Protein AF-A0A0D9X3N7-F1 (afdb_monomer_lite)

pLDDT: mean 72.98, std 27.33, range [22.45, 98.69]

Radius of gyration: 40.6 Å; chains: 1; bounding box: 110×123×125 Å

Structure (mmCIF, N/CA/C/O backbone):
data_AF-A0A0D9X3N7-F1
#
_entry.id   AF-A0A0D9X3N7-F1
#
loop_
_atom_site.group_PDB
_atom_site.id
_atom_site.type_symbol
_atom_site.label_atom_id
_atom_site.label_alt_id
_atom_site.label_comp_id
_atom_site.label_asym_id
_atom_site.label_entity_id
_atom_site.label_seq_id
_atom_site.pdbx_PDB_ins_code
_atom_site.Cartn_x
_atom_site.Cartn_y
_atom_site.Cartn_z
_atom_site.occupancy
_atom_site.B_iso_or_equiv
_atom_site.auth_seq_id
_atom_site.auth_comp_id
_atom_site.auth_asym_id
_atom_site.auth_atom_id
_atom_site.pdbx_PDB_model_num
ATOM 1 N N . MET A 1 1 ? 13.891 -66.373 15.856 1.00 39.38 1 MET A N 1
ATOM 2 C CA . MET A 1 1 ? 13.601 -65.788 14.532 1.00 39.38 1 MET A CA 1
ATOM 3 C C . MET A 1 1 ? 12.123 -65.958 14.216 1.00 39.38 1 MET A C 1
ATOM 5 O O . MET A 1 1 ? 11.719 -66.863 13.498 1.00 39.38 1 MET A O 1
ATOM 9 N N . THR A 1 2 ? 11.315 -65.114 14.845 1.00 33.56 2 THR A N 1
ATOM 10 C CA . THR A 1 2 ? 9.900 -64.873 14.554 1.00 33.56 2 THR A CA 1
ATOM 11 C C . THR A 1 2 ? 9.780 -63.745 13.525 1.00 33.56 2 THR A C 1
ATOM 13 O O . THR A 1 2 ? 10.749 -63.025 13.292 1.00 33.56 2 THR A O 1
ATOM 16 N N . ALA A 1 3 ? 8.603 -63.548 12.922 1.00 32.53 3 ALA A N 1
ATOM 17 C CA . ALA A 1 3 ? 8.397 -62.474 11.940 1.00 32.53 3 ALA A CA 1
ATOM 18 C C . ALA A 1 3 ? 8.716 -61.067 12.498 1.00 32.53 3 ALA A C 1
ATOM 20 O O . ALA A 1 3 ? 9.269 -60.237 11.784 1.00 32.53 3 ALA A O 1
ATOM 21 N N . ALA A 1 4 ? 8.480 -60.839 13.796 1.00 36.66 4 ALA A N 1
ATOM 22 C CA . ALA A 1 4 ? 8.802 -59.582 14.478 1.00 36.66 4 ALA A CA 1
ATOM 23 C C . ALA A 1 4 ? 10.317 -59.302 14.610 1.00 36.66 4 ALA A C 1
ATOM 25 O O . ALA A 1 4 ? 10.711 -58.164 14.840 1.00 36.66 4 ALA A O 1
ATOM 26 N N . GLU A 1 5 ? 11.177 -60.316 14.455 1.00 34.03 5 GLU A N 1
ATOM 27 C CA . GLU A 1 5 ? 12.635 -60.129 14.384 1.00 34.03 5 GLU A CA 1
ATOM 28 C C . GLU A 1 5 ? 13.106 -59.806 12.951 1.00 34.03 5 GLU A C 1
ATOM 30 O O . GLU A 1 5 ? 14.235 -59.361 12.780 1.00 34.03 5 GLU A O 1
ATOM 35 N N . ALA A 1 6 ? 12.259 -60.001 11.930 1.00 35.16 6 ALA A N 1
ATOM 36 C CA . ALA A 1 6 ? 12.573 -59.700 10.529 1.00 35.16 6 ALA A CA 1
ATOM 37 C C . ALA A 1 6 ? 12.163 -58.274 10.114 1.00 35.16 6 ALA A C 1
ATOM 39 O O . ALA A 1 6 ? 12.874 -57.639 9.342 1.00 35.16 6 ALA A O 1
ATOM 40 N N . GLU A 1 7 ? 11.072 -57.730 10.669 1.00 36.69 7 GLU A N 1
ATOM 41 C CA . GLU A 1 7 ? 10.684 -56.318 10.463 1.00 36.69 7 GLU A CA 1
ATOM 42 C C . GLU A 1 7 ? 11.663 -55.319 11.119 1.00 36.69 7 GLU A C 1
ATOM 44 O O . GLU A 1 7 ? 11.643 -54.131 10.811 1.00 36.69 7 GLU A O 1
ATOM 49 N N . ALA A 1 8 ? 12.549 -55.788 12.006 1.00 40.97 8 ALA A N 1
ATOM 50 C CA . ALA A 1 8 ? 13.507 -54.962 12.749 1.00 40.97 8 ALA A CA 1
ATOM 51 C C . ALA A 1 8 ? 14.817 -54.630 11.995 1.00 40.97 8 ALA A C 1
ATOM 53 O O . ALA A 1 8 ? 15.684 -53.954 12.559 1.00 40.97 8 ALA A O 1
ATOM 54 N N . ASP A 1 9 ? 14.978 -55.112 10.756 1.00 45.62 9 ASP A N 1
ATOM 55 C CA . ASP A 1 9 ? 16.188 -54.926 9.935 1.00 45.62 9 ASP A CA 1
ATOM 56 C C . ASP A 1 9 ? 15.917 -54.268 8.562 1.00 45.62 9 ASP A C 1
ATOM 58 O O . ASP A 1 9 ? 16.820 -54.183 7.732 1.00 45.62 9 ASP A O 1
ATOM 62 N N . ASP A 1 10 ? 14.706 -53.740 8.326 1.00 46.59 10 ASP A N 1
ATOM 63 C CA . ASP A 1 10 ? 14.437 -52.828 7.203 1.00 46.59 10 ASP A CA 1
ATOM 64 C C . ASP A 1 10 ? 14.849 -51.386 7.583 1.00 46.59 10 ASP A C 1
ATOM 66 O O . ASP A 1 10 ? 14.193 -50.757 8.424 1.00 46.59 10 ASP A O 1
ATOM 70 N N . PRO A 1 11 ? 15.913 -50.813 6.982 1.00 53.47 11 PRO A N 1
ATOM 71 C CA . PRO A 1 11 ? 16.370 -49.463 7.311 1.00 53.47 11 PRO A CA 1
ATOM 72 C C . PRO A 1 11 ? 15.392 -48.365 6.867 1.00 53.47 11 PRO A C 1
ATOM 74 O O . PRO A 1 11 ? 15.487 -47.237 7.348 1.00 53.47 11 PRO A O 1
ATOM 77 N N . THR A 1 12 ? 14.447 -48.663 5.968 1.00 51.16 12 THR A N 1
ATOM 78 C CA . THR A 1 12 ? 13.528 -47.665 5.397 1.00 51.16 12 THR A CA 1
ATOM 79 C C . THR A 1 12 ? 12.357 -47.310 6.319 1.00 51.16 12 THR A C 1
ATOM 81 O O . THR A 1 12 ? 11.701 -46.287 6.115 1.00 51.16 12 THR A O 1
ATOM 84 N N . ALA A 1 13 ? 12.088 -48.121 7.348 1.00 46.53 13 ALA A N 1
ATOM 85 C CA . ALA A 1 13 ? 10.839 -48.054 8.104 1.00 46.53 13 ALA A CA 1
ATOM 86 C C . ALA A 1 13 ? 10.791 -46.979 9.213 1.00 46.53 13 ALA A C 1
ATOM 88 O O . ALA A 1 13 ? 9.690 -46.603 9.626 1.00 46.53 13 ALA A O 1
ATOM 89 N N . ALA A 1 14 ? 11.942 -46.502 9.714 1.00 51.06 14 ALA A N 1
ATOM 90 C CA . ALA A 1 14 ? 11.997 -45.710 10.956 1.00 51.06 14 ALA A CA 1
ATOM 91 C C . ALA A 1 14 ? 13.073 -44.601 11.047 1.00 51.06 14 ALA A C 1
ATOM 93 O O . ALA A 1 14 ? 12.933 -43.702 11.880 1.00 51.06 14 ALA A O 1
ATOM 94 N N . ASP A 1 15 ? 14.153 -44.646 10.258 1.00 60.53 15 ASP A N 1
ATOM 95 C CA . ASP A 1 15 ? 15.375 -43.885 10.569 1.00 60.53 15 ASP A CA 1
ATOM 96 C C . ASP A 1 15 ? 15.439 -42.513 9.857 1.00 60.53 15 ASP A C 1
ATOM 98 O O . ASP A 1 15 ? 15.613 -42.415 8.643 1.00 60.53 15 ASP A O 1
ATOM 102 N N . THR A 1 16 ? 15.337 -41.415 10.620 1.00 77.75 16 THR A N 1
ATOM 103 C CA . THR A 1 16 ? 15.510 -40.046 10.087 1.00 77.75 16 THR A CA 1
ATOM 104 C C . THR A 1 16 ? 16.985 -39.638 10.037 1.00 77.75 16 THR A C 1
ATOM 106 O O . THR A 1 16 ? 17.753 -39.867 10.978 1.00 77.75 16 THR A O 1
ATOM 109 N N . LEU A 1 17 ? 17.397 -38.992 8.940 1.00 87.94 17 LEU A N 1
ATOM 110 C CA . LEU A 1 17 ? 18.763 -38.494 8.763 1.00 87.94 17 LEU A CA 1
ATOM 111 C C . LEU A 1 17 ? 18.969 -37.201 9.570 1.00 87.94 17 LEU A C 1
ATOM 113 O O . LEU A 1 17 ? 18.448 -36.143 9.234 1.00 87.94 17 LEU A O 1
ATOM 117 N N . GLU A 1 18 ? 19.756 -37.279 10.645 1.00 89.06 18 GLU A N 1
ATOM 118 C CA . GLU A 1 18 ? 19.967 -36.158 11.574 1.00 89.06 18 GLU A CA 1
ATOM 119 C C . GLU A 1 18 ? 21.314 -35.440 11.377 1.00 89.06 18 GLU A C 1
ATOM 121 O O . GLU A 1 18 ? 21.494 -34.312 11.848 1.00 89.06 18 GLU A O 1
ATOM 126 N N . LYS A 1 19 ? 22.309 -36.108 10.780 1.00 92.44 19 LYS A N 1
ATOM 127 C CA . LYS A 1 19 ? 23.703 -35.632 10.696 1.00 92.44 19 LYS A CA 1
ATOM 128 C C . LYS A 1 19 ? 24.308 -36.001 9.351 1.00 92.44 19 LYS A C 1
ATOM 130 O O . LYS A 1 19 ? 24.246 -37.158 8.945 1.00 92.44 19 LYS A O 1
ATOM 135 N N . PHE A 1 20 ? 24.964 -35.040 8.714 1.00 95.19 20 PHE A N 1
ATOM 136 C CA . PHE A 1 20 ? 25.465 -35.147 7.350 1.00 95.19 20 PHE A CA 1
ATOM 137 C C . PHE A 1 20 ? 26.949 -34.751 7.270 1.00 95.19 20 PHE A C 1
ATOM 139 O O . PHE A 1 20 ? 27.434 -33.915 8.039 1.00 95.19 20 PHE A O 1
ATOM 146 N N . ARG A 1 21 ? 27.690 -35.338 6.326 1.00 96.19 21 ARG A N 1
ATOM 147 C CA . ARG A 1 21 ? 29.065 -34.934 5.979 1.00 96.19 21 ARG A CA 1
ATOM 148 C C . ARG A 1 21 ? 29.167 -34.683 4.484 1.00 96.19 21 ARG A C 1
ATOM 150 O O . ARG A 1 21 ? 28.874 -35.591 3.712 1.00 96.19 21 ARG A O 1
ATOM 157 N N . LEU A 1 22 ? 29.602 -33.489 4.094 1.00 97.44 22 LEU A N 1
ATOM 158 C CA . LEU A 1 22 ? 29.876 -33.153 2.702 1.00 97.44 22 LEU A CA 1
ATOM 159 C C . LEU A 1 22 ? 31.345 -33.442 2.378 1.00 97.44 22 LEU A C 1
ATOM 161 O O . LEU A 1 22 ? 32.248 -32.922 3.038 1.00 97.44 22 LEU A O 1
ATOM 165 N N . TYR A 1 23 ? 31.562 -34.237 1.338 1.00 96.88 23 TYR A N 1
ATOM 166 C CA . TYR A 1 23 ? 32.852 -34.458 0.693 1.00 96.88 23 TYR A CA 1
ATOM 167 C C . TYR A 1 23 ? 32.778 -33.991 -0.761 1.00 96.88 23 TYR A C 1
ATOM 169 O O . TYR A 1 23 ? 31.695 -33.976 -1.349 1.00 96.88 23 TYR A O 1
ATOM 177 N N . GLU A 1 24 ? 33.913 -33.649 -1.361 1.00 95.75 24 GLU A N 1
ATOM 178 C CA . GLU A 1 24 ? 33.983 -33.238 -2.762 1.00 95.75 24 GLU A CA 1
ATOM 179 C C . GLU A 1 24 ? 35.099 -33.941 -3.538 1.00 95.75 24 GLU A C 1
ATOM 181 O O . GLU A 1 24 ? 36.133 -34.337 -3.003 1.00 95.75 24 GLU A O 1
ATOM 186 N N . THR A 1 25 ? 34.869 -34.061 -4.839 1.00 94.81 25 THR A N 1
ATOM 187 C CA . THR A 1 25 ? 35.875 -34.302 -5.869 1.00 94.81 25 THR A CA 1
ATOM 188 C C . THR A 1 25 ? 35.721 -33.220 -6.940 1.00 94.81 25 THR A C 1
ATOM 190 O O . THR A 1 25 ? 34.742 -32.462 -6.939 1.00 94.81 25 THR A O 1
ATOM 193 N N . ARG A 1 26 ? 36.644 -33.162 -7.909 1.00 89.75 26 ARG A N 1
ATOM 194 C CA . ARG A 1 26 ? 36.548 -32.228 -9.046 1.00 89.75 26 ARG A CA 1
ATOM 195 C C . ARG A 1 26 ? 35.213 -32.325 -9.805 1.00 89.75 26 ARG A C 1
ATOM 197 O O . ARG A 1 26 ? 34.742 -31.318 -10.320 1.00 89.75 26 ARG A O 1
ATOM 204 N N . ALA A 1 27 ? 34.621 -33.520 -9.880 1.00 91.56 27 ALA A N 1
ATOM 205 C CA . ALA A 1 27 ? 33.407 -33.776 -10.656 1.00 91.56 27 ALA A CA 1
ATOM 206 C C . ALA A 1 27 ? 32.122 -33.852 -9.815 1.00 91.56 27 ALA A C 1
ATOM 208 O O . ALA A 1 27 ? 31.055 -33.592 -10.353 1.00 91.56 27 ALA A O 1
ATOM 209 N N . ARG A 1 28 ? 32.179 -34.231 -8.527 1.00 95.19 28 ARG A N 1
ATOM 210 C CA . ARG A 1 28 ? 30.972 -34.486 -7.714 1.00 95.19 28 ARG A CA 1
ATOM 211 C C . ARG A 1 28 ? 31.121 -34.080 -6.255 1.00 95.19 28 ARG A C 1
ATOM 213 O O . ARG A 1 28 ? 32.186 -34.235 -5.665 1.00 95.19 28 ARG A O 1
ATOM 220 N N . PHE A 1 29 ? 30.022 -33.642 -5.654 1.00 97.00 29 PHE A N 1
ATOM 221 C CA . PHE A 1 29 ? 29.844 -33.657 -4.205 1.00 97.00 29 PHE A CA 1
ATOM 222 C C . PHE A 1 29 ? 29.215 -34.987 -3.766 1.00 97.00 29 PHE A C 1
ATOM 224 O O . PHE A 1 29 ? 28.357 -35.544 -4.455 1.00 97.00 29 PHE A O 1
ATOM 231 N N . TYR A 1 30 ? 29.609 -35.458 -2.585 1.00 96.69 30 TYR A N 1
ATOM 232 C CA . TYR A 1 30 ? 29.047 -36.624 -1.907 1.00 96.69 30 TYR A CA 1
ATOM 233 C C . TYR A 1 30 ? 28.593 -36.201 -0.507 1.00 96.69 30 TYR A C 1
ATOM 235 O O . TYR A 1 30 ? 29.421 -35.906 0.358 1.00 96.69 30 TYR A O 1
ATOM 243 N N . LEU A 1 31 ? 27.281 -36.153 -0.282 1.00 96.62 31 LEU A N 1
ATOM 244 C CA . LEU A 1 31 ? 26.685 -35.835 1.013 1.00 96.62 31 LEU A CA 1
ATOM 245 C C . LEU A 1 31 ? 26.273 -37.144 1.698 1.00 96.62 31 LEU A C 1
ATOM 247 O O . LEU A 1 31 ? 25.356 -37.834 1.260 1.00 96.62 31 LEU A O 1
ATOM 251 N N . ILE A 1 32 ? 26.982 -37.497 2.768 1.00 95.75 32 ILE A N 1
ATOM 252 C CA . ILE A 1 32 ? 26.766 -38.730 3.530 1.00 95.75 32 ILE A CA 1
ATOM 253 C C . ILE A 1 32 ? 25.813 -38.430 4.684 1.00 95.75 32 ILE A C 1
ATOM 255 O O . ILE A 1 32 ? 26.231 -37.828 5.678 1.00 95.75 32 ILE A O 1
ATOM 259 N N . GLY A 1 33 ? 24.549 -38.825 4.543 1.00 93.50 33 GLY A N 1
ATOM 260 C CA . GLY A 1 33 ? 23.529 -38.740 5.586 1.00 93.50 33 GLY A CA 1
ATOM 261 C C . GLY A 1 33 ? 23.655 -39.890 6.582 1.00 93.50 33 GLY A C 1
ATOM 262 O O . GLY A 1 33 ? 24.044 -40.998 6.216 1.00 93.50 33 GLY A O 1
ATOM 263 N N . THR A 1 34 ? 23.368 -39.626 7.856 1.00 91.25 34 THR A N 1
ATOM 264 C CA . THR A 1 34 ? 23.480 -40.606 8.948 1.00 91.25 34 THR A CA 1
ATOM 265 C C . THR A 1 34 ? 22.325 -40.453 9.926 1.00 91.25 34 THR A C 1
ATOM 267 O O . THR A 1 34 ? 21.956 -39.324 10.280 1.00 91.25 34 THR A O 1
ATOM 270 N N . SER A 1 35 ? 21.767 -41.577 10.377 1.00 83.88 35 SER A N 1
ATOM 271 C CA . SER A 1 35 ? 20.694 -41.562 11.368 1.00 83.88 35 SER A CA 1
ATOM 272 C C . SER A 1 35 ? 21.183 -41.185 12.767 1.00 83.88 35 SER A C 1
ATOM 274 O O . SER A 1 35 ? 22.390 -41.130 13.040 1.00 83.88 35 SER A O 1
ATOM 276 N N . ARG A 1 36 ? 20.246 -40.894 13.678 1.00 79.62 36 ARG A N 1
ATOM 277 C CA . ARG A 1 36 ? 20.544 -40.440 15.049 1.00 79.62 36 ARG A CA 1
ATOM 278 C C . ARG A 1 36 ? 21.492 -41.386 15.792 1.00 79.62 36 ARG A C 1
ATOM 280 O O . ARG A 1 36 ? 22.428 -40.915 16.449 1.00 79.62 36 ARG A O 1
ATOM 287 N N . GLU A 1 37 ? 21.268 -42.692 15.650 1.00 79.00 37 GLU A N 1
ATOM 288 C CA . GLU A 1 37 ? 22.055 -43.765 16.274 1.00 79.00 37 GLU A CA 1
ATOM 289 C C . GLU A 1 37 ? 23.369 -44.061 15.534 1.00 79.00 37 GLU A C 1
ATOM 291 O O . GLU A 1 37 ? 24.293 -44.627 16.118 1.00 79.00 37 GLU A O 1
ATOM 296 N N . LYS A 1 38 ? 23.497 -43.606 14.277 1.00 79.31 38 LYS A N 1
ATOM 297 C CA . LYS A 1 38 ? 24.602 -43.913 13.348 1.00 79.31 38 LYS A CA 1
ATOM 298 C C . LYS A 1 38 ? 24.684 -45.401 12.962 1.00 79.31 38 LYS A C 1
ATOM 300 O O . LYS A 1 38 ? 25.773 -45.864 12.620 1.00 79.31 38 LYS A O 1
ATOM 305 N N . ARG A 1 39 ? 23.571 -46.145 13.020 1.00 80.56 39 ARG A N 1
ATOM 306 C CA . ARG A 1 39 ? 23.494 -47.536 12.535 1.00 80.56 39 ARG A CA 1
ATOM 307 C C . ARG A 1 39 ? 23.632 -47.571 11.011 1.00 80.56 39 ARG A C 1
ATOM 309 O O . ARG A 1 39 ? 24.493 -48.279 10.491 1.00 80.56 39 ARG A O 1
ATOM 316 N N . TRP A 1 40 ? 22.857 -46.726 10.330 1.00 85.19 40 TRP A N 1
ATOM 317 C CA . TRP A 1 40 ? 22.751 -46.683 8.874 1.00 85.19 40 TRP A CA 1
ATOM 318 C C . TRP A 1 40 ? 23.213 -45.345 8.275 1.00 85.19 40 TRP A C 1
ATOM 320 O O . TRP A 1 40 ? 23.137 -44.280 8.903 1.00 85.19 40 TRP A O 1
ATOM 330 N N . PHE A 1 41 ? 23.729 -45.422 7.046 1.00 90.69 41 PHE A N 1
ATOM 331 C CA . PHE A 1 41 ? 24.310 -44.318 6.284 1.00 90.69 41 PHE A CA 1
ATOM 332 C C . PHE A 1 41 ? 23.735 -44.325 4.863 1.00 90.69 41 PHE A C 1
ATOM 334 O O . PHE A 1 41 ? 23.764 -45.358 4.199 1.00 90.69 41 PHE A O 1
ATOM 341 N N . GLN A 1 42 ? 23.282 -43.173 4.373 1.00 92.44 42 GLN A N 1
ATOM 342 C CA . GLN A 1 42 ? 22.792 -42.995 3.000 1.00 92.44 42 GLN A CA 1
ATOM 343 C C . GLN A 1 42 ? 23.693 -42.001 2.249 1.00 92.44 42 GLN A C 1
ATOM 345 O O . GLN A 1 42 ? 24.390 -41.192 2.872 1.00 92.44 42 GLN A O 1
ATOM 350 N N . VAL A 1 43 ? 23.714 -42.052 0.914 1.00 94.75 43 VAL A N 1
ATOM 351 C CA . VAL A 1 43 ? 24.647 -41.262 0.090 1.00 94.75 43 VAL A CA 1
ATOM 352 C C . VAL A 1 43 ? 23.906 -40.501 -1.002 1.00 94.75 43 VAL A C 1
ATOM 354 O O . VAL A 1 43 ? 23.385 -41.105 -1.935 1.00 94.75 43 VAL A O 1
ATOM 357 N N . LEU A 1 44 ? 23.933 -39.170 -0.935 1.00 95.69 44 LEU A N 1
ATOM 358 C CA . LEU A 1 44 ? 23.476 -38.299 -2.015 1.00 95.69 44 LEU A CA 1
ATOM 359 C C . LEU A 1 44 ? 24.673 -37.842 -2.854 1.00 95.69 44 LEU A C 1
ATOM 361 O O . LEU A 1 44 ? 25.683 -37.378 -2.317 1.00 95.69 44 LEU A O 1
ATOM 365 N N . LYS A 1 45 ? 24.559 -37.963 -4.174 1.00 96.19 45 LYS A N 1
ATOM 366 C CA . LYS A 1 45 ? 25.578 -37.579 -5.157 1.00 96.19 45 LYS A CA 1
ATOM 367 C C . LYS A 1 45 ? 25.051 -36.382 -5.937 1.00 96.19 45 LYS A C 1
ATOM 369 O O . LYS A 1 45 ? 23.967 -36.458 -6.512 1.00 96.19 45 LYS A O 1
ATOM 374 N N . ILE A 1 46 ? 25.813 -35.295 -5.965 1.00 96.38 46 ILE A N 1
ATOM 375 C CA . ILE A 1 46 ? 25.459 -34.066 -6.685 1.00 96.38 46 ILE A CA 1
ATOM 376 C C . ILE A 1 46 ? 26.560 -33.799 -7.708 1.00 96.38 46 ILE A C 1
ATOM 378 O O . ILE A 1 46 ? 27.743 -33.823 -7.357 1.00 96.38 46 ILE A O 1
ATOM 382 N N . ASP A 1 47 ? 26.186 -33.583 -8.964 1.00 94.81 47 ASP A N 1
ATOM 383 C CA . ASP A 1 47 ? 27.148 -33.318 -10.030 1.00 94.81 47 ASP A CA 1
ATOM 384 C C . ASP A 1 47 ? 27.693 -31.878 -9.986 1.00 94.81 47 ASP A C 1
ATOM 386 O O . ASP A 1 47 ? 27.064 -30.973 -9.438 1.00 94.81 47 ASP A O 1
ATOM 390 N N . ARG A 1 48 ? 28.905 -31.688 -10.513 1.00 94.19 48 ARG A N 1
ATOM 391 C CA . ARG A 1 48 ? 29.641 -30.413 -10.553 1.00 94.19 48 ARG A CA 1
ATOM 392 C C . ARG A 1 48 ? 30.298 -30.143 -11.907 1.00 94.19 48 ARG A C 1
ATOM 394 O O . ARG A 1 48 ? 30.917 -29.086 -12.049 1.00 94.19 48 ARG A O 1
ATOM 401 N N . SER A 1 49 ? 30.234 -31.075 -12.868 1.00 90.12 49 SER A N 1
ATOM 402 C CA . SER A 1 49 ? 30.719 -30.811 -14.231 1.00 90.12 49 SER A CA 1
ATOM 403 C C . SER A 1 49 ? 29.725 -29.999 -15.058 1.00 90.12 49 SER A C 1
ATOM 405 O O . SER A 1 49 ? 30.150 -29.279 -15.958 1.00 90.12 49 SER A O 1
ATOM 407 N N . GLU A 1 50 ? 28.434 -30.067 -14.728 1.00 86.88 50 GLU A N 1
ATOM 408 C CA . GLU A 1 50 ? 27.419 -29.216 -15.349 1.00 86.88 50 GLU A CA 1
ATOM 409 C C . GLU A 1 50 ? 27.436 -27.788 -14.798 1.00 86.88 50 GLU A C 1
ATOM 411 O O . GLU A 1 50 ? 27.687 -27.552 -13.614 1.00 86.88 50 GLU A O 1
ATOM 416 N N . ARG A 1 51 ? 27.159 -26.824 -15.684 1.00 80.06 51 ARG A N 1
ATOM 417 C CA . ARG A 1 51 ? 27.146 -25.386 -15.365 1.00 80.06 51 ARG A CA 1
ATOM 418 C C . ARG A 1 51 ? 25.840 -24.939 -14.725 1.00 80.06 51 ARG A C 1
ATOM 420 O O . ARG A 1 51 ? 25.835 -24.261 -13.705 1.00 80.06 51 ARG A O 1
ATOM 427 N N . SER A 1 52 ? 24.741 -25.280 -15.390 1.00 81.00 52 SER A N 1
ATOM 428 C CA . SER A 1 52 ? 23.465 -24.567 -15.297 1.00 81.00 52 SER A CA 1
ATOM 429 C C . SER A 1 52 ? 22.275 -25.479 -14.989 1.00 81.00 52 SER A C 1
ATOM 431 O O . SER A 1 52 ? 21.158 -24.970 -14.839 1.00 81.00 52 SER A O 1
ATOM 433 N N . GLU A 1 53 ? 22.516 -26.787 -14.863 1.00 86.88 53 GLU A N 1
ATOM 434 C CA . GLU A 1 53 ? 21.553 -27.823 -14.487 1.00 86.88 53 GLU A CA 1
ATOM 435 C C . GLU A 1 53 ? 21.927 -28.463 -13.146 1.00 86.88 53 GLU A C 1
ATOM 437 O O . GLU A 1 53 ? 23.099 -28.679 -12.837 1.00 86.88 53 GLU A O 1
ATOM 442 N N . LEU A 1 54 ? 20.913 -28.798 -12.348 1.00 92.00 54 LEU A N 1
ATOM 443 C CA . LEU A 1 54 ? 21.084 -29.485 -11.073 1.00 92.00 54 LEU A CA 1
ATOM 444 C C . LEU A 1 54 ? 20.904 -30.991 -11.278 1.00 92.00 54 LEU A C 1
ATOM 446 O O . LEU A 1 54 ? 19.772 -31.463 -11.380 1.00 92.00 54 LEU A O 1
ATOM 450 N N . ASN A 1 55 ? 22.000 -31.745 -11.299 1.00 92.38 55 ASN A N 1
ATOM 451 C CA . ASN A 1 55 ? 21.967 -33.205 -11.385 1.00 92.38 55 ASN A CA 1
ATOM 452 C C . ASN A 1 55 ? 22.257 -33.828 -10.012 1.00 92.38 55 ASN A C 1
ATOM 454 O O . ASN A 1 55 ? 23.351 -33.694 -9.464 1.00 92.38 55 ASN A O 1
ATOM 458 N N . ILE A 1 56 ? 21.242 -34.486 -9.442 1.00 94.31 56 ILE A N 1
ATOM 459 C CA . ILE A 1 56 ? 21.269 -35.132 -8.122 1.00 94.31 56 ILE A CA 1
ATOM 460 C C . ILE A 1 56 ? 20.840 -36.589 -8.289 1.00 94.31 56 ILE A C 1
ATOM 462 O O . ILE A 1 56 ? 19.857 -36.866 -8.972 1.00 94.31 56 ILE A O 1
ATOM 466 N N . SER A 1 57 ? 21.547 -37.512 -7.637 1.00 92.44 57 SER A N 1
ATOM 467 C CA . SER A 1 57 ? 21.144 -38.917 -7.521 1.00 92.44 57 SER A CA 1
ATOM 468 C C . SER A 1 57 ? 21.373 -39.438 -6.104 1.00 92.44 57 SER A C 1
ATOM 470 O O . SER A 1 57 ? 22.435 -39.244 -5.513 1.00 92.44 57 SER A O 1
ATOM 472 N N . GLU A 1 58 ? 20.364 -40.102 -5.556 1.00 92.06 58 GLU A N 1
ATOM 473 C CA . GLU A 1 58 ? 20.455 -40.847 -4.302 1.00 92.06 58 GLU A CA 1
ATOM 474 C C . GLU A 1 58 ? 21.030 -42.244 -4.581 1.00 92.06 58 GLU A C 1
ATOM 476 O O . GLU A 1 58 ? 20.738 -42.854 -5.611 1.00 92.06 58 GLU A O 1
ATOM 481 N N . ASP A 1 59 ? 21.891 -42.751 -3.698 1.00 90.25 59 ASP A N 1
ATOM 482 C CA . ASP A 1 59 ? 22.287 -44.157 -3.715 1.00 90.25 59 ASP A CA 1
ATOM 483 C C . ASP A 1 59 ? 21.194 -44.994 -3.026 1.00 90.25 59 ASP A C 1
ATOM 485 O O . ASP A 1 59 ? 20.888 -44.720 -1.861 1.00 90.25 59 ASP A O 1
ATOM 489 N N . PRO A 1 60 ? 20.592 -45.993 -3.701 1.00 85.88 60 PRO A N 1
ATOM 490 C CA . PRO A 1 60 ? 19.536 -46.815 -3.111 1.00 85.88 60 PRO A CA 1
ATOM 491 C C . PRO A 1 60 ? 20.057 -47.774 -2.029 1.00 85.88 60 PRO A C 1
ATOM 493 O O . PRO A 1 60 ? 19.259 -48.407 -1.341 1.00 85.88 60 PRO A O 1
ATOM 496 N N . VAL A 1 61 ? 21.380 -47.918 -1.879 1.00 87.31 61 VAL A N 1
ATOM 497 C CA . VAL A 1 61 ? 21.986 -48.773 -0.857 1.00 87.31 61 VAL A CA 1
ATOM 498 C C . VAL A 1 61 ? 22.150 -48.004 0.454 1.00 87.31 61 VAL A C 1
ATOM 500 O O . VAL A 1 61 ? 22.852 -46.994 0.525 1.00 87.31 61 VAL A O 1
ATOM 503 N N . TRP A 1 62 ? 21.561 -48.541 1.523 1.00 87.94 62 TRP A N 1
ATOM 504 C CA . TRP A 1 62 ? 21.903 -48.167 2.893 1.00 87.94 62 TRP A CA 1
ATOM 505 C C . TRP A 1 62 ? 23.181 -48.894 3.317 1.00 87.94 62 TRP A C 1
ATOM 507 O O . TRP A 1 62 ? 23.276 -50.115 3.222 1.00 87.94 62 TRP A O 1
ATOM 517 N N . TYR A 1 63 ? 24.172 -48.140 3.787 1.00 89.69 63 TYR A N 1
ATOM 518 C CA . TYR A 1 63 ? 25.488 -48.652 4.166 1.00 89.69 63 TYR A CA 1
ATOM 519 C C . TYR A 1 63 ? 25.646 -48.731 5.687 1.00 89.69 63 TYR A C 1
ATOM 521 O O . TYR A 1 63 ? 25.206 -47.837 6.415 1.00 89.69 63 TYR A O 1
ATOM 529 N N . SER A 1 64 ? 26.378 -49.733 6.175 1.00 89.25 64 SER A N 1
ATOM 530 C CA . SER A 1 64 ? 26.923 -49.719 7.536 1.00 89.25 64 SER A CA 1
ATOM 531 C C . SER A 1 64 ? 28.103 -48.743 7.675 1.00 89.25 64 SER A C 1
ATOM 533 O O . SER A 1 64 ? 28.718 -48.300 6.695 1.00 89.25 64 SER A O 1
ATOM 535 N N . GLN A 1 65 ? 28.506 -48.464 8.921 1.00 88.38 65 GLN A N 1
ATOM 536 C CA . GLN A 1 65 ? 29.650 -47.593 9.215 1.00 88.38 65 GLN A CA 1
ATOM 537 C C . GLN A 1 65 ? 30.973 -48.073 8.584 1.00 88.38 65 GLN A C 1
ATOM 539 O O . GLN A 1 65 ? 31.865 -47.252 8.359 1.00 88.38 65 GLN A O 1
ATOM 544 N N . GLN A 1 66 ? 31.153 -49.371 8.311 1.00 89.62 66 GLN A N 1
ATOM 545 C CA . GLN A 1 66 ? 32.384 -49.856 7.679 1.00 89.62 66 GLN A CA 1
ATOM 546 C C . GLN A 1 66 ? 32.306 -49.812 6.150 1.00 89.62 66 GLN A C 1
ATOM 548 O O . GLN A 1 66 ? 33.277 -49.421 5.502 1.00 89.62 66 GLN A O 1
ATOM 553 N N . GLU A 1 67 ? 31.155 -50.128 5.563 1.00 91.94 67 GLU A N 1
ATOM 554 C CA . GLU A 1 67 ? 30.977 -50.089 4.109 1.00 91.94 67 GLU A CA 1
ATOM 555 C C . GLU A 1 67 ? 31.061 -48.664 3.566 1.00 91.94 67 GLU A C 1
ATOM 557 O O . GLU A 1 67 ? 31.715 -48.444 2.548 1.00 91.94 67 GLU A O 1
ATOM 562 N N . VAL A 1 68 ? 30.511 -47.675 4.282 1.00 91.44 68 VAL A N 1
ATOM 563 C CA . VAL A 1 68 ? 30.618 -46.266 3.876 1.00 91.44 68 VAL A CA 1
ATOM 564 C C . VAL A 1 68 ? 32.065 -45.751 3.939 1.00 91.44 68 VAL A C 1
ATOM 566 O O . VAL A 1 68 ? 32.479 -44.990 3.068 1.00 91.44 68 VAL A O 1
ATOM 569 N N . LYS A 1 69 ? 32.894 -46.215 4.892 1.00 91.81 69 LYS A N 1
ATOM 570 C CA . LYS A 1 69 ? 34.346 -45.923 4.890 1.00 91.81 69 LYS A CA 1
ATOM 571 C C . LYS A 1 69 ? 35.024 -46.548 3.671 1.00 91.81 69 LYS A C 1
ATOM 573 O O . LYS A 1 69 ? 35.795 -45.876 2.991 1.00 91.81 69 LYS A O 1
ATOM 578 N N . ASN A 1 70 ? 34.716 -47.813 3.378 1.00 93.56 70 ASN A N 1
ATOM 579 C CA . ASN A 1 70 ? 35.264 -48.534 2.228 1.00 93.56 70 ASN A CA 1
ATOM 580 C C . ASN A 1 70 ? 34.814 -47.896 0.894 1.00 93.56 70 ASN A C 1
ATOM 582 O O . ASN A 1 70 ? 35.559 -47.901 -0.085 1.00 93.56 70 ASN A O 1
ATOM 586 N N . LEU A 1 71 ? 33.609 -47.321 0.836 1.00 93.31 71 LEU A N 1
ATOM 587 C CA . LEU A 1 71 ? 33.112 -46.533 -0.293 1.00 93.31 71 LEU A CA 1
ATOM 588 C C . LEU A 1 71 ? 33.905 -45.229 -0.456 1.00 93.31 71 LEU A C 1
ATOM 590 O O . LEU A 1 71 ? 34.460 -44.998 -1.527 1.00 93.31 71 LEU A O 1
ATOM 594 N N . LEU A 1 72 ? 34.023 -44.420 0.603 1.00 93.50 72 LEU A N 1
ATOM 595 C CA . LEU A 1 72 ? 34.775 -43.157 0.581 1.00 93.50 72 LEU A CA 1
ATOM 596 C C . LEU A 1 72 ? 36.253 -43.379 0.202 1.00 93.50 72 LEU A C 1
ATOM 598 O O . LEU A 1 72 ? 36.793 -42.635 -0.614 1.00 93.50 72 LEU A O 1
ATOM 602 N N . HIS A 1 73 ? 36.887 -44.447 0.700 1.00 92.94 73 HIS A N 1
ATOM 603 C CA . HIS A 1 73 ? 38.250 -44.828 0.307 1.00 92.94 73 HIS A CA 1
ATOM 604 C C . HIS A 1 73 ? 38.352 -45.179 -1.188 1.00 92.94 73 HIS A C 1
ATOM 606 O O . HIS A 1 73 ? 39.276 -44.727 -1.865 1.00 92.94 73 HIS A O 1
ATOM 612 N N . ARG A 1 74 ? 37.411 -45.967 -1.731 1.00 93.62 74 ARG A N 1
ATOM 613 C CA . ARG A 1 74 ? 37.385 -46.302 -3.169 1.00 93.62 74 ARG A CA 1
ATOM 614 C C . ARG A 1 74 ? 37.164 -45.067 -4.044 1.00 93.62 74 ARG A C 1
ATOM 616 O O . ARG A 1 74 ? 37.812 -44.947 -5.079 1.00 93.62 74 ARG A O 1
ATOM 623 N N . ILE A 1 75 ? 36.309 -44.135 -3.618 1.00 93.81 75 ILE A N 1
ATOM 624 C CA . ILE A 1 75 ? 36.104 -42.852 -4.310 1.00 93.81 75 ILE A CA 1
ATOM 625 C C . ILE A 1 75 ? 37.392 -42.014 -4.275 1.00 93.81 75 ILE A C 1
ATOM 627 O O . ILE A 1 75 ? 37.767 -41.458 -5.306 1.00 93.81 75 ILE A O 1
ATOM 631 N N . SER A 1 76 ? 38.093 -41.961 -3.136 1.00 92.94 76 SER A N 1
ATOM 632 C CA . SER A 1 76 ? 39.353 -41.218 -2.998 1.00 92.94 76 SER A CA 1
ATOM 633 C C . SER A 1 76 ? 40.443 -41.734 -3.938 1.00 92.94 76 SER A C 1
ATOM 635 O O . SER A 1 76 ? 40.984 -40.955 -4.719 1.00 92.94 76 SER A O 1
ATOM 637 N N . GLU A 1 77 ? 40.725 -43.042 -3.932 1.00 92.00 77 GLU A N 1
ATOM 638 C CA . GLU A 1 77 ? 41.732 -43.620 -4.836 1.00 92.00 77 GLU A CA 1
ATOM 639 C C . GLU A 1 77 ? 41.319 -43.491 -6.311 1.00 92.00 77 GLU A C 1
ATOM 641 O O . GLU A 1 77 ? 42.141 -43.126 -7.150 1.00 92.00 77 GLU A O 1
ATOM 646 N N . GLY A 1 78 ? 40.033 -43.680 -6.630 1.00 90.69 78 GLY A N 1
ATOM 647 C CA . GLY A 1 78 ? 39.506 -43.496 -7.987 1.00 90.69 78 GLY A CA 1
ATOM 648 C C . GLY A 1 78 ? 39.586 -42.057 -8.521 1.00 90.69 78 GLY A C 1
ATOM 649 O O . GLY A 1 78 ? 39.556 -41.861 -9.732 1.00 90.69 78 GLY A O 1
ATOM 650 N N . ASN A 1 79 ? 39.722 -41.052 -7.646 1.00 91.75 79 ASN A N 1
ATOM 651 C CA . ASN A 1 79 ? 39.892 -39.638 -8.012 1.00 91.75 79 ASN A CA 1
ATOM 652 C C . ASN A 1 79 ? 41.314 -39.120 -7.721 1.00 91.75 79 ASN A C 1
ATOM 654 O O . ASN A 1 79 ? 41.568 -37.920 -7.800 1.00 91.75 79 ASN A O 1
ATOM 658 N N . ARG A 1 80 ? 42.275 -39.991 -7.387 1.00 90.06 80 ARG A N 1
ATOM 659 C CA . ARG A 1 80 ? 43.622 -39.596 -6.933 1.00 90.06 80 ARG A CA 1
ATOM 660 C C . ARG A 1 80 ? 44.403 -38.748 -7.947 1.00 90.06 80 ARG A C 1
ATOM 662 O O . ARG A 1 80 ? 45.199 -37.906 -7.547 1.00 90.06 80 ARG A O 1
ATOM 669 N N . SER A 1 81 ? 44.134 -38.909 -9.243 1.00 88.50 81 SER A N 1
ATOM 670 C CA . SER A 1 81 ? 44.689 -38.087 -10.332 1.00 88.50 81 SER A CA 1
ATOM 671 C C . SER A 1 81 ? 44.073 -36.683 -10.452 1.00 88.50 81 SER A C 1
ATOM 673 O O . SER A 1 81 ? 44.642 -35.827 -11.125 1.00 88.50 81 SER A O 1
ATOM 675 N N . THR A 1 82 ? 42.929 -36.425 -9.812 1.00 85.31 82 THR A N 1
ATOM 676 C CA . THR A 1 82 ? 42.184 -35.152 -9.855 1.00 85.31 82 THR A CA 1
ATOM 677 C C . THR A 1 82 ? 42.061 -34.473 -8.484 1.00 85.31 82 THR A C 1
ATOM 679 O O . THR A 1 82 ? 41.263 -33.549 -8.334 1.00 85.31 82 THR A O 1
ATOM 682 N N . GLY A 1 83 ? 42.868 -34.898 -7.502 1.00 84.19 83 GLY A N 1
ATOM 683 C CA . GLY A 1 83 ? 42.913 -34.347 -6.138 1.00 84.19 83 GLY A CA 1
ATOM 684 C C . GLY A 1 83 ? 42.376 -35.277 -5.042 1.00 84.19 83 GLY A C 1
ATOM 685 O O . GLY A 1 83 ? 42.476 -34.948 -3.864 1.00 84.19 83 GLY A O 1
ATOM 686 N N . GLY A 1 84 ? 41.848 -36.450 -5.402 1.00 91.00 84 GLY A N 1
ATOM 687 C CA . GLY A 1 84 ? 41.261 -37.411 -4.466 1.00 91.00 84 GLY A CA 1
ATOM 688 C C . GLY A 1 84 ? 39.848 -37.022 -4.024 1.00 91.00 84 GLY A C 1
ATOM 689 O O . GLY A 1 84 ? 39.080 -36.449 -4.798 1.00 91.00 84 GLY A O 1
ATOM 690 N N . LEU A 1 85 ? 39.505 -37.369 -2.782 1.00 94.38 85 LEU A N 1
ATOM 691 C CA . LEU A 1 85 ? 38.251 -37.002 -2.120 1.00 94.38 85 LEU A CA 1
ATOM 692 C C . LEU A 1 85 ? 38.561 -36.121 -0.903 1.00 94.38 85 LEU A C 1
ATOM 694 O O . LEU A 1 85 ? 39.099 -36.607 0.093 1.00 94.38 85 LEU A O 1
ATOM 698 N N . THR A 1 86 ? 38.208 -34.840 -0.961 1.00 94.75 86 THR A N 1
ATOM 699 C CA . THR A 1 86 ? 38.403 -33.896 0.149 1.00 94.75 86 THR A CA 1
ATOM 700 C C . THR A 1 86 ? 37.147 -33.797 1.016 1.00 94.75 86 THR A C 1
ATOM 702 O O . THR A 1 86 ? 36.023 -34.020 0.568 1.00 94.75 86 THR A O 1
ATOM 705 N N . PHE A 1 87 ? 37.329 -33.492 2.302 1.00 96.25 87 PHE A N 1
ATOM 706 C CA . PHE A 1 87 ? 36.229 -33.214 3.226 1.00 96.25 87 PHE A CA 1
ATOM 707 C C . PHE A 1 87 ? 35.943 -31.709 3.255 1.00 96.25 87 PHE A C 1
ATOM 709 O O . PHE A 1 87 ? 36.871 -30.923 3.421 1.00 96.25 87 PHE A O 1
ATOM 716 N N . VAL A 1 88 ? 34.669 -31.326 3.134 1.00 95.31 88 VAL A N 1
ATOM 717 C CA . VAL A 1 88 ? 34.247 -29.921 3.031 1.00 95.31 88 VAL A CA 1
ATOM 718 C C . VAL A 1 88 ? 33.663 -29.419 4.347 1.00 95.31 88 VAL A C 1
ATOM 720 O O . VAL A 1 88 ? 34.196 -28.491 4.948 1.00 95.31 88 VAL A O 1
ATOM 723 N N . THR A 1 89 ? 32.558 -30.011 4.814 1.00 96.81 89 THR A N 1
ATOM 724 C CA . THR A 1 89 ? 31.860 -29.529 6.017 1.00 96.81 89 THR A CA 1
ATOM 725 C C . THR A 1 89 ? 30.972 -30.593 6.671 1.00 96.81 89 THR A C 1
ATOM 727 O O . THR A 1 89 ? 30.640 -31.625 6.078 1.00 96.81 89 THR A O 1
ATOM 730 N N . LYS A 1 90 ? 30.588 -30.348 7.929 1.00 96.38 90 LYS A N 1
ATOM 731 C CA . LYS A 1 90 ? 29.543 -31.103 8.640 1.00 96.38 90 LYS A CA 1
ATOM 732 C C . LYS A 1 90 ? 28.245 -30.317 8.517 1.00 96.38 90 LYS A C 1
ATOM 734 O O . LYS A 1 90 ? 28.258 -29.104 8.688 1.00 96.38 90 LYS A O 1
ATOM 739 N N . ALA A 1 91 ? 27.138 -31.006 8.279 1.00 96.69 91 ALA A N 1
ATOM 740 C CA . ALA A 1 91 ? 25.827 -30.381 8.204 1.00 96.69 91 ALA A CA 1
ATOM 741 C C . ALA A 1 91 ? 24.779 -31.170 8.997 1.00 96.69 91 ALA A C 1
ATOM 743 O O . ALA A 1 91 ? 24.981 -32.325 9.373 1.00 96.69 91 ALA A O 1
ATOM 744 N N . TYR A 1 92 ? 23.648 -30.525 9.238 1.00 95.75 92 TYR A N 1
ATOM 745 C CA . TYR A 1 92 ? 22.476 -31.069 9.920 1.00 95.75 92 TYR A CA 1
ATOM 746 C C . TYR A 1 92 ? 21.246 -31.142 9.001 1.00 95.75 92 TYR A C 1
ATOM 748 O O . TYR A 1 92 ? 20.212 -31.651 9.402 1.00 95.75 92 TYR A O 1
ATOM 756 N N . GLY A 1 93 ? 21.375 -30.697 7.751 1.00 95.06 93 GLY A N 1
ATOM 757 C CA . GLY A 1 93 ? 20.383 -30.866 6.692 1.00 95.06 93 GLY A CA 1
ATOM 758 C C . GLY A 1 93 ? 20.519 -29.786 5.622 1.00 95.06 93 GLY A C 1
ATOM 759 O O . GLY A 1 93 ? 21.239 -28.797 5.811 1.00 95.06 93 GLY A O 1
ATOM 760 N N . ILE A 1 94 ? 19.838 -29.983 4.495 1.00 97.12 94 ILE A N 1
ATOM 761 C CA . ILE A 1 94 ? 19.746 -29.000 3.414 1.00 97.12 94 ILE A CA 1
ATOM 762 C C . ILE A 1 94 ? 18.620 -28.012 3.752 1.00 97.12 94 ILE A C 1
ATOM 764 O O . ILE A 1 94 ? 17.449 -28.384 3.814 1.00 97.12 94 ILE A O 1
ATOM 768 N N . ALA A 1 95 ? 18.973 -26.741 3.952 1.00 97.00 95 ALA A N 1
ATOM 769 C CA . ALA A 1 95 ? 18.009 -25.646 4.071 1.00 97.00 95 ALA A CA 1
ATOM 770 C C . ALA A 1 95 ? 17.482 -25.197 2.698 1.00 97.00 95 ALA A C 1
ATOM 772 O O . ALA A 1 95 ? 16.386 -24.647 2.612 1.00 97.00 95 ALA A O 1
ATOM 773 N N . GLY A 1 96 ? 18.230 -25.450 1.621 1.00 96.12 96 GLY A N 1
ATOM 774 C CA . GLY A 1 96 ? 17.763 -25.209 0.262 1.00 96.12 96 GLY A CA 1
ATOM 775 C C . GLY A 1 96 ? 18.816 -25.430 -0.821 1.00 96.12 96 GLY A C 1
ATOM 776 O O . GLY A 1 96 ? 19.997 -25.625 -0.538 1.00 96.12 96 GLY A O 1
ATOM 777 N N . CYS A 1 97 ? 18.382 -25.362 -2.071 1.00 96.19 97 CYS A N 1
ATOM 778 C CA . CYS A 1 97 ? 19.200 -25.240 -3.261 1.00 96.19 97 CYS A CA 1
ATOM 779 C C . CYS A 1 97 ? 18.516 -24.265 -4.229 1.00 96.19 97 CYS A C 1
ATOM 781 O O . CYS A 1 97 ? 17.326 -24.394 -4.499 1.00 96.19 97 CYS A O 1
ATOM 783 N N . ILE A 1 98 ? 19.252 -23.279 -4.737 1.00 95.44 98 ILE A N 1
ATOM 784 C CA . ILE A 1 98 ? 18.719 -22.207 -5.591 1.00 95.44 98 ILE A CA 1
ATOM 785 C C . ILE A 1 98 ? 19.689 -21.915 -6.732 1.00 95.44 98 ILE A C 1
ATOM 787 O O . ILE A 1 98 ? 20.899 -22.047 -6.559 1.00 95.44 98 ILE A O 1
ATOM 791 N N . LYS A 1 99 ? 19.161 -21.506 -7.885 1.00 93.81 99 LYS A N 1
ATOM 792 C CA . LYS A 1 99 ? 19.928 -20.934 -8.993 1.00 93.81 99 LYS A CA 1
ATOM 793 C C . LYS A 1 99 ? 19.609 -19.447 -9.109 1.00 93.81 99 LYS A C 1
ATOM 795 O O . LYS A 1 99 ? 18.459 -19.057 -8.914 1.00 93.81 99 LYS A O 1
ATOM 800 N N . PHE A 1 100 ? 20.621 -18.647 -9.424 1.00 92.56 100 PHE A N 1
ATOM 801 C CA . PHE A 1 100 ? 20.442 -17.255 -9.828 1.00 92.56 100 PHE A CA 1
ATOM 802 C C . PHE A 1 100 ? 20.503 -17.177 -11.362 1.00 92.56 100 PHE A C 1
ATOM 804 O O . PHE A 1 100 ? 19.552 -17.608 -12.006 1.00 92.56 100 PHE A O 1
ATOM 811 N N . LEU A 1 101 ? 21.593 -16.695 -11.963 1.00 91.00 101 LEU A N 1
ATOM 812 C CA . LEU A 1 101 ? 21.752 -16.616 -13.418 1.00 91.00 101 LEU A CA 1
ATOM 813 C C . LEU A 1 101 ? 22.378 -17.904 -13.978 1.00 91.00 101 LEU A C 1
ATOM 815 O O . LEU A 1 101 ? 21.732 -18.630 -14.738 1.00 91.00 101 LEU A O 1
ATOM 819 N N . GLU A 1 102 ? 23.607 -18.235 -13.567 1.00 88.25 102 GLU A N 1
ATOM 820 C CA . GLU A 1 102 ? 24.307 -19.446 -14.020 1.00 88.25 102 GLU A CA 1
ATOM 821 C C . GLU A 1 102 ? 24.293 -20.535 -12.948 1.00 88.25 102 GLU A C 1
ATOM 823 O O . GLU A 1 102 ? 23.802 -21.640 -13.194 1.00 88.25 102 GLU A O 1
ATOM 828 N N . SER A 1 103 ? 24.834 -20.235 -11.766 1.00 87.81 103 SER A N 1
ATOM 829 C CA . SER A 1 103 ? 25.214 -21.259 -10.794 1.00 87.81 103 SER A CA 1
ATOM 830 C C . SER A 1 103 ? 24.067 -21.679 -9.879 1.00 87.81 103 SER A C 1
ATOM 832 O O . SER A 1 103 ? 23.332 -20.849 -9.342 1.00 87.81 103 SER A O 1
ATOM 834 N N . TYR A 1 104 ? 23.983 -22.985 -9.612 1.00 93.88 104 TYR A N 1
ATOM 835 C CA . TYR A 1 104 ? 23.275 -23.494 -8.438 1.00 93.88 104 TYR A CA 1
ATOM 836 C C . TYR A 1 104 ? 24.131 -23.343 -7.173 1.00 93.88 104 TYR A C 1
ATOM 838 O O . TYR A 1 104 ? 25.334 -23.620 -7.170 1.00 93.88 104 TYR A O 1
ATOM 846 N N . TYR A 1 105 ? 23.481 -22.981 -6.071 1.00 95.12 105 TYR A N 1
ATOM 847 C CA . TYR A 1 105 ? 24.047 -22.873 -4.732 1.00 95.12 105 TYR A CA 1
ATOM 848 C C . TYR A 1 105 ? 23.295 -23.802 -3.775 1.00 95.12 105 TYR A C 1
ATOM 850 O O . TYR A 1 105 ? 22.066 -23.851 -3.787 1.00 95.12 105 TYR A O 1
ATOM 858 N N . LEU A 1 106 ? 24.029 -24.532 -2.936 1.00 96.31 106 LEU A N 1
ATOM 859 C CA . LEU A 1 106 ? 23.511 -25.409 -1.887 1.00 96.31 106 LEU A CA 1
ATOM 860 C C . LEU A 1 106 ? 23.610 -24.703 -0.530 1.00 96.31 106 LEU A C 1
ATOM 862 O O . LEU A 1 106 ? 24.686 -24.237 -0.158 1.00 96.31 106 LEU A O 1
ATOM 866 N N . ILE A 1 107 ? 22.509 -24.640 0.215 1.00 97.50 107 ILE A N 1
ATOM 867 C CA . ILE A 1 107 ? 22.418 -23.992 1.528 1.00 97.50 107 ILE A CA 1
ATOM 868 C C . ILE A 1 107 ? 22.313 -25.083 2.597 1.00 97.50 107 ILE A C 1
ATOM 870 O O . ILE A 1 107 ? 21.330 -25.826 2.653 1.00 97.50 107 ILE A O 1
ATOM 874 N N . LEU A 1 108 ? 23.334 -25.188 3.448 1.00 97.75 108 LEU A N 1
ATOM 875 C CA . LEU A 1 108 ? 23.455 -26.210 4.490 1.00 97.75 108 LEU A CA 1
ATOM 876 C C . LEU A 1 108 ? 23.401 -25.589 5.887 1.00 97.75 108 LEU A C 1
ATOM 878 O O . LEU A 1 108 ? 24.043 -24.574 6.139 1.00 97.75 108 LEU A O 1
ATOM 882 N N . VAL A 1 109 ? 22.706 -26.241 6.822 1.00 97.69 109 VAL A N 1
ATOM 883 C CA . VAL A 1 109 ? 22.791 -25.905 8.254 1.00 97.69 109 VAL A CA 1
ATOM 884 C C . VAL A 1 109 ? 24.037 -26.566 8.837 1.00 97.69 109 VAL A C 1
ATOM 886 O O . VAL A 1 109 ? 24.071 -27.789 8.965 1.00 97.69 109 VAL A O 1
ATOM 889 N N . THR A 1 110 ? 25.059 -25.789 9.193 1.00 96.94 110 THR A N 1
ATOM 890 C CA . THR A 1 110 ? 26.343 -26.296 9.717 1.00 96.94 110 THR A CA 1
ATOM 891 C C . THR A 1 110 ? 26.364 -26.395 11.242 1.00 96.94 110 THR A C 1
ATOM 893 O O . THR A 1 110 ? 27.049 -27.265 11.785 1.00 96.94 110 THR A O 1
ATOM 896 N N . LYS A 1 111 ? 25.557 -25.590 11.954 1.00 96.94 111 LYS A N 1
ATOM 897 C CA . LYS A 1 111 ? 25.321 -25.713 13.406 1.00 96.94 111 LYS A CA 1
ATOM 898 C C . LYS A 1 111 ? 23.836 -25.584 13.754 1.00 96.94 111 LYS A C 1
ATOM 900 O O . LYS A 1 111 ? 23.121 -24.760 13.189 1.00 96.94 111 LYS A O 1
ATOM 905 N N . ARG A 1 112 ? 23.389 -26.389 14.723 1.00 95.44 112 ARG A N 1
ATOM 906 C CA . ARG A 1 112 ? 22.052 -26.334 15.335 1.00 95.44 112 ARG A CA 1
ATOM 907 C C . ARG A 1 112 ? 22.145 -26.473 16.850 1.00 95.44 112 ARG A C 1
ATOM 909 O O . ARG A 1 112 ? 23.035 -27.167 17.345 1.00 95.44 112 ARG A O 1
ATOM 916 N N . ARG A 1 113 ? 21.150 -25.939 17.552 1.00 95.88 113 ARG A N 1
ATOM 917 C CA . ARG A 1 113 ? 20.980 -26.057 19.006 1.00 95.88 113 ARG A CA 1
ATOM 918 C C . ARG A 1 113 ? 19.535 -26.379 19.333 1.00 95.88 113 ARG A C 1
ATOM 920 O O . ARG A 1 113 ? 18.618 -25.909 18.665 1.00 95.88 113 ARG A O 1
ATOM 927 N N . GLN A 1 114 ? 19.332 -27.237 20.329 1.00 95.88 114 GLN A N 1
ATOM 928 C CA . GLN A 1 114 ? 17.989 -27.587 20.775 1.00 95.88 114 GLN A CA 1
ATOM 929 C C . GLN A 1 114 ? 17.432 -26.445 21.628 1.00 95.88 114 GLN A C 1
ATOM 931 O O . GLN A 1 114 ? 18.079 -26.020 22.583 1.00 95.88 114 GLN A O 1
ATOM 936 N N . ILE A 1 115 ? 16.246 -25.957 21.271 1.00 95.25 115 ILE A N 1
ATOM 937 C CA . ILE A 1 115 ? 15.554 -24.856 21.959 1.00 95.25 115 ILE A CA 1
ATOM 938 C C . ILE A 1 115 ? 14.351 -25.332 22.780 1.00 95.25 115 ILE A C 1
ATOM 940 O O . ILE A 1 115 ? 13.846 -24.584 23.612 1.00 95.25 115 ILE A O 1
ATOM 944 N N . GLY A 1 116 ? 13.907 -26.577 22.574 1.00 94.00 116 GLY A N 1
ATOM 945 C CA . GLY A 1 116 ? 12.812 -27.171 23.335 1.00 94.00 116 GLY A CA 1
ATOM 946 C C . GLY A 1 116 ? 12.476 -28.609 22.947 1.00 94.00 116 GLY A C 1
ATOM 947 O O . GLY A 1 116 ? 13.242 -29.298 22.263 1.00 94.00 116 GLY A O 1
ATOM 948 N N . CYS A 1 117 ? 11.316 -29.052 23.420 1.00 91.88 117 CYS A N 1
ATOM 949 C CA . CYS A 1 117 ? 10.736 -30.375 23.248 1.00 91.88 117 CYS A CA 1
ATOM 950 C C . CYS A 1 117 ? 9.200 -30.271 23.263 1.00 91.88 117 CYS A C 1
ATOM 952 O O . CYS A 1 117 ? 8.638 -29.676 24.184 1.00 91.88 117 CYS A O 1
ATOM 954 N N . ILE A 1 118 ? 8.522 -30.865 22.276 1.00 90.19 118 ILE A N 1
ATOM 955 C CA . ILE A 1 118 ? 7.058 -31.020 22.248 1.00 90.19 118 ILE A CA 1
ATOM 956 C C . ILE A 1 118 ? 6.756 -32.519 22.225 1.00 90.19 118 ILE A C 1
ATOM 958 O O . ILE A 1 118 ? 7.128 -33.195 21.272 1.00 90.19 118 ILE A O 1
ATOM 962 N N . CYS A 1 119 ? 6.085 -33.051 23.251 1.00 83.69 119 CYS A N 1
ATOM 963 C CA . CYS A 1 119 ? 5.698 -34.472 23.331 1.00 83.69 119 CYS A CA 1
ATOM 964 C C . CYS A 1 119 ? 6.865 -35.461 23.076 1.00 83.69 119 CYS A C 1
ATOM 966 O O . CYS A 1 119 ? 6.698 -36.464 22.390 1.00 83.69 119 CYS A O 1
ATOM 968 N N . GLY A 1 120 ? 8.067 -35.161 23.581 1.00 82.62 120 GLY A N 1
ATOM 969 C CA . GLY A 1 120 ? 9.287 -35.948 23.333 1.00 82.62 120 GLY A CA 1
ATOM 970 C C . GLY A 1 120 ? 10.051 -35.606 22.041 1.00 82.62 120 GLY A C 1
ATOM 971 O O . GLY A 1 120 ? 11.205 -36.014 21.891 1.00 82.62 120 GLY A O 1
ATOM 972 N N . HIS A 1 121 ? 9.467 -34.830 21.123 1.00 88.94 121 HIS A N 1
ATOM 973 C CA . HIS A 1 121 ? 10.116 -34.423 19.878 1.00 88.94 121 HIS A CA 1
ATOM 974 C C . HIS A 1 121 ? 10.987 -33.172 20.072 1.00 88.94 121 HIS A C 1
ATOM 976 O O . HIS A 1 121 ? 10.470 -32.122 20.466 1.00 88.94 121 HIS A O 1
ATOM 982 N N . PRO A 1 122 ? 12.296 -33.228 19.767 1.00 93.25 122 PRO A N 1
ATOM 983 C CA . PRO A 1 122 ? 13.195 -32.099 19.963 1.00 93.25 122 PRO A CA 1
ATOM 984 C C . PRO A 1 122 ? 13.012 -31.023 18.884 1.00 93.25 122 PRO A C 1
ATOM 986 O O . PRO A 1 122 ? 12.904 -31.328 17.692 1.00 93.25 122 PRO A O 1
ATOM 989 N N . ILE A 1 123 ? 13.021 -29.756 19.304 1.00 96.44 123 ILE A N 1
ATOM 990 C CA . ILE A 1 123 ? 12.909 -28.578 18.429 1.00 96.44 123 ILE A CA 1
ATOM 991 C C . ILE A 1 123 ? 14.262 -27.863 18.367 1.00 96.44 123 ILE A C 1
ATOM 993 O O . ILE A 1 123 ? 14.892 -27.647 19.406 1.00 96.44 123 ILE A O 1
ATOM 997 N N . TYR A 1 124 ? 14.706 -27.482 17.168 1.00 97.38 124 TYR A N 1
ATOM 998 C CA . TYR A 1 124 ? 16.027 -26.904 16.914 1.00 97.38 124 TYR A CA 1
ATOM 999 C C . TYR A 1 124 ? 15.951 -25.520 16.266 1.00 97.38 124 TYR A C 1
ATOM 1001 O O . TYR A 1 124 ? 15.153 -25.312 15.354 1.00 97.38 124 TYR A O 1
ATOM 1009 N N . CYS A 1 125 ? 16.837 -24.613 16.683 1.00 97.00 125 CYS A N 1
ATOM 1010 C CA . CYS A 1 125 ? 17.216 -23.433 15.904 1.00 97.00 125 CYS A CA 1
ATOM 1011 C C . CYS A 1 125 ? 18.481 -23.715 15.077 1.00 97.00 125 CYS A C 1
ATOM 1013 O O . CYS A 1 125 ? 19.223 -24.672 15.334 1.00 97.00 125 CYS A O 1
ATOM 1015 N N . ILE A 1 126 ? 18.734 -22.853 14.097 1.00 97.25 126 ILE A N 1
ATOM 1016 C CA . ILE A 1 126 ? 19.998 -22.779 13.361 1.00 97.25 126 ILE A CA 1
ATOM 1017 C C . ILE A 1 126 ? 20.935 -21.847 14.143 1.00 97.25 126 ILE A C 1
ATOM 1019 O O . ILE A 1 126 ? 20.533 -20.752 14.512 1.00 97.25 126 ILE A O 1
ATOM 1023 N N . ASP A 1 127 ? 22.176 -22.272 14.387 1.00 96.06 127 ASP A N 1
ATOM 1024 C CA . ASP A 1 127 ? 23.231 -21.407 14.952 1.00 96.06 127 ASP A CA 1
ATOM 1025 C C . ASP A 1 127 ? 24.252 -20.978 13.880 1.00 96.06 127 ASP A C 1
ATOM 1027 O O . ASP A 1 127 ? 24.992 -20.021 14.075 1.00 96.06 127 ASP A O 1
ATOM 1031 N N . GLU A 1 128 ? 24.334 -21.700 12.756 1.00 96.50 128 GLU A N 1
ATOM 1032 C CA . GLU A 1 128 ? 25.207 -21.373 11.624 1.00 96.50 128 GLU A CA 1
ATOM 1033 C C . GLU A 1 128 ? 24.694 -22.061 10.350 1.00 96.50 128 GLU A C 1
ATOM 1035 O O . GLU A 1 128 ? 24.216 -23.203 10.393 1.00 96.50 128 GLU A O 1
ATOM 1040 N N . SER A 1 129 ? 24.821 -21.380 9.211 1.00 96.19 129 SER A N 1
ATOM 1041 C CA . SER A 1 129 ? 24.531 -21.937 7.889 1.00 96.19 129 SER A CA 1
ATOM 1042 C C . SER A 1 129 ? 25.587 -21.513 6.865 1.00 96.19 129 SER A C 1
ATOM 1044 O O . SER A 1 129 ? 26.258 -20.496 7.039 1.00 96.19 129 SER A O 1
ATOM 1046 N N . GLN A 1 130 ? 25.749 -22.302 5.803 1.00 95.25 130 GLN A N 1
ATOM 1047 C CA . GLN A 1 130 ? 26.767 -22.102 4.773 1.00 95.25 130 GLN A CA 1
ATOM 1048 C C . GLN A 1 130 ? 26.161 -22.268 3.375 1.00 95.25 130 GLN A C 1
ATOM 1050 O O . GLN A 1 130 ? 25.465 -23.247 3.108 1.00 95.25 130 GLN A O 1
ATOM 1055 N N . MET A 1 131 ? 26.467 -21.332 2.471 1.00 95.69 131 MET A N 1
ATOM 1056 C CA . MET A 1 131 ? 26.077 -21.383 1.059 1.00 95.69 131 MET A CA 1
ATOM 1057 C C . MET A 1 131 ? 27.279 -21.776 0.187 1.00 95.69 131 MET A C 1
ATOM 1059 O O . MET A 1 131 ? 28.285 -21.066 0.149 1.00 95.69 131 MET A O 1
ATOM 1063 N N . ILE A 1 132 ? 27.171 -22.900 -0.523 1.00 94.75 132 ILE A N 1
ATOM 1064 C CA . ILE A 1 132 ? 28.250 -23.526 -1.302 1.00 94.75 132 ILE A CA 1
ATOM 1065 C C . ILE A 1 132 ? 27.859 -23.553 -2.785 1.00 94.75 132 ILE A C 1
ATOM 1067 O O . ILE A 1 132 ? 26.784 -24.033 -3.129 1.00 94.75 132 ILE A O 1
ATOM 1071 N N . THR A 1 133 ? 28.720 -23.052 -3.674 1.00 94.38 133 THR A N 1
ATOM 1072 C CA . THR A 1 133 ? 28.514 -23.130 -5.133 1.00 94.38 133 THR A CA 1
ATOM 1073 C C . THR A 1 133 ? 28.624 -24.583 -5.609 1.00 94.38 133 THR A C 1
ATOM 1075 O O . THR A 1 133 ? 29.583 -25.267 -5.245 1.00 94.38 133 THR A O 1
ATOM 1078 N N . ILE A 1 134 ? 27.672 -25.059 -6.419 1.00 94.81 134 ILE A N 1
ATOM 1079 C CA . ILE A 1 134 ? 27.648 -26.451 -6.890 1.00 94.81 134 ILE A CA 1
ATOM 1080 C C . ILE A 1 134 ? 28.648 -26.695 -8.043 1.00 94.81 134 ILE A C 1
ATOM 1082 O O . ILE A 1 134 ? 29.558 -27.512 -7.839 1.00 94.81 134 ILE A O 1
ATOM 1086 N N . PRO A 1 135 ? 28.568 -25.995 -9.199 1.00 92.88 135 PRO A N 1
ATOM 1087 C CA . PRO A 1 135 ? 29.498 -26.200 -10.314 1.00 92.88 135 PRO A CA 1
ATOM 1088 C C . PRO A 1 135 ? 30.960 -25.990 -9.913 1.00 92.88 135 PRO A C 1
ATOM 1090 O O . PRO A 1 135 ? 31.282 -25.071 -9.154 1.00 92.88 135 PRO A O 1
ATOM 1093 N N . HIS A 1 136 ? 31.869 -26.807 -10.444 1.00 91.56 136 HIS A N 1
ATOM 1094 C CA . HIS A 1 136 ? 33.302 -26.647 -10.199 1.00 91.56 136 HIS A CA 1
ATOM 1095 C C . HIS A 1 136 ? 33.832 -25.353 -10.849 1.00 91.56 136 HIS A C 1
ATOM 1097 O O . HIS A 1 136 ? 33.411 -24.974 -11.941 1.00 91.56 136 HIS A O 1
ATOM 1103 N N . SER A 1 137 ? 34.810 -24.686 -10.229 1.00 87.25 137 SER A N 1
ATOM 1104 C CA . SER A 1 137 ? 35.357 -23.410 -10.734 1.00 87.25 137 SER A CA 1
ATOM 1105 C C . SER A 1 137 ? 35.938 -23.501 -12.151 1.00 87.25 137 SER A C 1
ATOM 1107 O O . SER A 1 137 ? 35.967 -22.510 -12.867 1.00 87.25 137 SER A O 1
ATOM 1109 N N . SER A 1 138 ? 36.354 -24.695 -12.589 1.00 86.69 138 SER A N 1
ATOM 1110 C CA . SER A 1 138 ? 36.852 -24.932 -13.952 1.00 86.69 138 SER A CA 1
ATOM 1111 C C . SER A 1 138 ? 35.768 -25.112 -15.026 1.00 86.69 138 SER A C 1
ATOM 1113 O O . SER A 1 138 ? 36.129 -25.435 -16.155 1.00 86.69 138 SER A O 1
ATOM 1115 N N . VAL A 1 139 ? 34.474 -25.029 -14.690 1.00 87.88 139 VAL A N 1
ATOM 1116 C CA . VAL A 1 139 ? 33.376 -25.071 -15.680 1.00 87.88 139 VAL A CA 1
ATOM 1117 C C . VAL A 1 139 ? 32.531 -23.798 -15.704 1.00 87.88 139 VAL A C 1
ATOM 1119 O O . VAL A 1 139 ? 31.910 -23.538 -16.731 1.00 87.88 139 VAL A O 1
ATOM 1122 N N . GLN A 1 140 ? 32.545 -23.006 -14.628 1.00 87.12 140 GLN A N 1
ATOM 1123 C CA . GLN A 1 140 ? 31.873 -21.704 -14.522 1.00 87.12 140 GLN A CA 1
ATOM 1124 C C . GLN A 1 140 ? 32.332 -20.718 -15.614 1.00 87.12 140 GLN A C 1
ATOM 1126 O O . GLN A 1 140 ? 33.460 -20.807 -16.103 1.00 87.12 140 GLN A O 1
ATOM 1131 N N . THR A 1 141 ? 31.465 -19.774 -15.984 1.00 86.56 141 THR A N 1
ATOM 1132 C CA . THR A 1 141 ? 31.791 -18.661 -16.894 1.00 86.56 141 THR A CA 1
ATOM 1133 C C . THR A 1 141 ? 31.886 -17.325 -16.148 1.00 86.56 141 THR A C 1
ATOM 1135 O O . THR A 1 141 ? 31.634 -17.244 -14.943 1.00 86.56 141 THR A O 1
ATOM 1138 N N . ASP A 1 142 ? 32.201 -16.245 -16.869 1.00 83.75 142 ASP A N 1
ATOM 1139 C CA . ASP A 1 142 ? 32.202 -14.880 -16.329 1.00 83.75 142 ASP A CA 1
ATOM 1140 C C . ASP A 1 142 ? 30.848 -14.500 -15.686 1.00 83.75 142 ASP A C 1
ATOM 1142 O O . ASP A 1 142 ? 30.816 -13.707 -14.744 1.00 83.75 142 ASP A O 1
ATOM 1146 N N . VAL A 1 143 ? 29.732 -15.119 -16.107 1.00 82.75 143 VAL A N 1
ATOM 1147 C CA . VAL A 1 143 ? 28.397 -14.904 -15.515 1.00 82.75 143 VAL A CA 1
ATOM 1148 C C . VAL A 1 143 ? 28.374 -15.266 -14.025 1.00 82.75 143 VAL A C 1
ATOM 1150 O O . VAL A 1 143 ? 27.830 -14.500 -13.227 1.00 82.75 143 VAL A O 1
ATOM 1153 N N . ALA A 1 144 ? 29.040 -16.352 -13.617 1.00 81.69 144 ALA A N 1
ATOM 1154 C CA . ALA A 1 144 ? 29.126 -16.781 -12.216 1.00 81.69 144 ALA A CA 1
ATOM 1155 C C . ALA A 1 144 ? 29.958 -15.835 -11.321 1.00 81.69 144 ALA A C 1
ATOM 1157 O O . ALA A 1 144 ? 29.887 -15.915 -10.092 1.00 81.69 144 ALA A O 1
ATOM 1158 N N . THR A 1 145 ? 30.735 -14.925 -11.923 1.00 84.12 145 THR A N 1
ATOM 1159 C CA . THR A 1 145 ? 31.468 -13.851 -11.222 1.00 84.12 145 THR A CA 1
ATOM 1160 C C . THR A 1 145 ? 30.899 -12.455 -11.506 1.00 84.12 145 THR A C 1
ATOM 1162 O O . THR A 1 145 ? 31.439 -11.452 -11.035 1.00 84.12 145 THR A O 1
ATOM 1165 N N . SER A 1 146 ? 29.778 -12.373 -12.232 1.00 89.94 146 SER A N 1
ATOM 1166 C CA . SER A 1 146 ? 29.133 -11.111 -12.588 1.00 89.94 146 SER A CA 1
ATOM 1167 C C . SER A 1 146 ? 28.650 -10.333 -11.360 1.00 89.94 146 SER A C 1
ATOM 1169 O O . SER A 1 146 ? 28.286 -10.896 -10.323 1.00 89.94 146 SER A O 1
ATOM 1171 N N . LYS A 1 147 ? 28.579 -9.002 -11.496 1.00 90.38 147 LYS A N 1
ATOM 1172 C CA . LYS A 1 147 ? 28.058 -8.111 -10.444 1.00 90.38 147 LYS A CA 1
ATOM 1173 C C . LYS A 1 147 ? 26.644 -8.506 -9.999 1.00 90.38 147 LYS A C 1
ATOM 1175 O O . LYS A 1 147 ? 26.335 -8.387 -8.816 1.00 90.38 147 LYS A O 1
ATOM 1180 N N . ASN A 1 148 ? 25.818 -9.006 -10.920 1.00 90.56 148 ASN A N 1
ATOM 1181 C CA . ASN A 1 148 ? 24.432 -9.373 -10.644 1.00 90.56 148 ASN A CA 1
ATOM 1182 C C . ASN A 1 148 ? 24.347 -10.710 -9.890 1.00 90.56 148 ASN A C 1
ATOM 1184 O O . ASN A 1 148 ? 23.683 -10.758 -8.858 1.00 90.56 148 ASN A O 1
ATOM 1188 N N . GLU A 1 149 ? 25.080 -11.749 -10.313 1.00 92.00 149 GLU A N 1
ATOM 1189 C CA . GLU A 1 149 ? 25.172 -13.035 -9.589 1.00 92.00 149 GLU A CA 1
ATOM 1190 C C . GLU A 1 149 ? 25.663 -12.820 -8.145 1.00 92.00 149 GLU A C 1
ATOM 1192 O O . GLU A 1 149 ? 25.061 -13.296 -7.178 1.00 92.00 149 GLU A O 1
ATOM 1197 N N . LEU A 1 150 ? 26.720 -12.014 -7.978 1.00 92.06 150 LEU A N 1
ATOM 1198 C CA . LEU A 1 150 ? 27.275 -11.670 -6.668 1.00 92.06 150 LEU A CA 1
ATOM 1199 C C . LEU A 1 150 ? 26.310 -10.829 -5.816 1.00 92.06 150 LEU A C 1
ATOM 1201 O O . LEU A 1 150 ? 26.255 -11.026 -4.599 1.00 92.06 150 LEU A O 1
ATOM 1205 N N . ARG A 1 151 ? 25.518 -9.929 -6.420 1.00 93.88 151 ARG A N 1
ATOM 1206 C CA . ARG A 1 151 ? 24.501 -9.148 -5.698 1.00 93.88 151 ARG A CA 1
ATOM 1207 C C . ARG A 1 151 ? 23.322 -10.017 -5.263 1.00 93.88 151 ARG A C 1
ATOM 1209 O O . ARG A 1 151 ? 22.942 -9.914 -4.102 1.00 93.88 151 ARG A O 1
ATOM 1216 N N . TYR A 1 152 ? 22.816 -10.926 -6.102 1.00 95.06 152 TYR A N 1
ATOM 1217 C CA . TYR A 1 152 ? 21.802 -11.911 -5.689 1.00 95.06 152 TYR A CA 1
ATOM 1218 C C . TYR A 1 152 ? 22.312 -12.828 -4.572 1.00 95.06 152 TYR A C 1
ATOM 1220 O O . TYR A 1 152 ? 21.602 -13.064 -3.594 1.00 95.06 152 TYR A O 1
ATOM 1228 N N . LYS A 1 153 ? 23.576 -13.265 -4.648 1.00 93.44 153 LYS A N 1
ATOM 1229 C CA . LYS A 1 153 ? 24.219 -14.041 -3.581 1.00 93.44 153 LYS A CA 1
ATOM 1230 C C . LYS A 1 153 ? 24.311 -13.265 -2.262 1.00 93.44 153 LYS A C 1
ATOM 1232 O O . LYS A 1 153 ? 23.966 -13.820 -1.222 1.00 93.44 153 LYS A O 1
ATOM 1237 N N . LYS A 1 154 ? 24.733 -11.991 -2.290 1.00 93.25 154 LYS A N 1
ATOM 1238 C CA . LYS A 1 154 ? 24.754 -11.108 -1.104 1.00 93.25 154 LYS A CA 1
ATOM 1239 C C . LYS A 1 154 ? 23.342 -10.897 -0.543 1.00 93.25 154 LYS A C 1
ATOM 1241 O O . LYS A 1 154 ? 23.160 -10.943 0.668 1.00 93.25 154 LYS A O 1
ATOM 1246 N N . LEU A 1 155 ? 22.364 -10.684 -1.422 1.00 93.12 155 LEU A N 1
ATOM 1247 C CA . LEU A 1 155 ? 20.970 -10.416 -1.079 1.00 93.12 155 LEU A CA 1
ATOM 1248 C C . LEU A 1 155 ? 20.300 -11.621 -0.405 1.00 93.12 155 LEU A C 1
ATOM 1250 O O . LEU A 1 155 ? 19.684 -11.465 0.639 1.00 93.12 155 LEU A O 1
ATOM 1254 N N . LEU A 1 156 ? 20.467 -12.838 -0.931 1.00 93.69 156 LEU A N 1
ATOM 1255 C CA . LEU A 1 156 ? 19.945 -14.026 -0.249 1.00 93.69 156 LEU A CA 1
ATOM 1256 C C . LEU A 1 156 ? 20.685 -14.293 1.072 1.00 93.69 156 LEU A C 1
ATOM 1258 O O . LEU A 1 156 ? 20.071 -14.718 2.046 1.00 93.69 156 LEU A O 1
ATOM 1262 N N . ALA A 1 157 ? 21.990 -14.008 1.129 1.00 91.62 157 ALA A N 1
ATOM 1263 C CA . ALA A 1 157 ? 22.788 -14.142 2.347 1.00 91.62 157 ALA A CA 1
ATOM 1264 C C . ALA A 1 157 ? 22.464 -13.097 3.438 1.00 91.62 157 ALA A C 1
ATOM 1266 O O . ALA A 1 157 ? 22.912 -13.275 4.568 1.00 91.62 157 ALA A O 1
ATOM 1267 N N . SER A 1 158 ? 21.683 -12.044 3.150 1.00 89.81 158 SER A N 1
ATOM 1268 C CA . SER A 1 158 ? 21.161 -11.138 4.187 1.00 89.81 158 SER A CA 1
ATOM 1269 C C . SER A 1 158 ? 19.898 -11.675 4.880 1.00 89.81 158 SER A C 1
ATOM 1271 O O . SER A 1 158 ? 19.497 -11.136 5.915 1.00 89.81 158 SER A O 1
ATOM 1273 N N . VAL A 1 159 ? 19.308 -12.774 4.383 1.00 90.56 159 VAL A N 1
ATOM 1274 C CA . VAL A 1 159 ? 18.296 -13.546 5.121 1.00 90.56 159 VAL A CA 1
ATOM 1275 C C . VAL A 1 159 ? 19.000 -14.399 6.176 1.00 90.56 159 VAL A C 1
ATOM 1277 O O . VAL A 1 159 ? 19.384 -15.544 5.938 1.00 90.56 159 VAL A O 1
ATOM 1280 N N . ASP A 1 160 ? 19.191 -13.812 7.356 1.00 89.31 160 ASP A N 1
ATOM 1281 C CA . ASP A 1 160 ? 19.859 -14.444 8.493 1.00 89.31 160 ASP A CA 1
ATOM 1282 C C . ASP A 1 160 ? 19.053 -15.637 9.038 1.00 89.31 160 ASP A C 1
ATOM 1284 O O . ASP A 1 160 ? 18.180 -15.495 9.896 1.00 89.31 160 ASP A O 1
ATOM 1288 N N . LEU A 1 161 ? 19.382 -16.837 8.551 1.00 93.56 161 LEU A N 1
ATOM 1289 C CA . LEU A 1 161 ? 18.775 -18.097 8.985 1.00 93.56 161 LEU A CA 1
ATOM 1290 C C . LEU A 1 161 ? 18.992 -18.421 10.473 1.00 93.56 161 LEU A C 1
ATOM 1292 O O . LEU A 1 161 ? 18.342 -19.338 10.967 1.00 93.56 161 LEU A O 1
ATOM 1296 N N . THR A 1 162 ? 19.877 -17.723 11.196 1.00 92.31 162 THR A N 1
ATOM 1297 C CA . THR A 1 162 ? 20.063 -17.943 12.644 1.00 92.31 162 THR A CA 1
ATOM 1298 C C . THR A 1 162 ? 18.999 -17.238 13.490 1.00 92.31 162 THR A C 1
ATOM 1300 O O . THR A 1 162 ? 18.744 -17.635 14.629 1.00 92.31 162 THR A O 1
ATOM 1303 N N . LYS A 1 163 ? 18.336 -16.216 12.933 1.00 88.56 163 LYS A N 1
ATOM 1304 C CA . LYS A 1 163 ? 17.322 -15.416 13.625 1.00 88.56 163 LYS A CA 1
ATOM 1305 C C . LYS A 1 163 ? 15.928 -15.962 13.342 1.00 88.56 163 LYS A C 1
ATOM 1307 O O . LYS A 1 163 ? 15.498 -16.033 12.199 1.00 88.56 163 LYS A O 1
ATOM 1312 N N . ASP A 1 164 ? 15.220 -16.341 14.404 1.00 89.31 164 ASP A N 1
ATOM 1313 C CA . ASP A 1 164 ? 13.792 -16.697 14.404 1.00 89.31 164 ASP A CA 1
ATOM 1314 C C . ASP A 1 164 ? 13.335 -17.863 13.493 1.00 89.31 164 ASP A C 1
ATOM 1316 O O . ASP A 1 164 ? 12.134 -18.147 13.419 1.00 89.31 164 ASP A O 1
ATOM 1320 N N . PHE A 1 165 ? 14.264 -18.598 12.868 1.00 96.62 165 PHE A N 1
ATOM 1321 C CA . PHE A 1 165 ? 13.993 -19.854 12.161 1.00 96.62 165 PHE A CA 1
ATOM 1322 C C . PHE A 1 165 ? 14.211 -21.086 13.053 1.00 96.62 165 PHE A C 1
ATOM 1324 O O . PHE A 1 165 ? 15.245 -21.247 13.709 1.00 96.62 165 PHE A O 1
ATOM 1331 N N . PHE A 1 166 ? 13.248 -22.008 13.027 1.00 97.69 166 PHE A N 1
ATOM 1332 C CA . PHE A 1 166 ? 13.286 -23.261 13.781 1.00 97.69 166 PHE A CA 1
ATOM 1333 C C . PHE A 1 166 ? 12.618 -24.420 13.027 1.00 97.69 166 PHE A C 1
ATOM 1335 O O . PHE A 1 166 ? 11.840 -24.222 12.094 1.00 97.69 166 PHE A O 1
ATOM 1342 N N . TYR A 1 167 ? 12.949 -25.650 13.422 1.00 97.38 167 TYR A N 1
ATOM 1343 C CA . TYR A 1 167 ? 12.448 -26.881 12.803 1.00 97.38 167 TYR A CA 1
ATOM 1344 C C . TYR A 1 167 ? 12.517 -28.087 13.755 1.00 97.38 167 TYR A C 1
ATOM 1346 O O . TYR A 1 167 ? 13.103 -28.031 14.839 1.00 97.38 167 TYR A O 1
ATOM 1354 N N . SER A 1 168 ? 11.945 -29.210 13.323 1.00 94.75 168 SER A N 1
ATOM 1355 C CA . SER A 1 168 ? 12.184 -30.542 13.888 1.00 94.75 168 SER A CA 1
ATOM 1356 C C . SER A 1 168 ? 12.247 -31.571 12.756 1.00 94.75 168 SER A C 1
ATOM 1358 O O . SER A 1 168 ? 11.681 -31.344 11.690 1.00 94.75 168 SER A O 1
ATOM 1360 N N . TYR A 1 169 ? 12.934 -32.692 12.983 1.00 91.44 169 TYR A N 1
ATOM 1361 C CA . TYR A 1 169 ? 13.003 -33.810 12.029 1.00 91.44 169 TYR A CA 1
ATOM 1362 C C . TYR A 1 169 ? 11.774 -34.721 12.114 1.00 91.44 169 TYR A C 1
ATOM 1364 O O . TYR A 1 169 ? 11.439 -35.385 11.141 1.00 91.44 169 TYR A O 1
ATOM 1372 N N . THR A 1 170 ? 11.129 -34.783 13.285 1.00 88.25 170 THR A N 1
ATOM 1373 C CA . THR A 1 170 ? 10.123 -35.809 13.610 1.00 88.25 170 THR A CA 1
ATOM 1374 C C . THR A 1 170 ? 8.784 -35.245 14.083 1.00 88.25 170 THR A C 1
ATOM 1376 O O . THR A 1 170 ? 7.875 -36.022 14.351 1.00 88.25 170 THR A O 1
ATOM 1379 N N . TYR A 1 171 ? 8.645 -33.921 14.203 1.00 90.19 171 TYR A N 1
ATOM 1380 C CA . TYR A 1 171 ? 7.389 -33.255 14.562 1.00 90.19 171 TYR A CA 1
ATOM 1381 C C . TYR A 1 171 ? 7.036 -32.186 13.519 1.00 90.19 171 TYR A C 1
ATOM 1383 O O . TYR A 1 171 ? 7.854 -31.281 13.305 1.00 90.19 171 TYR A O 1
ATOM 1391 N N . PRO A 1 172 ? 5.840 -32.227 12.899 1.00 92.75 172 PRO A N 1
ATOM 1392 C CA . PRO A 1 172 ? 5.384 -31.196 11.971 1.00 92.75 172 PRO A CA 1
ATOM 1393 C C . PRO A 1 172 ? 5.065 -29.876 12.698 1.00 92.75 172 PRO A C 1
ATOM 1395 O O . PRO A 1 172 ? 3.913 -29.506 12.922 1.00 92.75 172 PRO A O 1
ATOM 1398 N N . ILE A 1 173 ? 6.105 -29.124 13.076 1.00 94.69 173 ILE A N 1
ATOM 1399 C CA . ILE A 1 173 ? 5.974 -27.876 13.849 1.00 94.69 173 ILE A CA 1
ATOM 1400 C C . ILE A 1 173 ? 5.284 -26.738 13.077 1.00 94.69 173 ILE A C 1
ATOM 1402 O O . ILE A 1 173 ? 4.852 -25.762 13.685 1.00 94.69 173 ILE A O 1
ATOM 1406 N N . MET A 1 174 ? 5.124 -26.877 11.757 1.00 95.19 174 MET A N 1
ATOM 1407 C CA . MET A 1 174 ? 4.288 -26.020 10.906 1.00 95.19 174 MET A CA 1
ATOM 1408 C C . MET A 1 174 ? 2.774 -26.262 11.077 1.00 95.19 174 MET A C 1
ATOM 1410 O O . MET A 1 174 ? 1.977 -25.504 10.533 1.00 95.19 174 MET A O 1
ATOM 1414 N N . GLN A 1 175 ? 2.360 -27.306 11.798 1.00 94.62 175 GLN A N 1
ATOM 1415 C CA . GLN A 1 175 ? 0.968 -27.552 12.184 1.00 94.62 175 GLN A CA 1
ATOM 1416 C C . GLN A 1 175 ? 0.752 -27.272 13.679 1.00 94.62 175 GLN A C 1
ATOM 1418 O O . GLN A 1 175 ? 1.686 -27.326 14.486 1.00 94.62 175 GLN A O 1
ATOM 1423 N N . SER A 1 176 ? -0.499 -26.997 14.052 1.00 95.00 176 SER A N 1
ATOM 1424 C CA . SER A 1 176 ? -0.918 -26.949 15.460 1.00 95.00 176 SER A CA 1
ATOM 1425 C C . SER A 1 176 ? -0.885 -28.339 16.107 1.00 95.00 176 SER A C 1
ATOM 1427 O O . SER A 1 176 ? -1.013 -29.358 15.423 1.00 95.00 176 SER A O 1
ATOM 1429 N N . LEU A 1 177 ? -0.768 -28.412 17.436 1.00 93.19 177 LEU A N 1
ATOM 1430 C CA . LEU A 1 177 ? -0.829 -29.680 18.171 1.00 93.19 177 LEU A CA 1
ATOM 1431 C C . LEU A 1 177 ? -2.156 -30.410 17.926 1.00 93.19 177 LEU A C 1
ATOM 1433 O O . LEU A 1 177 ? -2.157 -31.629 17.777 1.00 93.19 177 LEU A O 1
ATOM 1437 N N . GLN A 1 178 ? -3.272 -29.678 17.829 1.00 92.50 178 GLN A N 1
ATOM 1438 C CA . GLN A 1 178 ? -4.569 -30.275 17.502 1.00 92.50 178 GLN A CA 1
ATOM 1439 C C . GLN A 1 178 ? -4.519 -30.997 16.148 1.00 92.50 178 GLN A C 1
ATOM 1441 O O . GLN A 1 178 ? -4.897 -32.163 16.078 1.00 92.50 178 GLN A O 1
ATOM 1446 N N . GLN A 1 179 ? -4.010 -30.336 15.102 1.00 90.75 179 GLN A N 1
ATOM 1447 C CA . GLN A 1 179 ? -3.876 -30.925 13.764 1.00 90.75 179 GLN A CA 1
ATOM 1448 C C . GLN A 1 179 ? -2.909 -32.115 13.752 1.00 90.75 179 GLN A C 1
ATOM 1450 O O . GLN A 1 179 ? -3.237 -33.143 13.162 1.00 90.75 179 GLN A O 1
ATOM 1455 N N . ASN A 1 180 ? -1.770 -32.019 14.443 1.00 90.12 180 ASN A N 1
ATOM 1456 C CA . ASN A 1 180 ? -0.803 -33.114 14.548 1.00 90.12 180 ASN A CA 1
ATOM 1457 C C . ASN A 1 180 ? -1.398 -34.358 15.233 1.00 90.12 180 ASN A C 1
ATOM 1459 O O . ASN A 1 180 ? -1.161 -35.474 14.778 1.00 90.12 180 ASN A O 1
ATOM 1463 N N . VAL A 1 181 ? -2.215 -34.188 16.281 1.00 85.44 181 VAL A N 1
ATOM 1464 C CA . VAL A 1 181 ? -2.880 -35.320 16.952 1.00 85.44 181 VAL A CA 1
ATOM 1465 C C . VAL A 1 181 ? -4.035 -35.885 16.117 1.00 85.44 181 VAL A C 1
ATOM 1467 O O . VAL A 1 181 ? -4.183 -37.103 16.049 1.00 85.44 181 VAL A O 1
ATOM 1470 N N . THR A 1 182 ? -4.838 -35.055 15.439 1.00 83.50 182 THR A N 1
ATOM 1471 C CA . THR A 1 182 ? -5.925 -35.560 14.572 1.00 83.50 182 THR A CA 1
ATOM 1472 C C . THR A 1 182 ? -5.427 -36.195 13.273 1.00 83.50 182 THR A C 1
ATOM 1474 O O . THR A 1 182 ? -6.149 -36.994 12.686 1.00 83.50 182 THR A O 1
ATOM 1477 N N . SER A 1 183 ? -4.218 -35.851 12.820 1.00 75.75 183 SER A N 1
ATOM 1478 C CA . SER A 1 183 ? -3.626 -36.329 11.556 1.00 75.75 183 SER A CA 1
ATOM 1479 C C . SER A 1 183 ? -2.575 -37.430 11.757 1.00 75.75 183 SER A C 1
ATOM 1481 O O . SER A 1 183 ? -1.810 -37.725 10.835 1.00 75.75 183 SER A O 1
ATOM 1483 N N . ALA A 1 184 ? -2.522 -38.028 12.954 1.00 62.06 184 ALA A N 1
ATOM 1484 C CA . ALA A 1 184 ? -1.571 -39.066 13.345 1.00 62.06 184 ALA A CA 1
ATOM 1485 C C . ALA A 1 184 ? -1.743 -40.343 12.492 1.00 62.06 184 ALA A C 1
ATOM 1487 O O . ALA A 1 184 ? -2.506 -41.248 12.821 1.00 62.06 184 ALA A O 1
ATOM 1488 N N . GLY A 1 185 ? -1.037 -40.380 11.361 1.00 53.22 185 GLY A N 1
ATOM 1489 C CA . GLY A 1 185 ? -1.174 -41.387 10.307 1.00 53.22 185 GLY A CA 1
ATOM 1490 C C . GLY A 1 185 ? -0.547 -40.952 8.977 1.00 53.22 185 GLY A C 1
ATOM 1491 O O . GLY A 1 185 ? -0.088 -41.798 8.212 1.00 53.22 185 GLY A O 1
ATOM 1492 N N . LEU A 1 186 ? -0.437 -39.640 8.724 1.00 56.38 186 LEU A N 1
ATOM 1493 C CA . LEU A 1 186 ? 0.418 -39.111 7.657 1.00 56.38 186 LEU A CA 1
ATOM 1494 C C . LEU A 1 186 ? 1.896 -39.319 8.031 1.00 56.38 186 LEU A C 1
ATOM 1496 O O . LEU A 1 186 ? 2.358 -38.789 9.039 1.00 56.38 186 LEU A O 1
ATOM 1500 N N . LYS A 1 187 ? 2.638 -40.093 7.225 1.00 59.50 187 LYS A N 1
ATOM 1501 C CA . LYS A 1 187 ? 4.068 -40.384 7.458 1.00 59.50 187 LYS A CA 1
ATOM 1502 C C . LYS A 1 187 ? 5.024 -39.271 7.006 1.00 59.50 187 LYS A C 1
ATOM 1504 O O . LYS A 1 187 ? 6.175 -39.265 7.429 1.00 59.50 187 LYS A O 1
ATOM 1509 N N . GLU A 1 188 ? 4.581 -38.365 6.136 1.00 74.88 188 GLU A N 1
ATOM 1510 C CA . GLU A 1 188 ? 5.447 -37.379 5.476 1.00 74.88 188 GLU A CA 1
ATOM 1511 C C . GLU A 1 188 ? 5.279 -35.962 6.038 1.00 74.88 188 GLU A C 1
ATOM 1513 O O . GLU A 1 188 ? 4.191 -35.546 6.440 1.00 74.88 188 GLU A O 1
ATOM 1518 N N . MET A 1 189 ? 6.371 -35.193 6.035 1.00 86.31 189 MET A N 1
ATOM 1519 C CA . MET A 1 189 ? 6.369 -33.804 6.498 1.00 86.31 189 MET A CA 1
ATOM 1520 C C . MET A 1 189 ? 5.622 -32.898 5.496 1.00 86.31 189 MET A C 1
ATOM 1522 O O . MET A 1 189 ? 5.941 -32.913 4.306 1.00 86.31 189 MET A O 1
ATOM 1526 N N . PRO A 1 190 ? 4.662 -32.062 5.935 1.00 89.69 190 PRO A N 1
ATOM 1527 C CA . PRO A 1 190 ? 3.781 -31.305 5.043 1.00 89.69 190 PRO A CA 1
ATOM 1528 C C . PRO A 1 190 ? 4.450 -30.015 4.527 1.00 89.69 190 PRO A C 1
ATOM 1530 O O . PRO A 1 190 ? 4.098 -28.910 4.938 1.00 89.69 190 PRO A O 1
ATOM 1533 N N . TYR A 1 191 ? 5.417 -30.150 3.615 1.00 91.75 191 TYR A N 1
ATOM 1534 C CA . TYR A 1 191 ? 6.224 -29.042 3.068 1.00 91.75 191 TYR A CA 1
ATOM 1535 C C . TYR A 1 191 ? 5.429 -27.938 2.351 1.00 91.75 191 TYR A C 1
ATOM 1537 O O . TYR A 1 191 ? 5.900 -26.804 2.287 1.00 91.75 191 TYR A O 1
ATOM 1545 N N . GLU A 1 192 ? 4.231 -28.229 1.837 1.00 90.94 192 GLU A N 1
ATOM 1546 C CA . GLU A 1 192 ? 3.408 -27.227 1.139 1.00 90.94 192 GLU A CA 1
ATOM 1547 C C . GLU A 1 192 ? 2.634 -26.293 2.082 1.00 90.94 192 GLU A C 1
ATOM 1549 O O . GLU A 1 192 ? 2.102 -25.270 1.642 1.00 90.94 192 GLU A O 1
ATOM 1554 N N . ASN A 1 193 ? 2.612 -26.606 3.384 1.00 94.50 193 ASN A N 1
ATOM 1555 C CA . ASN A 1 193 ? 1.984 -25.799 4.428 1.00 94.50 193 ASN A CA 1
ATOM 1556 C C . ASN A 1 193 ? 2.483 -24.337 4.393 1.00 94.50 193 ASN A C 1
ATOM 1558 O O . ASN A 1 193 ? 3.672 -24.059 4.233 1.00 94.50 193 ASN A O 1
ATOM 1562 N N . LEU A 1 194 ? 1.560 -23.388 4.588 1.00 95.12 194 LEU A N 1
ATOM 1563 C CA . LEU A 1 194 ? 1.814 -21.945 4.533 1.00 95.12 194 LEU A CA 1
ATOM 1564 C C . LEU A 1 194 ? 2.906 -21.419 5.485 1.00 95.12 194 LEU A C 1
ATOM 1566 O O . LEU A 1 194 ? 3.356 -20.293 5.296 1.00 95.12 194 LEU A O 1
ATOM 1570 N N . PHE A 1 195 ? 3.310 -22.178 6.503 1.00 97.12 195 PHE A N 1
ATOM 1571 C CA . PHE A 1 195 ? 4.329 -21.793 7.482 1.00 97.12 195 PHE A CA 1
ATOM 1572 C C . PHE A 1 195 ? 5.722 -22.380 7.197 1.00 97.12 195 PHE A C 1
ATOM 1574 O O . PHE A 1 195 ? 6.672 -22.022 7.891 1.00 97.12 195 PHE A O 1
ATOM 1581 N N . VAL A 1 196 ? 5.873 -23.239 6.180 1.00 97.50 196 VAL A N 1
ATOM 1582 C CA . VAL A 1 196 ? 7.183 -23.744 5.731 1.00 97.50 196 VAL A CA 1
ATOM 1583 C C . VAL A 1 196 ? 7.807 -22.706 4.802 1.00 97.50 196 VAL A C 1
ATOM 1585 O O . VAL A 1 196 ? 7.408 -22.546 3.656 1.00 97.50 196 VAL A O 1
ATOM 1588 N N . TRP A 1 197 ? 8.762 -21.933 5.303 1.00 96.75 197 TRP A N 1
ATOM 1589 C CA . TRP A 1 197 ? 9.294 -20.779 4.573 1.00 96.75 197 TRP A CA 1
ATOM 1590 C C . TRP A 1 197 ? 10.150 -21.173 3.371 1.00 96.75 197 TRP A C 1
ATOM 1592 O O . TRP A 1 197 ? 10.090 -20.536 2.326 1.00 96.75 197 TRP A O 1
ATOM 1602 N N . ASN A 1 198 ? 10.930 -22.241 3.496 1.00 97.12 198 ASN A N 1
ATOM 1603 C CA . ASN A 1 198 ? 11.889 -22.674 2.486 1.00 97.12 198 ASN A CA 1
ATOM 1604 C C . ASN A 1 198 ? 11.331 -23.725 1.505 1.00 97.12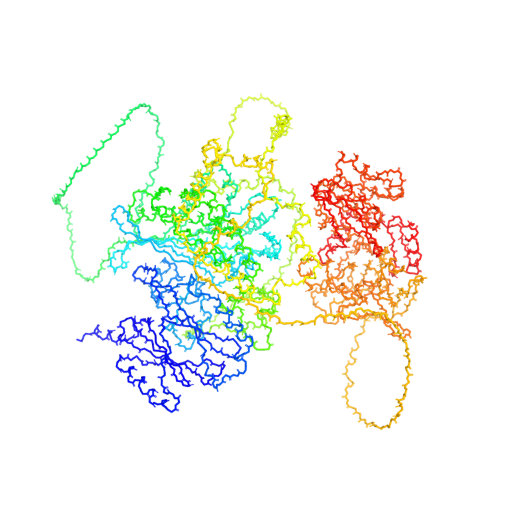 198 ASN A C 1
ATOM 1606 O O . ASN A 1 198 ? 12.116 -24.460 0.904 1.00 97.12 198 ASN A O 1
ATOM 1610 N N . THR A 1 199 ? 10.007 -23.810 1.305 1.00 96.50 199 THR A N 1
ATOM 1611 C CA . THR A 1 199 ? 9.395 -24.725 0.317 1.00 96.50 199 THR A CA 1
ATOM 1612 C C . THR A 1 199 ? 10.001 -24.527 -1.076 1.00 96.50 199 THR A C 1
ATOM 1614 O O . THR A 1 199 ? 10.471 -25.487 -1.676 1.00 96.50 199 THR A O 1
ATOM 1617 N N . PHE A 1 200 ? 10.097 -23.275 -1.550 1.00 96.62 200 PHE A N 1
ATOM 1618 C CA . PHE A 1 200 ? 10.715 -22.953 -2.844 1.00 96.62 200 PHE A CA 1
ATOM 1619 C C . PHE A 1 200 ? 12.176 -23.422 -2.921 1.00 96.62 200 PHE A C 1
ATOM 1621 O O . PHE A 1 200 ? 12.561 -24.101 -3.867 1.00 96.62 200 PHE A O 1
ATOM 1628 N N . LEU A 1 201 ? 12.977 -23.122 -1.894 1.00 96.81 201 LEU A N 1
ATOM 1629 C CA . LEU A 1 201 ? 14.397 -23.475 -1.873 1.00 96.81 201 LEU A CA 1
ATOM 1630 C C . LEU A 1 201 ? 14.632 -24.987 -1.731 1.00 96.81 201 LEU A C 1
ATOM 1632 O O . LEU A 1 201 ? 15.660 -25.489 -2.165 1.00 96.81 201 LEU A O 1
ATOM 1636 N N . THR A 1 202 ? 13.729 -25.741 -1.106 1.00 96.56 202 THR A N 1
ATOM 1637 C CA . THR A 1 202 ? 13.890 -27.199 -0.942 1.00 96.56 202 THR A CA 1
ATOM 1638 C C . THR A 1 202 ? 13.370 -27.996 -2.135 1.00 96.56 202 THR A C 1
ATOM 1640 O O . THR A 1 202 ? 13.822 -29.123 -2.354 1.00 96.56 202 THR A O 1
ATOM 1643 N N . GLU A 1 203 ? 12.493 -27.414 -2.954 1.00 95.31 203 GLU A N 1
ATOM 1644 C CA . GLU A 1 203 ? 11.846 -28.109 -4.066 1.00 95.31 203 GLU A CA 1
ATOM 1645 C C . GLU A 1 203 ? 12.800 -28.657 -5.146 1.00 95.31 203 GLU A C 1
ATOM 1647 O O . GLU A 1 203 ? 12.612 -29.807 -5.555 1.00 95.31 203 GLU A O 1
ATOM 1652 N N . PRO A 1 204 ? 13.881 -27.964 -5.567 1.00 94.56 204 PRO A N 1
ATOM 1653 C CA . PRO A 1 204 ? 14.836 -28.524 -6.526 1.00 94.56 204 PRO A CA 1
ATOM 1654 C C . PRO A 1 204 ? 15.506 -29.824 -6.061 1.00 94.56 204 PRO A C 1
ATOM 1656 O O . PRO A 1 204 ? 15.916 -30.617 -6.908 1.00 94.56 204 PRO A O 1
ATOM 1659 N N . VAL A 1 205 ? 15.591 -30.061 -4.745 1.00 94.56 205 VAL A N 1
ATOM 1660 C CA . VAL A 1 205 ? 16.102 -31.310 -4.154 1.00 94.56 205 VAL A CA 1
ATOM 1661 C C . VAL A 1 205 ? 14.973 -32.330 -3.976 1.00 94.56 205 VAL A C 1
ATOM 1663 O O . VAL A 1 205 ? 15.116 -33.466 -4.425 1.00 94.56 205 VAL A O 1
ATOM 1666 N N . ARG A 1 206 ? 13.835 -31.924 -3.389 1.00 93.25 206 ARG A N 1
ATOM 1667 C CA . ARG A 1 206 ? 12.664 -32.794 -3.149 1.00 93.25 206 ARG A CA 1
ATOM 1668 C C . ARG A 1 206 ? 12.163 -33.458 -4.432 1.00 93.25 206 ARG A C 1
ATOM 1670 O O . ARG A 1 206 ? 12.037 -34.678 -4.468 1.00 93.25 206 ARG A O 1
ATOM 1677 N N . SER A 1 207 ? 11.957 -32.681 -5.497 1.00 92.75 207 SER A N 1
ATOM 1678 C CA . SER A 1 207 ? 11.523 -33.171 -6.819 1.00 92.75 207 SER A CA 1
ATOM 1679 C C . SER A 1 207 ? 12.437 -34.253 -7.408 1.00 92.75 207 SER A C 1
ATOM 1681 O O . SER A 1 207 ? 11.959 -35.203 -8.031 1.00 92.75 207 SER A O 1
ATOM 1683 N N . ARG A 1 208 ? 13.756 -34.128 -7.202 1.00 92.38 208 ARG A N 1
ATOM 1684 C CA . ARG A 1 208 ? 14.775 -35.037 -7.755 1.00 92.38 208 ARG A CA 1
ATOM 1685 C C . ARG A 1 208 ? 14.945 -36.303 -6.924 1.00 92.38 208 ARG A C 1
ATOM 1687 O O . ARG A 1 208 ? 14.999 -37.388 -7.493 1.00 92.38 208 ARG A O 1
ATOM 1694 N N . CYS A 1 209 ? 14.986 -36.176 -5.599 1.00 89.62 209 CYS A N 1
ATOM 1695 C CA . CYS A 1 209 ? 15.095 -37.321 -4.690 1.00 89.62 209 CYS A CA 1
ATOM 1696 C C . CYS A 1 209 ? 13.759 -38.061 -4.500 1.00 89.62 209 CYS A C 1
ATOM 1698 O O . CYS A 1 209 ? 13.753 -39.204 -4.055 1.00 89.62 209 CYS A O 1
ATOM 1700 N N . ARG A 1 210 ? 12.627 -37.407 -4.808 1.00 89.00 210 ARG A N 1
ATOM 1701 C CA . ARG A 1 210 ? 11.253 -37.878 -4.541 1.00 89.00 210 ARG A CA 1
ATOM 1702 C C . ARG A 1 210 ? 11.010 -38.244 -3.069 1.00 89.00 210 ARG A C 1
ATOM 1704 O O . ARG A 1 210 ? 10.171 -39.081 -2.762 1.00 89.00 210 ARG A O 1
ATOM 1711 N N . ASN A 1 211 ? 11.754 -37.606 -2.167 1.00 87.81 211 ASN A N 1
ATOM 1712 C CA . ASN A 1 211 ? 11.671 -37.781 -0.722 1.00 87.81 211 ASN A CA 1
ATOM 1713 C C . ASN A 1 211 ? 12.049 -36.472 -0.002 1.00 87.81 211 ASN A C 1
ATOM 1715 O O . ASN A 1 211 ? 12.526 -35.519 -0.625 1.00 87.81 211 ASN A O 1
ATOM 1719 N N . THR A 1 212 ? 11.851 -36.429 1.318 1.00 88.50 212 THR A N 1
ATOM 1720 C CA . THR A 1 212 ? 12.190 -35.271 2.166 1.00 88.50 212 THR A CA 1
ATOM 1721 C C . THR A 1 212 ? 13.320 -35.547 3.167 1.00 88.50 212 THR A C 1
ATOM 1723 O O . THR A 1 212 ? 13.488 -34.775 4.108 1.00 88.50 212 THR A O 1
ATOM 1726 N N . LEU A 1 213 ? 14.076 -36.644 3.017 1.00 89.06 213 LEU A N 1
ATOM 1727 C CA . LEU A 1 213 ? 15.062 -37.115 4.009 1.00 89.06 213 LEU A CA 1
ATOM 1728 C C . LEU A 1 213 ? 16.276 -36.183 4.146 1.00 89.06 213 LEU A C 1
ATOM 1730 O O . LEU A 1 213 ? 16.904 -36.117 5.200 1.00 89.06 213 LEU A O 1
ATOM 1734 N N . TRP A 1 214 ? 16.609 -35.463 3.074 1.00 92.94 214 TRP A N 1
ATOM 1735 C CA . TRP A 1 214 ? 17.792 -34.600 2.989 1.00 92.94 214 TRP A CA 1
ATOM 1736 C C . TRP A 1 214 ? 17.526 -33.142 3.374 1.00 92.94 214 TRP A C 1
ATOM 1738 O O . TRP A 1 214 ? 18.466 -32.396 3.659 1.00 92.94 214 TRP A O 1
ATOM 1748 N N . THR A 1 215 ? 16.262 -32.719 3.349 1.00 95.06 215 THR A N 1
ATOM 1749 C CA . THR A 1 215 ? 15.846 -31.321 3.494 1.00 95.06 215 THR A CA 1
ATOM 1750 C C . THR A 1 215 ? 15.263 -31.037 4.875 1.00 95.06 215 THR A C 1
ATOM 1752 O O . THR A 1 215 ? 14.738 -31.922 5.547 1.00 95.06 215 THR A O 1
ATOM 1755 N N . LEU A 1 216 ? 15.327 -29.775 5.295 1.00 95.69 216 LEU A N 1
ATOM 1756 C CA . LEU A 1 216 ? 14.707 -29.288 6.527 1.00 95.69 216 LEU A CA 1
ATOM 1757 C C . LEU A 1 216 ? 13.475 -28.444 6.190 1.00 95.69 216 LEU A C 1
ATOM 1759 O O . LEU A 1 216 ? 13.565 -27.564 5.340 1.00 95.69 216 LEU A O 1
ATOM 1763 N N . ALA A 1 217 ? 12.354 -28.654 6.880 1.00 96.31 217 ALA A N 1
ATOM 1764 C CA . ALA A 1 217 ? 11.187 -27.776 6.782 1.00 96.31 217 ALA A CA 1
ATOM 1765 C C . ALA A 1 217 ? 11.322 -26.643 7.813 1.00 96.31 217 ALA A C 1
ATOM 1767 O O . ALA A 1 217 ? 11.080 -26.853 9.003 1.00 96.31 217 ALA A O 1
ATOM 1768 N N . LEU A 1 218 ? 11.758 -25.462 7.370 1.00 97.69 218 LEU A N 1
ATOM 1769 C CA . LEU A 1 218 ? 12.036 -24.322 8.245 1.00 97.69 218 LEU A CA 1
ATOM 1770 C C . LEU A 1 218 ? 10.779 -23.479 8.473 1.00 97.69 218 LEU A C 1
ATOM 1772 O O . LEU A 1 218 ? 10.124 -23.057 7.520 1.00 97.69 218 LEU A O 1
ATOM 1776 N N . VAL A 1 219 ? 10.483 -23.184 9.737 1.00 97.81 219 VAL A N 1
ATOM 1777 C CA . VAL A 1 219 ? 9.400 -22.289 10.156 1.00 97.81 219 VAL A CA 1
ATOM 1778 C C . VAL A 1 219 ? 10.005 -21.003 10.713 1.00 97.81 219 VAL A C 1
ATOM 1780 O O . VAL A 1 219 ? 10.930 -21.052 11.518 1.00 97.81 219 VAL A O 1
ATOM 1783 N N . HIS A 1 220 ? 9.482 -19.859 10.274 1.00 96.75 220 HIS A N 1
ATOM 1784 C CA . HIS A 1 220 ? 9.882 -18.517 10.708 1.00 96.75 220 HIS A CA 1
ATOM 1785 C C . HIS A 1 220 ? 8.849 -17.987 11.714 1.00 96.75 220 HIS A C 1
ATOM 1787 O O . HIS A 1 220 ? 7.643 -18.074 11.458 1.00 96.75 220 HIS A O 1
ATOM 1793 N N . GLY A 1 221 ? 9.282 -17.437 12.849 1.00 95.06 221 GLY A N 1
ATOM 1794 C CA . GLY A 1 221 ? 8.368 -16.840 13.826 1.00 95.06 221 GLY A CA 1
ATOM 1795 C C . GLY A 1 221 ? 9.000 -16.686 15.202 1.00 95.06 221 GLY A C 1
ATOM 1796 O O . GLY A 1 221 ? 9.867 -15.847 15.379 1.00 95.06 221 GLY A O 1
ATOM 1797 N N . HIS A 1 222 ? 8.562 -17.453 16.197 1.00 95.94 222 HIS A N 1
ATOM 1798 C CA . HIS A 1 222 ? 9.212 -17.492 17.515 1.00 95.94 222 HIS A CA 1
ATOM 1799 C C . HIS A 1 222 ? 8.853 -18.785 18.242 1.00 95.94 222 HIS A C 1
ATOM 1801 O O . HIS A 1 222 ? 7.728 -19.266 18.111 1.00 95.94 222 HIS A O 1
ATOM 1807 N N . PHE A 1 223 ? 9.782 -19.325 19.028 1.00 97.06 223 PHE A N 1
ATOM 1808 C CA . PHE A 1 223 ? 9.548 -20.482 19.889 1.00 97.06 223 PHE A CA 1
ATOM 1809 C C . PHE A 1 223 ? 10.119 -20.207 21.283 1.00 97.06 223 PHE A C 1
ATOM 1811 O O . PHE A 1 223 ? 11.302 -19.893 21.429 1.00 97.06 223 PHE A O 1
ATOM 1818 N N . LYS A 1 224 ? 9.301 -20.388 22.323 1.00 96.12 224 LYS A N 1
ATOM 1819 C CA . LYS A 1 224 ? 9.732 -20.315 23.723 1.00 96.12 224 LYS A CA 1
ATOM 1820 C C . LYS A 1 224 ? 9.062 -21.410 24.543 1.00 96.12 224 LYS A C 1
ATOM 1822 O O . LYS A 1 224 ? 7.844 -21.549 24.521 1.00 96.12 224 LYS A O 1
ATOM 1827 N N . GLN A 1 225 ? 9.856 -22.129 25.327 1.00 95.31 225 GLN A N 1
ATOM 1828 C CA . GLN A 1 225 ? 9.388 -23.101 26.313 1.00 95.31 225 GLN A CA 1
ATOM 1829 C C . GLN A 1 225 ? 9.820 -22.662 27.713 1.00 95.31 225 GLN A C 1
ATOM 1831 O O . GLN A 1 225 ? 10.938 -22.178 27.900 1.00 95.31 225 GLN A O 1
ATOM 1836 N N . VAL A 1 226 ? 8.922 -22.810 28.685 1.00 94.38 226 VAL A N 1
ATOM 1837 C CA . VAL A 1 226 ? 9.146 -22.510 30.103 1.00 94.38 226 VAL A CA 1
ATOM 1838 C C . VAL A 1 226 ? 8.549 -23.642 30.933 1.00 94.38 226 VAL A C 1
ATOM 1840 O O . VAL A 1 226 ? 7.411 -24.054 30.705 1.00 94.38 226 VAL A O 1
ATOM 1843 N N . LYS A 1 227 ? 9.306 -24.142 31.913 1.00 92.12 227 LYS A N 1
ATOM 1844 C CA . LYS A 1 227 ? 8.782 -25.052 32.935 1.00 92.12 227 LYS A CA 1
ATOM 1845 C C . LYS A 1 227 ? 8.180 -24.248 34.083 1.00 92.12 227 LYS A C 1
ATOM 1847 O O . LYS A 1 227 ? 8.844 -23.376 34.636 1.00 92.12 227 LYS A O 1
ATOM 1852 N N . LEU A 1 228 ? 6.944 -24.564 34.454 1.00 89.75 228 LEU A N 1
ATOM 1853 C CA . LEU A 1 228 ? 6.254 -24.004 35.613 1.00 89.75 228 LEU A CA 1
ATOM 1854 C C . LEU A 1 228 ? 5.985 -25.116 36.627 1.00 89.75 228 LEU A C 1
ATOM 1856 O O . LEU A 1 228 ? 5.442 -26.157 36.264 1.00 89.75 228 LEU A O 1
ATOM 1860 N N . SER A 1 229 ? 6.322 -24.884 37.896 1.00 86.62 229 SER A N 1
ATOM 1861 C CA . SER A 1 229 ? 5.892 -25.747 39.001 1.00 86.62 229 SER A CA 1
ATOM 1862 C C . SER A 1 229 ? 4.650 -25.144 39.653 1.00 86.62 229 SER A C 1
ATOM 1864 O O . SER A 1 229 ? 4.685 -24.009 40.132 1.00 86.62 229 SER A O 1
ATOM 1866 N N . ILE A 1 230 ? 3.535 -25.876 39.632 1.00 83.31 230 ILE A N 1
ATOM 1867 C CA . ILE A 1 230 ? 2.234 -25.421 40.138 1.00 83.31 230 ILE A CA 1
ATOM 1868 C C . ILE A 1 230 ? 1.684 -26.501 41.071 1.00 83.31 230 ILE A C 1
ATOM 1870 O O . ILE A 1 230 ? 1.436 -27.628 40.649 1.00 83.31 230 ILE A O 1
ATOM 1874 N N . PHE A 1 231 ? 1.543 -26.168 42.360 1.00 80.12 231 PHE A N 1
ATOM 1875 C CA . PHE A 1 231 ? 1.156 -27.105 43.429 1.00 80.12 231 PHE A CA 1
ATOM 1876 C C . PHE A 1 231 ? 1.952 -28.430 43.419 1.00 80.12 231 PHE A C 1
ATOM 1878 O O . PHE A 1 231 ? 1.405 -29.504 43.657 1.00 80.12 231 PHE A O 1
ATOM 1885 N N . GLY A 1 232 ? 3.255 -28.351 43.122 1.00 77.06 232 GLY A N 1
ATOM 1886 C CA . GLY A 1 232 ? 4.160 -29.504 43.087 1.00 77.06 232 GLY A CA 1
ATOM 1887 C C . GLY A 1 232 ? 4.127 -30.333 41.798 1.00 77.06 232 GLY A C 1
ATOM 1888 O O . GLY A 1 232 ? 4.866 -31.310 41.713 1.00 77.06 232 GLY A O 1
ATOM 1889 N N . ARG A 1 233 ? 3.326 -29.965 40.786 1.00 82.75 233 ARG A N 1
ATOM 1890 C CA . ARG A 1 233 ? 3.408 -30.564 39.442 1.00 82.75 233 ARG A CA 1
ATOM 1891 C C . ARG A 1 233 ? 4.235 -29.688 38.511 1.00 82.75 233 ARG A C 1
ATOM 1893 O O . ARG A 1 233 ? 3.976 -28.489 38.417 1.00 82.75 233 ARG A O 1
ATOM 1900 N N . GLU A 1 234 ? 5.181 -30.292 37.796 1.00 86.12 234 GLU A N 1
ATOM 1901 C CA . GLU A 1 234 ? 5.867 -29.633 36.682 1.00 86.12 234 GLU A CA 1
ATOM 1902 C C . GLU A 1 234 ? 5.010 -29.673 35.416 1.00 86.12 234 GLU A C 1
ATOM 1904 O O . GLU A 1 234 ? 4.490 -30.719 35.032 1.00 86.12 234 GLU A O 1
ATOM 1909 N N . LEU A 1 235 ? 4.904 -28.530 34.743 1.00 89.44 235 LEU A N 1
ATOM 1910 C CA . LEU A 1 235 ? 4.224 -28.377 33.464 1.00 89.44 235 LEU A CA 1
ATOM 1911 C C . LEU A 1 235 ? 5.130 -27.618 32.500 1.00 89.44 235 LEU A C 1
ATOM 1913 O O . LEU A 1 235 ? 5.687 -26.575 32.850 1.00 89.44 235 LEU A O 1
ATOM 1917 N N . ASN A 1 236 ? 5.241 -28.102 31.267 1.00 92.12 236 ASN A N 1
ATOM 1918 C CA . ASN A 1 236 ? 5.849 -27.335 30.189 1.00 92.12 236 ASN A CA 1
ATOM 1919 C C . ASN A 1 236 ? 4.779 -26.434 29.569 1.00 92.12 236 ASN A C 1
ATOM 1921 O O . ASN A 1 236 ? 3.792 -26.935 29.029 1.00 92.12 236 ASN A O 1
ATOM 1925 N N . VAL A 1 237 ? 4.993 -25.121 29.599 1.00 95.06 237 VAL A N 1
ATOM 1926 C CA . VAL A 1 237 ? 4.260 -24.173 28.756 1.00 95.06 237 VAL A CA 1
ATOM 1927 C C . VAL A 1 237 ? 5.132 -23.854 27.548 1.00 95.06 237 VAL A C 1
ATOM 1929 O O . VAL A 1 237 ? 6.298 -23.484 27.696 1.00 95.06 237 VAL A O 1
ATOM 1932 N N . VAL A 1 238 ? 4.573 -24.001 26.350 1.00 97.19 238 VAL A N 1
ATOM 1933 C CA . VAL A 1 238 ? 5.231 -23.666 25.084 1.00 97.19 238 VAL A CA 1
ATOM 1934 C C . VAL A 1 238 ? 4.411 -22.588 24.389 1.00 97.19 238 VAL A C 1
ATOM 1936 O O . VAL A 1 238 ? 3.204 -22.746 24.216 1.00 97.19 238 VAL A O 1
ATOM 1939 N N . LEU A 1 239 ? 5.061 -21.502 23.983 1.00 98.00 239 LEU A N 1
ATOM 1940 C CA . LEU A 1 239 ? 4.494 -20.483 23.109 1.00 98.00 239 LEU A CA 1
ATOM 1941 C C . LEU A 1 239 ? 5.222 -20.558 21.767 1.00 98.00 239 LEU A C 1
ATOM 1943 O O . LEU A 1 239 ? 6.448 -20.440 21.712 1.00 98.00 239 LEU A O 1
ATOM 1947 N N . ILE A 1 240 ? 4.461 -20.780 20.700 1.00 97.88 240 ILE A N 1
ATOM 1948 C CA . ILE A 1 240 ? 4.961 -20.856 19.328 1.00 97.88 240 ILE A CA 1
ATOM 1949 C C . ILE A 1 240 ? 4.229 -19.797 18.515 1.00 97.88 240 ILE A C 1
ATOM 1951 O O . ILE A 1 240 ? 3.007 -19.682 18.600 1.00 97.88 240 ILE A O 1
ATOM 1955 N N . SER A 1 241 ? 4.950 -19.050 17.688 1.00 97.25 241 SER A N 1
ATOM 1956 C CA . SER A 1 241 ? 4.348 -18.262 16.617 1.00 97.25 241 SER A CA 1
ATOM 1957 C C . SER A 1 241 ? 4.924 -18.666 15.268 1.00 97.25 241 SER A C 1
ATOM 1959 O O . SER A 1 241 ? 6.108 -18.988 15.162 1.00 97.25 241 SER A O 1
ATOM 1961 N N . ARG A 1 242 ? 4.067 -18.677 14.248 1.00 97.19 242 ARG A N 1
ATOM 1962 C CA . ARG A 1 242 ? 4.374 -19.117 12.887 1.00 97.19 242 ARG A CA 1
ATOM 1963 C C . ARG A 1 242 ? 3.934 -18.031 11.915 1.00 97.19 242 ARG A C 1
ATOM 1965 O O . ARG A 1 242 ? 2.747 -17.719 11.836 1.00 97.19 242 ARG A O 1
ATOM 1972 N N . ARG A 1 243 ? 4.881 -17.433 11.194 1.00 95.38 243 ARG A N 1
ATOM 1973 C CA . ARG A 1 243 ? 4.639 -16.404 10.174 1.00 95.38 243 ARG A CA 1
ATOM 1974 C C . ARG A 1 243 ? 4.351 -17.077 8.835 1.00 95.38 243 ARG A C 1
ATOM 1976 O O . ARG A 1 243 ? 5.122 -17.928 8.403 1.00 95.38 243 ARG A O 1
ATOM 1983 N N . SER A 1 244 ? 3.270 -16.698 8.158 1.00 95.25 244 SER A N 1
ATOM 1984 C CA . SER A 1 244 ? 2.972 -17.210 6.816 1.00 95.25 244 SER A CA 1
ATOM 1985 C C . SER A 1 244 ? 4.060 -16.818 5.811 1.00 95.25 244 SER A C 1
ATOM 1987 O O . SER A 1 244 ? 4.592 -15.709 5.875 1.00 95.25 244 SER A O 1
ATOM 1989 N N . ARG A 1 245 ? 4.353 -17.715 4.865 1.00 94.12 245 ARG A N 1
ATOM 1990 C CA . ARG A 1 245 ? 5.174 -17.459 3.674 1.00 94.12 245 ARG A CA 1
ATOM 1991 C C . ARG A 1 245 ? 4.430 -16.644 2.613 1.00 94.12 245 ARG A C 1
ATOM 1993 O O . ARG A 1 245 ? 5.057 -16.031 1.759 1.00 94.12 245 ARG A O 1
ATOM 2000 N N . HIS A 1 246 ? 3.097 -16.625 2.646 1.00 92.44 246 HIS A N 1
ATOM 2001 C CA . HIS A 1 246 ? 2.306 -15.938 1.630 1.00 92.44 246 HIS A CA 1
ATOM 2002 C C . HIS A 1 246 ? 2.148 -14.450 1.950 1.00 92.44 246 HIS A C 1
ATOM 2004 O O . HIS A 1 246 ? 1.707 -14.089 3.039 1.00 92.44 246 HIS A O 1
ATOM 2010 N N . PHE A 1 247 ? 2.490 -13.597 0.979 1.00 90.44 247 PHE A N 1
ATOM 2011 C CA . PHE A 1 247 ? 2.417 -12.131 1.083 1.00 90.44 247 PHE A CA 1
ATOM 2012 C C . PHE A 1 247 ? 3.182 -11.573 2.308 1.00 90.44 247 PHE A C 1
ATOM 2014 O O . PHE A 1 247 ? 2.792 -10.591 2.944 1.00 90.44 247 PHE A O 1
ATOM 2021 N N . ALA A 1 248 ? 4.291 -12.229 2.659 1.00 90.19 248 ALA A N 1
ATOM 2022 C CA . ALA A 1 248 ? 5.187 -11.808 3.726 1.00 90.19 248 ALA A CA 1
ATOM 2023 C C . ALA A 1 248 ? 6.052 -10.613 3.296 1.00 90.19 248 ALA A C 1
ATOM 2025 O O . ALA A 1 248 ? 6.514 -10.541 2.158 1.00 90.19 248 ALA A O 1
ATOM 2026 N N . GLY A 1 249 ? 6.322 -9.693 4.225 1.00 87.88 249 GLY A N 1
ATOM 2027 C CA . GLY A 1 249 ? 7.235 -8.591 3.937 1.00 87.88 249 GLY A CA 1
ATOM 2028 C C . GLY A 1 249 ? 7.404 -7.546 5.030 1.00 87.88 249 GLY A C 1
ATOM 2029 O O . GLY A 1 249 ? 6.948 -7.732 6.164 1.00 87.88 249 GLY A O 1
ATOM 2030 N N . THR A 1 250 ? 8.079 -6.452 4.686 1.00 86.56 250 THR A N 1
ATOM 2031 C CA . THR A 1 250 ? 8.393 -5.347 5.602 1.00 86.56 250 THR A CA 1
ATOM 2032 C C . THR A 1 250 ? 7.194 -4.425 5.850 1.00 86.56 250 THR A C 1
ATOM 2034 O O . THR A 1 250 ? 6.211 -4.413 5.103 1.00 86.56 250 THR A O 1
ATOM 2037 N N . ARG A 1 251 ? 7.247 -3.668 6.954 1.00 75.62 251 ARG A N 1
ATOM 2038 C CA . ARG A 1 251 ? 6.108 -2.974 7.583 1.00 75.62 251 ARG A CA 1
ATOM 2039 C C . ARG A 1 251 ? 5.339 -2.044 6.648 1.00 75.62 251 ARG A C 1
ATOM 2041 O O . ARG A 1 251 ? 4.128 -1.897 6.820 1.00 75.62 251 ARG A O 1
ATOM 2048 N N . PHE A 1 252 ? 6.026 -1.357 5.744 1.00 75.81 252 PHE A N 1
ATOM 2049 C CA . PHE A 1 252 ? 5.411 -0.347 4.880 1.00 75.81 252 PHE A CA 1
ATOM 2050 C C . PHE A 1 252 ? 5.292 -0.781 3.416 1.00 75.81 252 PHE A C 1
ATOM 2052 O O . PHE A 1 252 ? 4.428 -0.254 2.719 1.00 75.81 252 PHE A O 1
ATOM 2059 N N . LEU A 1 253 ? 6.070 -1.779 2.978 1.00 79.94 253 LEU A N 1
ATOM 2060 C CA . LEU A 1 253 ? 5.958 -2.343 1.630 1.00 79.94 253 LEU A CA 1
ATOM 2061 C C . LEU A 1 253 ? 4.816 -3.365 1.529 1.00 79.94 253 LEU A C 1
ATOM 2063 O O . LEU A 1 253 ? 4.061 -3.322 0.561 1.00 79.94 253 LEU A O 1
ATOM 2067 N N . LYS A 1 254 ? 4.609 -4.232 2.538 1.00 86.06 254 LYS A N 1
ATOM 2068 C CA . LYS A 1 254 ? 3.503 -5.213 2.542 1.00 86.06 254 LYS A CA 1
ATOM 2069 C C . LYS A 1 254 ? 2.434 -4.893 3.585 1.00 86.06 254 LYS A C 1
ATOM 2071 O O . LYS A 1 254 ? 2.633 -5.027 4.794 1.00 86.06 254 LYS A O 1
ATOM 2076 N N . ARG A 1 255 ? 1.256 -4.512 3.088 1.00 88.62 255 ARG A N 1
ATOM 2077 C CA . ARG A 1 255 ? 0.014 -4.256 3.833 1.00 88.62 255 ARG A CA 1
ATOM 2078 C C . ARG A 1 255 ? -1.177 -4.836 3.062 1.00 88.62 255 ARG A C 1
ATOM 2080 O O . ARG A 1 255 ? -1.029 -5.293 1.936 1.00 88.62 255 ARG A O 1
ATOM 2087 N N . GLY A 1 256 ? -2.347 -4.851 3.694 1.00 91.00 256 GLY A N 1
ATOM 2088 C CA . GLY A 1 256 ? -3.581 -5.328 3.074 1.00 91.00 256 GLY A CA 1
ATOM 2089 C C . GLY A 1 256 ? -3.695 -6.841 2.895 1.00 91.00 256 GLY A C 1
ATOM 2090 O O . GLY A 1 256 ? -3.217 -7.615 3.732 1.00 91.00 256 GLY A O 1
ATOM 2091 N N . VAL A 1 257 ? -4.380 -7.220 1.818 1.00 91.62 257 VAL A N 1
ATOM 2092 C CA . VAL A 1 257 ? -4.593 -8.572 1.284 1.00 91.62 257 VAL A CA 1
ATOM 2093 C C . VAL A 1 257 ? -4.261 -8.558 -0.209 1.00 91.62 257 VAL A C 1
ATOM 2095 O O . VAL A 1 257 ? -4.420 -7.515 -0.845 1.00 91.62 257 VAL A O 1
ATOM 2098 N N . ASN A 1 258 ? -3.816 -9.685 -0.762 1.00 90.81 258 ASN A N 1
ATOM 2099 C CA . ASN A 1 258 ? -3.731 -9.870 -2.211 1.00 90.81 258 ASN A CA 1
ATOM 2100 C C . ASN A 1 258 ? -4.964 -10.608 -2.765 1.00 90.81 258 ASN A C 1
ATOM 2102 O O . ASN A 1 258 ? -5.790 -11.116 -2.008 1.00 90.81 258 ASN A O 1
ATOM 2106 N N . ASP A 1 259 ? -5.077 -10.702 -4.089 1.00 88.56 259 ASP A N 1
ATOM 2107 C CA . ASP A 1 259 ? -6.217 -11.314 -4.793 1.00 88.56 259 ASP A CA 1
ATOM 2108 C C . ASP A 1 259 ? -6.498 -12.764 -4.362 1.00 88.56 259 ASP A C 1
ATOM 2110 O O . ASP A 1 259 ? -7.647 -13.185 -4.279 1.00 88.56 259 ASP A O 1
ATOM 2114 N N . HIS A 1 260 ? -5.454 -13.494 -3.965 1.00 90.12 260 HIS A N 1
ATOM 2115 C CA . HIS A 1 260 ? -5.516 -14.876 -3.479 1.00 90.12 260 HIS A CA 1
ATOM 2116 C C . HIS A 1 260 ? -6.007 -15.009 -2.019 1.00 90.12 260 HIS A C 1
ATOM 2118 O O . HIS A 1 260 ? -5.874 -16.074 -1.408 1.00 90.12 260 HIS A O 1
ATOM 2124 N N . GLY A 1 261 ? -6.509 -13.930 -1.407 1.00 92.25 261 GLY A N 1
ATOM 2125 C CA . GLY A 1 261 ? -6.977 -13.916 -0.018 1.00 92.25 261 GLY A CA 1
ATOM 2126 C C . GLY A 1 261 ? -5.868 -14.090 1.027 1.00 92.25 261 GLY A C 1
ATOM 2127 O O . GLY A 1 261 ? -6.139 -14.433 2.181 1.00 92.25 261 GLY A O 1
ATOM 2128 N N . LYS A 1 262 ? -4.597 -13.878 0.669 1.00 93.62 262 LYS A N 1
ATOM 2129 C CA . LYS A 1 262 ? -3.476 -13.981 1.613 1.00 93.62 262 LYS A CA 1
ATOM 2130 C C . LYS A 1 262 ? -3.172 -12.586 2.158 1.00 93.62 262 LYS A C 1
ATOM 2132 O O . LYS A 1 262 ? -2.919 -11.648 1.405 1.00 93.62 262 LYS A O 1
ATOM 2137 N N . VAL A 1 263 ? -3.281 -12.422 3.479 1.00 93.00 263 VAL A N 1
ATOM 2138 C CA . VAL A 1 263 ? -3.088 -11.124 4.150 1.00 93.00 263 VAL A CA 1
ATOM 2139 C C . VAL A 1 263 ? -1.631 -10.894 4.488 1.00 93.00 263 VAL A C 1
ATOM 2141 O O . VAL A 1 263 ? -0.921 -11.824 4.872 1.00 93.00 263 VAL A O 1
ATOM 2144 N N . ALA A 1 264 ? -1.201 -9.638 4.391 1.00 90.50 264 ALA A N 1
ATOM 2145 C CA . ALA A 1 264 ? 0.180 -9.288 4.662 1.00 90.50 264 ALA A CA 1
ATOM 2146 C C . ALA A 1 264 ? 0.548 -9.666 6.101 1.00 90.50 264 ALA A C 1
ATOM 2148 O O . ALA A 1 264 ? -0.114 -9.243 7.057 1.00 90.50 264 ALA A O 1
ATOM 2149 N N . ASN A 1 265 ? 1.620 -10.448 6.239 1.00 89.38 265 ASN A N 1
ATOM 2150 C CA . ASN A 1 265 ? 2.162 -10.879 7.525 1.00 89.38 265 ASN A CA 1
ATOM 2151 C C . ASN A 1 265 ? 1.131 -11.580 8.446 1.00 89.38 265 ASN A C 1
ATOM 2153 O O . ASN A 1 265 ? 1.030 -11.246 9.628 1.00 89.38 265 ASN A O 1
ATOM 2157 N N . ASP A 1 266 ? 0.376 -12.551 7.911 1.00 93.44 266 ASP A N 1
ATOM 2158 C CA . ASP A 1 266 ? -0.447 -13.471 8.718 1.00 93.44 266 ASP A CA 1
ATOM 2159 C C . ASP A 1 266 ? 0.426 -14.293 9.685 1.00 93.44 266 ASP A C 1
ATOM 2161 O O . ASP A 1 266 ? 1.486 -14.804 9.307 1.00 93.44 266 ASP A O 1
ATOM 2165 N N . VAL A 1 267 ? -0.017 -14.419 10.935 1.00 95.12 267 VAL A N 1
ATOM 2166 C CA . VAL A 1 267 ? 0.673 -15.134 12.014 1.00 95.12 267 VAL A CA 1
ATOM 2167 C C . VAL A 1 267 ? -0.313 -15.970 12.808 1.00 95.12 267 VAL A C 1
ATOM 2169 O O . VAL A 1 267 ? -1.273 -15.451 13.382 1.00 95.12 267 VAL A O 1
ATOM 2172 N N . GLU A 1 268 ? 0.000 -17.254 12.921 1.00 97.31 268 GLU A N 1
ATOM 2173 C CA . GLU A 1 268 ? -0.584 -18.133 13.926 1.00 97.31 268 GLU A CA 1
ATOM 2174 C C . GLU A 1 268 ? 0.229 -18.042 15.222 1.00 97.31 268 GLU A C 1
ATOM 2176 O O . GLU A 1 268 ? 1.457 -17.976 15.199 1.00 97.31 268 GLU A O 1
ATOM 2181 N N . THR A 1 269 ? -0.442 -18.014 16.369 1.00 97.88 269 THR A N 1
ATOM 2182 C CA . THR A 1 269 ? 0.174 -18.108 17.696 1.00 97.88 269 THR A CA 1
ATOM 2183 C C . THR A 1 269 ? -0.513 -19.220 18.476 1.00 97.88 269 THR A C 1
ATOM 2185 O O . THR A 1 269 ? -1.723 -19.165 18.699 1.00 97.88 269 THR A O 1
ATOM 2188 N N . GLU A 1 270 ? 0.256 -20.219 18.897 1.00 98.31 270 GLU A N 1
ATOM 2189 C CA . GLU A 1 270 ? -0.207 -21.376 19.657 1.00 98.31 270 GLU A CA 1
ATOM 2190 C C . GLU A 1 270 ? 0.424 -21.396 21.052 1.00 98.31 270 GLU A C 1
ATOM 2192 O O . GLU A 1 270 ? 1.637 -21.251 21.206 1.00 98.31 270 GLU A O 1
ATOM 2197 N N . GLN A 1 271 ? -0.411 -21.612 22.068 1.00 98.06 271 GLN A N 1
ATOM 2198 C CA . GLN A 1 271 ? -0.000 -21.797 23.456 1.00 98.06 271 GLN A CA 1
ATOM 2199 C C . GLN A 1 271 ? -0.348 -23.221 23.902 1.00 98.06 271 GLN A C 1
ATOM 2201 O O . GLN A 1 271 ? -1.521 -23.565 24.079 1.00 98.06 271 GLN A O 1
ATOM 2206 N N . ILE A 1 272 ? 0.685 -24.038 24.092 1.00 96.75 272 ILE A N 1
ATOM 2207 C CA . ILE A 1 272 ? 0.597 -25.442 24.495 1.00 96.75 272 ILE A CA 1
ATOM 2208 C C . ILE A 1 272 ? 0.925 -25.566 25.988 1.00 96.75 272 ILE A C 1
ATOM 2210 O O . ILE A 1 272 ? 1.853 -24.924 26.479 1.00 96.75 272 ILE A O 1
ATOM 2214 N N . VAL A 1 273 ? 0.198 -26.426 26.701 1.00 94.62 273 VAL A N 1
ATOM 2215 C CA . VAL A 1 273 ? 0.512 -26.863 28.068 1.00 94.62 273 VAL A CA 1
ATOM 2216 C C . VAL A 1 273 ? 0.622 -28.388 28.075 1.00 94.62 273 VAL A C 1
ATOM 2218 O O . VAL A 1 273 ? -0.322 -29.073 27.675 1.00 94.62 273 VAL A O 1
ATOM 2221 N N . LEU A 1 274 ? 1.767 -28.915 28.514 1.00 90.44 274 LEU A N 1
ATOM 2222 C CA . LEU A 1 274 ? 2.061 -30.351 28.580 1.00 90.44 274 LEU A CA 1
ATOM 2223 C C . LEU A 1 274 ? 2.436 -30.767 30.009 1.00 90.44 274 LEU A C 1
ATOM 2225 O O . LEU A 1 274 ? 3.366 -30.214 30.600 1.00 90.44 274 LEU A O 1
ATOM 2229 N N . GLU A 1 275 ? 1.762 -31.789 30.527 1.00 82.69 275 GLU A N 1
ATOM 2230 C CA . GLU A 1 275 ? 2.206 -32.569 31.686 1.00 82.69 275 GLU A CA 1
ATOM 2231 C C . GLU A 1 275 ? 3.026 -33.762 31.156 1.00 82.69 275 GLU A C 1
ATOM 2233 O O . GLU A 1 275 ? 2.465 -34.742 30.661 1.00 82.69 275 GLU A O 1
ATOM 2238 N N . GLU A 1 276 ? 4.361 -33.645 31.166 1.00 65.12 276 GLU A N 1
ATOM 2239 C CA . GLU A 1 276 ? 5.265 -34.696 30.670 1.00 65.12 276 GLU A CA 1
ATOM 2240 C C . GLU A 1 276 ? 5.464 -35.797 31.726 1.00 65.12 276 GLU A C 1
ATOM 2242 O O . GLU A 1 276 ? 6.341 -35.705 32.585 1.00 65.12 276 GLU A O 1
ATOM 2247 N N . GLU A 1 277 ? 4.708 -36.892 31.612 1.00 56.81 277 GLU A N 1
ATOM 2248 C CA . GLU A 1 277 ? 5.182 -38.189 32.106 1.00 56.81 277 GLU A CA 1
ATOM 2249 C C . GLU A 1 277 ? 6.302 -38.690 31.179 1.00 56.81 277 GLU A C 1
ATOM 2251 O O . GLU A 1 277 ? 6.151 -38.719 29.953 1.00 56.81 277 GLU A O 1
ATOM 2256 N N . ALA A 1 278 ? 7.450 -39.056 31.756 1.00 41.91 278 ALA A N 1
ATOM 2257 C CA . ALA A 1 278 ? 8.688 -39.271 31.009 1.00 41.91 278 ALA A CA 1
ATOM 2258 C C . ALA A 1 278 ? 8.550 -40.329 29.893 1.00 41.91 278 ALA A C 1
ATOM 2260 O O . ALA A 1 278 ? 8.388 -41.519 30.157 1.00 41.91 278 ALA A O 1
ATOM 2261 N N . GLY A 1 279 ? 8.668 -39.887 28.635 1.00 42.62 279 GLY A N 1
ATOM 2262 C CA . GLY A 1 279 ? 8.720 -40.758 27.455 1.00 42.62 279 GLY A CA 1
ATOM 2263 C C . GLY A 1 279 ? 7.372 -41.278 26.935 1.00 42.62 279 GLY A C 1
ATOM 2264 O O . GLY A 1 279 ? 7.371 -42.212 26.137 1.00 42.62 279 GLY A O 1
ATOM 2265 N N . SER A 1 280 ? 6.233 -40.710 27.353 1.00 44.34 280 SER A N 1
ATOM 2266 C CA . SER A 1 280 ? 4.900 -41.226 27.003 1.00 44.34 280 SER A CA 1
ATOM 2267 C C . SER A 1 280 ? 3.995 -40.195 26.318 1.00 44.34 280 SER A C 1
ATOM 2269 O O . SER A 1 280 ? 3.740 -39.116 26.846 1.00 44.34 280 SER A O 1
ATOM 2271 N N . TRP A 1 281 ? 3.386 -40.581 25.190 1.00 48.81 281 TRP A N 1
ATOM 2272 C CA . TRP A 1 281 ? 2.337 -39.805 24.502 1.00 48.81 281 TRP A CA 1
ATOM 2273 C C . TRP A 1 281 ? 1.020 -39.709 25.302 1.00 48.81 281 TRP A C 1
ATOM 2275 O O . TRP A 1 281 ? 0.097 -39.010 24.892 1.00 48.81 281 TRP A O 1
ATOM 2285 N N . LYS A 1 282 ? 0.905 -40.418 26.437 1.00 52.22 282 LYS A N 1
ATOM 2286 C CA . LYS A 1 282 ? -0.315 -40.488 27.264 1.00 52.22 282 LYS A CA 1
ATOM 2287 C C . LYS A 1 282 ? -0.480 -39.315 28.243 1.00 52.22 282 LYS A C 1
ATOM 2289 O O . LYS A 1 282 ? -1.486 -39.266 28.948 1.00 52.22 282 LYS A O 1
ATOM 2294 N N . GLY A 1 283 ? 0.481 -38.388 28.292 1.00 61.94 283 GLY A N 1
ATOM 2295 C CA . GLY A 1 283 ? 0.416 -37.199 29.144 1.00 61.94 283 GLY A CA 1
ATOM 2296 C C . GLY A 1 283 ? -0.787 -36.298 28.836 1.00 61.94 283 GLY A C 1
ATOM 2297 O O . GLY A 1 283 ? -1.294 -36.242 27.709 1.00 61.94 283 GLY A O 1
ATOM 2298 N N . ARG A 1 284 ? -1.256 -35.552 29.844 1.00 80.38 284 ARG A N 1
ATOM 2299 C CA . ARG A 1 284 ? -2.295 -34.533 29.638 1.00 80.38 284 ARG A CA 1
ATOM 2300 C C . ARG A 1 284 ? -1.700 -33.371 28.848 1.00 80.38 284 ARG A C 1
ATOM 2302 O O . ARG A 1 284 ? -0.780 -32.698 29.311 1.00 80.38 284 ARG A O 1
ATOM 2309 N N . MET A 1 285 ? -2.256 -33.130 27.665 1.00 89.06 285 MET A N 1
ATOM 2310 C CA . MET A 1 285 ? -1.827 -32.077 26.748 1.00 89.06 285 MET A CA 1
ATOM 2311 C C . MET A 1 285 ? -3.002 -31.169 26.398 1.00 89.06 285 MET A C 1
ATOM 2313 O O . MET A 1 285 ? -4.131 -31.631 26.222 1.00 89.06 285 MET A O 1
ATOM 2317 N N . SER A 1 286 ? -2.736 -29.873 26.284 1.00 93.81 286 SER A N 1
ATOM 2318 C CA . SER A 1 286 ? -3.714 -28.871 25.879 1.00 93.81 286 SER A CA 1
ATOM 2319 C C . SER A 1 286 ? -3.076 -27.833 24.965 1.00 93.81 286 SER A C 1
ATOM 2321 O O . SER A 1 286 ? -1.915 -27.488 25.155 1.00 93.81 286 SER A O 1
ATOM 2323 N N . ALA A 1 287 ? -3.836 -27.304 24.006 1.00 96.00 287 ALA A N 1
ATOM 2324 C CA . ALA A 1 287 ? -3.397 -26.214 23.139 1.00 96.00 287 ALA A CA 1
ATOM 2325 C C . ALA A 1 287 ? -4.526 -25.208 22.877 1.00 96.00 287 ALA A C 1
ATOM 2327 O O . ALA A 1 287 ? -5.707 -25.557 22.898 1.00 96.00 287 ALA A O 1
ATOM 2328 N N . ILE A 1 288 ? -4.153 -23.959 22.613 1.00 97.50 288 ILE A N 1
ATOM 2329 C CA . ILE A 1 288 ? -5.043 -22.918 22.096 1.00 97.50 288 ILE A CA 1
ATOM 2330 C C . ILE A 1 288 ? -4.326 -22.165 20.974 1.00 97.50 288 ILE A C 1
ATOM 2332 O O . ILE A 1 288 ? -3.172 -21.765 21.131 1.00 97.50 288 ILE A O 1
ATOM 2336 N N . VAL A 1 289 ? -5.021 -21.953 19.859 1.00 97.81 289 VAL A N 1
ATOM 2337 C CA . VAL A 1 289 ? -4.547 -21.198 18.695 1.00 97.81 289 VAL A CA 1
ATOM 2338 C C . VAL A 1 289 ? -5.277 -19.855 18.601 1.00 97.81 289 VAL A C 1
ATOM 2340 O O . VAL A 1 289 ? -6.491 -19.768 18.807 1.00 97.81 289 VAL A O 1
ATOM 2343 N N . GLN A 1 290 ? -4.539 -18.799 18.266 1.00 96.69 290 GLN A N 1
ATOM 2344 C CA . GLN A 1 290 ? -5.056 -17.465 17.959 1.00 96.69 290 GLN A CA 1
ATOM 2345 C C . GLN A 1 290 ? -4.289 -16.834 16.788 1.00 96.69 290 GLN A C 1
ATOM 2347 O O . GLN A 1 290 ? -3.099 -17.080 16.610 1.00 96.69 290 GLN A O 1
ATOM 2352 N N . MET A 1 291 ? -4.968 -15.998 16.005 1.00 95.75 291 MET A N 1
ATOM 2353 C CA . MET A 1 291 ? -4.446 -15.390 14.778 1.00 95.75 291 MET A CA 1
ATOM 2354 C C . MET A 1 291 ? -4.177 -13.891 14.931 1.00 95.75 291 MET A C 1
ATOM 2356 O O . MET A 1 291 ? -4.865 -13.170 15.666 1.00 95.75 291 MET A O 1
ATOM 2360 N N . ARG A 1 292 ? -3.214 -13.393 14.158 1.00 92.81 292 ARG A N 1
ATOM 2361 C CA . ARG A 1 292 ? -2.921 -11.966 13.994 1.00 92.81 292 ARG A CA 1
ATOM 2362 C C . ARG A 1 292 ? -2.393 -11.717 12.585 1.00 92.81 292 ARG A C 1
ATOM 2364 O O . ARG A 1 292 ? -1.481 -12.405 12.157 1.00 92.81 292 ARG A O 1
ATOM 2371 N N . GLY A 1 293 ? -2.883 -10.687 11.904 1.00 90.62 293 GLY A N 1
ATOM 2372 C CA . GLY A 1 293 ? -2.361 -10.304 10.590 1.00 90.62 293 GLY A CA 1
ATOM 2373 C C . GLY A 1 293 ? -2.755 -8.886 10.196 1.00 90.62 293 GLY A C 1
ATOM 2374 O O . GLY A 1 293 ? -3.370 -8.156 10.979 1.00 90.62 293 GLY A O 1
ATOM 2375 N N . SER A 1 294 ? -2.414 -8.495 8.968 1.00 91.50 294 SER A N 1
ATOM 2376 C CA . SER A 1 294 ? -2.946 -7.279 8.349 1.00 91.50 294 SER A CA 1
ATOM 2377 C C . SER A 1 294 ? -4.479 -7.317 8.240 1.00 91.50 294 SER A C 1
ATOM 2379 O O . SER A 1 294 ? -5.098 -8.383 8.204 1.00 91.50 294 SER A O 1
ATOM 2381 N N . ILE A 1 295 ? -5.100 -6.137 8.166 1.00 92.69 295 ILE A N 1
ATOM 2382 C CA . ILE A 1 295 ? -6.529 -5.979 7.865 1.00 92.69 295 ILE A CA 1
ATOM 2383 C C . ILE A 1 295 ? -6.781 -6.482 6.431 1.00 92.69 295 ILE A C 1
ATOM 2385 O O . ILE A 1 295 ? -6.056 -6.046 5.530 1.00 92.69 295 ILE A O 1
ATOM 2389 N N . PRO A 1 296 ? -7.784 -7.354 6.202 1.00 93.94 296 PRO A N 1
ATOM 2390 C CA . PRO A 1 296 ? -8.018 -8.019 4.923 1.00 93.94 296 PRO A CA 1
ATOM 2391 C C . PRO A 1 296 ? -8.754 -7.095 3.940 1.00 93.94 296 PRO A C 1
ATOM 2393 O O . PRO A 1 296 ? -9.931 -7.276 3.672 1.00 93.94 296 PRO A O 1
ATOM 2396 N N . LEU A 1 297 ? -8.071 -6.062 3.456 1.00 92.69 297 LEU A N 1
ATOM 2397 C CA . LEU A 1 297 ? -8.546 -5.116 2.440 1.00 92.69 297 LEU A CA 1
ATOM 2398 C C . LEU A 1 297 ? -7.372 -4.748 1.525 1.00 92.69 297 LEU A C 1
ATOM 2400 O O . LEU A 1 297 ? -6.221 -4.866 1.941 1.00 92.69 297 LEU A O 1
ATOM 2404 N N . PHE A 1 298 ? -7.623 -4.229 0.327 1.00 90.56 298 PHE A N 1
ATOM 2405 C CA . PHE A 1 298 ? -6.563 -3.685 -0.528 1.00 90.56 298 PHE A CA 1
ATOM 2406 C C . PHE A 1 298 ? -6.101 -2.307 -0.015 1.00 90.56 298 PHE A C 1
ATOM 2408 O O . PHE A 1 298 ? -6.703 -1.284 -0.346 1.00 90.56 298 PHE A O 1
ATOM 2415 N N . TRP A 1 299 ? -5.055 -2.258 0.820 1.00 89.69 299 TRP A N 1
ATOM 2416 C CA . TRP A 1 299 ? -4.507 -1.005 1.358 1.00 89.69 299 TRP A CA 1
ATOM 2417 C C . TRP A 1 299 ? -2.984 -1.005 1.510 1.00 89.69 299 TRP A C 1
ATOM 2419 O O . TRP A 1 299 ? -2.391 -2.015 1.885 1.00 89.69 299 TRP A O 1
ATOM 2429 N N . SER A 1 300 ? -2.376 0.167 1.301 1.00 84.94 300 SER A N 1
ATOM 2430 C CA . SER A 1 300 ? -0.940 0.430 1.453 1.00 84.94 300 SER A CA 1
ATOM 2431 C C . SER A 1 300 ? -0.654 1.580 2.426 1.00 84.94 300 SER A C 1
ATOM 2433 O O . SER A 1 300 ? -1.555 2.297 2.878 1.00 84.94 300 SER A O 1
ATOM 2435 N N . GLN A 1 301 ? 0.625 1.730 2.783 1.00 79.62 301 GLN A N 1
ATOM 2436 C CA . GLN A 1 301 ? 1.115 2.760 3.699 1.00 79.62 301 GLN A CA 1
ATOM 2437 C C . GLN A 1 301 ? 2.560 3.164 3.330 1.00 79.62 301 GLN A C 1
ATOM 2439 O O . GLN A 1 301 ? 3.491 2.938 4.100 1.00 79.62 301 GLN A O 1
ATOM 2444 N N . GLU A 1 302 ? 2.745 3.713 2.124 1.00 68.06 302 GLU A N 1
ATOM 2445 C CA . GLU A 1 302 ? 4.053 4.051 1.527 1.00 68.06 302 GLU A CA 1
ATOM 2446 C C . GLU A 1 302 ? 4.893 4.999 2.409 1.00 68.06 302 GLU A C 1
ATOM 2448 O O . GLU A 1 302 ? 4.494 6.133 2.685 1.00 68.06 302 GLU A O 1
ATOM 2453 N N . ALA A 1 303 ? 6.083 4.557 2.830 1.00 63.78 303 ALA A N 1
ATOM 2454 C CA . ALA A 1 303 ? 6.994 5.342 3.662 1.00 63.78 303 ALA A CA 1
ATOM 2455 C C . ALA A 1 303 ? 7.834 6.333 2.836 1.00 63.78 303 ALA A C 1
ATOM 2457 O O . ALA A 1 303 ? 8.819 5.964 2.206 1.00 63.78 303 ALA A O 1
ATOM 2458 N N . GLY A 1 304 ? 7.481 7.620 2.878 1.00 58.59 304 GLY A N 1
ATOM 2459 C CA . GLY A 1 304 ? 8.331 8.683 2.330 1.00 58.59 304 GLY A CA 1
ATOM 2460 C C . GLY A 1 304 ? 9.513 9.012 3.252 1.00 58.59 304 GLY A C 1
ATOM 2461 O O . GLY A 1 304 ? 9.313 9.162 4.458 1.00 58.59 304 GLY A O 1
ATOM 2462 N N . ARG A 1 305 ? 10.713 9.227 2.681 1.00 54.31 305 ARG A N 1
ATOM 2463 C CA . ARG A 1 305 ? 12.001 9.515 3.375 1.00 54.31 305 ARG A CA 1
ATOM 2464 C C . ARG A 1 305 ? 12.009 10.714 4.353 1.00 54.31 305 ARG A C 1
ATOM 2466 O O . ARG A 1 305 ? 13.011 10.940 5.022 1.00 54.31 305 ARG A O 1
ATOM 2473 N N . LEU A 1 306 ? 10.917 11.480 4.431 1.00 51.66 306 LEU A N 1
ATOM 2474 C CA . LEU A 1 306 ? 10.735 12.661 5.292 1.00 51.66 306 LEU A CA 1
ATOM 2475 C C . LEU A 1 306 ? 9.486 12.576 6.200 1.00 51.66 306 LEU A C 1
ATOM 2477 O O . LEU A 1 306 ? 9.173 13.529 6.910 1.00 51.66 306 LEU A O 1
ATOM 2481 N N . SER A 1 307 ? 8.733 11.467 6.174 1.00 52.75 307 SER A N 1
ATOM 2482 C CA . SER A 1 307 ? 7.458 11.331 6.895 1.00 52.75 307 SER A CA 1
ATOM 2483 C C . SER A 1 307 ? 7.537 10.247 7.978 1.00 52.75 307 SER A C 1
ATOM 2485 O O . SER A 1 307 ? 7.360 9.066 7.678 1.00 52.75 307 SER A O 1
ATOM 2487 N N . PRO A 1 308 ? 7.732 10.599 9.267 1.00 52.72 308 PRO A N 1
ATOM 2488 C CA . PRO A 1 308 ? 7.879 9.615 10.347 1.00 52.72 308 PRO A CA 1
ATOM 2489 C C . PRO A 1 308 ? 6.596 8.823 10.651 1.00 52.72 308 PRO A C 1
ATOM 2491 O O . PRO A 1 308 ? 6.628 7.869 11.428 1.00 52.72 308 PRO A O 1
ATOM 2494 N N . LYS A 1 309 ? 5.457 9.213 10.061 1.00 65.00 309 LYS A N 1
ATOM 2495 C CA . LYS A 1 309 ? 4.216 8.430 10.030 1.00 65.00 309 LYS A CA 1
ATOM 2496 C C . LYS A 1 309 ? 3.557 8.603 8.657 1.00 65.00 309 LYS A C 1
ATOM 2498 O O . LYS A 1 309 ? 2.830 9.592 8.495 1.00 65.00 309 LYS A O 1
ATOM 2503 N N . PRO A 1 310 ? 3.762 7.684 7.700 1.00 69.94 310 PRO A N 1
ATOM 2504 C CA . PRO A 1 310 ? 3.075 7.723 6.411 1.00 69.94 310 PRO A CA 1
ATOM 2505 C C . PRO A 1 310 ? 1.543 7.667 6.531 1.00 69.94 310 PRO A C 1
ATOM 2507 O O . PRO A 1 310 ? 0.988 7.173 7.522 1.00 69.94 310 PRO A O 1
ATOM 2510 N N . ASP A 1 311 ? 0.868 8.238 5.532 1.00 74.25 311 ASP A N 1
ATOM 2511 C CA . ASP A 1 311 ? -0.587 8.178 5.363 1.00 74.25 311 ASP A CA 1
ATOM 2512 C C . ASP A 1 311 ? -1.027 6.802 4.822 1.00 74.25 311 ASP A C 1
ATOM 2514 O O . ASP A 1 311 ? -0.204 5.994 4.395 1.00 74.25 311 ASP A O 1
ATOM 2518 N N . ILE A 1 312 ? -2.325 6.510 4.922 1.00 81.56 312 ILE A N 1
ATOM 2519 C CA . ILE A 1 312 ? -2.916 5.197 4.628 1.00 81.56 312 ILE A CA 1
ATOM 2520 C C . ILE A 1 312 ? -3.857 5.335 3.436 1.00 81.56 312 ILE A C 1
ATOM 2522 O O . ILE A 1 312 ? -4.737 6.197 3.447 1.00 81.56 312 ILE A O 1
ATOM 2526 N N . PHE A 1 313 ? -3.711 4.452 2.449 1.00 81.06 313 PHE A N 1
ATOM 2527 C CA . PHE A 1 313 ? -4.472 4.497 1.202 1.00 81.06 313 PHE A CA 1
ATOM 2528 C C . PHE A 1 313 ? -5.174 3.162 0.962 1.00 81.06 313 PHE A C 1
ATOM 2530 O O . PHE A 1 313 ? -4.537 2.113 1.003 1.00 81.06 313 PHE A O 1
ATOM 2537 N N . VAL A 1 314 ? -6.480 3.192 0.687 1.00 81.94 314 VAL A N 1
ATOM 2538 C CA . VAL A 1 314 ? -7.201 2.036 0.129 1.00 81.94 314 VAL A CA 1
ATOM 2539 C C . VAL A 1 314 ? -6.941 2.056 -1.375 1.00 81.94 314 VAL A C 1
ATOM 2541 O O . VAL A 1 314 ? -7.379 2.980 -2.054 1.00 81.94 314 VAL A O 1
ATOM 2544 N N . GLN A 1 315 ? -6.165 1.094 -1.876 1.00 72.88 315 GLN A N 1
ATOM 2545 C CA . GLN A 1 315 ? -5.615 1.122 -3.238 1.00 72.88 315 GLN A CA 1
ATOM 2546 C C . GLN A 1 315 ? -6.644 0.738 -4.306 1.00 72.88 315 GLN A C 1
ATOM 2548 O O . GLN A 1 315 ? -6.604 1.254 -5.418 1.00 72.88 315 GLN A O 1
ATOM 2553 N N . ARG A 1 316 ? -7.558 -0.178 -3.972 1.00 74.25 316 ARG A N 1
ATOM 2554 C CA . ARG A 1 316 ? -8.547 -0.749 -4.891 1.00 74.25 316 ARG A CA 1
ATOM 2555 C C . ARG A 1 316 ? -9.893 -0.852 -4.194 1.00 74.25 316 ARG A C 1
ATOM 2557 O O . ARG A 1 316 ? -9.968 -1.255 -3.034 1.00 74.25 316 ARG A O 1
ATOM 2564 N N . TYR A 1 317 ? -10.951 -0.500 -4.916 1.00 75.88 317 TYR A N 1
ATOM 2565 C CA . TYR A 1 317 ? -12.316 -0.773 -4.489 1.00 75.88 317 TYR A CA 1
ATOM 2566 C C . TYR A 1 317 ? -12.704 -2.189 -4.924 1.00 75.88 317 TYR A C 1
ATOM 2568 O O . TYR A 1 317 ? -12.631 -2.521 -6.106 1.00 75.88 317 TYR A O 1
ATOM 2576 N N . ASP A 1 318 ? -13.089 -3.011 -3.955 1.00 80.06 318 ASP A N 1
ATOM 2577 C CA . ASP A 1 318 ? -13.597 -4.368 -4.142 1.00 80.06 318 ASP A CA 1
ATOM 2578 C C . ASP A 1 318 ? -15.084 -4.355 -3.725 1.00 80.06 318 ASP A C 1
ATOM 2580 O O . ASP A 1 318 ? -15.367 -4.235 -2.531 1.00 80.06 318 ASP A O 1
ATOM 2584 N N . PRO A 1 319 ? -16.040 -4.374 -4.677 1.00 82.50 319 PRO A N 1
ATOM 2585 C CA . PRO A 1 319 ? -17.467 -4.225 -4.381 1.00 82.50 319 PRO A CA 1
ATOM 2586 C C . PRO A 1 319 ? -18.103 -5.490 -3.786 1.00 82.50 319 PRO A C 1
ATOM 2588 O O . PRO A 1 319 ? -19.168 -5.409 -3.175 1.00 82.50 319 PRO A O 1
ATOM 2591 N N . THR A 1 320 ? -17.477 -6.652 -3.983 1.00 87.00 320 THR A N 1
ATOM 2592 C CA . THR A 1 320 ? -17.929 -7.970 -3.506 1.00 87.00 320 THR A CA 1
ATOM 2593 C C . THR A 1 320 ? -17.125 -8.463 -2.303 1.00 87.00 320 THR A C 1
ATOM 2595 O O . THR A 1 320 ? -17.505 -9.452 -1.674 1.00 87.00 320 THR A O 1
ATOM 2598 N N . TYR A 1 321 ? -16.038 -7.767 -1.958 1.00 92.62 321 TYR A N 1
ATOM 2599 C CA . TYR A 1 321 ? -15.085 -8.135 -0.914 1.00 92.62 321 TYR A CA 1
ATOM 2600 C C . TYR A 1 321 ? -14.525 -9.554 -1.114 1.00 92.62 321 TYR A C 1
ATOM 2602 O O . TYR A 1 321 ? -14.348 -10.305 -0.155 1.00 92.62 321 TYR A O 1
ATOM 2610 N N . GLU A 1 322 ? -14.247 -9.941 -2.361 1.00 92.00 322 GLU A N 1
ATOM 2611 C CA . GLU A 1 322 ? -13.874 -11.309 -2.738 1.00 92.00 322 GLU A CA 1
ATOM 2612 C C . GLU A 1 322 ? -12.545 -11.756 -2.116 1.00 92.00 322 GLU A C 1
ATOM 2614 O O . GLU A 1 322 ? -12.493 -12.805 -1.472 1.00 92.00 322 GLU A O 1
ATOM 2619 N N . ALA A 1 323 ? -11.499 -10.925 -2.169 1.00 92.88 323 ALA A N 1
ATOM 2620 C CA . ALA A 1 323 ? -10.232 -11.235 -1.498 1.00 92.88 323 ALA A CA 1
ATOM 2621 C C . ALA A 1 323 ? -10.389 -11.276 0.037 1.00 92.88 323 ALA A C 1
ATOM 2623 O O . ALA A 1 323 ? -9.717 -12.043 0.731 1.00 92.88 323 ALA A O 1
ATOM 2624 N N . THR A 1 324 ? -11.336 -10.499 0.579 1.00 95.12 324 THR A N 1
ATOM 2625 C CA . THR A 1 324 ? -11.703 -10.555 2.006 1.00 95.12 324 THR A CA 1
ATOM 2626 C C . THR A 1 324 ? -12.397 -11.878 2.338 1.00 95.12 324 THR A C 1
ATOM 2628 O O . THR A 1 324 ? -12.119 -12.477 3.376 1.00 95.12 324 THR A O 1
ATOM 2631 N N . LYS A 1 325 ? -13.283 -12.350 1.451 1.00 95.12 325 LYS A N 1
ATOM 2632 C CA . LYS A 1 325 ? -14.014 -13.612 1.577 1.00 95.12 325 LYS A CA 1
ATOM 2633 C C . LYS A 1 325 ? -13.067 -14.805 1.528 1.00 95.12 325 LYS A C 1
ATOM 2635 O O . LYS A 1 325 ? -13.052 -15.574 2.481 1.00 95.12 325 LYS A O 1
ATOM 2640 N N . LEU A 1 326 ? -12.248 -14.916 0.478 1.00 95.88 326 LEU A N 1
ATOM 2641 C CA . LEU A 1 326 ? -11.263 -15.993 0.303 1.00 95.88 326 LEU A CA 1
ATOM 2642 C C . LEU A 1 326 ? -10.366 -16.140 1.536 1.00 95.88 326 LEU A C 1
ATOM 2644 O O . LEU A 1 326 ? -10.095 -17.246 1.995 1.00 95.88 326 LEU A O 1
ATOM 2648 N N . HIS A 1 327 ? -9.973 -15.012 2.127 1.00 96.25 327 HIS A N 1
ATOM 2649 C CA . HIS A 1 327 ? -9.197 -14.995 3.354 1.00 96.25 327 HIS A CA 1
ATOM 2650 C C . HIS A 1 327 ? -9.944 -15.559 4.584 1.00 96.25 327 HIS A C 1
ATOM 2652 O O . HIS A 1 327 ? -9.348 -16.242 5.418 1.00 96.25 327 HIS A O 1
ATOM 2658 N N . PHE A 1 328 ? -11.239 -15.273 4.739 1.00 96.31 328 PHE A N 1
ATOM 2659 C CA . PHE A 1 328 ? -12.034 -15.832 5.838 1.00 96.31 328 PHE A CA 1
ATOM 2660 C C . PHE A 1 328 ? -12.473 -17.279 5.588 1.00 96.31 328 PHE A C 1
ATOM 2662 O O . PHE A 1 328 ? -12.575 -18.035 6.552 1.00 96.31 328 PHE A O 1
ATOM 2669 N N . ASP A 1 329 ? -12.657 -17.682 4.330 1.00 95.50 329 ASP A N 1
ATOM 2670 C CA . ASP A 1 329 ? -12.873 -19.077 3.937 1.00 95.50 329 ASP A CA 1
ATOM 2671 C C . ASP A 1 329 ? -11.623 -19.931 4.264 1.00 95.50 329 ASP A C 1
ATOM 2673 O O . ASP A 1 329 ? -11.751 -21.005 4.849 1.00 95.50 329 ASP A O 1
ATOM 2677 N N . ASP A 1 330 ? -10.411 -19.414 4.011 1.00 95.50 330 ASP A N 1
ATOM 2678 C CA . ASP A 1 330 ? -9.121 -20.010 4.417 1.00 95.50 330 ASP A CA 1
ATOM 2679 C C . ASP A 1 330 ? -8.999 -20.167 5.949 1.00 95.50 330 ASP A C 1
ATOM 2681 O O . ASP A 1 330 ? -8.653 -21.242 6.446 1.00 95.50 330 ASP A O 1
ATOM 2685 N N . LEU A 1 331 ? -9.358 -19.134 6.724 1.00 95.50 331 LEU A N 1
ATOM 2686 C CA . LEU A 1 331 ? -9.385 -19.222 8.191 1.00 95.50 331 LEU A CA 1
ATOM 2687 C C . LEU A 1 331 ? -10.440 -20.219 8.704 1.00 95.50 331 LEU A C 1
ATOM 2689 O O . LEU A 1 331 ? -10.180 -20.926 9.680 1.00 95.50 331 LEU A O 1
ATOM 2693 N N . ALA A 1 332 ? -11.605 -20.302 8.056 1.00 95.31 332 ALA A N 1
ATOM 2694 C CA . ALA A 1 332 ? -12.652 -21.263 8.402 1.00 95.31 332 ALA A CA 1
ATOM 2695 C C . ALA A 1 332 ? -12.216 -22.703 8.094 1.00 95.31 332 ALA A C 1
ATOM 2697 O O . ALA A 1 332 ? -12.483 -23.606 8.885 1.00 95.31 332 ALA A O 1
ATOM 2698 N N . GLN A 1 333 ? -11.491 -22.917 6.992 1.00 94.38 333 GLN A N 1
ATOM 2699 C CA . GLN A 1 333 ? -10.898 -24.209 6.648 1.00 94.38 333 GLN A CA 1
ATOM 2700 C C . GLN A 1 333 ? -9.807 -24.627 7.647 1.00 94.38 333 GLN A C 1
ATOM 2702 O O . GLN A 1 333 ? -9.727 -25.802 8.002 1.00 94.38 333 GLN A O 1
ATOM 2707 N N . ARG A 1 334 ? -8.977 -23.685 8.122 1.00 92.56 334 ARG A N 1
ATOM 2708 C CA . ARG A 1 334 ? -7.893 -23.969 9.080 1.00 92.56 334 ARG A CA 1
ATOM 2709 C C . ARG A 1 334 ? -8.371 -24.214 10.517 1.00 92.56 334 ARG A C 1
ATOM 2711 O O . ARG A 1 334 ? -7.795 -25.074 11.185 1.00 92.56 334 ARG A O 1
ATOM 2718 N N . TYR A 1 335 ? -9.372 -23.466 10.998 1.00 95.19 335 TYR A N 1
ATOM 2719 C CA . TYR A 1 335 ? -9.727 -23.416 12.430 1.00 95.19 335 TYR A CA 1
ATOM 2720 C C . TYR A 1 335 ? -11.229 -23.511 12.755 1.00 95.19 335 TYR A C 1
ATOM 2722 O O . TYR A 1 335 ? -11.579 -23.519 13.933 1.00 95.19 335 TYR A O 1
ATOM 2730 N N . GLY A 1 336 ? -12.114 -23.573 11.755 1.00 94.25 336 GLY A N 1
ATOM 2731 C CA . GLY A 1 336 ? -13.564 -23.687 11.940 1.00 94.25 336 GLY A CA 1
ATOM 2732 C C . GLY A 1 336 ? -14.292 -22.382 12.306 1.00 94.25 336 GLY A C 1
ATOM 2733 O O . GLY A 1 336 ? -13.841 -21.274 12.009 1.00 94.25 336 GLY A O 1
ATOM 2734 N N . HIS A 1 337 ? -15.464 -22.522 12.934 1.00 93.44 337 HIS A N 1
ATOM 2735 C CA . HIS A 1 337 ? -16.355 -21.432 13.339 1.00 93.44 337 HIS A CA 1
ATOM 2736 C C . HIS A 1 337 ? -16.709 -21.514 14.845 1.00 93.44 337 HIS A C 1
ATOM 2738 O O . HIS A 1 337 ? -16.885 -22.609 15.380 1.00 93.44 337 HIS A O 1
ATOM 2744 N N . PRO A 1 338 ? -16.891 -20.372 15.538 1.00 95.00 338 PRO A N 1
ATOM 2745 C CA . PRO A 1 338 ? -16.927 -19.013 15.000 1.00 95.00 338 PRO A CA 1
ATOM 2746 C C . PRO A 1 338 ? -15.533 -18.415 14.769 1.00 95.00 338 PRO A C 1
ATOM 2748 O O . PRO A 1 338 ? -14.608 -18.626 15.552 1.00 95.00 338 PRO A O 1
ATOM 2751 N N . ILE A 1 339 ? -15.414 -17.584 13.731 1.00 96.19 339 ILE A N 1
ATOM 2752 C CA . ILE A 1 339 ? -14.284 -16.660 13.581 1.00 96.19 339 ILE A CA 1
ATOM 2753 C C . ILE A 1 339 ? -14.664 -15.358 14.286 1.00 96.19 339 ILE A C 1
ATOM 2755 O O . ILE A 1 339 ? -15.678 -14.731 13.957 1.00 96.19 339 ILE A O 1
ATOM 2759 N N . ILE A 1 340 ? -13.853 -14.951 15.261 1.00 96.00 340 ILE A N 1
ATOM 2760 C CA . ILE A 1 340 ? -14.093 -13.757 16.072 1.00 96.00 340 ILE A CA 1
ATOM 2761 C C . ILE A 1 340 ? -12.984 -12.740 15.803 1.00 96.00 340 ILE A C 1
ATOM 2763 O O . ILE A 1 340 ? -11.805 -12.997 16.029 1.00 96.00 340 ILE A O 1
ATOM 2767 N N . ILE A 1 341 ? -13.369 -11.574 15.295 1.00 95.44 341 ILE A N 1
ATOM 2768 C CA . ILE A 1 341 ? -12.480 -10.498 14.861 1.00 95.44 341 ILE A CA 1
ATOM 2769 C C . ILE A 1 341 ? -12.391 -9.464 15.985 1.00 95.44 341 ILE A C 1
ATOM 2771 O O . ILE A 1 341 ? -13.367 -8.764 16.242 1.00 95.44 341 ILE A O 1
ATOM 2775 N N . LEU A 1 342 ? -11.223 -9.320 16.617 1.00 93.62 342 LEU A N 1
ATOM 2776 C CA . LEU A 1 342 ? -10.936 -8.250 17.575 1.00 93.62 342 LEU A CA 1
ATOM 2777 C C . LEU A 1 342 ? -10.152 -7.122 16.889 1.00 93.62 342 LEU A C 1
ATOM 2779 O O . LEU A 1 342 ? -8.984 -7.274 16.524 1.00 93.62 342 LEU A O 1
ATOM 2783 N N . ASN A 1 343 ? -10.814 -5.984 16.696 1.00 90.56 343 ASN A N 1
ATOM 2784 C CA . ASN A 1 343 ? -10.347 -4.880 15.865 1.00 90.56 343 ASN A CA 1
ATOM 2785 C C . ASN A 1 343 ? -9.882 -3.677 16.711 1.00 90.56 343 ASN A C 1
ATOM 2787 O O . ASN A 1 343 ? -10.710 -2.879 17.161 1.00 90.56 343 ASN A O 1
ATOM 2791 N N . LEU A 1 344 ? -8.562 -3.534 16.897 1.00 87.81 344 LEU A N 1
ATOM 2792 C CA . LEU A 1 344 ? -7.895 -2.604 17.836 1.00 87.81 344 LEU A CA 1
ATOM 2793 C C . LEU A 1 344 ? -7.512 -1.242 17.214 1.00 87.81 344 LEU A C 1
ATOM 2795 O O . LEU A 1 344 ? -6.522 -0.597 17.590 1.00 87.81 344 LEU A O 1
ATOM 2799 N N . ILE A 1 345 ? -8.273 -0.847 16.197 1.00 83.44 345 ILE A N 1
ATOM 2800 C CA . ILE A 1 345 ? -8.107 0.380 15.414 1.00 83.44 345 ILE A CA 1
ATOM 2801 C C . ILE A 1 345 ? -8.626 1.588 16.220 1.00 83.44 345 ILE A C 1
ATOM 2803 O O . ILE A 1 345 ? -9.570 1.449 16.999 1.00 83.44 345 ILE A O 1
ATOM 2807 N N . LYS A 1 346 ? -8.045 2.783 16.050 1.00 80.38 346 LYS A N 1
ATOM 2808 C CA . LYS A 1 346 ? -8.568 4.002 16.702 1.00 80.38 346 LYS A CA 1
ATOM 2809 C C . LYS A 1 346 ? -9.958 4.401 16.179 1.00 80.38 346 LYS A C 1
ATOM 2811 O O . LYS A 1 346 ? -10.253 4.297 14.988 1.00 80.38 346 LYS A O 1
ATOM 2816 N N . THR A 1 347 ? -10.806 4.907 17.075 1.00 73.75 347 THR A N 1
ATOM 2817 C CA . THR A 1 347 ? -12.169 5.386 16.770 1.00 73.75 347 THR A CA 1
ATOM 2818 C C . THR A 1 347 ? -12.246 6.869 16.433 1.00 73.75 347 THR A C 1
ATOM 2820 O O . THR A 1 347 ? -13.167 7.252 15.715 1.00 73.75 347 THR A O 1
ATOM 2823 N N . VAL A 1 348 ? -11.315 7.679 16.955 1.00 67.88 348 VAL A N 1
ATOM 2824 C CA . VAL A 1 348 ? -11.244 9.141 16.793 1.00 67.88 348 VAL A CA 1
ATOM 2825 C C . VAL A 1 348 ? -9.781 9.557 16.626 1.00 67.88 348 VAL A C 1
ATOM 2827 O O . VAL A 1 348 ? -8.935 9.211 17.452 1.00 67.88 348 VAL A O 1
ATOM 2830 N N . GLU A 1 349 ? -9.472 10.323 15.578 1.00 69.69 349 GLU A N 1
ATOM 2831 C CA . GLU A 1 349 ? -8.121 10.818 15.282 1.00 69.69 349 GLU A CA 1
ATOM 2832 C C . GLU A 1 349 ? -8.128 12.267 14.782 1.00 69.69 349 GLU A C 1
ATOM 2834 O O . GLU A 1 349 ? -9.029 12.665 14.050 1.00 69.69 349 GLU A O 1
ATOM 2839 N N . LYS A 1 350 ? -7.070 13.037 15.093 1.00 67.00 350 LYS A N 1
ATOM 2840 C CA . LYS A 1 350 ? -6.876 14.406 14.563 1.00 67.00 350 LYS A CA 1
ATOM 2841 C C . LYS A 1 350 ? -6.674 14.454 13.038 1.00 67.00 350 LYS A C 1
ATOM 2843 O O . LYS A 1 350 ? -6.876 15.500 12.433 1.00 67.00 350 LYS A O 1
ATOM 2848 N N . ARG A 1 351 ? -6.248 13.344 12.427 1.00 66.25 351 ARG A N 1
ATOM 2849 C CA . ARG A 1 351 ? -6.099 13.152 10.976 1.00 66.25 351 ARG A CA 1
ATOM 2850 C C . ARG A 1 351 ? -6.611 11.737 10.663 1.00 66.25 351 ARG A C 1
ATOM 2852 O O . ARG A 1 351 ? -6.130 10.812 11.316 1.00 66.25 351 ARG A O 1
ATOM 2859 N N . PRO A 1 352 ? -7.600 11.550 9.772 1.00 65.38 352 PRO A N 1
ATOM 2860 C CA . PRO A 1 352 ? -8.351 10.297 9.663 1.00 65.38 352 PRO A CA 1
ATOM 2861 C C . PRO A 1 352 ? -7.567 9.218 8.904 1.00 65.38 352 PRO A C 1
ATOM 2863 O O . PRO A 1 352 ? -7.731 9.072 7.700 1.00 65.38 352 PRO A O 1
ATOM 2866 N N . ARG A 1 353 ? -6.717 8.453 9.601 1.00 73.44 353 ARG A N 1
ATOM 2867 C CA . ARG A 1 353 ? -5.870 7.412 8.988 1.00 73.44 353 ARG A CA 1
ATOM 2868 C C . ARG A 1 353 ? -6.372 6.017 9.331 1.00 73.44 353 ARG A C 1
ATOM 2870 O O . ARG A 1 353 ? -6.825 5.274 8.467 1.00 73.44 353 ARG A O 1
ATOM 2877 N N . GLU A 1 354 ? -6.373 5.688 10.619 1.00 79.50 354 GLU A N 1
ATOM 2878 C CA . GLU A 1 354 ? -6.882 4.418 11.134 1.00 79.50 354 GLU A CA 1
ATOM 2879 C C . GLU A 1 354 ? -8.405 4.296 10.915 1.00 79.50 354 GLU A C 1
ATOM 2881 O O . GLU A 1 354 ? -8.920 3.220 10.603 1.00 79.50 354 GLU A O 1
ATOM 2886 N N . MET A 1 355 ? -9.131 5.416 10.999 1.00 80.88 355 MET A N 1
ATOM 2887 C CA . MET A 1 355 ? -10.598 5.443 10.913 1.00 80.88 355 MET A CA 1
ATOM 2888 C C . MET A 1 355 ? -11.169 4.996 9.554 1.00 80.88 355 MET A C 1
ATOM 2890 O O . MET A 1 355 ? -12.281 4.469 9.522 1.00 80.88 355 MET A O 1
ATOM 2894 N N . MET A 1 356 ? -10.437 5.178 8.448 1.00 83.12 356 MET A N 1
ATOM 2895 C CA . MET A 1 356 ? -10.896 4.764 7.112 1.00 83.12 356 MET A CA 1
ATOM 2896 C C . MET A 1 356 ? -10.963 3.238 6.999 1.00 83.12 356 MET A C 1
ATOM 2898 O O . MET A 1 356 ? -12.020 2.689 6.691 1.00 83.12 356 MET A O 1
ATOM 2902 N N . LEU A 1 357 ? -9.875 2.543 7.349 1.00 87.12 357 LEU A N 1
ATOM 2903 C CA . LEU A 1 357 ? -9.820 1.077 7.314 1.00 87.12 357 LEU A CA 1
ATOM 2904 C C . LEU A 1 357 ? -10.819 0.434 8.282 1.00 87.12 357 LEU A C 1
ATOM 2906 O O . LEU A 1 357 ? -11.418 -0.584 7.948 1.00 87.12 357 LEU A O 1
ATOM 2910 N N . ARG A 1 358 ? -11.067 1.048 9.450 1.00 86.56 358 ARG A N 1
ATOM 2911 C CA . ARG A 1 358 ? -12.151 0.632 10.359 1.00 86.56 358 ARG A CA 1
ATOM 2912 C C . ARG A 1 358 ? -13.507 0.600 9.647 1.00 86.56 358 ARG A C 1
ATOM 2914 O O . ARG A 1 358 ? -14.249 -0.359 9.846 1.00 86.56 358 ARG A O 1
ATOM 2921 N N . ARG A 1 359 ? -13.849 1.647 8.884 1.00 84.56 359 ARG A N 1
ATOM 2922 C CA . ARG A 1 359 ? -15.150 1.755 8.208 1.00 84.56 359 ARG A CA 1
ATOM 2923 C C . ARG A 1 359 ? -15.275 0.708 7.107 1.00 84.56 359 ARG A C 1
ATOM 2925 O O . ARG A 1 359 ? -16.231 -0.057 7.128 1.00 84.56 359 ARG A O 1
ATOM 2932 N N . GLU A 1 360 ? -14.292 0.615 6.215 1.00 88.50 360 GLU A N 1
ATOM 2933 C CA . GLU A 1 360 ? -14.377 -0.329 5.093 1.00 88.50 360 GLU A CA 1
ATOM 2934 C C . GLU A 1 360 ? -14.285 -1.795 5.533 1.00 88.50 360 GLU A C 1
ATOM 2936 O O . GLU A 1 360 ? -14.949 -2.645 4.950 1.00 88.50 360 GLU A O 1
ATOM 2941 N N . TYR A 1 361 ? -13.556 -2.108 6.609 1.00 91.69 361 TYR A N 1
ATOM 2942 C CA . TYR A 1 361 ? -13.498 -3.473 7.144 1.00 91.69 361 TYR A CA 1
ATOM 2943 C C . TYR A 1 361 ? -14.819 -3.870 7.821 1.00 91.69 361 TYR A C 1
ATOM 2945 O O . TYR A 1 361 ? -15.270 -5.007 7.694 1.00 91.69 361 TYR A O 1
ATOM 2953 N N . PHE A 1 362 ? -15.481 -2.923 8.493 1.00 88.56 362 PHE A N 1
ATOM 2954 C CA . PHE A 1 362 ? -16.832 -3.126 9.013 1.00 88.56 362 PHE A CA 1
ATOM 2955 C C . PHE A 1 362 ? -17.856 -3.305 7.878 1.00 88.56 362 PHE A C 1
ATOM 2957 O O . PHE A 1 362 ? -18.693 -4.201 7.967 1.00 88.56 362 PHE A O 1
ATOM 2964 N N . ASN A 1 363 ? -17.754 -2.521 6.796 1.00 89.75 363 ASN A N 1
ATOM 2965 C CA . ASN A 1 363 ? -18.579 -2.684 5.594 1.00 89.75 363 ASN A CA 1
ATOM 2966 C C . ASN A 1 363 ? -18.386 -4.081 4.977 1.00 89.75 363 ASN A C 1
ATOM 2968 O O . ASN A 1 363 ? -19.371 -4.777 4.740 1.00 89.75 363 ASN A O 1
ATOM 2972 N N . ALA A 1 364 ? -17.135 -4.526 4.814 1.00 91.81 364 ALA A N 1
ATOM 2973 C CA . ALA A 1 364 ? -16.794 -5.845 4.283 1.00 91.81 364 ALA A CA 1
ATOM 2974 C C . ALA A 1 364 ? -17.396 -6.986 5.116 1.00 91.81 364 ALA A C 1
ATOM 2976 O O . ALA A 1 364 ? -18.103 -7.844 4.594 1.00 91.81 364 ALA A O 1
ATOM 2977 N N . VAL A 1 365 ? -17.186 -6.974 6.436 1.00 92.38 365 VAL A N 1
ATOM 2978 C CA . VAL A 1 365 ? -17.742 -8.000 7.333 1.00 92.38 365 VAL A CA 1
ATOM 2979 C C . VAL A 1 365 ? -19.276 -7.936 7.380 1.00 92.38 365 VAL A C 1
ATOM 2981 O O . VAL A 1 365 ? -19.934 -8.974 7.446 1.00 92.38 365 VAL A O 1
ATOM 2984 N N . GLY A 1 366 ? -19.860 -6.738 7.292 1.00 91.19 366 GLY A N 1
ATOM 2985 C CA . GLY A 1 366 ? -21.305 -6.542 7.177 1.00 91.19 366 GLY A CA 1
ATOM 2986 C C . GLY A 1 366 ? -21.894 -7.119 5.886 1.00 91.19 366 GLY A C 1
ATOM 2987 O O . GLY A 1 366 ? -22.962 -7.722 5.938 1.00 91.19 366 GLY A O 1
ATOM 2988 N N . TYR A 1 367 ? -21.189 -6.982 4.759 1.00 92.56 367 TYR A N 1
ATOM 2989 C CA . TYR A 1 367 ? -21.559 -7.543 3.457 1.00 92.56 367 TYR A CA 1
ATOM 2990 C C . TYR A 1 367 ? -21.465 -9.075 3.450 1.00 92.56 367 TYR A C 1
ATOM 2992 O O . TYR A 1 367 ? -22.448 -9.755 3.160 1.00 92.56 367 TYR A O 1
ATOM 3000 N N . LEU A 1 368 ? -20.321 -9.633 3.864 1.00 92.12 368 LEU A N 1
ATOM 3001 C CA . LEU A 1 368 ? -20.104 -11.085 3.890 1.00 92.12 368 LEU A CA 1
ATOM 3002 C C . LEU A 1 368 ? -21.105 -11.814 4.804 1.00 92.12 368 LEU A C 1
ATOM 3004 O O . LEU A 1 368 ? -21.548 -12.912 4.482 1.00 92.12 368 LEU A O 1
ATOM 3008 N N . ASN A 1 369 ? -21.532 -11.190 5.906 1.00 93.62 369 ASN A N 1
ATOM 3009 C CA . ASN A 1 369 ? -22.512 -11.767 6.831 1.00 93.62 369 ASN A CA 1
ATOM 3010 C C . ASN A 1 369 ? -23.974 -11.759 6.330 1.00 93.62 369 ASN A C 1
ATOM 3012 O O . ASN A 1 369 ? -24.833 -12.300 7.031 1.00 93.62 369 ASN A O 1
ATOM 3016 N N . GLN A 1 370 ? -24.295 -11.164 5.170 1.00 89.25 370 GLN A N 1
ATOM 3017 C CA . GLN A 1 370 ? -25.682 -11.082 4.676 1.00 89.25 370 GLN A CA 1
ATOM 3018 C C . GLN A 1 370 ? -26.266 -12.458 4.325 1.00 89.25 370 GLN A C 1
ATOM 3020 O O . GLN A 1 370 ? -27.382 -12.773 4.729 1.00 89.25 370 GLN A O 1
ATOM 3025 N N . ASN A 1 371 ? -25.491 -13.284 3.617 1.00 81.62 371 ASN A N 1
ATOM 3026 C CA . ASN A 1 371 ? -25.948 -14.542 3.009 1.00 81.62 371 ASN A CA 1
ATOM 3027 C C . ASN A 1 371 ? -25.344 -15.792 3.681 1.00 81.62 371 ASN A C 1
ATOM 3029 O O . ASN A 1 371 ? -25.231 -16.849 3.065 1.00 81.62 371 ASN A O 1
ATOM 3033 N N . VAL A 1 372 ? -24.922 -15.669 4.944 1.00 85.19 372 VAL A N 1
ATOM 3034 C CA . VAL A 1 372 ? -24.203 -16.710 5.698 1.00 85.19 372 VAL A CA 1
ATOM 3035 C C . VAL A 1 372 ? -25.040 -17.164 6.908 1.00 85.19 372 VAL A C 1
ATOM 3037 O O . VAL A 1 372 ? -25.566 -16.304 7.620 1.00 85.19 372 VAL A O 1
ATOM 3040 N N . PRO A 1 373 ? -25.176 -18.481 7.186 1.00 86.25 373 PRO A N 1
ATOM 3041 C CA . PRO A 1 373 ? -25.879 -18.985 8.372 1.00 86.25 373 PRO A CA 1
ATOM 3042 C C . PRO A 1 373 ? -25.298 -18.446 9.686 1.00 86.25 373 PRO A C 1
ATOM 3044 O O . PRO A 1 373 ? -24.089 -18.258 9.794 1.00 86.25 373 PRO A O 1
ATOM 3047 N N . GLU A 1 374 ? -26.138 -18.242 10.706 1.00 83.69 374 GLU A N 1
ATOM 3048 C CA . GLU A 1 374 ? -25.763 -17.576 11.972 1.00 83.69 374 GLU A CA 1
ATOM 3049 C C . GLU A 1 374 ? -24.549 -18.214 12.679 1.00 83.69 374 GLU A C 1
ATOM 3051 O O . GLU A 1 374 ? -23.721 -17.515 13.258 1.00 83.69 374 GLU A O 1
ATOM 3056 N N . GLU A 1 375 ? -24.403 -19.535 12.569 1.00 83.19 375 GLU A N 1
ATOM 3057 C CA . GLU A 1 375 ? -23.269 -20.318 13.084 1.00 83.19 375 GLU A CA 1
ATOM 3058 C C . GLU A 1 375 ? -21.931 -19.950 12.425 1.00 83.19 375 GLU A C 1
ATOM 3060 O O . GLU A 1 375 ? -20.887 -19.962 13.078 1.00 83.19 375 GLU A O 1
ATOM 3065 N N . LYS A 1 376 ? -21.965 -19.600 11.134 1.00 87.38 376 LYS A N 1
ATOM 3066 C CA . LYS A 1 376 ? -20.788 -19.303 10.307 1.00 87.38 376 LYS A CA 1
ATOM 3067 C C . LYS A 1 376 ? -20.444 -17.813 10.236 1.00 87.38 376 LYS A C 1
ATOM 3069 O O . LYS A 1 376 ? -19.365 -17.474 9.750 1.00 87.38 376 LYS A O 1
ATOM 3074 N N . LYS A 1 377 ? -21.325 -16.922 10.711 1.00 90.44 377 LYS A N 1
ATOM 3075 C CA . LYS A 1 377 ? -21.123 -15.465 10.644 1.00 90.44 377 LYS A CA 1
ATOM 3076 C C . LYS A 1 377 ? -19.868 -15.012 11.393 1.00 90.44 377 LYS A C 1
ATOM 3078 O O . LYS A 1 377 ? -19.597 -15.417 12.525 1.00 90.44 377 LYS A O 1
ATOM 3083 N N . LEU A 1 378 ? -19.142 -14.094 10.764 1.00 93.56 378 LEU A N 1
ATOM 3084 C CA . LEU A 1 378 ? -17.960 -13.436 11.307 1.00 93.56 378 LEU A CA 1
ATOM 3085 C C . LEU A 1 378 ? -18.376 -12.482 12.435 1.00 93.56 378 LEU A C 1
ATOM 3087 O O . LEU A 1 378 ? -19.127 -11.530 12.204 1.00 93.56 378 LEU A O 1
ATOM 3091 N N . ARG A 1 379 ? -17.883 -12.699 13.659 1.00 92.56 379 ARG A N 1
ATOM 3092 C CA . ARG A 1 379 ? -18.243 -11.864 14.819 1.00 92.56 379 ARG A CA 1
ATOM 3093 C C . ARG A 1 379 ? -17.260 -10.705 14.964 1.00 92.56 379 ARG A C 1
ATOM 3095 O O . ARG A 1 379 ? -16.102 -10.923 15.307 1.00 92.56 379 ARG A O 1
ATOM 3102 N N . PHE A 1 380 ? -17.711 -9.477 14.712 1.00 90.88 380 PHE A N 1
ATOM 3103 C CA . PHE A 1 380 ? -16.859 -8.282 14.726 1.00 90.88 380 PHE A CA 1
ATOM 3104 C C . PHE A 1 380 ? -16.933 -7.531 16.062 1.00 90.88 380 PHE A C 1
ATOM 3106 O O . PHE A 1 380 ? -17.934 -6.887 16.372 1.00 90.88 380 PHE A O 1
ATOM 3113 N N . ILE A 1 381 ? -15.851 -7.584 16.840 1.00 89.44 381 ILE A N 1
ATOM 3114 C CA . ILE A 1 381 ? -15.678 -6.865 18.107 1.00 89.44 381 ILE A CA 1
ATOM 3115 C C . ILE A 1 381 ? -14.675 -5.732 17.878 1.00 89.44 381 ILE A C 1
ATOM 3117 O O . ILE A 1 381 ? -13.513 -5.962 17.546 1.00 89.44 381 ILE A O 1
ATOM 3121 N N . HIS A 1 382 ? -15.104 -4.488 18.071 1.00 86.75 382 HIS A N 1
ATOM 3122 C CA . HIS A 1 382 ? -14.256 -3.312 17.885 1.00 86.75 382 HIS A CA 1
ATOM 3123 C C . HIS A 1 382 ? -13.975 -2.608 19.212 1.00 86.75 382 HIS A C 1
ATOM 3125 O O . HIS A 1 382 ? -14.899 -2.338 19.978 1.00 86.75 382 HIS A O 1
ATOM 3131 N N . TRP A 1 383 ? -12.703 -2.292 19.474 1.00 84.31 383 TRP A N 1
ATOM 3132 C CA . TRP A 1 383 ? -12.286 -1.676 20.731 1.00 84.31 383 TRP A CA 1
ATOM 3133 C C . TRP A 1 383 ? -11.116 -0.701 20.539 1.00 84.31 383 TRP A C 1
ATOM 3135 O O . TRP A 1 383 ? -10.047 -1.079 20.061 1.00 84.31 383 TRP A O 1
ATOM 3145 N N . ASP A 1 384 ? -11.308 0.563 20.929 1.00 79.56 384 ASP A N 1
ATOM 3146 C CA . ASP A 1 384 ? -10.276 1.602 20.818 1.00 79.56 384 ASP A CA 1
ATOM 3147 C C . ASP A 1 384 ? -9.271 1.516 21.972 1.00 79.56 384 ASP A C 1
ATOM 3149 O O . ASP A 1 384 ? -9.375 2.218 22.982 1.00 79.56 384 ASP A O 1
ATOM 3153 N N . PHE A 1 385 ? -8.267 0.662 21.792 1.00 77.38 385 PHE A N 1
ATOM 3154 C CA . PHE A 1 385 ? -7.163 0.491 22.736 1.00 77.38 385 PHE A CA 1
ATOM 3155 C C . PHE A 1 385 ? -6.537 1.833 23.161 1.00 77.38 385 PHE A C 1
ATOM 3157 O O . PHE A 1 385 ? -6.247 2.033 24.336 1.00 77.38 385 PHE A O 1
ATOM 3164 N N . HIS A 1 386 ? -6.341 2.780 22.233 1.00 70.88 386 HIS A N 1
ATOM 3165 C CA . HIS A 1 386 ? -5.662 4.050 22.519 1.00 70.88 386 HIS A CA 1
ATOM 3166 C C . HIS A 1 386 ? -6.534 5.015 23.338 1.00 70.88 386 HIS A C 1
ATOM 3168 O O . HIS A 1 386 ? -6.003 5.762 24.161 1.00 70.88 386 HIS A O 1
ATOM 3174 N N . LYS A 1 387 ? -7.861 4.996 23.150 1.00 71.31 387 LYS A N 1
ATOM 3175 C CA . LYS A 1 387 ? -8.802 5.746 23.999 1.00 71.31 387 LYS A CA 1
ATOM 3176 C C . LYS A 1 387 ? -8.799 5.215 25.435 1.00 71.31 387 LYS A C 1
ATOM 3178 O O . LYS A 1 387 ? -8.784 6.014 26.367 1.00 71.31 387 LYS A O 1
ATOM 3183 N N . PHE A 1 388 ? -8.786 3.893 25.620 1.00 67.31 388 PHE A N 1
ATOM 3184 C CA . PHE A 1 388 ? -8.813 3.285 26.956 1.00 67.31 388 PHE A CA 1
ATOM 3185 C C . PHE A 1 388 ? -7.464 3.354 27.683 1.00 67.31 388 PHE A C 1
ATOM 3187 O O . PHE A 1 388 ? -7.440 3.755 28.842 1.00 67.31 388 PHE A O 1
ATOM 3194 N N . ALA A 1 389 ? -6.343 3.073 27.009 1.00 64.56 389 ALA A N 1
ATOM 3195 C CA . ALA A 1 389 ? -5.002 3.087 27.611 1.00 64.56 389 ALA A CA 1
ATOM 3196 C C . ALA A 1 389 ? -4.543 4.470 28.124 1.00 64.56 389 ALA A C 1
ATOM 3198 O O . ALA A 1 389 ? -3.561 4.560 28.852 1.00 64.56 389 ALA A O 1
ATOM 3199 N N . LYS A 1 390 ? -5.243 5.555 27.763 1.00 63.06 390 LYS A N 1
ATOM 3200 C CA . LYS A 1 390 ? -4.989 6.915 28.274 1.00 63.06 390 LYS A CA 1
ATOM 3201 C C . LYS A 1 390 ? -5.869 7.327 29.457 1.00 63.06 390 LYS A C 1
ATOM 3203 O O . LYS A 1 390 ? -5.697 8.428 29.976 1.00 63.06 390 LYS A O 1
ATOM 3208 N N . SER A 1 391 ? -6.798 6.478 29.898 1.00 56.81 391 SER A N 1
ATOM 3209 C CA . SER A 1 391 ? -7.600 6.751 31.091 1.00 56.81 391 SER A CA 1
ATOM 3210 C C . SER A 1 391 ? -6.865 6.311 32.356 1.00 56.81 391 SER A C 1
ATOM 3212 O O . SER A 1 391 ? -6.535 5.136 32.501 1.00 56.81 391 SER A O 1
ATOM 3214 N N . LYS A 1 392 ? -6.699 7.230 33.319 1.00 44.16 392 LYS A N 1
ATOM 3215 C CA . LYS A 1 392 ? -6.074 6.963 34.632 1.00 44.16 392 LYS A CA 1
ATOM 3216 C C . LYS A 1 392 ? -6.792 5.886 35.472 1.00 44.16 392 LYS A C 1
ATOM 3218 O O . LYS A 1 392 ? -6.253 5.475 36.491 1.00 44.16 392 LYS A O 1
ATOM 3223 N N . SER A 1 393 ? -7.991 5.450 35.076 1.00 39.47 393 SER A N 1
ATOM 3224 C CA . SER A 1 393 ? -8.825 4.476 35.800 1.00 39.47 393 SER A CA 1
ATOM 3225 C C . SER A 1 393 ? -9.114 3.175 35.032 1.00 39.47 393 SER A C 1
ATOM 3227 O O . SER A 1 393 ? -9.835 2.317 35.541 1.00 39.47 393 SER A O 1
ATOM 3229 N N . ALA A 1 394 ? -8.600 2.998 33.808 1.00 51.75 394 ALA A N 1
ATOM 3230 C CA . ALA A 1 394 ? -8.969 1.860 32.962 1.00 51.75 394 ALA A CA 1
ATOM 3231 C C . ALA A 1 394 ? -8.007 0.668 33.100 1.00 51.75 394 ALA A C 1
ATOM 3233 O O . ALA A 1 394 ? -6.915 0.665 32.534 1.00 51.75 394 ALA A O 1
ATOM 3234 N N . ASN A 1 395 ? -8.456 -0.408 33.755 1.00 69.25 395 ASN A N 1
ATOM 3235 C CA . ASN A 1 395 ? -7.756 -1.694 33.710 1.00 69.25 395 ASN A CA 1
ATOM 3236 C C . ASN A 1 395 ? -7.938 -2.364 32.330 1.00 69.25 395 ASN A C 1
ATOM 3238 O O . ASN A 1 395 ? -8.854 -3.164 32.119 1.00 69.25 395 ASN A O 1
ATOM 3242 N N . VAL A 1 396 ? -7.048 -2.023 31.392 1.00 71.81 396 VAL A N 1
ATOM 3243 C CA . VAL A 1 396 ? -6.974 -2.565 30.021 1.00 71.81 396 VAL A CA 1
ATOM 3244 C C . VAL A 1 396 ? -6.981 -4.098 30.006 1.00 71.81 396 VAL A C 1
ATOM 3246 O O . VAL A 1 396 ? -7.754 -4.696 29.256 1.00 71.81 396 VAL A O 1
ATOM 3249 N N . LEU A 1 397 ? -6.180 -4.739 30.865 1.00 74.69 397 LEU A N 1
ATOM 3250 C CA . LEU A 1 397 ? -6.104 -6.202 30.961 1.00 74.69 397 LEU A CA 1
ATOM 3251 C C . LEU A 1 397 ? -7.380 -6.816 31.555 1.00 74.69 397 LEU A C 1
ATOM 3253 O O . LEU A 1 397 ? -7.767 -7.906 31.150 1.00 74.69 397 LEU A O 1
ATOM 3257 N N . GLY A 1 398 ? -8.070 -6.119 32.459 1.00 75.94 398 GLY A N 1
ATOM 3258 C CA . GLY A 1 398 ? -9.357 -6.551 33.009 1.00 75.94 398 GLY A CA 1
ATOM 3259 C C . GLY A 1 398 ? -10.472 -6.573 31.960 1.00 75.94 398 GLY A C 1
ATOM 3260 O O . GLY A 1 398 ? -11.207 -7.556 31.862 1.00 75.94 398 GLY A O 1
ATOM 3261 N N . VAL A 1 399 ? -10.564 -5.530 31.126 1.00 78.56 399 VAL A N 1
ATOM 3262 C CA . VAL A 1 399 ? -11.541 -5.468 30.020 1.00 78.56 399 VAL A CA 1
ATOM 3263 C C . VAL A 1 399 ? -11.219 -6.515 28.951 1.00 78.56 399 VAL A C 1
ATOM 3265 O O . VAL A 1 399 ? -12.098 -7.289 28.568 1.00 78.56 399 VAL A O 1
ATOM 3268 N N . LEU A 1 400 ? -9.956 -6.594 28.513 1.00 82.81 400 LEU A N 1
ATOM 3269 C CA . LEU A 1 400 ? -9.514 -7.594 27.537 1.00 82.81 400 LEU A CA 1
ATOM 3270 C C . LEU A 1 400 ? -9.667 -9.027 28.066 1.00 82.81 400 LEU A C 1
ATOM 3272 O O . LEU A 1 400 ? -10.092 -9.893 27.313 1.00 82.81 400 LEU A O 1
ATOM 3276 N N . GLY A 1 401 ? -9.391 -9.278 29.348 1.00 82.94 401 GLY A N 1
ATOM 3277 C CA . GLY A 1 401 ? -9.569 -10.583 29.991 1.00 82.94 401 GLY A CA 1
ATOM 3278 C C . GLY A 1 401 ? -11.036 -11.007 30.113 1.00 82.94 401 GLY A C 1
ATOM 3279 O O . GLY A 1 401 ? -11.343 -12.195 29.998 1.00 82.94 401 GLY A O 1
ATOM 3280 N N . GLY A 1 402 ? -11.958 -10.052 30.279 1.00 81.38 402 GLY A N 1
ATOM 3281 C CA . GLY A 1 402 ? -13.401 -10.295 30.188 1.00 81.38 402 GLY A CA 1
ATOM 3282 C C . GLY A 1 402 ? -13.814 -10.735 28.782 1.00 81.38 402 GLY A C 1
ATOM 3283 O O . GLY A 1 402 ? -14.368 -11.819 28.615 1.00 81.38 402 GLY A O 1
ATOM 3284 N N . VAL A 1 403 ? -13.452 -9.944 27.766 1.00 85.88 403 VAL A N 1
ATOM 3285 C CA . VAL A 1 403 ? -13.717 -10.254 26.348 1.00 85.88 403 VAL A CA 1
ATOM 3286 C C . VAL A 1 403 ? -13.082 -11.591 25.944 1.00 85.88 403 VAL A C 1
ATOM 3288 O O . VAL A 1 403 ? -13.753 -12.444 25.372 1.00 85.88 403 VAL A O 1
ATOM 3291 N N . ALA A 1 404 ? -11.820 -11.826 26.305 1.00 88.38 404 ALA A N 1
ATOM 3292 C CA . ALA A 1 404 ? -11.122 -13.085 26.066 1.00 88.38 404 ALA A CA 1
ATOM 3293 C C . ALA A 1 404 ? -11.818 -14.287 26.717 1.00 88.38 404 ALA A C 1
ATOM 3295 O O . ALA A 1 404 ? -11.918 -15.341 26.093 1.00 88.38 404 ALA A O 1
ATOM 3296 N N . SER A 1 405 ? -12.321 -14.130 27.948 1.00 87.44 405 SER A N 1
ATOM 3297 C CA . SER A 1 405 ? -13.034 -15.201 28.648 1.00 87.44 405 SER A CA 1
ATOM 3298 C C . SER A 1 405 ? -14.260 -15.660 27.865 1.00 87.44 405 SER A C 1
ATOM 3300 O O . SER A 1 405 ? -14.437 -16.864 27.718 1.00 87.44 405 SER A O 1
ATOM 3302 N N . GLU A 1 406 ? -15.066 -14.737 27.339 1.00 87.44 406 GLU A N 1
ATOM 3303 C CA . GLU A 1 406 ? -16.264 -15.086 26.566 1.00 87.44 406 GLU A CA 1
ATOM 3304 C C . GLU A 1 406 ? -15.931 -15.627 25.169 1.00 87.44 406 GLU A C 1
ATOM 3306 O O . GLU A 1 406 ? -16.595 -16.538 24.683 1.00 87.44 406 GLU A O 1
ATOM 3311 N N . ILE A 1 407 ? -14.863 -15.134 24.534 1.00 91.19 407 ILE A N 1
ATOM 3312 C CA . ILE A 1 407 ? -14.367 -15.690 23.266 1.00 91.19 407 ILE A CA 1
ATOM 3313 C C . ILE A 1 407 ? -13.950 -17.156 23.462 1.00 91.19 407 ILE A C 1
ATOM 3315 O O . ILE A 1 407 ? -14.351 -18.001 22.671 1.00 91.19 407 ILE A O 1
ATOM 3319 N N . LEU A 1 408 ? -13.255 -17.483 24.558 1.00 91.38 408 LEU A N 1
ATOM 3320 C CA . LEU A 1 408 ? -12.878 -18.859 24.924 1.00 91.38 408 LEU A CA 1
ATOM 3321 C C . LEU A 1 408 ? -14.068 -19.758 25.313 1.00 91.38 408 LEU A C 1
ATOM 3323 O O . LEU A 1 408 ? -13.923 -20.980 25.309 1.00 91.38 408 LEU A O 1
ATOM 3327 N N . ASP A 1 409 ? -15.230 -19.192 25.657 1.00 90.25 409 ASP A N 1
ATOM 3328 C CA . ASP A 1 409 ? -16.486 -19.949 25.811 1.00 90.25 409 ASP A CA 1
ATOM 3329 C C . ASP A 1 409 ? -17.154 -20.265 24.458 1.00 90.25 409 ASP A C 1
ATOM 3331 O O . ASP A 1 409 ? -18.027 -21.129 24.398 1.00 90.25 409 ASP A O 1
ATOM 3335 N N . LEU A 1 410 ? -16.748 -19.583 23.378 1.00 91.38 410 LEU A N 1
ATOM 3336 C CA . LEU A 1 410 ? -17.303 -19.721 22.027 1.00 91.38 410 LEU A CA 1
ATOM 3337 C C . LEU A 1 410 ? -16.397 -20.506 21.066 1.00 91.38 410 LEU A C 1
ATOM 3339 O O . LEU A 1 410 ? -16.910 -21.171 20.172 1.00 91.38 410 LEU A O 1
ATOM 3343 N N . THR A 1 411 ? -15.074 -20.407 21.214 1.00 93.50 411 THR A N 1
ATOM 3344 C CA . THR A 1 411 ? -14.080 -21.084 20.356 1.00 93.50 411 THR A CA 1
ATOM 3345 C C . THR A 1 411 ? -13.613 -22.430 20.907 1.00 93.50 411 THR A C 1
ATOM 3347 O O . THR A 1 411 ? -13.150 -23.278 20.142 1.00 93.50 411 THR A O 1
ATOM 3350 N N . GLY A 1 412 ? -13.720 -22.629 22.225 1.00 93.31 412 GLY A N 1
ATOM 3351 C CA . GLY A 1 412 ? -13.124 -23.766 22.920 1.00 93.31 412 GLY A CA 1
ATOM 3352 C C . GLY A 1 412 ? -11.590 -23.726 22.926 1.00 93.31 412 GLY A C 1
ATOM 3353 O O . GLY A 1 412 ? -10.962 -22.717 22.611 1.00 93.31 412 GLY A O 1
ATOM 3354 N N . PHE A 1 413 ? -10.985 -24.845 23.318 1.00 94.69 413 PHE A N 1
ATOM 3355 C CA . PHE A 1 413 ? -9.544 -25.092 23.249 1.00 94.69 413 PHE A CA 1
ATOM 3356 C C . PHE A 1 413 ? -9.294 -26.607 23.179 1.00 94.69 413 PHE A C 1
ATOM 3358 O O . PHE A 1 413 ? -10.145 -27.397 23.597 1.00 94.69 413 PHE A O 1
ATOM 3365 N N . TYR A 1 414 ? -8.139 -27.021 22.658 1.00 94.38 414 TYR A N 1
ATOM 3366 C CA . TYR A 1 414 ? -7.770 -28.433 22.574 1.00 94.38 414 TYR A CA 1
ATOM 3367 C C . TYR A 1 414 ? -7.366 -28.986 23.949 1.00 94.38 414 TYR A C 1
ATOM 3369 O O . TYR A 1 414 ? -6.591 -28.352 24.674 1.00 94.38 414 TYR A O 1
ATOM 3377 N N . TYR A 1 415 ? -7.842 -30.180 24.305 1.00 91.81 415 TYR A N 1
ATOM 3378 C CA . TYR A 1 415 ? -7.410 -30.916 25.498 1.00 91.81 415 TYR A CA 1
ATOM 3379 C C . TYR A 1 415 ? -7.595 -32.427 25.306 1.00 91.81 415 TYR A C 1
ATOM 3381 O O . TYR A 1 415 ? -8.692 -32.876 24.984 1.00 91.81 415 TYR A O 1
ATOM 3389 N N . SER A 1 416 ? -6.547 -33.223 25.549 1.00 86.25 416 SER A N 1
ATOM 3390 C CA . SER A 1 416 ? -6.579 -34.681 25.335 1.00 86.25 416 SER A CA 1
ATOM 3391 C C . SER A 1 416 ? -7.436 -35.464 26.342 1.00 86.25 416 SER A C 1
ATOM 3393 O O . SER A 1 416 ? -7.766 -36.623 26.097 1.00 86.25 416 SER A O 1
ATOM 3395 N N . GLY A 1 417 ? -7.789 -34.865 27.484 1.00 74.25 417 GLY A N 1
ATOM 3396 C CA . GLY A 1 417 ? -8.532 -35.525 28.559 1.00 74.25 417 GLY A CA 1
ATOM 3397 C C . GLY A 1 417 ? -10.027 -35.189 28.607 1.00 74.25 417 GLY A C 1
ATOM 3398 O O . GLY A 1 417 ? -10.501 -34.218 28.022 1.00 74.25 417 GLY A O 1
ATOM 3399 N N . LYS A 1 418 ? -10.776 -35.955 29.411 1.00 60.62 418 LYS A N 1
ATOM 3400 C CA . LYS A 1 418 ? -12.164 -35.624 29.776 1.00 60.62 418 LYS A CA 1
ATOM 3401 C C . LYS A 1 418 ? -12.201 -34.368 30.674 1.00 60.62 418 LYS A C 1
ATOM 3403 O O . LYS A 1 418 ? -11.569 -34.384 31.734 1.00 60.62 418 LYS A O 1
ATOM 3408 N N . PRO A 1 419 ? -12.966 -33.311 30.342 1.00 55.81 419 PRO A N 1
ATOM 3409 C CA . PRO A 1 419 ? -13.145 -32.156 31.221 1.00 55.81 419 PRO A CA 1
ATOM 3410 C C . PRO A 1 419 ? -14.090 -32.468 32.396 1.00 55.81 419 PRO A C 1
ATOM 3412 O O . PRO A 1 419 ? -15.108 -33.145 32.236 1.00 55.81 419 PRO A O 1
ATOM 3415 N N . LYS A 1 420 ? -13.820 -31.901 33.581 1.00 47.84 420 LYS A N 1
ATOM 3416 C CA . LYS A 1 420 ? -14.762 -31.911 34.718 1.00 47.84 420 LYS A CA 1
ATOM 3417 C C . LYS A 1 420 ? -15.921 -30.930 34.470 1.00 47.84 420 LYS A C 1
ATOM 3419 O O . LYS A 1 420 ? -15.892 -29.791 34.932 1.00 47.84 420 LYS A O 1
ATOM 3424 N N . VAL A 1 421 ? -16.952 -31.359 33.741 1.00 42.97 421 VAL A N 1
ATOM 3425 C CA . VAL A 1 421 ? -18.146 -30.535 33.478 1.00 42.97 421 VAL A CA 1
ATOM 3426 C C . VAL A 1 421 ? -19.008 -30.407 34.740 1.00 42.97 421 VAL A C 1
ATOM 3428 O O . VAL A 1 421 ? -19.801 -31.293 35.059 1.00 42.97 421 VAL A O 1
ATOM 3431 N N . GLN A 1 422 ? -18.913 -29.276 35.444 1.00 39.41 422 GLN A N 1
ATOM 3432 C CA . GLN A 1 422 ? -19.945 -28.902 36.414 1.00 39.41 422 GLN A CA 1
ATOM 3433 C C . GLN A 1 422 ? -21.219 -28.463 35.680 1.00 39.41 422 GLN A C 1
ATOM 3435 O O . GLN A 1 422 ? -21.209 -27.511 34.897 1.00 39.41 422 GLN A O 1
ATOM 3440 N N . LYS A 1 423 ? -22.354 -29.103 35.990 1.00 30.56 423 LYS A N 1
ATOM 3441 C CA . LYS A 1 423 ? -23.674 -28.561 35.641 1.00 30.56 423 LYS A CA 1
ATOM 3442 C C . LYS A 1 423 ? -23.843 -27.216 36.357 1.00 30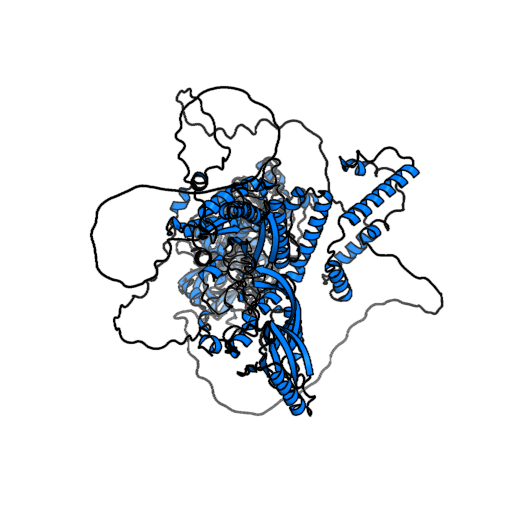.56 423 LYS A C 1
ATOM 3444 O O . LYS A 1 423 ? -23.877 -27.193 37.587 1.00 30.56 423 LYS A O 1
ATOM 3449 N N . LYS A 1 424 ? -24.008 -26.113 35.614 1.00 31.27 424 LYS A N 1
ATOM 3450 C CA . LYS A 1 424 ? -24.462 -24.833 36.187 1.00 31.27 424 LYS A CA 1
ATOM 3451 C C . LYS A 1 424 ? -25.812 -25.066 36.874 1.00 31.27 424 LYS A C 1
ATOM 3453 O O . LYS A 1 424 ? -26.830 -25.195 36.198 1.00 31.27 424 LYS A O 1
ATOM 3458 N N . ARG A 1 425 ? -25.826 -25.136 38.211 1.00 28.58 425 ARG A N 1
ATOM 3459 C CA . ARG A 1 425 ? -27.069 -25.125 38.995 1.00 28.58 425 ARG A CA 1
ATOM 3460 C C . ARG A 1 425 ? -27.799 -23.821 38.683 1.00 28.58 425 ARG A C 1
ATOM 3462 O O . ARG A 1 425 ? -27.252 -22.744 38.899 1.00 28.58 425 ARG A O 1
ATOM 3469 N N . SER A 1 426 ? -29.026 -23.923 38.185 1.00 27.02 426 SER A N 1
ATOM 3470 C CA . SER A 1 426 ? -29.920 -22.780 38.031 1.00 27.02 426 SER A CA 1
ATOM 3471 C C . SER A 1 426 ? -30.298 -22.256 39.415 1.00 27.02 426 SER A C 1
ATOM 3473 O O . SER A 1 426 ? -31.123 -22.859 40.104 1.00 27.02 426 SER A O 1
ATOM 3475 N N . THR A 1 427 ? -29.692 -21.149 39.837 1.00 28.52 427 THR A N 1
ATOM 3476 C CA . THR A 1 427 ? -30.081 -20.430 41.051 1.00 28.52 427 THR A CA 1
ATOM 3477 C C . THR A 1 427 ? -31.454 -19.790 40.854 1.00 28.52 427 THR A C 1
ATOM 3479 O O . THR A 1 427 ? -31.578 -18.676 40.349 1.00 28.52 427 THR A O 1
ATOM 3482 N N . GLN A 1 428 ? -32.505 -20.506 41.263 1.00 28.73 428 GLN A N 1
ATOM 3483 C CA . GLN A 1 428 ? -33.789 -19.876 41.562 1.00 28.73 428 GLN A CA 1
ATOM 3484 C C . GLN A 1 428 ? -33.582 -18.811 42.646 1.00 28.73 428 GLN A C 1
ATOM 3486 O O . GLN A 1 428 ? -32.839 -19.030 43.603 1.00 28.73 428 GLN A O 1
ATOM 3491 N N . LEU A 1 429 ? -34.256 -17.669 42.511 1.00 30.77 429 LEU A N 1
ATOM 3492 C CA . LEU A 1 429 ? -34.286 -16.664 43.567 1.00 30.77 429 LEU A CA 1
ATOM 3493 C C . LEU A 1 429 ? -35.237 -17.127 44.678 1.00 30.77 429 LEU A C 1
ATOM 3495 O O . LEU A 1 429 ? -36.453 -17.126 44.489 1.00 30.77 429 LEU A O 1
ATOM 3499 N N . SER A 1 430 ? -34.697 -17.445 45.854 1.00 26.97 430 SER A N 1
ATOM 3500 C CA . SER A 1 430 ? -35.440 -17.427 47.119 1.00 26.97 430 SER A CA 1
ATOM 3501 C C . SER A 1 430 ? -35.080 -16.169 47.917 1.00 26.97 430 SER A C 1
ATOM 3503 O O . SER A 1 430 ? -33.995 -15.608 47.770 1.00 26.97 430 SER A O 1
ATOM 3505 N N . ARG A 1 431 ? -36.022 -15.671 48.721 1.00 28.55 431 ARG A N 1
ATOM 3506 C CA . ARG A 1 431 ? -35.997 -14.305 49.268 1.00 28.55 431 ARG A CA 1
ATOM 3507 C C . ARG A 1 431 ? -35.398 -14.255 50.683 1.00 28.55 431 ARG A C 1
ATOM 3509 O O . ARG A 1 431 ? -35.719 -15.099 51.505 1.00 28.55 431 ARG A O 1
ATOM 3516 N N . THR A 1 432 ? -34.615 -13.204 50.944 1.00 28.08 432 THR A N 1
ATOM 3517 C CA . THR A 1 432 ? -34.504 -12.460 52.224 1.00 28.08 432 THR A CA 1
ATOM 3518 C C . THR A 1 432 ? -34.420 -13.217 53.565 1.00 28.08 432 THR A C 1
ATOM 3520 O O . THR A 1 432 ? -35.454 -13.615 54.096 1.00 28.08 432 THR A O 1
ATOM 3523 N N . SER A 1 433 ? -33.258 -13.153 54.235 1.00 27.86 433 SER A N 1
ATOM 3524 C CA . SER A 1 433 ? -33.186 -12.946 55.702 1.00 27.86 433 SER A CA 1
ATOM 3525 C C . SER A 1 433 ? -31.805 -12.450 56.185 1.00 27.86 433 SER A C 1
ATOM 3527 O O . SER A 1 433 ? -30.838 -13.200 56.218 1.00 27.86 433 SER A O 1
ATOM 3529 N N . THR A 1 434 ? -31.749 -11.166 56.546 1.00 27.16 434 THR A N 1
ATOM 3530 C CA . THR A 1 434 ? -31.008 -10.537 57.668 1.00 27.16 434 THR A CA 1
ATOM 3531 C C . THR A 1 434 ? -29.817 -11.227 58.382 1.00 27.16 434 THR A C 1
ATOM 3533 O O . THR A 1 434 ? -29.987 -12.283 58.981 1.00 27.16 434 THR A O 1
ATOM 3536 N N . ALA A 1 435 ? -28.759 -10.414 58.575 1.00 26.58 435 ALA A N 1
ATOM 3537 C CA . ALA A 1 435 ? -28.018 -10.152 59.836 1.00 26.58 435 ALA A CA 1
ATOM 3538 C C . ALA A 1 435 ? -26.617 -10.770 60.117 1.00 26.58 435 ALA A C 1
ATOM 3540 O O . ALA A 1 435 ? -26.473 -11.969 60.306 1.00 26.58 435 ALA A O 1
ATOM 3541 N N . ARG A 1 436 ? -25.679 -9.828 60.356 1.00 28.62 436 ARG A N 1
ATOM 3542 C CA . ARG A 1 436 ? -24.548 -9.786 61.321 1.00 28.62 436 ARG A CA 1
ATOM 3543 C C . ARG A 1 436 ? -23.272 -10.634 61.139 1.00 28.62 436 ARG A C 1
ATOM 3545 O O . ARG A 1 436 ? -23.304 -11.852 61.088 1.00 28.62 436 ARG A O 1
ATOM 3552 N N . ASP A 1 437 ? -22.163 -9.885 61.163 1.00 25.94 437 ASP A N 1
ATOM 3553 C CA . ASP A 1 437 ? -20.969 -9.989 62.025 1.00 25.94 437 ASP A CA 1
ATOM 3554 C C . ASP A 1 437 ? -20.259 -11.343 62.232 1.00 25.94 437 ASP A C 1
ATOM 3556 O O . ASP A 1 437 ? -20.830 -12.318 62.709 1.00 25.94 437 ASP A O 1
ATOM 3560 N N . GLY A 1 438 ? -18.940 -11.343 62.007 1.00 27.05 438 GLY A N 1
ATOM 3561 C CA . GLY A 1 438 ? -18.032 -12.438 62.365 1.00 27.05 438 GLY A CA 1
ATOM 3562 C C . GLY A 1 438 ? -16.639 -12.234 61.768 1.00 27.05 438 GLY A C 1
ATOM 3563 O O . GLY A 1 438 ? -16.460 -12.341 60.558 1.00 27.05 438 GLY A O 1
ATOM 3564 N N . SER A 1 439 ? -15.652 -11.903 62.600 1.00 25.88 439 SER A N 1
ATOM 356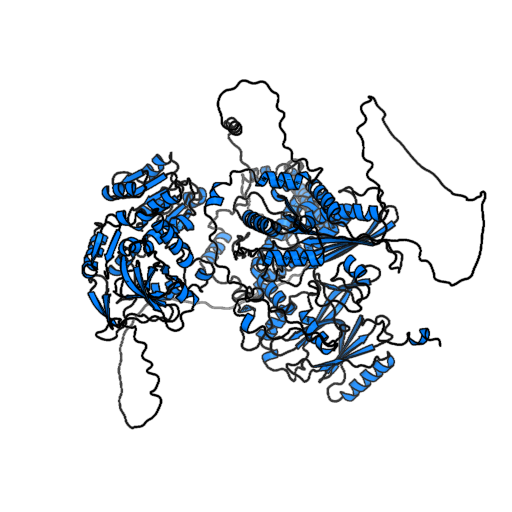5 C CA . SER A 1 439 ? -14.293 -11.531 62.179 1.00 25.88 439 SER A CA 1
ATOM 3566 C C . SER A 1 439 ? -13.234 -12.571 62.560 1.00 25.88 439 SER A C 1
ATOM 3568 O O . SER A 1 439 ? -13.355 -13.177 63.619 1.00 25.88 439 SER A O 1
ATOM 3570 N N . ILE A 1 440 ? -12.118 -12.574 61.817 1.00 25.52 440 ILE A N 1
ATOM 3571 C CA . ILE A 1 440 ? -10.755 -12.853 62.325 1.00 25.52 440 ILE A CA 1
ATOM 3572 C C . ILE A 1 440 ? -10.405 -14.339 62.634 1.00 25.52 440 ILE A C 1
ATOM 3574 O O . ILE A 1 440 ? -10.670 -14.877 63.699 1.00 25.52 440 ILE A O 1
ATOM 3578 N N . ASP A 1 441 ? -9.675 -14.919 61.666 1.00 23.67 441 ASP A N 1
ATOM 3579 C CA . ASP A 1 441 ? -8.322 -15.511 61.807 1.00 23.67 441 ASP A CA 1
ATOM 3580 C C . ASP A 1 441 ? -7.990 -16.984 62.171 1.00 23.67 441 ASP A C 1
ATOM 3582 O O . ASP A 1 441 ? -8.599 -17.650 62.998 1.00 23.67 441 ASP A O 1
ATOM 3586 N N . VAL A 1 442 ? -6.829 -17.371 61.600 1.00 25.06 442 VAL A N 1
ATOM 3587 C CA . VAL A 1 442 ? -5.714 -18.160 62.186 1.00 25.06 442 VAL A CA 1
ATOM 3588 C C . VAL A 1 442 ? -5.733 -19.715 62.222 1.00 25.06 442 VAL A C 1
ATOM 3590 O O . VAL A 1 442 ? -6.280 -20.367 63.099 1.00 25.06 442 VAL A O 1
ATOM 3593 N N . ARG A 1 443 ? -4.880 -20.259 61.328 1.00 23.58 443 ARG A N 1
ATOM 3594 C CA . ARG A 1 443 ? -3.886 -21.357 61.496 1.00 23.58 443 ARG A CA 1
ATOM 3595 C C . ARG A 1 443 ? -4.298 -22.840 61.699 1.00 23.58 443 ARG A C 1
ATOM 3597 O O . ARG A 1 443 ? -4.588 -23.285 62.796 1.00 23.58 443 ARG A O 1
ATOM 3604 N N . ALA A 1 444 ? -3.917 -23.611 60.670 1.00 25.30 444 ALA A N 1
ATOM 3605 C CA . ALA A 1 444 ? -2.804 -24.588 60.681 1.00 25.30 444 ALA A CA 1
ATOM 3606 C C . ALA A 1 444 ? -3.015 -26.096 60.979 1.00 25.30 444 ALA A C 1
ATOM 3608 O O . ALA A 1 444 ? -3.376 -26.505 62.071 1.00 25.30 444 ALA A O 1
ATOM 3609 N N . SER A 1 445 ? -2.459 -26.871 60.031 1.00 23.83 445 SER A N 1
ATOM 3610 C CA . SER A 1 445 ? -1.588 -28.051 60.215 1.00 23.83 445 SER A CA 1
ATOM 3611 C C . SER A 1 445 ? -2.180 -29.427 60.552 1.00 23.83 445 SER A C 1
ATOM 3613 O O . SER A 1 445 ? -2.855 -29.606 61.557 1.00 23.83 445 SER A O 1
ATOM 3615 N N . SER A 1 446 ? -1.679 -30.426 59.801 1.00 25.83 446 SER A N 1
ATOM 3616 C CA . SER A 1 446 ? -1.659 -31.882 60.073 1.00 25.83 446 SER A CA 1
ATOM 3617 C C . SER A 1 446 ? -3.014 -32.615 60.212 1.00 25.83 446 SER A C 1
ATOM 3619 O O . SER A 1 446 ? -3.993 -32.063 60.688 1.00 25.83 446 SER A O 1
ATOM 3621 N N . GLY A 1 447 ? -3.129 -33.886 59.811 1.00 25.41 447 GLY A N 1
ATOM 3622 C CA . GLY A 1 447 ? -2.152 -34.714 59.092 1.00 25.41 447 GLY A CA 1
ATOM 3623 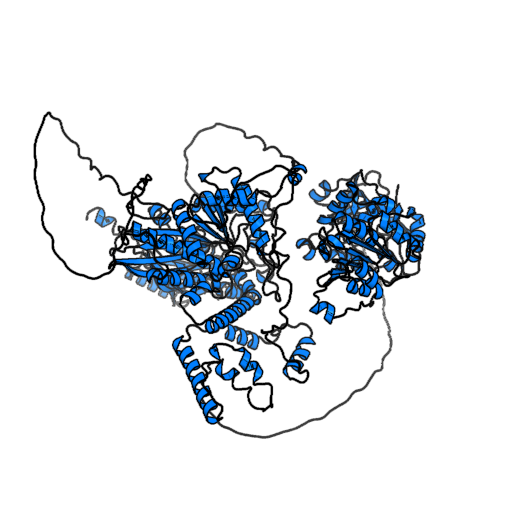C C . GLY A 1 447 ? -2.618 -36.163 58.874 1.00 25.41 447 GLY A C 1
ATOM 3624 O O . GLY A 1 447 ? -3.505 -36.637 59.570 1.00 25.41 447 GLY A O 1
ATOM 3625 N N . ASP A 1 448 ? -1.963 -36.823 57.916 1.00 25.47 448 ASP A N 1
ATOM 3626 C CA . ASP A 1 448 ? -1.735 -38.272 57.768 1.00 25.47 448 ASP A CA 1
ATOM 3627 C C . ASP A 1 448 ? -2.853 -39.345 57.634 1.00 25.47 448 ASP A C 1
ATOM 3629 O O . ASP A 1 448 ? -3.829 -39.434 58.368 1.00 25.47 448 ASP A O 1
ATOM 3633 N N . LEU A 1 449 ? -2.545 -40.271 56.709 1.00 26.02 449 LEU A N 1
ATOM 3634 C CA . LEU A 1 449 ? -2.725 -41.736 56.754 1.00 26.02 449 LEU A CA 1
ATOM 3635 C C . LEU A 1 449 ? -4.129 -42.384 56.863 1.00 26.02 449 LEU A C 1
ATOM 3637 O O . LEU A 1 449 ? -4.571 -42.843 57.908 1.00 26.02 449 LEU A O 1
ATOM 3641 N N . SER A 1 450 ? -4.699 -42.650 55.680 1.00 25.47 450 SER A N 1
ATOM 3642 C CA . SER A 1 450 ? -5.042 -43.997 55.151 1.00 25.47 450 SER A CA 1
ATOM 3643 C C . SER A 1 450 ? -5.549 -45.131 56.078 1.00 25.47 450 SER A C 1
ATOM 3645 O O . SER A 1 450 ? -4.805 -45.571 56.954 1.00 25.47 450 SER A O 1
ATOM 3647 N N . ARG A 1 451 ? -6.638 -45.822 55.667 1.00 28.12 451 ARG A N 1
ATOM 3648 C CA . ARG A 1 451 ? -6.647 -47.258 55.234 1.00 28.12 451 ARG A CA 1
ATOM 3649 C C . ARG A 1 451 ? -8.060 -47.857 55.049 1.00 28.12 451 ARG A C 1
ATOM 3651 O O . ARG A 1 451 ? -8.942 -47.520 55.817 1.00 28.12 451 ARG A O 1
ATOM 3658 N N . LEU A 1 452 ? -8.155 -48.834 54.124 1.00 25.22 452 LEU A N 1
ATOM 3659 C CA . LEU A 1 452 ? -9.140 -49.945 53.995 1.00 25.22 452 LEU A CA 1
ATOM 3660 C C . LEU A 1 452 ? -10.646 -49.561 53.857 1.00 25.22 452 LEU A C 1
ATOM 3662 O O . LEU A 1 452 ? -11.102 -48.637 54.506 1.00 25.22 452 LEU A O 1
ATOM 3666 N N . SER A 1 453 ? -11.536 -50.151 53.040 1.00 22.94 453 SER A N 1
ATOM 3667 C CA . SER A 1 453 ? -11.643 -51.367 52.190 1.00 22.94 453 SER A CA 1
ATOM 3668 C C . SER A 1 453 ? -12.718 -52.342 52.701 1.00 22.94 453 SER A C 1
ATOM 3670 O O . SER A 1 453 ? -12.618 -52.786 53.840 1.00 22.94 453 SER A O 1
ATOM 3672 N N . SER A 1 454 ? -13.592 -52.805 51.784 1.00 28.38 454 SER A N 1
ATOM 3673 C CA . SER A 1 454 ? -14.390 -54.065 51.815 1.00 28.38 454 SER A CA 1
ATOM 3674 C C . SER A 1 454 ? -15.465 -54.256 52.919 1.00 28.38 454 SER A C 1
ATOM 3676 O O . SER A 1 454 ? -15.291 -53.767 54.024 1.00 28.38 454 SER A O 1
ATOM 3678 N N . ASN A 1 455 ? -16.580 -54.995 52.736 1.00 28.80 455 ASN A N 1
ATOM 3679 C CA . ASN A 1 455 ? -17.237 -55.627 51.560 1.00 28.80 455 ASN A CA 1
ATOM 3680 C C . ASN A 1 455 ? -18.684 -56.094 51.921 1.00 28.80 455 ASN A C 1
ATOM 3682 O O . ASN A 1 455 ? -18.990 -56.169 53.106 1.00 28.80 455 ASN A O 1
ATOM 3686 N N . ALA A 1 456 ? -19.459 -56.533 50.906 1.00 30.05 456 ALA A N 1
ATOM 3687 C CA . ALA A 1 456 ? -20.582 -57.512 50.943 1.00 30.05 456 ALA A CA 1
ATOM 3688 C C . ALA A 1 456 ? -21.901 -57.157 51.687 1.00 30.05 456 ALA A C 1
ATOM 3690 O O . ALA A 1 456 ? -21.874 -56.496 52.718 1.00 30.05 456 ALA A O 1
ATOM 3691 N N . ASP A 1 457 ? -23.112 -57.601 51.290 1.00 29.80 457 ASP A N 1
ATOM 3692 C CA . ASP A 1 457 ? -23.682 -58.138 50.015 1.00 29.80 457 ASP A CA 1
ATOM 3693 C C . ASP A 1 457 ? -25.205 -57.758 50.002 1.00 29.80 457 ASP A C 1
ATOM 3695 O O . ASP A 1 457 ? -25.464 -56.604 50.328 1.00 29.80 457 ASP A O 1
ATOM 3699 N N . THR A 1 458 ? -26.313 -58.480 49.708 1.00 30.44 458 THR A N 1
ATOM 3700 C CA . THR A 1 458 ? -26.801 -59.828 49.256 1.00 30.44 458 THR A CA 1
ATOM 3701 C C . THR A 1 458 ? -28.270 -59.621 48.740 1.00 30.44 458 THR A C 1
ATOM 3703 O O . THR A 1 458 ? -28.844 -58.576 49.032 1.00 30.44 458 THR A O 1
ATOM 3706 N N . LEU A 1 459 ? -29.032 -60.498 48.048 1.00 28.95 459 LEU A N 1
ATOM 3707 C CA . LEU A 1 459 ? -28.812 -61.699 47.206 1.00 28.95 459 LEU A CA 1
ATOM 3708 C C . LEU A 1 459 ? -30.144 -62.107 46.489 1.00 28.95 459 LEU A C 1
ATOM 3710 O O . LEU A 1 459 ? -31.146 -62.318 47.163 1.00 28.95 459 LEU A O 1
ATOM 3714 N N . GLY A 1 460 ? -30.128 -62.360 45.167 1.00 26.30 460 GLY A N 1
ATOM 3715 C CA . GLY A 1 460 ? -31.138 -63.175 44.432 1.00 26.30 460 GLY A CA 1
ATOM 3716 C C . GLY A 1 460 ? -32.416 -62.468 43.923 1.00 26.30 460 GLY A C 1
ATOM 3717 O O . GLY A 1 460 ? -32.775 -61.405 44.412 1.00 26.30 460 GLY A O 1
ATOM 3718 N N . SER A 1 461 ? -33.175 -62.992 42.942 1.00 27.33 461 SER A N 1
ATOM 3719 C CA . SER A 1 461 ? -33.033 -64.169 42.034 1.00 27.33 461 SER A CA 1
ATOM 3720 C C . SER A 1 461 ? -33.905 -63.931 40.756 1.00 27.33 461 SER A C 1
ATOM 3722 O O . SER A 1 461 ? -34.706 -63.002 40.771 1.00 27.33 461 SER A O 1
ATOM 3724 N N . THR A 1 462 ? -33.796 -64.601 39.591 1.00 25.33 462 THR A N 1
ATOM 3725 C CA . THR A 1 462 ? -33.846 -66.055 39.266 1.00 25.33 462 THR A CA 1
ATOM 3726 C C . THR A 1 462 ? -33.214 -66.407 37.884 1.00 25.33 462 THR A C 1
ATOM 3728 O O . THR A 1 462 ? -32.852 -65.518 37.119 1.00 25.33 462 THR A O 1
ATOM 3731 N N . ALA A 1 463 ? -33.052 -67.713 37.593 1.00 28.33 463 ALA A N 1
ATOM 3732 C CA . ALA A 1 463 ? -32.427 -68.337 36.397 1.00 28.33 463 ALA A CA 1
ATOM 3733 C C . ALA A 1 463 ? -33.292 -68.257 35.097 1.00 28.33 463 ALA A C 1
ATOM 3735 O O . ALA A 1 463 ? -34.429 -67.807 35.168 1.00 28.33 463 ALA A O 1
ATOM 3736 N N . SER A 1 464 ? -32.890 -68.674 33.877 1.00 25.78 464 SER A N 1
ATOM 3737 C CA . SER A 1 464 ? -32.037 -69.806 33.404 1.00 25.78 464 SER A CA 1
ATOM 3738 C C . SER A 1 464 ? -31.522 -69.557 31.953 1.00 25.78 464 SER A C 1
ATOM 3740 O O . SER A 1 464 ? -32.215 -68.896 31.190 1.00 25.78 464 SER A O 1
ATOM 3742 N N . GLN A 1 465 ? -30.235 -69.790 31.619 1.00 31.11 465 GLN A N 1
ATOM 3743 C CA . GLN A 1 465 ? -29.594 -70.995 31.007 1.00 31.11 465 GLN A CA 1
ATOM 3744 C C . GLN A 1 465 ? -30.035 -71.375 29.567 1.00 31.11 465 GLN A C 1
ATOM 3746 O O . GLN A 1 465 ? -31.225 -71.377 29.287 1.00 31.11 465 GLN A O 1
ATOM 3751 N N . ASP A 1 466 ? -29.163 -71.785 28.622 1.00 28.67 466 ASP A N 1
ATOM 3752 C CA . ASP A 1 466 ? -27.676 -71.814 28.522 1.00 28.67 466 ASP A CA 1
ATOM 3753 C C . ASP A 1 466 ? -27.243 -72.032 27.036 1.00 28.67 466 ASP A C 1
ATOM 3755 O O . ASP A 1 466 ? -28.060 -72.536 26.264 1.00 28.67 466 ASP A O 1
ATOM 3759 N N . GLY A 1 467 ? -25.993 -71.742 26.611 1.00 26.03 467 GLY A N 1
ATOM 3760 C CA . GLY A 1 467 ? -25.537 -72.150 25.254 1.00 26.03 467 GLY A CA 1
ATOM 3761 C C . GLY A 1 467 ? -24.394 -71.419 24.504 1.00 26.03 467 GLY A C 1
ATOM 3762 O O . GLY A 1 467 ? -24.642 -70.869 23.441 1.00 26.03 467 GLY A O 1
ATOM 3763 N N . ARG A 1 468 ? -23.133 -71.560 24.955 1.00 25.91 468 ARG A N 1
ATOM 3764 C CA . ARG A 1 468 ? -21.857 -71.493 24.167 1.00 25.91 468 ARG A CA 1
ATOM 3765 C C . ARG A 1 468 ? -21.481 -70.244 23.311 1.00 25.91 468 ARG A C 1
ATOM 3767 O O . ARG A 1 468 ? -21.954 -70.076 22.198 1.00 25.91 468 ARG A O 1
ATOM 3774 N N . LYS A 1 469 ? -20.418 -69.558 23.776 1.00 29.08 469 LYS A N 1
ATOM 3775 C CA . LYS A 1 469 ? -19.200 -69.076 23.056 1.00 29.08 469 LYS A CA 1
ATOM 3776 C C . LYS A 1 469 ? -19.290 -68.489 21.626 1.00 29.08 469 LYS A C 1
ATOM 3778 O O . LYS A 1 469 ? -19.545 -69.229 20.686 1.00 29.08 469 LYS A O 1
ATOM 3783 N N . ASP A 1 470 ? -18.722 -67.287 21.448 1.00 25.00 470 ASP A N 1
ATOM 3784 C CA . ASP A 1 470 ? -17.278 -67.182 21.129 1.00 25.00 470 ASP A CA 1
ATOM 3785 C C . ASP A 1 470 ? -16.651 -65.853 21.618 1.00 25.00 470 ASP A C 1
ATOM 3787 O O . ASP A 1 470 ? -17.374 -64.934 22.004 1.00 25.00 470 ASP A O 1
ATOM 3791 N N . ASP A 1 471 ? -15.316 -65.768 21.680 1.00 31.52 471 ASP A N 1
ATOM 3792 C CA . ASP A 1 471 ? -14.586 -64.662 22.334 1.00 31.52 471 ASP A CA 1
ATOM 3793 C C . ASP A 1 471 ? -14.329 -63.438 21.422 1.00 31.52 471 ASP A C 1
ATOM 3795 O O . ASP A 1 471 ? -13.493 -63.473 20.518 1.00 31.52 471 ASP A O 1
ATOM 3799 N N . SER A 1 472 ? -14.943 -62.291 21.743 1.00 30.81 472 SER A N 1
ATOM 3800 C CA . SER A 1 472 ? -14.567 -60.972 21.200 1.00 30.81 472 SER A CA 1
ATOM 3801 C C . SER A 1 472 ? -14.395 -59.942 22.321 1.00 30.81 472 SER A C 1
ATOM 3803 O O . SER A 1 472 ? -15.324 -59.705 23.096 1.00 30.81 472 SER A O 1
ATOM 3805 N N . LYS A 1 473 ? -13.218 -59.308 22.409 1.00 30.47 473 LYS A N 1
ATOM 3806 C CA . LYS A 1 473 ? -12.874 -58.348 23.475 1.00 30.47 473 LYS A CA 1
ATOM 3807 C C . LYS A 1 473 ? -13.797 -57.123 23.448 1.00 30.47 473 LYS A C 1
ATOM 3809 O O . LYS A 1 473 ? -13.744 -56.342 22.504 1.00 30.47 473 LYS A O 1
ATOM 3814 N N . GLN A 1 474 ? -14.577 -56.912 24.509 1.00 27.81 474 GLN A N 1
ATOM 3815 C CA . GLN A 1 474 ? -15.274 -55.642 24.731 1.00 27.81 474 GLN A CA 1
ATOM 3816 C C . GLN A 1 474 ? -14.286 -54.564 25.195 1.00 27.81 474 GLN A C 1
ATOM 3818 O O . GLN A 1 474 ? -13.587 -54.738 26.195 1.00 27.81 474 GLN A O 1
ATOM 3823 N N . GLU A 1 475 ? -14.247 -53.437 24.488 1.00 28.89 475 GLU A N 1
ATOM 3824 C CA . GLU A 1 475 ? -13.511 -52.244 24.913 1.00 28.89 475 GLU A CA 1
ATOM 3825 C C . GLU A 1 475 ? -14.280 -51.477 26.004 1.00 28.89 475 GLU A C 1
ATOM 3827 O O . GLU A 1 475 ? -15.512 -51.439 26.013 1.00 28.89 475 GLU A O 1
ATOM 3832 N N . LEU A 1 476 ? -13.560 -50.842 26.938 1.00 27.80 476 LEU A N 1
ATOM 3833 C CA . LEU A 1 476 ? -14.188 -50.071 28.017 1.00 27.80 476 LEU A CA 1
ATOM 3834 C C . LEU A 1 476 ? -14.718 -48.714 27.503 1.00 27.80 476 LEU A C 1
ATOM 3836 O O . LEU A 1 476 ? -13.999 -47.998 26.802 1.00 27.80 476 LEU A O 1
ATOM 3840 N N . PRO A 1 477 ? -15.934 -48.288 27.900 1.00 33.81 477 PRO A N 1
ATOM 3841 C CA . PRO A 1 477 ? -16.571 -47.101 27.338 1.00 33.81 477 PRO A CA 1
ATOM 3842 C C . PRO A 1 477 ? -15.981 -45.766 27.837 1.00 33.81 477 PRO A C 1
ATOM 3844 O O . PRO A 1 477 ? -16.422 -45.172 28.823 1.00 33.81 477 PRO A O 1
ATOM 3847 N N . GLY A 1 478 ? -15.069 -45.217 27.033 1.00 37.31 478 GLY A N 1
ATOM 3848 C CA . GLY A 1 478 ? -15.039 -43.785 26.728 1.00 37.31 478 GLY A CA 1
ATOM 3849 C C . GLY A 1 478 ? -13.956 -42.940 27.404 1.00 37.31 478 GLY A C 1
ATOM 3850 O O . GLY A 1 478 ? -14.031 -42.619 28.590 1.00 37.31 478 GLY A O 1
ATOM 3851 N N . TYR A 1 479 ? -13.052 -42.410 26.582 1.00 48.00 479 TYR A N 1
ATOM 3852 C CA . TYR A 1 479 ? -12.237 -41.218 26.833 1.00 48.00 479 TYR A CA 1
ATOM 3853 C C . TYR A 1 479 ? -12.339 -40.338 25.581 1.00 48.00 479 TYR A C 1
ATOM 3855 O O . TYR A 1 479 ? -11.811 -40.705 24.539 1.00 48.00 479 TYR A O 1
ATOM 3863 N N . ALA A 1 480 ? -13.060 -39.217 25.661 1.00 64.69 480 ALA A N 1
ATOM 3864 C CA . ALA A 1 480 ? -13.248 -38.299 24.537 1.00 64.69 480 ALA A CA 1
ATOM 3865 C C . ALA A 1 480 ? -12.500 -36.980 24.815 1.00 64.69 480 ALA A C 1
ATOM 3867 O O . ALA A 1 480 ? -12.716 -36.414 25.895 1.00 64.69 480 ALA A O 1
ATOM 3868 N N . PRO A 1 481 ? -11.637 -36.507 23.896 1.00 80.31 481 PRO A N 1
ATOM 3869 C CA . PRO A 1 481 ? -10.936 -35.231 24.022 1.00 80.31 481 PRO A CA 1
ATOM 3870 C C . PRO A 1 481 ? -11.847 -34.038 23.690 1.00 80.31 481 PRO A C 1
ATOM 3872 O O . PRO A 1 481 ? -12.910 -34.186 23.084 1.00 80.31 481 PRO A O 1
ATOM 3875 N N . CYS A 1 482 ? -11.398 -32.839 24.056 1.00 87.38 482 CYS A N 1
ATOM 3876 C CA . CYS A 1 482 ? -11.975 -31.571 23.610 1.00 87.38 482 CYS A CA 1
ATOM 3877 C C . CYS A 1 482 ? -11.174 -30.989 22.445 1.00 87.38 482 CYS A C 1
ATOM 3879 O O . CYS A 1 482 ? -9.946 -31.077 22.428 1.00 87.38 482 CYS A O 1
ATOM 3881 N N . TYR A 1 483 ? -11.867 -30.305 21.536 1.00 91.94 483 TYR A N 1
ATOM 3882 C CA . TYR A 1 483 ? -11.275 -29.613 20.394 1.00 91.94 483 TYR A CA 1
ATOM 3883 C C . TYR A 1 483 ? -11.593 -28.116 20.431 1.00 91.94 483 TYR A C 1
ATOM 3885 O O . TYR A 1 483 ? -12.674 -27.705 20.856 1.00 91.94 483 TYR A O 1
ATOM 3893 N N . GLN A 1 484 ? -10.660 -27.305 19.939 1.00 94.94 484 GLN A N 1
ATOM 3894 C CA . GLN A 1 484 ? -10.930 -25.943 19.499 1.00 94.94 484 GLN A CA 1
ATOM 3895 C C . GLN A 1 484 ? -11.682 -26.002 18.162 1.00 94.94 484 GLN A C 1
ATOM 3897 O O . GLN A 1 484 ? -11.221 -26.669 17.234 1.00 94.94 484 GLN A O 1
ATOM 3902 N N . THR A 1 485 ? -12.819 -25.310 18.061 1.00 94.12 485 THR A N 1
ATOM 3903 C CA . THR A 1 485 ? -13.692 -25.339 16.871 1.00 94.12 485 THR A CA 1
ATOM 3904 C C . THR A 1 485 ? -13.793 -24.006 16.137 1.00 94.12 485 THR A C 1
ATOM 3906 O O . THR A 1 485 ? -14.395 -23.970 15.071 1.00 94.12 485 THR A O 1
ATOM 3909 N N . GLY A 1 486 ? -13.242 -22.924 16.697 1.00 95.00 486 GLY A N 1
ATOM 3910 C CA . GLY A 1 486 ? -13.199 -21.586 16.099 1.00 95.00 486 GLY A CA 1
ATOM 3911 C C . GLY A 1 486 ? -11.974 -20.795 16.566 1.00 95.00 486 GLY A C 1
ATOM 3912 O O . GLY A 1 486 ? -11.182 -21.286 17.373 1.00 95.00 486 GLY A O 1
ATOM 3913 N N . VAL A 1 487 ? -11.793 -19.556 16.099 1.00 96.81 487 VAL A N 1
ATOM 3914 C CA . VAL A 1 487 ? -10.546 -18.800 16.338 1.00 96.81 487 VAL A CA 1
ATOM 3915 C C . VAL A 1 487 ? -10.751 -17.304 16.585 1.00 96.81 487 VAL A C 1
ATOM 3917 O O . VAL A 1 487 ? -11.593 -16.649 15.966 1.00 96.81 487 VAL A O 1
ATOM 3920 N N . LEU A 1 488 ? -9.929 -16.749 17.481 1.00 97.19 488 LEU A N 1
ATOM 3921 C CA . LEU A 1 488 ? -9.759 -15.308 17.654 1.00 97.19 488 LEU A CA 1
ATOM 3922 C C . LEU A 1 488 ? -8.731 -14.779 16.654 1.00 97.19 488 LEU A C 1
ATOM 3924 O O . LEU A 1 488 ? -7.590 -15.233 16.651 1.00 97.19 488 LEU A O 1
ATOM 3928 N N . ARG A 1 489 ? -9.098 -13.759 15.878 1.00 95.88 489 ARG A N 1
ATOM 3929 C CA . ARG A 1 489 ? -8.179 -12.966 15.058 1.00 95.88 489 ARG A CA 1
ATOM 3930 C C . ARG A 1 489 ? -8.063 -11.543 15.594 1.00 95.88 489 ARG A C 1
ATOM 3932 O O . ARG A 1 489 ? -9.031 -10.782 15.562 1.00 95.88 489 ARG A O 1
ATOM 3939 N N . THR A 1 490 ? -6.862 -11.146 15.994 1.00 93.50 490 THR A N 1
ATOM 3940 C CA . THR A 1 490 ? -6.547 -9.764 16.389 1.00 93.50 490 THR A CA 1
ATOM 3941 C C . THR A 1 490 ? -6.047 -8.945 15.192 1.00 93.50 490 THR A C 1
ATOM 3943 O O . THR A 1 490 ? -5.267 -9.437 14.379 1.00 93.50 490 THR A O 1
ATOM 3946 N N . ASN A 1 491 ? -6.502 -7.694 15.054 1.00 86.06 491 ASN A N 1
ATOM 3947 C CA . ASN A 1 491 ? -6.082 -6.787 13.976 1.00 86.06 491 ASN A CA 1
ATOM 3948 C C . ASN A 1 491 ? -5.717 -5.398 14.525 1.00 86.06 491 ASN A C 1
ATOM 3950 O O . ASN A 1 491 ? -6.445 -4.828 15.343 1.00 86.06 491 ASN A O 1
ATOM 3954 N N . CYS A 1 492 ? -4.606 -4.835 14.046 1.00 75.75 492 CYS A N 1
ATOM 3955 C CA . CYS A 1 492 ? -4.148 -3.476 14.338 1.00 75.75 492 CYS A CA 1
ATOM 3956 C C . CYS A 1 492 ? -3.296 -2.947 13.172 1.00 75.75 492 CYS A C 1
ATOM 3958 O O . CYS A 1 492 ? -2.714 -3.724 12.422 1.00 75.75 492 CYS A O 1
ATOM 3960 N N . ILE A 1 493 ? -3.208 -1.624 13.032 1.00 71.00 493 ILE A N 1
ATOM 3961 C CA . ILE A 1 493 ? -2.466 -0.967 11.947 1.00 71.00 493 ILE A CA 1
ATOM 3962 C C . ILE A 1 493 ? -1.001 -0.736 12.332 1.00 71.00 493 ILE A C 1
ATOM 3964 O O . ILE A 1 493 ? -0.102 -1.180 11.623 1.00 71.00 493 ILE A O 1
ATOM 3968 N N . ASP A 1 494 ? -0.742 -0.051 13.449 1.00 56.56 494 ASP A N 1
ATOM 3969 C CA . ASP A 1 494 ? 0.570 0.574 13.697 1.00 56.56 494 ASP A CA 1
ATOM 3970 C C . ASP A 1 494 ? 1.343 0.047 14.919 1.00 56.56 494 ASP A C 1
ATOM 3972 O O . ASP A 1 494 ? 2.485 0.462 15.146 1.00 56.56 494 ASP A O 1
ATOM 3976 N N . CYS A 1 495 ? 0.757 -0.846 15.720 1.00 58.28 495 CYS A N 1
ATOM 3977 C CA . CYS A 1 495 ? 1.342 -1.276 16.992 1.00 58.28 495 CYS A CA 1
ATOM 3978 C C . CYS A 1 495 ? 1.239 -2.793 17.174 1.00 58.28 495 CYS A C 1
ATOM 3980 O O . CYS A 1 495 ? 0.165 -3.312 17.489 1.00 58.28 495 CYS A O 1
ATOM 3982 N N . LEU A 1 496 ? 2.375 -3.487 17.068 1.00 64.88 496 LEU A N 1
ATOM 3983 C CA . LEU A 1 496 ? 2.471 -4.881 17.501 1.00 64.88 496 LEU A CA 1
ATOM 3984 C C . LEU A 1 496 ? 2.186 -5.001 19.009 1.00 64.88 496 LEU A C 1
ATOM 3986 O O . LEU A 1 496 ? 1.454 -5.889 19.407 1.00 64.88 496 LEU A O 1
ATOM 3990 N N . ASP A 1 497 ? 2.624 -4.027 19.814 1.00 70.94 497 ASP A N 1
ATOM 3991 C CA . ASP A 1 497 ? 2.287 -3.865 21.242 1.00 70.94 497 ASP A CA 1
ATOM 3992 C C . ASP A 1 497 ? 0.771 -3.997 21.523 1.00 70.94 497 ASP A C 1
ATOM 3994 O O . ASP A 1 497 ? 0.359 -4.874 22.280 1.00 70.94 497 ASP A O 1
ATOM 3998 N N . ARG A 1 498 ? -0.089 -3.242 20.811 1.00 81.44 498 ARG A N 1
ATOM 3999 C CA . ARG A 1 498 ? -1.563 -3.329 20.952 1.00 81.44 498 ARG A CA 1
ATOM 4000 C C . ARG A 1 498 ? -2.093 -4.751 20.745 1.00 81.44 498 ARG A C 1
ATOM 4002 O O . ARG A 1 498 ? -2.968 -5.192 21.486 1.00 81.44 498 ARG A O 1
ATOM 4009 N N . THR A 1 499 ? -1.591 -5.454 19.727 1.00 86.25 499 THR A N 1
ATOM 4010 C CA . THR A 1 499 ? -2.007 -6.842 19.450 1.00 86.25 499 THR A CA 1
ATOM 4011 C C . THR A 1 499 ? -1.405 -7.820 20.446 1.00 86.25 499 THR A C 1
ATOM 4013 O O . THR A 1 499 ? -2.129 -8.680 20.928 1.00 86.25 499 THR A O 1
ATOM 4016 N N . ASN A 1 500 ? -0.144 -7.653 20.838 1.00 88.81 500 ASN A N 1
ATOM 4017 C CA . ASN A 1 500 ? 0.542 -8.539 21.770 1.00 88.81 500 ASN A CA 1
ATOM 4018 C C . ASN A 1 500 ? -0.078 -8.492 23.177 1.00 88.81 500 ASN A C 1
ATOM 4020 O O . ASN A 1 500 ? -0.298 -9.534 23.785 1.00 88.81 500 ASN A O 1
ATOM 4024 N N . VAL A 1 501 ? -0.473 -7.307 23.659 1.00 87.50 501 VAL A N 1
ATOM 4025 C CA . VAL A 1 501 ? -1.234 -7.143 24.913 1.00 87.50 501 VAL A CA 1
ATOM 4026 C C . VAL A 1 501 ? -2.596 -7.853 24.845 1.00 87.50 501 VAL A C 1
ATOM 4028 O O . VAL A 1 501 ? -3.008 -8.488 25.816 1.00 87.50 501 VAL A O 1
ATOM 4031 N N . ALA A 1 502 ? -3.286 -7.806 23.700 1.00 90.19 502 ALA A N 1
ATOM 4032 C CA . ALA A 1 502 ? -4.544 -8.533 23.505 1.00 90.19 502 ALA A CA 1
ATOM 4033 C C . ALA A 1 502 ? -4.342 -10.057 23.397 1.00 90.19 502 ALA A C 1
ATOM 4035 O O . ALA A 1 502 ? -5.108 -10.814 23.993 1.00 90.19 502 ALA A O 1
ATOM 4036 N N . GLN A 1 503 ? -3.295 -10.508 22.698 1.00 93.38 503 GLN A N 1
ATOM 4037 C CA . GLN A 1 503 ? -2.941 -11.925 22.586 1.00 93.38 503 GLN A CA 1
ATOM 4038 C C . GLN A 1 503 ? -2.496 -12.514 23.935 1.00 93.38 503 GLN A C 1
ATOM 4040 O O . GLN A 1 503 ? -2.880 -13.638 24.253 1.00 93.38 503 GLN A O 1
ATOM 4045 N N . TYR A 1 504 ? -1.770 -11.748 24.757 1.00 94.12 504 TYR A N 1
ATOM 4046 C CA . TYR A 1 504 ? -1.426 -12.108 26.137 1.00 94.12 504 TYR A CA 1
ATOM 4047 C C . TYR A 1 504 ? -2.669 -12.199 27.031 1.00 94.12 504 TYR A C 1
ATOM 4049 O O . TYR A 1 504 ? -2.826 -13.177 27.757 1.00 94.12 504 TYR A O 1
ATOM 4057 N N . ALA A 1 505 ? -3.592 -11.231 26.957 1.00 92.12 505 ALA A N 1
ATOM 4058 C CA . ALA A 1 505 ? -4.839 -11.284 27.724 1.00 92.12 505 ALA A CA 1
ATOM 4059 C C . ALA A 1 505 ? -5.695 -12.516 27.359 1.00 92.12 505 ALA A C 1
ATOM 4061 O O . ALA A 1 505 ? -6.300 -13.131 28.241 1.00 92.12 505 ALA A O 1
ATOM 4062 N N . TYR A 1 506 ? -5.693 -12.918 26.082 1.00 95.06 506 TYR A N 1
ATOM 4063 C CA . TYR A 1 506 ? -6.299 -14.171 25.625 1.00 95.06 506 TYR A CA 1
ATOM 4064 C C . TYR A 1 506 ? -5.547 -15.406 26.136 1.00 95.06 506 TYR A C 1
ATOM 4066 O O . TYR A 1 506 ? -6.165 -16.302 26.708 1.00 95.06 506 TYR A O 1
ATOM 4074 N N . GLY A 1 507 ? -4.217 -15.422 26.023 1.00 95.75 507 GLY A N 1
ATOM 4075 C CA . GLY A 1 507 ? -3.358 -16.499 26.518 1.00 95.75 507 GLY A CA 1
ATOM 4076 C C . GLY A 1 507 ? -3.479 -16.739 28.025 1.00 95.75 507 GLY A C 1
ATOM 4077 O O . GLY A 1 507 ? -3.570 -17.884 28.459 1.00 95.75 507 GLY A O 1
ATOM 4078 N N . LEU A 1 508 ? -3.567 -15.677 28.830 1.00 94.94 508 LEU A N 1
ATOM 4079 C CA . LEU A 1 508 ? -3.741 -15.755 30.283 1.00 94.94 508 LEU A CA 1
ATOM 4080 C C . LEU A 1 508 ? -5.123 -16.307 30.670 1.00 94.94 508 LEU A C 1
ATOM 4082 O O . LEU A 1 508 ? -5.227 -17.164 31.552 1.00 94.94 508 LEU A O 1
ATOM 4086 N N . ALA A 1 509 ? -6.182 -15.851 29.991 1.00 94.19 509 ALA A N 1
ATOM 4087 C CA . ALA A 1 509 ? -7.534 -16.378 30.175 1.00 94.19 509 ALA A CA 1
ATOM 4088 C C . ALA A 1 509 ? -7.643 -17.847 29.724 1.00 94.19 509 ALA A C 1
ATOM 4090 O O . ALA A 1 509 ? -8.361 -18.633 30.346 1.00 94.19 509 ALA A O 1
ATOM 4091 N N . ALA A 1 510 ? -6.900 -18.238 28.683 1.00 95.56 510 ALA A N 1
ATOM 4092 C CA . ALA A 1 510 ? -6.805 -19.622 28.243 1.00 95.56 510 ALA A CA 1
ATOM 4093 C C . ALA A 1 510 ? -6.028 -20.479 29.249 1.00 95.56 510 ALA A C 1
ATOM 4095 O O . ALA A 1 510 ? -6.545 -21.510 29.667 1.00 95.56 510 ALA A O 1
ATOM 4096 N N . LEU A 1 511 ? -4.857 -20.038 29.723 1.00 95.12 511 LEU A N 1
ATOM 4097 C CA . LEU A 1 511 ? -4.010 -20.807 30.643 1.00 95.12 511 LEU A CA 1
ATOM 4098 C C . LEU A 1 511 ? -4.771 -21.200 31.919 1.00 95.12 511 LEU A C 1
ATOM 4100 O O . LEU A 1 511 ? -4.687 -22.345 32.353 1.00 95.12 511 LEU A O 1
ATOM 4104 N N . GLY A 1 512 ? -5.598 -20.302 32.469 1.00 93.31 512 GLY A N 1
ATOM 4105 C CA . GLY A 1 512 ? -6.467 -20.625 33.608 1.00 93.31 512 GLY A CA 1
ATOM 4106 C C . GLY A 1 512 ? -7.474 -21.744 33.316 1.00 93.31 512 GLY A C 1
ATOM 4107 O O . GLY A 1 512 ? -7.694 -22.615 34.157 1.00 93.31 512 GLY A O 1
ATOM 4108 N N . ARG A 1 513 ? -8.043 -21.780 32.105 1.00 93.06 513 ARG A N 1
ATOM 4109 C CA . ARG A 1 513 ? -8.937 -22.858 31.647 1.00 93.06 513 ARG A CA 1
ATOM 4110 C C . ARG A 1 513 ? -8.179 -24.162 31.385 1.00 93.06 513 ARG A C 1
ATOM 4112 O O . ARG A 1 513 ? -8.689 -25.221 31.747 1.00 93.06 513 ARG A O 1
ATOM 4119 N N . GLN A 1 514 ? -6.977 -24.086 30.810 1.00 93.38 514 GLN A N 1
ATOM 4120 C CA . GLN A 1 514 ? -6.108 -25.235 30.531 1.00 93.38 514 GLN A CA 1
ATOM 4121 C C . GLN A 1 514 ? -5.697 -25.932 31.840 1.00 93.38 514 GLN A C 1
ATOM 4123 O O . GLN A 1 514 ? -5.970 -27.120 32.010 1.00 93.38 514 GLN A O 1
ATOM 4128 N N . LEU A 1 515 ? -5.163 -25.185 32.816 1.00 91.25 515 LEU A N 1
ATOM 4129 C CA . LEU A 1 515 ? -4.790 -25.708 34.140 1.00 91.25 515 LEU A CA 1
ATOM 4130 C C . LEU A 1 515 ? -5.984 -26.309 34.903 1.00 91.25 515 LEU A C 1
ATOM 4132 O O . LEU A 1 515 ? -5.854 -27.365 35.529 1.00 91.25 515 LEU A O 1
ATOM 4136 N N . HIS A 1 516 ? -7.162 -25.689 34.809 1.00 90.25 516 HIS A N 1
ATOM 4137 C CA . HIS A 1 516 ? -8.385 -26.214 35.417 1.00 90.25 516 HIS A CA 1
ATOM 4138 C C . HIS A 1 516 ? -8.866 -27.513 34.744 1.00 90.25 516 HIS A C 1
ATOM 4140 O O . HIS A 1 516 ? -9.206 -28.478 35.429 1.00 90.25 516 HIS A O 1
ATOM 4146 N N . ALA A 1 517 ? -8.847 -27.595 33.408 1.00 87.56 517 ALA A N 1
ATOM 4147 C CA . ALA A 1 517 ? -9.214 -28.814 32.679 1.00 87.56 517 ALA A CA 1
ATOM 4148 C C . ALA A 1 517 ? -8.241 -29.977 32.944 1.00 87.56 517 ALA A C 1
ATOM 4150 O O . ALA A 1 517 ? -8.679 -31.117 33.109 1.00 87.56 517 ALA A O 1
ATOM 4151 N N . MET A 1 518 ? -6.944 -29.677 33.078 1.00 86.81 518 MET A N 1
ATOM 4152 C CA . MET A 1 518 ? -5.905 -30.626 33.498 1.00 86.81 518 MET A CA 1
ATOM 4153 C C . MET A 1 518 ? -6.027 -31.042 34.978 1.00 86.81 518 MET A C 1
ATOM 4155 O O . MET A 1 518 ? -5.383 -32.000 35.406 1.00 86.81 518 MET A O 1
ATOM 4159 N N . GLY A 1 519 ? -6.871 -30.375 35.775 1.00 84.56 519 GLY A N 1
ATOM 4160 C CA . GLY A 1 519 ? -7.031 -30.659 37.202 1.00 84.56 519 GLY A CA 1
ATOM 4161 C C . GLY A 1 519 ? -5.784 -30.301 38.014 1.00 84.56 519 GLY A C 1
ATOM 4162 O O . GLY A 1 519 ? -5.360 -31.084 38.869 1.00 84.56 519 GLY A O 1
ATOM 4163 N N . VAL A 1 520 ? -5.172 -29.162 37.684 1.00 85.44 520 VAL A N 1
ATOM 4164 C CA . VAL A 1 520 ? -4.047 -28.533 38.399 1.00 85.44 520 VAL A CA 1
ATOM 4165 C C . VAL A 1 520 ? -4.555 -27.401 39.300 1.00 85.44 520 VAL A C 1
ATOM 4167 O O . VAL A 1 520 ? -4.013 -27.193 40.380 1.00 85.44 520 VAL A O 1
ATOM 4170 N N . THR A 1 521 ? -5.619 -26.701 38.891 1.00 85.06 521 THR A N 1
ATOM 4171 C CA . THR A 1 521 ? -6.277 -25.640 39.670 1.00 85.06 521 THR A CA 1
ATOM 4172 C C . THR A 1 521 ? -7.783 -25.895 39.789 1.00 85.06 521 THR A C 1
ATOM 4174 O O . THR A 1 521 ? -8.431 -26.259 38.812 1.00 85.06 521 THR A O 1
ATOM 4177 N N . ASP A 1 522 ? -8.376 -25.639 40.959 1.00 82.06 522 ASP A N 1
ATOM 4178 C CA . ASP A 1 522 ? -9.841 -25.706 41.145 1.00 82.06 522 ASP A CA 1
ATOM 4179 C C . ASP A 1 522 ? -10.579 -24.453 40.630 1.00 82.06 522 ASP A C 1
ATOM 4181 O O . ASP A 1 522 ? -11.807 -24.393 40.624 1.00 82.06 522 ASP A O 1
ATOM 4185 N N . VAL A 1 523 ? -9.835 -23.445 40.162 1.00 85.25 523 VAL A N 1
ATOM 4186 C CA . VAL A 1 523 ? -10.361 -22.194 39.601 1.00 85.25 523 VAL A CA 1
ATOM 4187 C C . VAL A 1 523 ? -9.824 -22.006 38.181 1.00 85.25 523 VAL A C 1
ATOM 4189 O O . VAL A 1 523 ? -8.631 -22.176 37.931 1.00 85.25 523 VAL A O 1
ATOM 4192 N N . SER A 1 524 ? -10.703 -21.619 37.252 1.00 84.50 524 SER A N 1
ATOM 4193 C CA . SER A 1 524 ? -10.393 -21.408 35.827 1.00 84.50 524 SER A CA 1
ATOM 4194 C C . SER A 1 524 ? -9.841 -20.016 35.482 1.00 84.50 524 SER A C 1
ATOM 4196 O O . SER A 1 524 ? -9.744 -19.655 34.310 1.00 84.50 524 SER A O 1
ATOM 4198 N N . LYS A 1 525 ? -9.492 -19.215 36.495 1.00 86.50 525 LYS A N 1
ATOM 4199 C CA . LYS A 1 525 ? -8.954 -17.855 36.368 1.00 86.50 525 LYS A CA 1
ATOM 4200 C C . LYS A 1 525 ? -7.639 -17.746 37.129 1.00 86.50 525 LYS A C 1
ATOM 4202 O O . LYS A 1 525 ? -7.570 -18.124 38.294 1.00 86.50 525 LYS A O 1
ATOM 4207 N N . ILE A 1 526 ? -6.629 -17.182 36.477 1.00 87.62 526 ILE A N 1
ATOM 4208 C CA . ILE A 1 526 ? -5.325 -16.875 37.072 1.00 87.62 526 ILE A CA 1
ATOM 4209 C C . ILE A 1 526 ? -5.346 -15.419 37.544 1.00 87.62 526 ILE A C 1
ATOM 4211 O O . ILE A 1 526 ? -5.855 -14.551 36.833 1.00 87.62 526 ILE A O 1
ATOM 4215 N N . HIS A 1 527 ? -4.803 -15.136 38.733 1.00 83.38 527 HIS A N 1
ATOM 4216 C CA . HIS A 1 527 ? -4.648 -13.750 39.176 1.00 83.38 527 HIS A CA 1
ATOM 4217 C C . HIS A 1 527 ? -3.593 -13.050 38.300 1.00 83.38 527 HIS A C 1
ATOM 4219 O O . HIS A 1 527 ? -2.497 -13.605 38.159 1.00 83.38 527 HIS A O 1
ATOM 4225 N N . PRO A 1 528 ? -3.869 -11.863 37.722 1.00 80.75 528 PRO A N 1
ATOM 4226 C CA . PRO A 1 528 ? -2.942 -11.215 36.797 1.00 80.75 528 PRO A CA 1
ATOM 4227 C C . PRO A 1 528 ? -1.537 -11.003 37.365 1.00 80.75 528 PRO A C 1
ATOM 4229 O O . PRO A 1 528 ? -0.576 -11.023 36.603 1.00 80.75 528 PRO A O 1
ATOM 4232 N N . ASP A 1 529 ? -1.407 -10.769 38.671 1.00 79.56 529 ASP A N 1
ATOM 4233 C CA . ASP A 1 529 ? -0.134 -10.481 39.360 1.00 79.56 529 ASP A CA 1
ATOM 4234 C C . ASP A 1 529 ? 0.536 -11.738 39.960 1.00 79.56 529 ASP A C 1
ATOM 4236 O O . ASP A 1 529 ? 1.379 -11.646 40.846 1.00 79.56 529 ASP A O 1
ATOM 4240 N N . SER A 1 530 ? 0.139 -12.936 39.516 1.00 87.38 530 SER A N 1
ATOM 4241 C CA . SER A 1 530 ? 0.790 -14.195 39.908 1.00 87.38 530 SER A CA 1
ATOM 4242 C C . SER A 1 530 ? 2.076 -14.456 39.113 1.00 87.38 530 SER A C 1
ATOM 4244 O O . SER A 1 530 ? 2.196 -14.054 37.957 1.00 87.38 530 SER A O 1
ATOM 4246 N N . SER A 1 531 ? 3.013 -15.216 39.687 1.00 87.81 531 SER A N 1
ATOM 4247 C CA . SER A 1 531 ? 4.265 -15.619 39.018 1.00 87.81 531 SER A CA 1
ATOM 4248 C C . SER A 1 531 ? 4.035 -16.343 37.684 1.00 87.81 531 SER A C 1
ATOM 4250 O O . SER A 1 531 ? 4.748 -16.094 36.716 1.00 87.81 531 SER A O 1
ATOM 4252 N N . ILE A 1 532 ? 2.993 -17.177 37.605 1.00 90.31 532 ILE A N 1
ATOM 4253 C CA . ILE A 1 532 ? 2.538 -17.851 36.377 1.00 90.31 532 ILE A CA 1
ATOM 4254 C C . ILE A 1 532 ? 2.145 -16.827 35.301 1.00 90.31 532 ILE A C 1
ATOM 4256 O O . ILE A 1 532 ? 2.501 -16.979 34.133 1.00 90.31 532 ILE A O 1
ATOM 4260 N N . ALA A 1 533 ? 1.425 -15.771 35.689 1.00 90.00 533 ALA A N 1
ATOM 4261 C CA . ALA A 1 533 ? 1.014 -14.714 34.775 1.00 90.00 533 ALA A CA 1
ATOM 4262 C C . ALA A 1 533 ? 2.202 -13.862 34.304 1.00 90.00 533 ALA A C 1
ATOM 4264 O O . ALA A 1 533 ? 2.219 -13.493 33.129 1.00 90.00 533 ALA A O 1
ATOM 4265 N N . SER A 1 534 ? 3.188 -13.591 35.169 1.00 87.94 534 SER A N 1
ATOM 4266 C CA . SER A 1 534 ? 4.435 -12.894 34.810 1.00 87.94 534 SER A CA 1
ATOM 4267 C C . SER A 1 534 ? 5.310 -13.716 33.861 1.00 87.94 534 SER A C 1
ATOM 4269 O O . SER A 1 534 ? 5.713 -13.203 32.822 1.00 87.94 534 SER A O 1
ATOM 4271 N N . ALA A 1 535 ? 5.513 -15.009 34.134 1.00 91.69 535 ALA A N 1
ATOM 4272 C CA . ALA A 1 535 ? 6.262 -15.897 33.243 1.00 91.69 535 ALA A CA 1
ATOM 4273 C C . ALA A 1 535 ? 5.609 -15.991 31.851 1.00 91.69 535 ALA A C 1
ATOM 4275 O O . ALA A 1 535 ? 6.290 -15.905 30.830 1.00 91.69 535 ALA A O 1
ATOM 4276 N N . LEU A 1 536 ? 4.274 -16.080 31.788 1.00 94.12 536 LEU A N 1
ATOM 4277 C CA . LEU A 1 536 ? 3.549 -16.018 30.517 1.00 94.12 536 LEU A CA 1
ATOM 4278 C C . LEU A 1 536 ? 3.714 -14.646 29.833 1.00 94.12 536 LEU A C 1
ATOM 4280 O O . LEU A 1 536 ? 3.877 -14.579 28.617 1.00 94.12 536 LEU A O 1
ATOM 4284 N N . MET A 1 537 ? 3.704 -13.552 30.600 1.00 90.44 537 MET A N 1
ATOM 4285 C CA . MET A 1 537 ? 3.882 -12.185 30.095 1.00 90.44 537 MET A CA 1
ATOM 4286 C C . MET A 1 537 ? 5.246 -12.011 29.415 1.00 90.44 537 MET A C 1
ATOM 4288 O O . MET A 1 537 ? 5.312 -11.446 28.327 1.00 90.44 537 MET A O 1
ATOM 4292 N N . GLU A 1 538 ? 6.309 -12.570 29.994 1.00 90.56 538 GLU A N 1
ATOM 4293 C CA . GLU A 1 538 ? 7.657 -12.593 29.411 1.00 90.56 538 GLU A CA 1
ATOM 4294 C C . GLU A 1 538 ? 7.728 -13.418 28.117 1.00 90.56 538 GLU A C 1
ATOM 4296 O O . GLU A 1 538 ? 8.368 -12.993 27.152 1.00 90.56 538 GLU A O 1
ATOM 4301 N N . MET A 1 539 ? 7.035 -14.565 28.047 1.00 94.69 539 MET A N 1
ATOM 4302 C CA . MET A 1 539 ? 6.948 -15.361 26.813 1.00 94.69 539 MET A CA 1
ATOM 4303 C C . MET A 1 539 ? 6.283 -14.564 25.681 1.00 94.69 539 MET A C 1
ATOM 4305 O O . MET A 1 539 ? 6.841 -14.484 24.585 1.00 94.69 539 MET A O 1
ATOM 4309 N N . TYR A 1 540 ? 5.135 -13.927 25.948 1.00 93.94 540 TYR A N 1
ATOM 4310 C CA . TYR A 1 540 ? 4.458 -13.075 24.964 1.00 93.94 540 TYR A CA 1
ATOM 4311 C C . TYR A 1 540 ? 5.278 -11.822 24.627 1.00 93.94 540 TYR A C 1
ATOM 4313 O O . TYR A 1 540 ? 5.314 -11.426 23.464 1.00 93.94 540 TYR A O 1
ATOM 4321 N N . GLN A 1 541 ? 5.984 -11.209 25.582 1.00 88.69 541 GLN A N 1
ATOM 4322 C CA . GLN A 1 541 ? 6.866 -10.072 25.299 1.00 88.69 541 GLN A CA 1
ATOM 4323 C C . GLN A 1 541 ? 8.005 -10.473 24.350 1.00 88.69 541 GLN A C 1
ATOM 4325 O O . GLN A 1 541 ? 8.181 -9.828 23.320 1.00 88.69 541 GLN A O 1
ATOM 4330 N N . SER A 1 542 ? 8.713 -11.572 24.638 1.00 91.38 542 SER A N 1
ATOM 4331 C CA . SER A 1 542 ? 9.794 -12.094 23.788 1.00 91.38 542 SER A CA 1
ATOM 4332 C C . SER A 1 542 ? 9.305 -12.426 22.372 1.00 91.38 542 SER A C 1
ATOM 4334 O O . SER A 1 542 ? 9.947 -12.043 21.395 1.00 91.38 542 SER A O 1
ATOM 4336 N N . MET A 1 543 ? 8.129 -13.053 22.257 1.00 93.06 543 MET A N 1
ATOM 4337 C CA . MET A 1 543 ? 7.455 -13.302 20.978 1.00 93.06 543 MET A CA 1
ATOM 4338 C C . MET A 1 543 ? 7.131 -11.993 20.237 1.00 93.06 543 MET A C 1
ATOM 4340 O O . MET A 1 543 ? 7.292 -11.902 19.021 1.00 93.06 543 MET A O 1
ATOM 4344 N N . GLY A 1 544 ? 6.676 -10.969 20.962 1.00 89.38 544 GLY A N 1
ATOM 4345 C CA . GLY A 1 544 ? 6.401 -9.643 20.416 1.00 89.38 544 GLY A CA 1
ATOM 4346 C C . GLY A 1 544 ? 7.653 -8.941 19.894 1.00 89.38 544 GLY A C 1
ATOM 4347 O O . GLY A 1 544 ? 7.613 -8.370 18.809 1.00 89.38 544 GLY A O 1
ATOM 4348 N N . ASP A 1 545 ? 8.766 -8.999 20.622 1.00 86.56 545 ASP A N 1
ATOM 4349 C CA . ASP A 1 545 ? 10.010 -8.347 20.209 1.00 86.56 545 ASP A CA 1
ATOM 4350 C C . ASP A 1 545 ? 10.625 -9.016 18.968 1.00 86.56 545 ASP A C 1
ATOM 4352 O O . ASP A 1 545 ? 10.914 -8.312 17.998 1.00 86.56 545 ASP A O 1
ATOM 4356 N N . ALA A 1 546 ? 10.702 -10.351 18.930 1.00 89.81 546 ALA A N 1
ATOM 4357 C CA . ALA A 1 546 ? 11.130 -11.120 17.754 1.00 89.81 546 ALA A CA 1
ATOM 4358 C C . ALA A 1 546 ? 10.308 -10.765 16.499 1.00 89.81 546 ALA A C 1
ATOM 4360 O O . ALA A 1 546 ? 10.830 -10.286 15.486 1.00 89.81 546 ALA A O 1
ATOM 4361 N N . LEU A 1 547 ? 8.978 -10.863 16.605 1.00 89.56 547 LEU A N 1
ATOM 4362 C CA . LEU A 1 547 ? 8.067 -10.524 15.511 1.00 89.56 547 LEU A CA 1
ATOM 4363 C C . LEU A 1 547 ? 8.159 -9.033 15.119 1.00 89.56 547 LEU A C 1
ATOM 4365 O O . LEU A 1 547 ? 7.933 -8.697 13.961 1.00 89.56 547 LEU A O 1
ATOM 4369 N N . ALA A 1 548 ? 8.532 -8.116 16.020 1.00 85.12 548 ALA A N 1
ATOM 4370 C CA . ALA A 1 548 ? 8.744 -6.708 15.668 1.00 85.12 548 ALA A CA 1
ATOM 4371 C C . ALA A 1 548 ? 9.993 -6.492 14.795 1.00 85.12 548 ALA A C 1
ATOM 4373 O O . ALA A 1 548 ? 9.927 -5.736 13.816 1.00 85.12 548 ALA A O 1
ATOM 4374 N N . HIS A 1 549 ? 11.099 -7.181 15.103 1.00 82.44 549 HIS A N 1
ATOM 4375 C CA . HIS A 1 549 ? 12.309 -7.166 14.276 1.00 82.44 549 HIS A CA 1
ATOM 4376 C C . HIS A 1 549 ? 12.026 -7.711 12.865 1.00 82.44 549 HIS A C 1
ATOM 4378 O O . HIS A 1 549 ? 12.410 -7.077 11.881 1.00 82.44 549 HIS A O 1
ATOM 4384 N N . GLN A 1 550 ? 11.254 -8.798 12.762 1.00 84.12 550 GLN A N 1
ATOM 4385 C CA . GLN A 1 550 ? 10.865 -9.454 11.503 1.00 84.12 550 GLN A CA 1
ATOM 4386 C C . GLN A 1 550 ? 10.027 -8.605 10.526 1.00 84.12 550 GLN A C 1
ATOM 4388 O O . GLN A 1 550 ? 9.951 -8.953 9.341 1.00 84.12 550 GLN A O 1
ATOM 4393 N N . TYR A 1 551 ? 9.380 -7.529 10.993 1.00 75.00 551 TYR A N 1
ATOM 4394 C CA . TYR A 1 551 ? 8.591 -6.622 10.142 1.00 75.00 551 TYR A CA 1
ATOM 4395 C C . TYR A 1 551 ? 9.206 -5.235 9.965 1.00 75.00 551 TYR A C 1
ATOM 4397 O O . TYR A 1 551 ? 8.960 -4.613 8.939 1.00 75.00 551 TYR A O 1
ATOM 4405 N N . GLY A 1 552 ? 9.925 -4.710 10.961 1.00 66.88 552 GLY A N 1
ATOM 4406 C CA . GLY A 1 552 ? 10.356 -3.306 10.968 1.00 66.88 552 GLY A CA 1
ATOM 4407 C C . GLY A 1 552 ? 11.650 -3.054 11.735 1.00 66.88 552 GLY A C 1
ATOM 4408 O O . GLY A 1 552 ? 11.772 -2.012 12.384 1.00 66.88 552 GLY A O 1
ATOM 4409 N N . GLY A 1 553 ? 12.560 -4.034 11.731 1.00 67.00 553 GLY A N 1
ATOM 4410 C CA . GLY A 1 553 ? 13.972 -3.895 12.106 1.00 67.00 553 GLY A CA 1
ATOM 4411 C C . GLY A 1 553 ? 14.292 -3.621 13.576 1.00 67.00 553 GLY A C 1
ATOM 4412 O O . GLY A 1 553 ? 15.467 -3.547 13.923 1.00 67.00 553 GLY A O 1
ATOM 4413 N N . SER A 1 554 ? 13.296 -3.471 14.450 1.00 66.12 554 SER A N 1
ATOM 4414 C CA . SER A 1 554 ? 13.510 -3.207 15.876 1.00 66.12 554 SER A CA 1
ATOM 4415 C C . SER A 1 554 ? 12.425 -3.815 16.761 1.00 66.12 554 SER A C 1
ATOM 4417 O O . SER A 1 554 ? 11.301 -4.035 16.307 1.00 66.12 554 SER A O 1
ATOM 4419 N N . ALA A 1 555 ? 12.761 -4.020 18.036 1.00 62.44 555 ALA A N 1
ATOM 4420 C CA . ALA A 1 555 ? 11.891 -4.507 19.102 1.00 62.44 555 ALA A CA 1
ATOM 4421 C C . ALA A 1 555 ? 10.574 -3.717 19.241 1.00 62.44 555 ALA A C 1
ATOM 4423 O O . ALA A 1 555 ? 10.436 -2.567 18.795 1.00 62.44 555 ALA A O 1
ATOM 4424 N N . ALA A 1 556 ? 9.571 -4.321 19.870 1.00 56.22 556 ALA A N 1
ATOM 4425 C CA . ALA A 1 556 ? 8.262 -3.712 20.031 1.00 56.22 556 ALA A CA 1
ATOM 4426 C C . ALA A 1 556 ? 8.318 -2.498 20.976 1.00 56.22 556 ALA A C 1
ATOM 4428 O O . ALA A 1 556 ? 9.159 -2.395 21.875 1.00 56.22 556 ALA A O 1
ATOM 4429 N N . HIS A 1 557 ? 7.393 -1.557 20.767 1.00 52.94 557 HIS A N 1
ATOM 4430 C CA . HIS A 1 557 ? 7.162 -0.440 21.687 1.00 52.94 557 HIS A CA 1
ATOM 4431 C C . HIS A 1 557 ? 6.371 -0.933 22.908 1.00 52.94 557 HIS A C 1
ATOM 4433 O O . HIS A 1 557 ? 5.205 -0.581 23.071 1.00 52.94 557 HIS A O 1
ATOM 4439 N N . ASN A 1 558 ? 6.975 -1.824 23.698 1.00 58.56 558 ASN A N 1
ATOM 4440 C CA . ASN A 1 558 ? 6.359 -2.469 24.857 1.00 58.56 558 ASN A CA 1
ATOM 4441 C C . ASN A 1 558 ? 6.138 -1.430 25.958 1.00 58.56 558 ASN A C 1
ATOM 4443 O O . ASN A 1 558 ? 7.008 -1.219 26.796 1.00 58.56 558 ASN A O 1
ATOM 4447 N N . THR A 1 559 ? 4.987 -0.762 25.946 1.00 55.66 559 THR A N 1
ATOM 4448 C CA . THR A 1 559 ? 4.671 0.283 26.934 1.00 55.66 559 THR A CA 1
ATOM 4449 C C . THR A 1 559 ? 3.973 -0.293 28.163 1.00 55.66 559 THR A C 1
ATOM 4451 O O . THR A 1 559 ? 4.302 0.067 29.289 1.00 55.66 559 THR A O 1
ATOM 4454 N N . VAL A 1 560 ? 3.064 -1.250 27.957 1.00 56.41 560 VAL A N 1
ATOM 4455 C CA . VAL A 1 560 ? 2.213 -1.816 29.019 1.00 56.41 560 VAL A CA 1
ATOM 4456 C C . VAL A 1 560 ? 2.964 -2.807 29.920 1.00 56.41 560 VAL A C 1
ATOM 4458 O O . VAL A 1 560 ? 2.659 -2.910 31.106 1.00 56.41 560 VAL A O 1
ATOM 4461 N N . PHE A 1 561 ? 3.949 -3.538 29.386 1.00 58.41 561 PHE A N 1
ATOM 4462 C CA . PHE A 1 561 ? 4.673 -4.561 30.151 1.00 58.41 561 PHE A CA 1
ATOM 4463 C C . PHE A 1 561 ? 5.689 -3.974 31.164 1.00 58.41 561 PHE A C 1
ATOM 4465 O O . PHE A 1 561 ? 5.630 -4.377 32.328 1.00 58.41 561 PHE A O 1
ATOM 4472 N N . PRO A 1 562 ? 6.550 -2.986 30.825 1.00 54.62 562 PRO A N 1
ATOM 4473 C CA . PRO A 1 562 ? 7.529 -2.435 31.772 1.00 54.62 562 PRO A CA 1
ATOM 4474 C C . PRO A 1 562 ? 6.912 -1.580 32.885 1.00 54.62 562 PRO A C 1
ATOM 4476 O O . PRO A 1 562 ? 7.359 -1.682 34.027 1.00 54.62 562 PRO A O 1
ATOM 4479 N N . GLU A 1 563 ? 5.851 -0.804 32.599 1.00 55.25 563 GLU A N 1
ATOM 4480 C CA . GLU A 1 563 ? 5.102 -0.082 33.648 1.00 55.25 563 GLU A CA 1
ATOM 4481 C C . GLU A 1 563 ? 4.546 -1.049 34.705 1.00 55.25 563 GLU A C 1
ATOM 4483 O O . GLU A 1 563 ? 4.457 -0.704 35.882 1.00 55.25 563 GLU A O 1
ATOM 4488 N N . ARG A 1 564 ? 4.215 -2.281 34.298 1.00 55.34 564 ARG A N 1
ATOM 4489 C CA . ARG A 1 564 ? 3.686 -3.333 35.169 1.00 55.34 564 ARG A CA 1
ATOM 4490 C C . ARG A 1 564 ? 4.765 -4.150 35.889 1.00 55.34 564 ARG A C 1
ATOM 4492 O O . ARG A 1 564 ? 4.487 -4.714 36.940 1.00 55.34 564 ARG A O 1
ATOM 4499 N N . GLN A 1 565 ? 5.988 -4.179 35.360 1.00 52.31 565 GLN A N 1
ATOM 4500 C CA . GLN A 1 565 ? 7.179 -4.696 36.049 1.00 52.31 565 GLN A CA 1
ATOM 4501 C C . GLN A 1 565 ? 7.797 -3.673 37.024 1.00 52.31 565 GLN A C 1
ATOM 4503 O O . GLN A 1 565 ? 8.796 -3.979 37.668 1.00 52.31 565 GLN A O 1
ATOM 4508 N N . GLY A 1 566 ? 7.238 -2.460 37.130 1.00 50.34 566 GLY A N 1
ATOM 4509 C CA . GLY A 1 566 ? 7.735 -1.411 38.025 1.00 50.34 566 GLY A CA 1
ATOM 4510 C C . GLY A 1 566 ? 9.016 -0.713 37.553 1.00 50.34 566 GLY A C 1
ATOM 4511 O O . GLY A 1 566 ? 9.626 0.010 38.337 1.00 50.34 566 GLY A O 1
ATOM 4512 N N . LYS A 1 567 ? 9.439 -0.897 36.292 1.00 52.41 567 LYS A N 1
ATOM 4513 C CA . LYS A 1 567 ? 10.667 -0.268 35.774 1.00 52.41 567 LYS A CA 1
ATOM 4514 C C . LYS A 1 567 ? 10.511 1.255 35.647 1.00 52.41 567 LYS A C 1
ATOM 4516 O O . LYS A 1 567 ? 9.445 1.762 35.293 1.00 52.41 567 LYS A O 1
ATOM 4521 N N . TRP A 1 568 ? 11.592 1.992 35.922 1.00 46.47 568 TRP A N 1
ATOM 4522 C CA . TRP A 1 568 ? 11.591 3.460 35.976 1.00 46.47 568 TRP A CA 1
ATOM 4523 C C . TRP A 1 568 ? 11.102 4.114 34.671 1.00 46.47 568 TRP A C 1
ATOM 4525 O O . TRP A 1 568 ? 11.506 3.758 33.557 1.00 46.47 568 TRP A O 1
ATOM 4535 N N . LYS A 1 569 ? 10.242 5.134 34.808 1.00 49.53 569 LYS A N 1
ATOM 4536 C CA . LYS A 1 569 ? 9.595 5.797 33.661 1.00 49.53 569 LYS A CA 1
ATOM 4537 C C . LYS A 1 569 ? 10.569 6.574 32.775 1.00 49.53 569 LYS A C 1
ATOM 4539 O O . LYS A 1 569 ? 10.407 6.544 31.557 1.00 49.53 569 LYS A O 1
ATOM 4544 N N . ALA A 1 570 ? 11.591 7.210 33.351 1.00 43.97 570 ALA A N 1
ATOM 4545 C CA . ALA A 1 570 ? 12.619 7.929 32.593 1.00 43.97 570 ALA A CA 1
ATOM 4546 C C . ALA A 1 570 ? 13.427 6.974 31.690 1.00 43.97 570 ALA A C 1
ATOM 4548 O O . ALA A 1 570 ? 13.467 7.153 30.473 1.00 43.97 570 ALA A O 1
ATOM 4549 N N . THR A 1 571 ? 13.960 5.894 32.271 1.00 53.78 571 THR A N 1
ATOM 4550 C CA . THR A 1 571 ? 14.699 4.821 31.580 1.00 53.78 571 THR A CA 1
ATOM 4551 C C . THR A 1 571 ? 13.861 4.129 30.501 1.00 53.78 571 THR A C 1
ATOM 4553 O O . THR A 1 571 ? 14.382 3.680 29.482 1.00 53.78 571 THR A O 1
ATOM 4556 N N . THR A 1 572 ? 12.541 4.064 30.692 1.00 58.12 572 THR A N 1
ATOM 4557 C CA . THR A 1 572 ? 11.614 3.545 29.678 1.00 58.12 572 THR A CA 1
ATOM 4558 C C . THR A 1 572 ? 11.471 4.520 28.501 1.00 58.12 572 THR A C 1
ATOM 4560 O O . THR A 1 572 ? 11.575 4.106 27.348 1.00 58.12 572 THR A O 1
ATOM 4563 N N . GLN A 1 573 ? 11.293 5.824 28.751 1.00 55.00 573 GLN A N 1
ATOM 4564 C CA . GLN A 1 573 ? 11.106 6.822 27.686 1.00 55.00 573 GLN A CA 1
ATOM 4565 C C . GLN A 1 573 ? 12.325 6.964 26.759 1.00 55.00 573 GLN A C 1
ATOM 4567 O O . GLN A 1 573 ? 12.149 7.061 25.542 1.00 55.00 573 GLN A O 1
ATOM 4572 N N . SER A 1 574 ? 13.551 6.923 27.291 1.00 57.06 574 SER A N 1
ATOM 4573 C CA . SER A 1 574 ? 14.776 6.999 26.476 1.00 57.06 574 SER A CA 1
ATOM 4574 C C . SER A 1 574 ? 14.944 5.779 25.557 1.00 57.06 574 SER A C 1
ATOM 4576 O O . SER A 1 574 ? 15.207 5.935 24.361 1.00 57.06 574 SER A O 1
ATOM 4578 N N . ARG A 1 575 ? 14.697 4.563 26.071 1.00 63.03 575 ARG A N 1
ATOM 4579 C CA . ARG A 1 575 ? 14.720 3.315 25.280 1.00 63.03 575 ARG A CA 1
ATOM 4580 C C . ARG A 1 575 ? 13.675 3.342 24.155 1.00 63.03 575 ARG A C 1
ATOM 4582 O O . ARG A 1 575 ? 13.972 2.936 23.032 1.00 63.03 575 ARG A O 1
ATOM 4589 N N . GLU A 1 576 ? 12.480 3.874 24.409 1.00 64.19 576 GLU A N 1
ATOM 4590 C CA . GLU A 1 576 ? 11.416 3.996 23.399 1.00 64.19 576 GLU A CA 1
ATOM 4591 C C . GLU A 1 576 ? 11.709 5.048 22.308 1.00 64.19 576 GLU A C 1
ATOM 4593 O O . GLU A 1 576 ? 11.353 4.850 21.138 1.00 64.19 576 GLU A O 1
ATOM 4598 N N . PHE A 1 577 ? 12.429 6.125 22.640 1.00 64.62 577 PHE A N 1
ATOM 4599 C CA . PHE A 1 577 ? 12.941 7.085 21.656 1.00 64.62 577 PHE A CA 1
ATOM 4600 C C . PHE A 1 577 ? 13.985 6.439 20.726 1.00 64.62 577 PHE A C 1
ATOM 4602 O O . PHE A 1 577 ? 13.835 6.491 19.503 1.00 64.62 577 PHE A O 1
ATOM 4609 N N . LEU A 1 578 ? 14.973 5.725 21.277 1.00 64.25 578 LEU A N 1
ATOM 4610 C CA . LEU A 1 578 ? 15.993 5.020 20.486 1.00 64.25 578 LEU A CA 1
ATOM 4611 C C . LEU A 1 578 ? 15.391 3.930 19.580 1.00 64.25 578 LEU A C 1
ATOM 4613 O O . LEU A 1 578 ? 15.744 3.846 18.400 1.00 64.25 578 LEU A O 1
ATOM 4617 N N . LYS A 1 579 ? 14.412 3.151 20.070 1.00 67.06 579 LYS A N 1
ATOM 4618 C CA . LYS A 1 579 ? 13.641 2.202 19.237 1.00 67.06 579 LYS A CA 1
ATOM 4619 C C . LYS A 1 579 ? 12.933 2.889 18.068 1.00 67.06 579 LYS A C 1
ATOM 4621 O O . LYS A 1 579 ? 12.845 2.303 16.987 1.00 67.06 579 LYS A O 1
ATOM 4626 N N . SER A 1 580 ? 12.424 4.106 18.278 1.00 68.12 580 SER A N 1
ATOM 4627 C CA . SER A 1 580 ? 11.760 4.901 17.237 1.00 68.12 580 SER A CA 1
ATOM 4628 C C . SER A 1 580 ? 12.743 5.325 16.140 1.00 68.12 580 SER A C 1
ATOM 4630 O O . SER A 1 580 ? 12.396 5.246 14.963 1.00 68.12 580 SER A O 1
ATOM 4632 N N . ILE A 1 581 ? 13.979 5.688 16.507 1.00 67.38 581 ILE A N 1
ATOM 4633 C CA . ILE A 1 581 ? 15.052 6.030 15.559 1.00 67.38 581 ILE A CA 1
ATOM 4634 C C . ILE A 1 581 ? 15.525 4.793 14.783 1.00 67.38 581 ILE A C 1
ATOM 4636 O O . ILE A 1 581 ? 15.475 4.819 13.553 1.00 67.38 581 ILE A O 1
ATOM 4640 N N . LYS A 1 582 ? 15.898 3.686 15.456 1.00 67.88 582 LYS A N 1
ATOM 4641 C CA . LYS A 1 582 ? 16.305 2.442 14.759 1.00 67.88 582 LYS A CA 1
ATOM 4642 C C . LYS A 1 582 ? 15.204 1.951 13.801 1.00 67.88 582 LYS A C 1
ATOM 4644 O O . LYS A 1 582 ? 15.498 1.530 12.685 1.00 67.88 582 LYS A O 1
ATOM 4649 N N . ARG A 1 583 ? 13.927 2.087 14.190 1.00 70.31 583 ARG A N 1
ATOM 4650 C CA . ARG A 1 583 ? 12.774 1.806 13.318 1.00 70.31 583 ARG A CA 1
ATOM 4651 C C . ARG A 1 583 ? 12.720 2.744 12.111 1.00 70.31 583 ARG A C 1
ATOM 4653 O O . ARG A 1 583 ? 12.606 2.255 10.994 1.00 70.31 583 ARG A O 1
ATOM 4660 N N . TYR A 1 584 ? 12.795 4.063 12.309 1.00 69.12 584 TYR A N 1
ATOM 4661 C CA . TYR A 1 584 ? 12.781 5.046 11.215 1.00 69.12 584 TYR A CA 1
ATOM 4662 C C . TYR A 1 584 ? 13.879 4.766 10.181 1.00 69.12 584 TYR A C 1
ATOM 4664 O O . TYR A 1 584 ? 13.580 4.685 8.993 1.00 69.12 584 TYR A O 1
ATOM 4672 N N . TYR A 1 585 ? 15.108 4.523 10.644 1.00 69.50 585 TYR A N 1
ATOM 4673 C CA . TYR A 1 585 ? 16.237 4.167 9.786 1.00 69.50 585 TYR A CA 1
ATOM 4674 C C . TYR A 1 585 ? 15.989 2.859 9.014 1.00 69.50 585 TYR A C 1
ATOM 4676 O O . TYR A 1 585 ? 16.156 2.840 7.795 1.00 69.50 585 TYR A O 1
ATOM 4684 N N . SER A 1 586 ? 15.493 1.801 9.681 1.00 71.69 586 SER A N 1
ATOM 4685 C CA . SER A 1 586 ? 15.147 0.538 9.007 1.00 71.69 586 SER A CA 1
ATOM 4686 C C . SER A 1 586 ? 14.183 0.775 7.843 1.00 71.69 586 SER A C 1
ATOM 4688 O O . SER A 1 586 ? 14.511 0.433 6.706 1.00 71.69 586 SER A O 1
ATOM 4690 N N . ASN A 1 587 ? 13.054 1.437 8.130 1.00 71.44 587 ASN A N 1
ATOM 4691 C CA . ASN A 1 587 ? 11.978 1.717 7.177 1.00 71.44 587 ASN A CA 1
ATOM 4692 C C . ASN A 1 587 ? 12.433 2.560 5.971 1.00 71.44 587 ASN A C 1
ATOM 4694 O O . ASN A 1 587 ? 11.860 2.427 4.895 1.00 71.44 587 ASN A O 1
ATOM 4698 N N . ALA A 1 588 ? 13.391 3.474 6.165 1.00 69.00 588 ALA A N 1
ATOM 4699 C CA . ALA A 1 588 ? 13.800 4.446 5.151 1.00 69.00 588 ALA A CA 1
ATOM 4700 C C . ALA A 1 588 ? 14.938 3.955 4.239 1.00 69.00 588 ALA A C 1
ATOM 4702 O O . ALA A 1 588 ? 14.994 4.377 3.085 1.00 69.00 588 ALA A O 1
ATOM 4703 N N . TYR A 1 589 ? 15.822 3.085 4.748 1.00 71.75 589 TYR A N 1
ATOM 4704 C CA . TYR A 1 589 ? 17.056 2.688 4.052 1.00 71.75 589 TYR A CA 1
ATOM 4705 C C . TYR A 1 589 ? 17.213 1.175 3.845 1.00 71.75 589 TYR A C 1
ATOM 4707 O O . TYR A 1 589 ? 17.768 0.761 2.836 1.00 71.75 589 TYR A O 1
ATOM 4715 N N . THR A 1 590 ? 16.711 0.331 4.756 1.00 77.31 590 THR A N 1
ATOM 4716 C CA . THR A 1 590 ? 16.992 -1.125 4.724 1.00 77.31 590 THR A CA 1
ATOM 4717 C C . THR A 1 590 ? 15.792 -1.995 4.348 1.00 77.31 590 THR A C 1
ATOM 4719 O O . THR A 1 590 ? 15.963 -3.134 3.922 1.00 77.31 590 THR A O 1
ATOM 4722 N N . ASP A 1 591 ? 14.567 -1.491 4.528 1.00 81.38 591 ASP A N 1
ATOM 4723 C CA . ASP A 1 591 ? 13.340 -2.276 4.350 1.00 81.38 591 ASP A CA 1
ATOM 4724 C C . ASP A 1 591 ? 13.067 -2.653 2.878 1.00 81.38 591 ASP A C 1
ATOM 4726 O O . ASP A 1 591 ? 12.315 -3.597 2.642 1.00 81.38 591 ASP A O 1
ATOM 4730 N N . GLY A 1 592 ? 13.711 -1.971 1.919 1.00 84.06 592 GLY A N 1
ATOM 4731 C CA . GLY A 1 592 ? 13.739 -2.336 0.496 1.00 84.06 592 GLY A CA 1
ATOM 4732 C C . GLY A 1 592 ? 14.575 -3.590 0.233 1.00 84.06 592 GLY A C 1
ATOM 4733 O O . GLY A 1 592 ? 14.015 -4.621 -0.124 1.00 84.06 592 GLY A O 1
ATOM 4734 N N . GLU A 1 593 ? 15.886 -3.562 0.517 1.00 86.31 593 GLU A N 1
ATOM 4735 C CA . GLU A 1 593 ? 16.753 -4.744 0.334 1.00 86.31 593 GLU A CA 1
ATOM 4736 C C . GLU A 1 593 ? 16.256 -5.961 1.142 1.00 86.31 593 GLU A C 1
ATOM 4738 O O . GLU A 1 593 ? 16.341 -7.096 0.680 1.00 86.31 593 GLU A O 1
ATOM 4743 N N . LYS A 1 594 ? 15.669 -5.742 2.329 1.00 88.50 594 LYS A N 1
ATOM 4744 C CA . LYS A 1 594 ? 15.006 -6.805 3.108 1.00 88.50 594 LYS A CA 1
ATOM 4745 C C . LYS A 1 594 ? 13.807 -7.417 2.380 1.00 88.50 594 LYS A C 1
ATOM 4747 O O . LYS A 1 594 ? 13.592 -8.622 2.491 1.00 88.50 594 LYS A O 1
ATOM 4752 N N . GLN A 1 595 ? 13.017 -6.618 1.665 1.00 91.44 595 GLN A N 1
ATOM 4753 C CA . GLN A 1 595 ? 11.886 -7.119 0.886 1.00 91.44 595 GLN A CA 1
ATOM 4754 C C . GLN A 1 595 ? 12.361 -7.890 -0.347 1.00 91.44 595 GLN A C 1
ATOM 4756 O O . GLN A 1 595 ? 11.862 -8.986 -0.592 1.00 91.44 595 GLN A O 1
ATOM 4761 N N . ASP A 1 596 ? 13.370 -7.387 -1.056 1.00 91.88 596 ASP A N 1
ATOM 4762 C CA . ASP A 1 596 ? 13.972 -8.076 -2.200 1.00 91.88 596 ASP A CA 1
ATOM 4763 C C . ASP A 1 596 ? 14.567 -9.434 -1.789 1.00 91.88 596 ASP A C 1
ATOM 4765 O O . ASP A 1 596 ? 14.352 -10.449 -2.455 1.00 91.88 596 ASP A O 1
ATOM 4769 N N . ALA A 1 597 ? 15.241 -9.488 -0.636 1.00 92.81 597 ALA A N 1
ATOM 4770 C CA . ALA A 1 597 ? 15.758 -10.723 -0.053 1.00 92.81 597 ALA A CA 1
ATOM 4771 C C . ALA A 1 597 ? 14.641 -11.729 0.289 1.00 92.81 597 ALA A C 1
ATOM 4773 O O . ALA A 1 597 ? 14.777 -12.920 0.004 1.00 92.81 597 ALA A O 1
ATOM 4774 N N . ILE A 1 598 ? 13.510 -11.261 0.833 1.00 93.31 598 ILE A N 1
ATOM 4775 C CA . ILE A 1 598 ? 12.312 -12.085 1.079 1.00 93.31 598 ILE A CA 1
ATOM 4776 C C . ILE A 1 598 ? 11.703 -12.585 -0.243 1.00 93.31 598 ILE A C 1
ATOM 4778 O O . ILE A 1 598 ? 11.366 -13.764 -0.352 1.00 93.31 598 ILE A O 1
ATOM 4782 N N . ASN A 1 599 ? 11.599 -11.727 -1.261 1.00 93.81 599 ASN A N 1
ATOM 4783 C CA . ASN A 1 599 ? 11.027 -12.066 -2.566 1.00 93.81 599 ASN A CA 1
ATOM 4784 C C . ASN A 1 599 ? 11.860 -13.134 -3.299 1.00 93.81 599 ASN A C 1
ATOM 4786 O O . ASN A 1 599 ? 11.292 -14.054 -3.891 1.00 93.81 599 ASN A O 1
ATOM 4790 N N . LEU A 1 600 ? 13.192 -13.052 -3.201 1.00 94.44 600 LEU A N 1
ATOM 4791 C CA . LEU A 1 600 ? 14.134 -14.042 -3.730 1.00 94.44 600 LEU A CA 1
ATOM 4792 C C . LEU A 1 600 ? 14.111 -15.361 -2.933 1.00 94.44 600 LEU A C 1
ATOM 4794 O O . LEU A 1 600 ? 14.082 -16.439 -3.523 1.00 94.44 600 LEU A O 1
ATOM 4798 N N . PHE A 1 601 ? 14.085 -15.293 -1.597 1.00 95.69 601 PHE A N 1
ATOM 4799 C CA . PHE A 1 601 ? 14.038 -16.473 -0.721 1.00 95.69 601 PHE A CA 1
ATOM 4800 C C . PHE A 1 601 ? 12.760 -17.301 -0.922 1.00 95.69 601 PHE A C 1
ATOM 4802 O O . PHE A 1 601 ? 12.794 -18.531 -0.886 1.00 95.69 601 PHE A O 1
ATOM 4809 N N . LEU A 1 602 ? 11.626 -16.628 -1.133 1.00 94.75 602 LEU A N 1
ATOM 4810 C CA . LEU A 1 602 ? 10.311 -17.253 -1.293 1.00 94.75 602 LEU A CA 1
ATOM 4811 C C . LEU A 1 602 ? 9.971 -17.622 -2.749 1.00 94.75 602 LEU A C 1
ATOM 4813 O O . LEU A 1 602 ? 8.952 -18.272 -2.977 1.00 94.75 602 LEU A O 1
ATOM 4817 N N . GLY A 1 603 ? 10.809 -17.237 -3.718 1.00 93.06 603 GLY A N 1
ATOM 4818 C CA . GLY A 1 603 ? 10.635 -17.561 -5.138 1.00 93.06 603 GLY A CA 1
ATOM 4819 C C . GLY A 1 603 ? 9.640 -16.683 -5.902 1.00 93.06 603 GLY A C 1
ATOM 4820 O O . GLY A 1 603 ? 9.308 -17.016 -7.039 1.00 93.06 603 GLY A O 1
ATOM 4821 N N . TYR A 1 604 ? 9.189 -15.568 -5.308 1.00 90.94 604 TYR A N 1
ATOM 4822 C CA . TYR A 1 604 ? 8.367 -14.548 -5.981 1.00 90.94 604 TYR A CA 1
ATOM 4823 C C . TYR A 1 604 ? 9.132 -13.846 -7.109 1.00 90.94 604 TYR A C 1
ATOM 4825 O O . TYR A 1 604 ? 8.539 -13.472 -8.115 1.00 90.94 604 TYR A O 1
ATOM 4833 N N . PHE A 1 605 ? 10.450 -13.697 -6.954 1.00 92.81 605 PHE A N 1
ATOM 4834 C CA . PHE A 1 605 ? 11.351 -13.316 -8.036 1.00 92.81 605 PHE A CA 1
ATOM 4835 C C . PHE A 1 605 ? 12.388 -14.417 -8.252 1.00 92.81 605 PHE A C 1
ATOM 4837 O O . PHE A 1 605 ? 13.028 -14.873 -7.304 1.00 92.81 605 PHE A O 1
ATOM 4844 N N . GLN A 1 606 ? 12.582 -14.812 -9.508 1.00 92.25 606 GLN A N 1
ATOM 4845 C CA . GLN A 1 606 ? 13.602 -15.773 -9.921 1.00 92.25 606 GLN A CA 1
ATOM 4846 C C . GLN A 1 606 ? 14.481 -15.097 -10.981 1.00 92.25 606 GLN A C 1
ATOM 4848 O O . GLN A 1 606 ? 13.948 -14.729 -12.032 1.00 92.25 606 GLN A O 1
ATOM 4853 N N . PRO A 1 607 ? 15.789 -14.890 -10.728 1.00 92.00 607 PRO A N 1
ATOM 4854 C CA . PRO A 1 607 ? 16.677 -14.250 -11.692 1.00 92.00 607 PRO A CA 1
ATOM 4855 C C . PRO A 1 607 ? 16.712 -15.000 -13.025 1.00 92.00 607 PRO A C 1
ATOM 4857 O O . PRO A 1 607 ? 16.729 -16.228 -13.064 1.00 92.00 607 PRO A O 1
ATOM 4860 N N . GLN A 1 608 ? 16.723 -14.251 -14.124 1.00 88.12 608 GLN A N 1
ATOM 4861 C CA . GLN A 1 608 ? 16.822 -14.777 -15.483 1.00 88.12 608 GLN A CA 1
ATOM 4862 C C . GLN A 1 608 ? 17.732 -13.850 -16.284 1.00 88.12 608 GLN A C 1
ATOM 4864 O O . GLN A 1 608 ? 17.619 -12.628 -16.172 1.00 88.12 608 GLN A O 1
ATOM 4869 N N . ASP A 1 609 ? 18.635 -14.424 -17.076 1.00 81.56 609 ASP A N 1
ATOM 4870 C CA . ASP A 1 609 ? 19.514 -13.635 -17.937 1.00 81.56 609 ASP A CA 1
ATOM 4871 C C . ASP A 1 609 ? 18.705 -12.892 -19.018 1.00 81.56 609 ASP A C 1
ATOM 4873 O O . ASP A 1 609 ? 17.646 -13.351 -19.455 1.00 81.56 609 ASP A O 1
ATOM 4877 N N . GLY A 1 610 ? 19.170 -11.705 -19.404 1.00 80.50 610 GLY A N 1
ATOM 4878 C CA . GLY A 1 610 ? 18.473 -10.812 -20.336 1.00 80.50 610 GLY A CA 1
ATOM 4879 C C . GLY A 1 610 ? 17.172 -10.166 -19.824 1.00 80.50 610 GLY A C 1
ATOM 4880 O O . GLY A 1 610 ? 16.530 -9.450 -20.593 1.00 80.50 610 GLY A O 1
ATOM 4881 N N . LYS A 1 611 ? 16.769 -10.371 -18.560 1.00 85.69 611 LYS A N 1
ATOM 4882 C CA . LYS A 1 611 ? 15.639 -9.663 -17.920 1.00 85.69 611 LYS A CA 1
ATOM 4883 C C . LYS A 1 611 ? 16.122 -8.627 -16.889 1.00 85.69 611 LYS A C 1
ATOM 4885 O O . LYS A 1 611 ? 17.221 -8.791 -16.359 1.00 85.69 611 LYS A O 1
ATOM 4890 N N . PRO A 1 612 ? 15.318 -7.584 -16.581 1.00 86.56 612 PRO A N 1
ATOM 4891 C CA . PRO A 1 612 ? 15.640 -6.619 -15.529 1.00 86.56 612 PRO A CA 1
ATOM 4892 C C . PRO A 1 612 ? 15.896 -7.307 -14.188 1.00 86.56 612 PRO A C 1
ATOM 4894 O O . PRO A 1 612 ? 15.212 -8.274 -13.836 1.00 86.56 612 PRO A O 1
ATOM 4897 N N . ALA A 1 613 ? 16.872 -6.810 -13.434 1.00 88.25 613 ALA A N 1
ATOM 4898 C CA . ALA A 1 613 ? 17.152 -7.331 -12.109 1.00 88.25 613 ALA A CA 1
ATOM 4899 C C . ALA A 1 613 ? 16.109 -6.875 -11.075 1.00 88.25 613 ALA A C 1
ATOM 4901 O O . ALA A 1 613 ? 15.388 -5.902 -11.274 1.00 88.25 613 ALA A O 1
ATOM 4902 N N . LEU A 1 614 ? 16.051 -7.557 -9.928 1.00 87.56 614 LEU A N 1
ATOM 4903 C CA . LEU A 1 614 ? 15.055 -7.274 -8.884 1.00 87.56 614 LEU A CA 1
ATOM 4904 C C . LEU A 1 614 ? 15.108 -5.816 -8.381 1.00 87.56 614 LEU A C 1
ATOM 4906 O O . LEU A 1 614 ? 14.077 -5.167 -8.250 1.00 87.56 614 LEU A O 1
ATOM 4910 N N . TRP A 1 615 ? 16.315 -5.274 -8.206 1.00 86.62 615 TRP A N 1
ATOM 4911 C CA . TRP A 1 615 ? 16.572 -3.880 -7.809 1.00 86.62 615 TRP A CA 1
ATOM 4912 C C . TRP A 1 615 ? 16.435 -2.855 -8.957 1.00 86.62 615 TRP A C 1
ATOM 4914 O O . TRP A 1 615 ? 16.740 -1.681 -8.761 1.00 86.62 615 TRP A O 1
ATOM 4924 N N . GLU A 1 616 ? 16.057 -3.291 -10.163 1.00 85.00 616 GLU A N 1
ATOM 4925 C CA . GLU A 1 616 ? 15.738 -2.439 -11.324 1.00 85.00 616 GLU A CA 1
ATOM 4926 C C . GLU A 1 616 ? 14.216 -2.315 -11.538 1.00 85.00 616 GLU A C 1
ATOM 4928 O O . GLU A 1 616 ? 13.779 -1.640 -12.468 1.00 85.00 616 GLU A O 1
ATOM 4933 N N . LEU A 1 617 ? 13.396 -2.946 -10.686 1.00 81.56 617 LEU A N 1
ATOM 4934 C CA . LEU A 1 617 ? 11.938 -2.827 -10.712 1.00 81.56 617 LEU A CA 1
ATOM 4935 C C . LEU A 1 617 ? 11.477 -1.611 -9.891 1.00 81.56 617 LEU A C 1
ATOM 4937 O O . LEU A 1 617 ? 11.781 -1.513 -8.704 1.00 81.56 617 LEU A O 1
ATOM 4941 N N . ASP A 1 618 ? 10.653 -0.736 -10.481 1.00 69.75 618 ASP A N 1
ATOM 4942 C CA . ASP A 1 618 ? 10.062 0.425 -9.782 1.00 69.75 618 ASP A CA 1
ATOM 4943 C C . ASP A 1 618 ? 9.215 0.032 -8.555 1.00 69.75 618 ASP A C 1
ATOM 4945 O O . ASP A 1 618 ? 9.016 0.820 -7.627 1.00 69.75 618 ASP A O 1
ATOM 4949 N N . THR A 1 619 ? 8.654 -1.181 -8.563 1.00 73.75 619 THR A N 1
ATOM 4950 C CA . THR A 1 619 ? 7.884 -1.744 -7.453 1.00 73.75 619 THR A CA 1
ATOM 4951 C C . THR A 1 619 ? 7.783 -3.265 -7.555 1.00 73.75 619 THR A C 1
ATOM 4953 O O . THR A 1 619 ? 7.612 -3.825 -8.638 1.00 73.75 619 THR A O 1
ATOM 4956 N N . ASP A 1 620 ? 7.800 -3.940 -6.405 1.00 75.62 620 ASP A N 1
ATOM 4957 C CA . ASP A 1 620 ? 7.566 -5.381 -6.296 1.00 75.62 620 ASP A CA 1
ATOM 4958 C C . ASP A 1 620 ? 6.067 -5.762 -6.269 1.00 75.62 620 ASP A C 1
ATOM 4960 O O . ASP A 1 620 ? 5.721 -6.931 -6.111 1.00 75.62 620 ASP A O 1
ATOM 4964 N N . TYR A 1 621 ? 5.158 -4.791 -6.442 1.00 76.00 621 TYR A N 1
ATOM 4965 C CA . TYR A 1 621 ? 3.700 -4.984 -6.464 1.00 76.00 621 TYR A CA 1
ATOM 4966 C C . TYR A 1 621 ? 3.259 -6.101 -7.425 1.00 76.00 621 TYR A C 1
ATOM 4968 O O . TYR A 1 621 ? 2.483 -6.982 -7.044 1.00 76.00 621 TYR A O 1
ATOM 4976 N N . TYR A 1 622 ? 3.820 -6.103 -8.638 1.00 76.38 622 TYR A N 1
ATOM 4977 C CA . TYR A 1 622 ? 3.517 -7.066 -9.701 1.00 76.38 622 TYR A CA 1
ATOM 4978 C C . TYR A 1 622 ? 3.889 -8.518 -9.350 1.00 76.38 622 TYR A C 1
ATOM 4980 O O . TYR A 1 622 ? 3.364 -9.442 -9.957 1.00 76.38 622 TYR A O 1
ATOM 4988 N N . LEU A 1 623 ? 4.746 -8.750 -8.345 1.00 78.75 623 LEU A N 1
ATOM 4989 C CA . LEU A 1 623 ? 5.132 -10.102 -7.914 1.00 78.75 623 LEU A CA 1
ATOM 4990 C C . LEU A 1 623 ? 4.076 -10.786 -7.020 1.00 78.75 623 LEU A C 1
ATOM 4992 O O . LEU A 1 623 ? 4.258 -11.937 -6.616 1.00 78.75 623 LEU A O 1
ATOM 4996 N N . HIS A 1 624 ? 2.995 -10.085 -6.649 1.00 75.44 624 HIS A N 1
ATOM 4997 C CA . HIS A 1 624 ? 1.986 -10.601 -5.708 1.00 75.44 624 HIS A CA 1
ATOM 4998 C C . HIS A 1 624 ? 0.527 -10.274 -6.066 1.00 75.44 624 HIS A C 1
ATOM 5000 O O . HIS A 1 624 ? -0.374 -10.737 -5.358 1.00 75.44 624 HIS A O 1
ATOM 5006 N N . VAL A 1 625 ? 0.305 -9.489 -7.125 1.00 66.56 625 VAL A N 1
ATOM 5007 C CA . VAL A 1 625 ? -1.004 -9.082 -7.657 1.00 66.56 625 VAL A CA 1
ATOM 5008 C C . VAL A 1 625 ? -1.065 -9.511 -9.118 1.00 66.56 625 VAL A C 1
ATOM 5010 O O . VAL A 1 625 ? -0.277 -9.036 -9.932 1.00 66.56 625 VAL A O 1
ATOM 5013 N N . THR A 1 626 ? -1.991 -10.410 -9.440 1.00 59.34 626 THR A N 1
ATOM 5014 C CA . THR A 1 626 ? -2.224 -10.894 -10.807 1.00 59.34 626 THR A CA 1
ATOM 5015 C C . THR A 1 626 ? -2.882 -9.820 -11.661 1.00 59.34 626 THR A C 1
ATOM 5017 O O . THR A 1 626 ? -3.821 -9.151 -11.222 1.00 59.34 626 THR A O 1
ATOM 5020 N N . THR A 1 627 ? -2.430 -9.690 -12.904 1.00 40.19 627 THR A N 1
ATOM 5021 C CA . THR A 1 627 ? -3.068 -8.846 -13.915 1.00 40.19 627 THR A CA 1
ATOM 5022 C C . THR A 1 627 ? -3.882 -9.715 -14.869 1.00 40.19 627 THR A C 1
ATOM 5024 O O . THR A 1 627 ? -3.546 -10.867 -15.122 1.00 40.19 627 THR A O 1
ATOM 5027 N N . SER A 1 628 ? -4.949 -9.177 -15.463 1.00 35.34 628 SER A N 1
ATOM 5028 C CA . SER A 1 628 ? -5.812 -9.937 -16.391 1.00 35.34 628 SER A CA 1
ATOM 5029 C C . SER A 1 628 ? -5.156 -10.284 -17.744 1.00 35.34 628 SER A C 1
ATOM 5031 O O . SER A 1 628 ? -5.853 -10.657 -18.683 1.00 35.34 628 SER A O 1
ATOM 5033 N N . ALA A 1 629 ? -3.832 -10.140 -17.862 1.00 29.97 629 ALA A N 1
ATOM 5034 C CA . ALA A 1 629 ? -3.026 -10.644 -18.972 1.00 29.97 629 ALA A CA 1
ATOM 5035 C C . ALA A 1 629 ? -2.402 -12.025 -18.672 1.00 29.97 629 ALA A C 1
ATOM 5037 O O . ALA A 1 629 ? -2.058 -12.754 -19.602 1.00 29.97 629 ALA A O 1
ATOM 5038 N N . ASP A 1 630 ? -2.272 -12.399 -17.393 1.00 35.47 630 ASP A N 1
ATOM 5039 C CA . ASP A 1 630 ? -1.534 -13.595 -16.964 1.00 35.47 630 ASP A CA 1
ATOM 5040 C C . ASP A 1 630 ? -2.287 -14.910 -17.287 1.00 35.47 630 ASP A C 1
ATOM 5042 O O . ASP A 1 630 ? -1.659 -15.936 -17.571 1.00 35.47 630 ASP A O 1
ATOM 5046 N N . ASP A 1 631 ? -3.623 -14.849 -17.394 1.00 31.78 631 ASP A N 1
ATOM 5047 C CA . ASP A 1 631 ? -4.517 -15.946 -17.824 1.00 31.78 631 ASP A CA 1
ATOM 5048 C C . ASP A 1 631 ? -4.215 -16.487 -19.241 1.00 31.78 631 ASP A C 1
ATOM 5050 O O . ASP A 1 631 ? -4.716 -17.544 -19.618 1.00 31.78 631 ASP A O 1
ATOM 5054 N N . LEU A 1 632 ? -3.385 -15.799 -20.038 1.00 32.47 632 LEU A N 1
ATOM 5055 C CA . LEU A 1 632 ? -2.937 -16.256 -21.363 1.00 32.47 632 LEU A CA 1
ATOM 5056 C C . LEU A 1 632 ? -1.552 -16.929 -21.359 1.00 32.47 632 LEU A C 1
ATOM 5058 O O . LEU A 1 632 ? -1.050 -17.292 -22.423 1.00 32.47 632 LEU A O 1
ATOM 5062 N N . THR A 1 633 ? -0.922 -17.107 -20.191 1.00 29.12 633 THR A N 1
ATOM 5063 C CA . THR A 1 633 ? 0.362 -17.832 -20.066 1.00 29.12 633 THR A CA 1
ATOM 5064 C C . THR A 1 633 ? 0.426 -18.846 -18.918 1.00 29.12 633 THR A C 1
ATOM 5066 O O . THR A 1 633 ? 1.320 -19.692 -18.912 1.00 29.12 633 THR A O 1
ATOM 5069 N N . SER A 1 634 ? -0.538 -18.839 -17.991 1.00 27.73 634 SER A N 1
ATOM 5070 C CA . SER A 1 634 ? -0.584 -19.740 -16.825 1.00 27.73 634 SER A CA 1
ATOM 5071 C C . SER A 1 634 ? -1.057 -21.182 -17.124 1.00 27.73 634 SER A C 1
ATOM 5073 O O . SER A 1 634 ? -1.605 -21.843 -16.243 1.00 27.73 634 SER A O 1
ATOM 5075 N N . ASP A 1 635 ? -0.827 -21.704 -18.333 1.00 25.84 635 ASP A N 1
ATOM 5076 C CA . ASP A 1 635 ? -1.289 -23.041 -18.764 1.00 25.84 635 ASP A CA 1
ATOM 5077 C C . ASP A 1 635 ? -0.170 -24.108 -18.710 1.00 25.84 635 ASP A C 1
ATOM 5079 O O . ASP A 1 635 ? -0.054 -25.019 -19.531 1.00 25.84 635 ASP A O 1
ATOM 5083 N N . SER A 1 636 ? 0.711 -23.975 -17.715 1.00 28.97 636 SER A N 1
ATOM 5084 C CA . SER A 1 636 ? 1.685 -24.997 -17.323 1.00 28.97 636 SER A CA 1
ATOM 5085 C C . SER A 1 636 ? 1.858 -25.016 -15.800 1.00 28.97 636 SER A C 1
ATOM 5087 O O . SER A 1 636 ? 1.655 -24.007 -15.132 1.00 28.97 636 SER A O 1
ATOM 5089 N N . TYR A 1 637 ? 2.246 -26.176 -15.255 1.00 28.81 637 TYR A N 1
ATOM 5090 C CA . TYR A 1 637 ? 2.483 -26.428 -13.821 1.00 28.81 637 TYR A CA 1
ATOM 5091 C C . TYR A 1 637 ? 1.250 -26.535 -12.905 1.00 28.81 637 TYR A C 1
ATOM 5093 O O . TYR A 1 637 ? 1.232 -25.974 -11.811 1.00 28.81 637 TYR A O 1
ATOM 5101 N N . HIS A 1 638 ? 0.302 -27.416 -13.249 1.00 27.30 638 HIS A N 1
ATOM 5102 C CA . HIS A 1 638 ? -0.474 -28.120 -12.220 1.00 27.30 638 HIS A CA 1
ATOM 5103 C C . HIS A 1 638 ? -0.231 -29.640 -12.235 1.00 27.30 638 HIS A C 1
ATOM 5105 O O . HIS A 1 638 ? -0.479 -30.330 -13.217 1.00 27.30 638 HIS A O 1
ATOM 5111 N N . MET A 1 639 ? 0.286 -30.118 -11.098 1.00 27.45 639 MET A N 1
ATOM 5112 C CA . MET A 1 639 ? 0.433 -31.502 -10.621 1.00 27.45 639 MET A CA 1
ATOM 5113 C C . MET A 1 639 ? -0.195 -32.632 -11.460 1.00 27.45 639 MET A C 1
ATOM 5115 O O . MET A 1 639 ? -1.400 -32.872 -11.400 1.00 27.45 639 MET A O 1
ATOM 5119 N N . THR A 1 640 ? 0.651 -33.459 -12.083 1.00 22.56 640 THR A N 1
ATOM 5120 C CA . THR A 1 640 ? 0.281 -34.824 -12.487 1.00 22.56 640 THR A CA 1
ATOM 5121 C C . THR A 1 640 ? 0.274 -35.752 -11.266 1.00 22.56 640 THR A C 1
ATOM 5123 O O . THR A 1 640 ? 1.326 -36.259 -10.870 1.00 22.56 640 THR A O 1
ATOM 5126 N N . SER A 1 641 ? -0.891 -36.004 -10.668 1.00 27.61 641 SER A N 1
ATOM 5127 C CA . SER A 1 641 ? -1.070 -37.073 -9.675 1.00 27.61 641 SER A CA 1
ATOM 5128 C C . SER A 1 641 ? -1.582 -38.351 -10.351 1.00 27.61 641 SER A C 1
ATOM 5130 O O . SER A 1 641 ? -2.510 -38.320 -11.155 1.00 27.61 641 SER A O 1
ATOM 5132 N N . SER A 1 642 ? -0.957 -39.494 -10.054 1.00 25.19 642 SER A N 1
ATOM 5133 C CA . SER A 1 642 ? -1.242 -40.767 -10.727 1.00 25.19 642 SER A CA 1
ATOM 5134 C C . SER A 1 642 ? -1.937 -41.776 -9.808 1.00 25.19 642 SER A C 1
ATOM 5136 O O . SER A 1 642 ? -1.285 -42.431 -8.994 1.00 25.19 642 SER A O 1
ATOM 5138 N N . THR A 1 643 ? -3.236 -41.979 -10.012 1.00 26.86 643 THR A N 1
ATOM 5139 C CA . THR A 1 643 ? -3.975 -43.186 -9.603 1.00 26.86 643 THR A CA 1
ATOM 5140 C C . THR A 1 643 ? -4.878 -43.636 -10.754 1.00 26.86 643 THR A C 1
ATOM 5142 O O . THR A 1 643 ? -5.387 -42.816 -11.513 1.00 26.86 643 THR A O 1
ATOM 5145 N N . GLY A 1 644 ? -4.999 -44.952 -10.956 1.00 24.56 644 GLY A N 1
ATOM 5146 C CA . GLY A 1 644 ? -5.530 -45.523 -12.198 1.00 24.56 644 GLY A CA 1
ATOM 5147 C C . GLY A 1 644 ? -6.953 -46.084 -12.118 1.00 24.56 644 GLY A C 1
ATOM 5148 O O . GLY A 1 644 ? -7.357 -46.631 -11.099 1.00 24.56 644 GLY A O 1
ATOM 5149 N N . ASN A 1 645 ? -7.647 -46.000 -13.256 1.00 26.25 645 ASN A N 1
ATOM 5150 C CA . ASN A 1 645 ? -8.732 -46.855 -13.756 1.00 26.25 645 ASN A CA 1
ATOM 5151 C C . ASN A 1 645 ? -9.737 -47.484 -12.766 1.00 26.25 645 ASN A C 1
ATOM 5153 O O . ASN A 1 645 ? -9.487 -48.515 -12.144 1.00 26.25 645 ASN A O 1
ATOM 5157 N N . SER A 1 646 ? -10.983 -47.017 -12.851 1.00 24.69 646 SER A N 1
ATOM 5158 C CA . SER A 1 646 ? -12.191 -47.860 -12.835 1.00 24.69 646 SER A CA 1
ATOM 5159 C C . SER A 1 646 ? -13.256 -47.202 -13.726 1.00 24.69 646 SER A C 1
ATOM 5161 O O . SER A 1 646 ? -13.184 -45.998 -13.962 1.00 24.69 646 SER A O 1
ATOM 5163 N N . ALA A 1 647 ? -14.159 -47.986 -14.324 1.00 23.75 647 ALA A N 1
ATOM 5164 C CA . ALA A 1 647 ? -14.815 -47.613 -15.585 1.00 23.75 647 ALA A CA 1
ATOM 5165 C C . ALA A 1 647 ? -16.349 -47.443 -15.526 1.00 23.75 647 ALA A C 1
ATOM 5167 O O . ALA A 1 647 ? -17.006 -47.962 -14.629 1.00 23.75 647 ALA A O 1
ATOM 5168 N N . ALA A 1 648 ? -16.869 -46.829 -16.601 1.00 24.27 648 ALA A N 1
ATOM 5169 C CA . ALA A 1 648 ? -18.268 -46.746 -17.053 1.00 24.27 648 ALA A CA 1
ATOM 5170 C C . ALA A 1 648 ? -19.239 -45.819 -16.284 1.00 24.27 648 ALA A C 1
ATOM 5172 O O . ALA A 1 648 ? -19.291 -45.806 -15.059 1.00 24.27 648 ALA A O 1
ATOM 5173 N N . GLY A 1 649 ? -20.061 -45.079 -17.047 1.00 23.31 649 GLY A N 1
ATOM 5174 C CA . GLY A 1 649 ? -21.141 -44.230 -16.522 1.00 23.31 649 GLY A CA 1
ATOM 5175 C C . GLY A 1 649 ? -21.454 -42.994 -17.376 1.00 23.31 649 GLY A C 1
ATOM 5176 O O . GLY A 1 649 ? -21.187 -41.876 -16.947 1.00 23.31 649 GLY A O 1
ATOM 5177 N N . GLU A 1 650 ? -22.021 -43.164 -18.576 1.00 26.33 650 GLU A N 1
ATOM 5178 C CA . GLU A 1 650 ? -22.540 -42.028 -19.357 1.00 26.33 650 GLU A CA 1
ATOM 5179 C C . GLU A 1 650 ? -23.858 -41.496 -18.767 1.00 26.33 650 GLU A C 1
ATOM 5181 O O . GLU A 1 650 ? -24.845 -42.226 -18.687 1.00 26.33 650 GLU A O 1
ATOM 5186 N N . ALA A 1 651 ? -23.904 -40.205 -18.422 1.00 24.36 651 ALA A N 1
ATOM 5187 C CA . ALA A 1 651 ? -25.145 -39.447 -18.239 1.00 24.36 651 ALA A CA 1
ATOM 5188 C C . ALA A 1 651 ? -24.869 -37.941 -18.398 1.00 24.36 651 ALA A C 1
ATOM 5190 O O . ALA A 1 651 ? -24.352 -37.288 -17.492 1.00 24.36 651 ALA A O 1
ATOM 5191 N N . GLY A 1 652 ? -25.189 -37.375 -19.564 1.00 24.47 652 GLY A N 1
ATOM 5192 C CA . GLY A 1 652 ? -24.975 -35.952 -19.831 1.00 24.47 652 GLY A CA 1
ATOM 5193 C C . GLY A 1 652 ? -26.041 -35.058 -19.191 1.00 24.47 652 GLY A C 1
ATOM 5194 O O . GLY A 1 652 ? -27.230 -35.241 -19.437 1.00 24.47 652 GLY A O 1
ATOM 5195 N N . VAL A 1 653 ? -25.615 -34.033 -18.447 1.00 23.39 653 VAL A N 1
ATOM 5196 C CA . VAL A 1 653 ? -26.459 -32.887 -18.066 1.00 23.39 653 VAL A CA 1
ATOM 5197 C C . VAL A 1 653 ? -25.771 -31.613 -18.544 1.00 23.39 653 VAL A C 1
ATOM 5199 O O . VAL A 1 653 ? -24.789 -31.163 -17.956 1.00 23.39 653 VAL A O 1
ATOM 5202 N N . ALA A 1 654 ? -26.271 -31.037 -19.636 1.00 23.95 654 ALA A N 1
ATOM 5203 C CA . ALA A 1 654 ? -25.742 -29.790 -20.175 1.00 23.95 654 ALA A CA 1
ATOM 5204 C C . ALA A 1 654 ? -26.146 -28.606 -19.281 1.00 23.95 654 ALA A C 1
ATOM 5206 O O . ALA A 1 654 ? -27.331 -28.301 -19.144 1.00 23.95 654 ALA A O 1
ATOM 5207 N N . LEU A 1 655 ? -25.162 -27.917 -18.700 1.00 24.47 655 LEU A N 1
ATOM 5208 C CA . LEU A 1 655 ? -25.376 -26.631 -18.039 1.00 24.47 655 LEU A CA 1
ATOM 5209 C C . LEU A 1 655 ? -25.256 -25.493 -19.059 1.00 24.47 655 LEU A C 1
ATOM 5211 O O . LEU A 1 655 ? -24.295 -25.407 -19.821 1.00 24.47 655 LEU A O 1
ATOM 5215 N N . SER A 1 656 ? -26.270 -24.631 -19.078 1.00 22.77 656 SER A N 1
ATOM 5216 C CA . SER A 1 656 ? -26.414 -23.514 -20.016 1.00 22.77 656 SER A CA 1
ATOM 5217 C C . SER A 1 656 ? -25.311 -22.454 -19.872 1.00 22.77 656 SER A C 1
ATOM 5219 O O . SER A 1 656 ? -24.845 -22.234 -18.748 1.00 22.77 656 SER A O 1
ATOM 5221 N N . PRO A 1 657 ? -24.990 -21.688 -20.938 1.00 25.86 657 PRO A N 1
ATOM 5222 C CA . PRO A 1 657 ? -24.192 -20.469 -20.822 1.00 25.86 657 PRO A CA 1
ATOM 5223 C C . PRO A 1 657 ? -24.753 -19.556 -19.725 1.00 25.86 657 PRO A C 1
ATOM 5225 O O . PRO A 1 657 ? -25.944 -19.236 -19.712 1.00 25.86 657 PRO A O 1
ATOM 5228 N N . ARG A 1 658 ? -23.905 -19.173 -18.766 1.00 24.66 658 ARG A N 1
ATOM 5229 C CA . ARG A 1 658 ? -24.322 -18.397 -17.593 1.00 24.66 658 ARG A CA 1
ATOM 5230 C C . ARG A 1 658 ? -24.694 -16.982 -18.042 1.00 24.66 658 ARG A C 1
ATOM 5232 O O . ARG A 1 658 ? -23.855 -16.280 -18.594 1.00 24.66 658 ARG A O 1
ATOM 5239 N N . ALA A 1 659 ? -25.953 -16.593 -17.840 1.00 24.19 659 ALA A N 1
ATOM 5240 C CA . ALA A 1 659 ? -26.510 -15.376 -18.426 1.00 24.19 659 ALA A CA 1
ATOM 5241 C C . ALA A 1 659 ? -25.727 -14.106 -18.044 1.00 24.19 659 ALA A C 1
ATOM 5243 O O . ALA A 1 659 ? -25.431 -13.874 -16.870 1.00 24.19 659 ALA A O 1
ATOM 5244 N N . THR A 1 660 ? -25.449 -13.265 -19.042 1.00 25.41 660 THR A N 1
ATOM 5245 C CA . THR A 1 660 ? -24.786 -11.967 -18.884 1.00 25.41 660 THR A CA 1
ATOM 5246 C C . THR A 1 660 ? -25.684 -11.010 -18.098 1.00 25.41 660 THR A C 1
ATOM 5248 O O . THR A 1 660 ? -26.596 -10.398 -18.654 1.00 25.41 660 THR A O 1
ATOM 5251 N N . LEU A 1 661 ? -25.451 -10.883 -16.791 1.00 25.22 661 LEU A N 1
ATOM 5252 C CA . LEU A 1 661 ? -26.222 -9.981 -15.936 1.00 25.22 661 LEU A CA 1
ATOM 5253 C C . LEU A 1 661 ? -25.807 -8.526 -16.178 1.00 25.22 661 LEU A C 1
ATOM 5255 O O . LEU A 1 661 ? -24.722 -8.097 -15.790 1.00 25.22 661 LEU A O 1
ATOM 5259 N N . SER A 1 662 ? -26.694 -7.764 -16.818 1.00 22.52 662 SER A N 1
ATOM 5260 C CA . SER A 1 662 ? -26.553 -6.316 -16.988 1.00 22.52 662 SER A CA 1
ATOM 5261 C C . SER A 1 662 ? -26.483 -5.599 -15.628 1.00 22.52 662 SER A C 1
ATOM 5263 O O . SER A 1 662 ? -27.148 -6.029 -14.681 1.00 22.52 662 SER A O 1
ATOM 5265 N N . PRO A 1 663 ? -25.737 -4.485 -15.509 1.00 24.42 663 PRO A N 1
ATOM 5266 C CA . PRO A 1 663 ? -25.652 -3.738 -14.259 1.00 24.42 663 PRO A CA 1
ATOM 5267 C C . PRO A 1 663 ? -27.008 -3.115 -13.901 1.00 24.42 663 PRO A C 1
ATOM 5269 O O . PRO A 1 663 ? -27.473 -2.185 -14.558 1.00 24.42 663 PRO A O 1
ATOM 5272 N N . VAL A 1 664 ? -27.627 -3.604 -12.824 1.00 24.81 664 VAL A N 1
ATOM 5273 C CA . VAL A 1 664 ? -28.795 -2.955 -12.213 1.00 24.81 664 VAL A CA 1
ATOM 5274 C C . VAL A 1 664 ? -28.326 -1.647 -11.558 1.00 24.81 664 VAL A C 1
ATOM 5276 O O . VAL A 1 664 ? -27.418 -1.694 -10.723 1.00 24.81 664 VAL A O 1
ATOM 5279 N N . PRO A 1 665 ? -28.903 -0.477 -11.894 1.00 27.12 665 PRO A N 1
ATOM 5280 C CA . PRO A 1 665 ? -28.518 0.778 -11.260 1.00 27.12 665 PRO A CA 1
ATOM 5281 C C . PRO A 1 665 ? -28.809 0.751 -9.756 1.00 27.12 665 PRO A C 1
ATOM 5283 O O . PRO A 1 665 ? -29.934 0.468 -9.344 1.00 27.12 665 PRO A O 1
ATOM 5286 N N . ALA A 1 666 ? -27.817 1.097 -8.931 1.00 25.25 666 ALA A N 1
ATOM 5287 C CA . ALA A 1 666 ? -28.036 1.308 -7.503 1.00 25.25 666 ALA A CA 1
ATOM 5288 C C . ALA A 1 666 ? -29.054 2.446 -7.307 1.00 25.25 666 ALA A C 1
ATOM 5290 O O . ALA A 1 666 ? -28.819 3.577 -7.746 1.00 25.25 666 ALA A O 1
ATOM 5291 N N . CYS A 1 667 ? -30.200 2.146 -6.689 1.00 26.16 667 CYS A N 1
ATOM 5292 C CA . CYS A 1 667 ? -31.287 3.110 -6.571 1.00 26.16 667 CYS A CA 1
ATOM 5293 C C . CYS A 1 667 ? -30.872 4.305 -5.697 1.00 26.16 667 CYS A C 1
ATOM 5295 O O . CYS A 1 667 ? -30.319 4.143 -4.609 1.00 26.16 667 CYS A O 1
ATOM 5297 N N . LYS A 1 668 ? -31.178 5.527 -6.150 1.00 30.11 668 LYS A N 1
ATOM 5298 C CA . LYS A 1 668 ? -30.867 6.768 -5.415 1.00 30.11 668 LYS A CA 1
ATOM 5299 C C . LYS A 1 668 ? -31.622 6.902 -4.083 1.00 30.11 668 LYS A C 1
ATOM 5301 O O . LYS A 1 668 ? -31.250 7.740 -3.265 1.00 30.11 668 LYS A O 1
ATOM 5306 N N . GLU A 1 669 ? -32.681 6.125 -3.870 1.00 26.66 669 GLU A N 1
ATOM 5307 C CA . GLU A 1 669 ? -33.642 6.345 -2.784 1.00 26.66 669 GLU A CA 1
ATOM 5308 C C . GLU A 1 669 ? -33.148 5.878 -1.402 1.00 26.66 669 GLU A C 1
ATOM 5310 O O . GLU A 1 669 ? -33.497 6.505 -0.396 1.00 26.66 669 GLU A O 1
ATOM 5315 N N . ASP A 1 670 ? -32.274 4.866 -1.331 1.00 29.05 670 ASP A N 1
ATOM 5316 C CA . ASP A 1 670 ? -31.755 4.323 -0.061 1.00 29.05 670 ASP A CA 1
ATOM 5317 C C . ASP A 1 670 ? -30.966 5.356 0.765 1.00 29.05 670 ASP A C 1
ATOM 5319 O O . ASP A 1 670 ? -31.023 5.367 1.999 1.00 29.05 670 ASP A O 1
ATOM 5323 N N . PHE A 1 671 ? -30.291 6.297 0.096 1.00 31.02 671 PHE A N 1
ATOM 5324 C CA . PHE A 1 671 ? -29.498 7.346 0.748 1.00 31.02 671 PHE A CA 1
ATOM 5325 C C . PHE A 1 671 ? -30.338 8.375 1.524 1.00 31.02 671 PHE A C 1
ATOM 5327 O O . PHE A 1 671 ? -29.792 9.114 2.341 1.00 31.02 671 PHE A O 1
ATOM 5334 N N . SER A 1 672 ? -31.659 8.414 1.323 1.00 25.97 672 SER A N 1
ATOM 5335 C CA . SER A 1 672 ? -32.554 9.384 1.976 1.00 25.97 672 SER A CA 1
ATOM 5336 C C . SER A 1 672 ? -33.077 8.952 3.356 1.00 25.97 672 SER A C 1
ATOM 5338 O O . SER A 1 672 ? -33.665 9.766 4.069 1.00 25.97 672 SER A O 1
ATOM 5340 N N . ARG A 1 673 ? -32.892 7.680 3.756 1.00 27.80 673 ARG A N 1
ATOM 5341 C CA . ARG A 1 673 ? -33.579 7.096 4.930 1.00 27.80 673 ARG A CA 1
ATOM 5342 C C . ARG A 1 673 ? -32.700 6.791 6.146 1.00 27.80 673 ARG A C 1
ATOM 5344 O O . ARG A 1 673 ? -33.245 6.495 7.211 1.00 27.80 673 ARG A O 1
ATOM 5351 N N . MET A 1 674 ? -31.373 6.914 6.056 1.00 28.02 674 MET A N 1
ATOM 5352 C CA . MET A 1 674 ? -30.485 6.716 7.213 1.00 28.02 674 MET A CA 1
ATOM 5353 C C . MET A 1 674 ? -30.445 7.932 8.153 1.00 28.02 674 MET A C 1
ATOM 5355 O O . MET A 1 674 ? -29.473 8.682 8.208 1.00 28.02 674 MET A O 1
ATOM 5359 N N . LYS A 1 675 ? -31.486 8.069 8.985 1.00 26.70 675 LYS A N 1
ATOM 5360 C CA . LYS A 1 675 ? -31.335 8.718 10.299 1.00 26.70 675 LYS A CA 1
ATOM 5361 C C . LYS A 1 675 ? -30.329 7.924 11.150 1.00 26.70 675 LYS A C 1
ATOM 5363 O O . LYS A 1 675 ? -30.148 6.722 10.944 1.00 26.70 675 LYS A O 1
ATOM 5368 N N . LEU A 1 676 ? -29.730 8.566 12.160 1.00 41.66 676 LEU A N 1
ATOM 5369 C CA . LEU A 1 676 ? -28.994 7.852 13.213 1.00 41.66 676 LEU A CA 1
ATOM 5370 C C . LEU A 1 676 ? -29.885 6.769 13.871 1.00 41.66 676 LEU A C 1
ATOM 5372 O O . LEU A 1 676 ? -31.113 6.828 13.783 1.00 41.66 676 LEU A O 1
ATOM 5376 N N . THR A 1 677 ? -29.260 5.826 14.593 1.00 41.91 677 THR A N 1
ATOM 5377 C CA . THR A 1 677 ? -29.843 4.658 15.309 1.00 41.91 677 THR A CA 1
ATOM 5378 C C . THR A 1 677 ? -29.844 3.284 14.602 1.00 41.91 677 THR A C 1
ATOM 5380 O O . THR A 1 677 ? -30.699 2.444 14.894 1.00 41.91 677 THR A O 1
ATOM 5383 N N . SER A 1 678 ? -28.858 2.982 13.751 1.00 36.66 678 SER A N 1
ATOM 5384 C CA . SER A 1 678 ? -28.505 1.590 13.378 1.00 36.66 678 SER A CA 1
ATOM 5385 C C . SER A 1 678 ? -27.239 1.091 14.093 1.00 36.66 678 SER A C 1
ATOM 5387 O O . SER A 1 678 ? -27.244 -0.002 14.659 1.00 36.66 678 SER A O 1
ATOM 5389 N N . PHE A 1 679 ? -26.190 1.919 14.129 1.00 33.56 679 PHE A N 1
ATOM 5390 C CA . PHE A 1 679 ? -24.879 1.631 14.725 1.00 33.56 679 PHE A CA 1
ATOM 5391 C C . PHE A 1 679 ? -24.977 1.169 16.187 1.00 33.56 679 PHE A C 1
ATOM 5393 O O . PHE A 1 679 ? -24.556 0.061 16.521 1.00 33.56 679 PHE A O 1
ATOM 5400 N N . ASP A 1 680 ? -25.623 1.966 17.038 1.00 35.75 680 ASP A N 1
ATOM 5401 C CA . ASP A 1 680 ? -25.750 1.680 18.470 1.00 35.75 680 ASP A CA 1
ATOM 5402 C C . ASP A 1 680 ? -26.631 0.457 18.726 1.00 35.75 680 ASP A C 1
ATOM 5404 O O . ASP A 1 680 ? -26.323 -0.342 19.602 1.00 35.75 680 ASP A O 1
ATOM 5408 N N . LYS A 1 681 ? -27.669 0.232 17.905 1.00 33.69 681 LYS A N 1
ATOM 5409 C CA . LYS A 1 681 ? -28.521 -0.967 17.994 1.00 33.69 681 LYS A CA 1
ATOM 5410 C C . LYS A 1 681 ? -27.777 -2.244 17.596 1.00 33.69 681 LYS A C 1
ATOM 5412 O O . LYS A 1 681 ? -28.085 -3.306 18.132 1.00 33.69 681 LYS A O 1
ATOM 5417 N N . LEU A 1 682 ? -26.797 -2.168 16.688 1.00 35.69 682 LEU A N 1
ATOM 5418 C CA . LEU A 1 682 ? -25.951 -3.315 16.348 1.00 35.69 682 LEU A CA 1
ATOM 5419 C C . LEU A 1 682 ? -24.888 -3.572 17.421 1.00 35.69 682 LEU A C 1
ATOM 5421 O O . LEU A 1 682 ? -24.682 -4.725 17.786 1.00 35.69 682 LEU A O 1
ATOM 5425 N N . ILE A 1 683 ? -24.267 -2.526 17.979 1.00 37.03 683 ILE A N 1
ATOM 5426 C CA . ILE A 1 683 ? -23.388 -2.666 19.151 1.00 37.03 683 ILE A CA 1
ATOM 5427 C C . ILE A 1 683 ? -24.180 -3.253 20.324 1.00 37.03 683 ILE A C 1
ATOM 5429 O O . ILE A 1 683 ? -23.737 -4.218 20.934 1.00 37.03 683 ILE A O 1
ATOM 5433 N N . GLN A 1 684 ? -25.385 -2.753 20.592 1.00 35.16 684 GLN A N 1
ATOM 5434 C CA . GLN A 1 684 ? -26.260 -3.256 21.646 1.00 35.16 684 GLN A CA 1
ATOM 5435 C C . GLN A 1 684 ? -26.718 -4.697 21.375 1.00 35.16 684 GLN A C 1
ATOM 5437 O O . GLN A 1 684 ? -26.703 -5.496 22.301 1.00 35.16 684 GLN A O 1
ATOM 5442 N N . ARG A 1 685 ? -27.028 -5.099 20.131 1.00 36.75 685 ARG A N 1
ATOM 5443 C CA . ARG A 1 685 ? -27.279 -6.517 19.796 1.00 36.75 685 ARG A CA 1
ATOM 5444 C C . ARG A 1 685 ? -26.054 -7.391 20.066 1.00 36.75 685 ARG A C 1
ATOM 5446 O O . ARG A 1 685 ? -26.161 -8.330 20.849 1.00 36.75 685 ARG A O 1
ATOM 5453 N N . THR A 1 686 ? -24.900 -7.057 19.491 1.00 36.16 686 THR A N 1
ATOM 5454 C CA . THR A 1 686 ? -23.665 -7.851 19.616 1.00 36.16 686 THR A CA 1
ATOM 5455 C C . THR A 1 686 ? -23.173 -7.923 21.067 1.00 36.16 686 THR A C 1
ATOM 5457 O O . THR A 1 686 ? -22.752 -8.985 21.513 1.00 36.16 686 THR A O 1
ATOM 5460 N N . CYS A 1 687 ? -23.292 -6.834 21.833 1.00 37.34 687 CYS A N 1
ATOM 5461 C CA . CYS A 1 687 ? -22.866 -6.762 23.233 1.00 37.34 687 CYS A CA 1
ATOM 5462 C C . CYS A 1 687 ? -23.947 -7.169 24.254 1.00 37.34 687 CYS A C 1
ATOM 5464 O O . CYS A 1 687 ? -23.605 -7.459 25.391 1.00 37.34 687 CYS A O 1
ATOM 5466 N N . SER A 1 688 ? -25.235 -7.263 23.900 1.00 34.69 688 SER A N 1
ATOM 5467 C CA . SER A 1 688 ? -26.267 -7.809 24.816 1.00 34.69 688 SER A CA 1
ATOM 5468 C C . SER A 1 688 ? -26.140 -9.321 25.031 1.00 34.69 688 SER A C 1
ATOM 5470 O O . SER A 1 688 ? -26.606 -9.853 26.041 1.00 34.69 688 SER A O 1
ATOM 5472 N N . LEU A 1 689 ? -25.458 -10.007 24.109 1.00 35.97 689 LEU A N 1
ATOM 5473 C CA . LEU A 1 689 ? -25.014 -11.390 24.273 1.00 35.97 689 LEU A CA 1
ATOM 5474 C C . LEU A 1 689 ? -23.816 -11.498 25.241 1.00 35.97 689 LEU A C 1
ATOM 5476 O O . LEU A 1 689 ? -23.622 -12.553 25.843 1.00 35.97 689 LEU A O 1
ATOM 5480 N N . ILE A 1 690 ? -23.064 -10.404 25.431 1.00 37.00 690 ILE A N 1
ATOM 5481 C CA . ILE A 1 690 ? -21.856 -10.310 26.265 1.00 37.00 690 ILE A CA 1
ATOM 5482 C C . ILE A 1 690 ? -22.262 -10.024 27.719 1.00 37.00 690 ILE A C 1
ATOM 5484 O O . ILE A 1 690 ? -22.236 -8.890 28.214 1.00 37.00 690 ILE A O 1
ATOM 5488 N N . ARG A 1 691 ? -22.726 -11.069 28.417 1.00 29.58 691 ARG A N 1
ATOM 5489 C CA . ARG A 1 691 ? -23.232 -10.988 29.800 1.00 29.58 691 ARG A CA 1
ATOM 5490 C C . ARG A 1 691 ? -22.109 -10.820 30.833 1.00 29.58 691 ARG A C 1
ATOM 5492 O O . ARG A 1 691 ? -21.900 -11.708 31.656 1.00 29.58 691 ARG A O 1
ATOM 5499 N N . ASN A 1 692 ? -21.479 -9.644 30.840 1.00 27.80 692 ASN A N 1
ATOM 5500 C CA . ASN A 1 692 ? -20.998 -8.924 32.037 1.00 27.80 692 ASN A CA 1
ATOM 5501 C C . ASN A 1 692 ? -20.393 -7.535 31.727 1.00 27.80 692 ASN A C 1
ATOM 5503 O O . ASN A 1 692 ? -20.055 -6.801 32.657 1.00 27.80 692 ASN A O 1
ATOM 5507 N N . VAL A 1 693 ? -20.272 -7.126 30.457 1.00 30.92 693 VAL A N 1
ATOM 5508 C CA . VAL A 1 693 ? -19.742 -5.796 30.103 1.00 30.92 693 VAL A CA 1
ATOM 5509 C C . VAL A 1 693 ? -20.817 -4.720 30.307 1.00 30.92 693 VAL A C 1
ATOM 5511 O O . VAL A 1 693 ? -21.541 -4.345 29.386 1.00 30.92 693 VAL A O 1
ATOM 5514 N N . ARG A 1 694 ? -20.904 -4.184 31.532 1.00 24.69 694 ARG A N 1
ATOM 5515 C CA . ARG A 1 694 ? -21.626 -2.933 31.814 1.00 24.69 694 ARG A CA 1
ATOM 5516 C C . ARG A 1 694 ? -20.927 -1.761 31.117 1.00 24.69 694 ARG A C 1
ATOM 5518 O O . ARG A 1 694 ? -19.996 -1.170 31.661 1.00 24.69 694 ARG A O 1
ATOM 5525 N N . LEU A 1 695 ? -21.409 -1.393 29.932 1.00 25.86 695 LEU A N 1
ATOM 5526 C CA . LEU A 1 695 ? -21.244 -0.030 29.426 1.00 25.86 695 LEU A CA 1
ATOM 5527 C C . LEU A 1 695 ? -22.087 0.897 30.314 1.00 25.86 695 LEU A C 1
ATOM 5529 O O . LEU A 1 695 ? -23.254 0.612 30.573 1.00 25.86 695 LEU A O 1
ATOM 5533 N N . HIS A 1 696 ? -21.479 1.958 30.844 1.00 23.52 696 HIS A N 1
ATOM 5534 C CA . HIS A 1 696 ? -22.060 2.742 31.937 1.00 23.52 696 HIS A CA 1
ATOM 5535 C C . HIS A 1 696 ? -23.051 3.808 31.435 1.00 23.52 696 HIS A C 1
ATOM 5537 O O . HIS A 1 696 ? -22.781 5.006 31.510 1.00 23.52 696 HIS A O 1
ATOM 5543 N N . CYS A 1 697 ? -24.205 3.367 30.935 1.00 33.34 697 CYS A N 1
ATOM 5544 C CA . CYS A 1 697 ? -25.307 4.233 30.520 1.00 33.34 697 CYS A CA 1
ATOM 5545 C C . CYS A 1 697 ? -26.641 3.674 31.029 1.00 33.34 697 CYS A C 1
ATOM 5547 O O . CYS A 1 697 ? -27.097 2.659 30.519 1.00 33.34 697 CYS A O 1
ATOM 5549 N N . ASP A 1 698 ? -27.253 4.357 31.994 1.00 25.92 698 ASP A N 1
ATOM 5550 C CA . ASP A 1 698 ? -28.696 4.334 32.264 1.00 25.92 698 ASP A CA 1
ATOM 5551 C C . ASP A 1 698 ? -29.056 5.590 33.075 1.00 25.92 698 ASP A C 1
ATOM 5553 O O . ASP A 1 698 ? -28.191 6.166 33.743 1.00 25.92 698 ASP A O 1
ATOM 5557 N N . ALA A 1 699 ? -30.310 6.037 32.984 1.00 31.31 699 ALA A N 1
ATOM 5558 C CA . ALA A 1 699 ? -30.805 7.246 33.643 1.00 31.31 699 ALA A CA 1
ATOM 5559 C C . ALA A 1 699 ? -32.134 6.968 34.361 1.00 31.31 699 ALA A C 1
ATOM 5561 O O . ALA A 1 699 ? -33.079 6.467 33.750 1.00 31.31 699 ALA A O 1
ATOM 5562 N N . ASP A 1 700 ? -32.219 7.324 35.644 1.00 26.48 700 ASP A N 1
ATOM 5563 C CA . ASP A 1 700 ? -33.437 7.144 36.438 1.00 26.48 700 ASP A CA 1
ATOM 5564 C C . ASP A 1 700 ? -34.480 8.229 36.129 1.00 26.48 700 ASP A C 1
ATOM 5566 O O . ASP A 1 700 ? -34.301 9.412 36.424 1.00 26.48 700 ASP A O 1
ATOM 5570 N N . LEU A 1 701 ? -35.617 7.803 35.577 1.00 29.84 701 LEU A N 1
ATOM 5571 C CA . LEU A 1 701 ? -36.811 8.629 35.407 1.00 29.84 701 LEU A CA 1
ATOM 5572 C C . LEU A 1 701 ? -37.696 8.580 36.660 1.00 29.84 701 LEU A C 1
ATOM 5574 O O . LEU A 1 701 ? -38.032 7.506 37.160 1.00 29.84 701 LEU A O 1
ATOM 5578 N N . LYS A 1 702 ? -38.205 9.742 37.085 1.00 25.97 702 LYS A N 1
ATOM 5579 C CA . LYS A 1 702 ? -39.429 9.833 37.898 1.00 25.97 702 LYS A CA 1
ATOM 5580 C C . LYS A 1 702 ? -40.453 10.743 37.233 1.00 25.97 702 LYS A C 1
ATOM 5582 O O . LYS A 1 702 ? -40.111 11.731 36.594 1.00 25.97 702 LYS A O 1
ATOM 5587 N N . GLN A 1 703 ? -41.716 10.353 37.365 1.00 26.64 703 GLN A N 1
ATOM 5588 C CA . GLN A 1 703 ? -42.838 10.922 36.629 1.00 26.64 703 GLN A CA 1
ATOM 5589 C C . GLN A 1 703 ? -43.545 12.023 37.425 1.00 26.64 703 GLN A C 1
ATOM 5591 O O . GLN A 1 703 ? -43.923 11.822 38.576 1.00 26.64 703 GLN A O 1
ATOM 5596 N N . SER A 1 704 ? -43.827 13.135 36.756 1.00 25.64 704 SER A N 1
ATOM 5597 C CA . SER A 1 704 ? -45.073 13.896 36.888 1.00 25.64 704 SER A CA 1
ATOM 5598 C C . SER A 1 704 ? -45.291 14.625 35.560 1.00 25.64 704 SER A C 1
ATOM 5600 O O . SER A 1 704 ? -44.315 14.938 34.879 1.00 25.64 704 SER A O 1
ATOM 5602 N N . GLY A 1 705 ? -46.536 14.816 35.126 1.00 25.14 705 GLY A N 1
ATOM 5603 C CA . GLY A 1 705 ? -46.831 15.234 33.750 1.00 25.14 705 GLY A CA 1
ATOM 5604 C C . GLY A 1 705 ? -47.663 16.505 33.643 1.00 25.14 705 GLY A C 1
ATOM 5605 O O . GLY A 1 705 ? -48.329 16.898 34.594 1.00 25.14 705 GLY A O 1
ATOM 5606 N N . THR A 1 706 ? -47.669 17.095 32.446 1.00 23.55 706 THR A N 1
ATOM 5607 C CA . THR A 1 706 ? -48.843 17.642 31.729 1.00 23.55 706 THR A CA 1
ATOM 5608 C C . THR A 1 706 ? -48.442 17.822 30.248 1.00 23.55 706 THR A C 1
ATOM 5610 O O . THR A 1 706 ? -47.256 17.835 29.924 1.00 23.55 706 THR A O 1
ATOM 5613 N N . VAL A 1 707 ? -49.408 17.854 29.326 1.00 29.52 707 VAL A N 1
ATOM 5614 C CA . VAL A 1 707 ? -49.186 17.815 27.865 1.00 29.52 707 VAL A CA 1
ATOM 5615 C C . VAL A 1 707 ? -48.963 19.215 27.275 1.00 29.52 707 VAL A C 1
ATOM 5617 O O . VAL A 1 707 ? -49.751 20.114 27.553 1.00 29.52 707 VAL A O 1
ATOM 5620 N N . GLY A 1 708 ? -47.971 19.387 26.385 1.00 25.92 708 GLY A N 1
ATOM 5621 C CA . GLY A 1 708 ? -47.851 20.611 25.576 1.00 25.92 708 GLY A CA 1
ATOM 5622 C C . GLY A 1 708 ? -46.602 20.736 24.686 1.00 25.92 708 GLY A C 1
ATOM 5623 O O . GLY A 1 708 ? -45.588 21.256 25.131 1.00 25.92 708 GLY A O 1
ATOM 5624 N N . THR A 1 709 ? -46.729 20.395 23.395 1.00 25.98 709 THR A N 1
ATOM 5625 C CA . THR A 1 709 ? -45.787 20.698 22.278 1.00 25.98 709 THR A CA 1
ATOM 5626 C C . THR A 1 709 ? -44.353 20.125 22.340 1.00 25.98 709 THR A C 1
ATOM 5628 O O . THR A 1 709 ? -43.829 19.767 23.388 1.00 25.98 709 THR A O 1
ATOM 5631 N N . SER A 1 710 ? -43.722 19.959 21.170 1.00 28.75 710 SER A N 1
ATOM 5632 C CA . SER A 1 710 ? -42.472 19.199 20.990 1.00 28.75 710 SER A CA 1
ATOM 5633 C C . SER A 1 710 ? -41.211 20.075 20.987 1.00 28.75 710 SER A C 1
ATOM 5635 O O . SER A 1 710 ? -40.962 20.789 20.014 1.00 28.75 710 SER A O 1
ATOM 5637 N N . GLY A 1 711 ? -40.392 19.971 22.037 1.00 27.09 711 GLY A N 1
ATOM 5638 C CA . GLY A 1 711 ? -39.061 20.590 22.128 1.00 27.09 711 GLY A CA 1
ATOM 5639 C C . GLY A 1 711 ? -37.906 19.680 21.677 1.00 27.09 711 GLY A C 1
ATOM 5640 O O . GLY A 1 711 ? -38.069 18.469 21.531 1.00 27.09 711 GLY A O 1
ATOM 5641 N N . MET A 1 712 ? -36.727 20.280 21.468 1.00 29.91 712 MET A N 1
ATOM 5642 C CA . MET A 1 712 ? -35.464 19.577 21.178 1.00 29.91 712 MET A CA 1
ATOM 5643 C C . MET A 1 712 ? -34.892 18.855 22.414 1.00 29.91 712 MET A C 1
ATOM 5645 O O . MET A 1 712 ? -35.285 19.129 23.547 1.00 29.91 712 MET A O 1
ATOM 5649 N N . ALA A 1 713 ? -33.957 17.925 22.190 1.00 25.42 713 ALA A N 1
ATOM 5650 C CA . ALA A 1 713 ? -33.353 17.104 23.245 1.00 25.42 713 ALA A CA 1
ATOM 5651 C C . ALA A 1 713 ? -32.396 17.897 24.178 1.00 25.42 713 ALA A C 1
ATOM 5653 O O . ALA A 1 713 ? -31.829 18.903 23.746 1.00 25.42 713 ALA A O 1
ATOM 5654 N N . PRO A 1 714 ? -32.179 17.459 25.441 1.00 28.41 714 PRO A N 1
ATOM 5655 C CA . PRO A 1 714 ? -31.611 18.315 26.497 1.00 28.41 714 PRO A CA 1
ATOM 5656 C C . PRO A 1 714 ? -30.087 18.541 26.461 1.00 28.41 714 PRO A C 1
ATOM 5658 O O . PRO A 1 714 ? -29.560 19.290 27.284 1.00 28.41 714 PRO A O 1
ATOM 5661 N N . ASP A 1 715 ? -29.367 17.918 25.528 1.00 28.12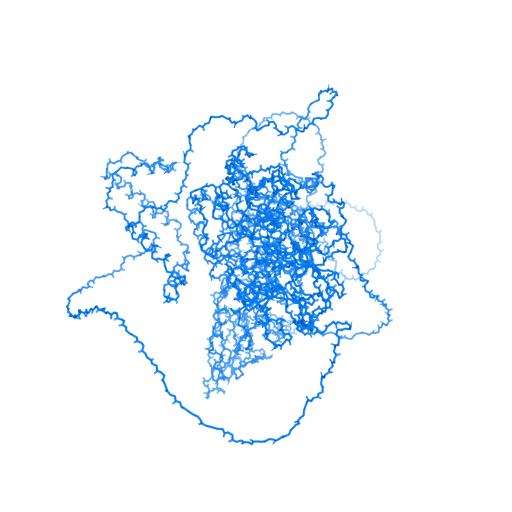 715 ASP A N 1
ATOM 5662 C CA . ASP A 1 715 ? -27.899 17.793 25.566 1.00 28.12 715 ASP A CA 1
ATOM 5663 C C . ASP A 1 715 ? -27.137 19.108 25.273 1.00 28.12 715 ASP A C 1
ATOM 5665 O O . ASP A 1 715 ? -25.911 19.161 25.365 1.00 28.12 715 ASP A O 1
ATOM 5669 N N . ALA A 1 716 ? -27.849 20.188 24.935 1.00 30.59 716 ALA A N 1
ATOM 5670 C CA . ALA A 1 716 ? -27.276 21.480 24.547 1.00 30.59 716 ALA A CA 1
ATOM 5671 C C . ALA A 1 716 ? -26.940 22.428 25.722 1.00 30.59 716 ALA A C 1
ATOM 5673 O O . ALA A 1 716 ? -26.305 23.458 25.507 1.00 30.59 716 ALA A O 1
ATOM 5674 N N . ALA A 1 717 ? -27.359 22.121 26.957 1.00 28.03 717 ALA A N 1
ATOM 5675 C CA . ALA A 1 717 ? -27.285 23.070 28.078 1.00 28.03 717 ALA A CA 1
ATOM 5676 C C . ALA A 1 717 ? -25.968 23.043 28.888 1.00 28.03 717 ALA A C 1
ATOM 5678 O O . ALA A 1 717 ? -25.648 24.016 29.569 1.00 28.03 717 ALA A O 1
ATOM 5679 N N . TYR A 1 718 ? -25.184 21.957 28.835 1.00 26.08 718 TYR A N 1
ATOM 5680 C CA . TYR A 1 718 ? -24.069 21.728 29.778 1.00 26.08 718 TYR A CA 1
ATOM 5681 C C . TYR A 1 718 ? -22.697 22.284 29.331 1.00 26.08 718 TYR A C 1
ATOM 5683 O O . TYR A 1 718 ? -21.668 21.941 29.905 1.00 26.08 718 TYR A O 1
ATOM 5691 N N . LEU A 1 719 ? -22.654 23.149 28.310 1.00 27.36 719 LEU A N 1
ATOM 5692 C CA . LEU A 1 719 ? -21.423 23.813 27.839 1.00 27.36 719 LEU A CA 1
ATOM 5693 C C . LEU A 1 719 ? -21.461 25.349 27.955 1.00 27.36 719 LEU A C 1
ATOM 5695 O O . LEU A 1 719 ? -20.577 26.025 27.440 1.00 27.36 719 LEU A O 1
ATOM 5699 N N . ALA A 1 720 ? -22.454 25.903 28.660 1.00 28.52 720 ALA A N 1
ATOM 5700 C CA . ALA A 1 720 ? -22.650 27.350 28.808 1.00 28.52 720 ALA A CA 1
ATOM 5701 C C . ALA A 1 720 ? -22.094 27.960 30.118 1.00 28.52 720 ALA A C 1
ATOM 5703 O O . ALA A 1 720 ? -22.224 29.163 30.316 1.00 28.52 720 ALA A O 1
ATOM 5704 N N . PHE A 1 721 ? -21.503 27.162 31.023 1.00 25.56 721 PHE A N 1
ATOM 5705 C CA . PHE A 1 721 ? -21.172 27.602 32.394 1.00 25.56 721 PHE A CA 1
ATOM 5706 C C . PHE A 1 721 ? -19.767 27.219 32.913 1.00 25.56 721 PHE A C 1
ATOM 5708 O O . PHE A 1 721 ? -19.579 27.016 34.108 1.00 25.56 721 PHE A O 1
ATOM 5715 N N . THR A 1 722 ? -18.750 27.193 32.043 1.00 25.50 722 THR A N 1
ATOM 5716 C CA . THR A 1 722 ? -17.327 27.238 32.466 1.00 25.50 722 THR A CA 1
ATOM 5717 C C . THR A 1 722 ? -16.468 28.073 31.506 1.00 25.50 722 THR A C 1
ATOM 5719 O O . THR A 1 722 ? -15.532 27.561 30.892 1.00 25.50 722 THR A O 1
ATOM 5722 N N . THR A 1 723 ? -16.787 29.362 31.356 1.00 29.44 723 THR A N 1
ATOM 5723 C CA . THR A 1 723 ? -15.966 30.335 30.604 1.00 29.44 723 THR A CA 1
ATOM 5724 C C . THR A 1 723 ? -15.876 31.679 31.333 1.00 29.44 723 THR A C 1
ATOM 5726 O O . THR A 1 723 ? -16.480 32.663 30.911 1.00 29.44 723 THR A O 1
ATOM 5729 N N . ALA A 1 724 ? -15.116 31.704 32.428 1.00 28.56 724 ALA A N 1
ATOM 5730 C CA . ALA A 1 724 ? -14.530 32.906 33.022 1.00 28.56 724 ALA A CA 1
ATOM 5731 C C . ALA A 1 724 ? -13.282 32.509 33.839 1.00 28.56 724 ALA A C 1
ATOM 5733 O O . ALA A 1 724 ? -13.256 31.435 34.436 1.00 28.56 724 ALA A O 1
ATOM 5734 N N . ASP A 1 725 ? -12.273 33.376 33.819 1.00 25.75 725 ASP A N 1
ATOM 5735 C CA . ASP A 1 725 ? -11.193 33.549 34.800 1.00 25.75 725 ASP A CA 1
ATOM 5736 C C . ASP A 1 725 ? -10.450 32.310 35.346 1.00 25.75 725 ASP A C 1
ATOM 5738 O O . ASP A 1 725 ? -10.657 31.887 36.481 1.00 25.75 725 ASP A O 1
ATOM 5742 N N . VAL A 1 726 ? -9.428 31.863 34.600 1.00 27.05 726 VAL A N 1
ATOM 5743 C CA . VAL A 1 726 ? -8.058 31.766 35.154 1.00 27.05 726 VAL A CA 1
ATOM 5744 C C . VAL A 1 726 ? -7.060 32.228 34.085 1.00 27.05 726 VAL A C 1
ATOM 5746 O O . VAL A 1 726 ? -6.815 31.525 33.105 1.00 27.05 726 VAL A O 1
ATOM 5749 N N . GLU A 1 727 ? -6.460 33.403 34.274 1.00 28.00 727 GLU A N 1
ATOM 5750 C CA . GLU A 1 727 ? -5.273 33.819 33.517 1.00 28.00 727 GLU A CA 1
ATOM 5751 C C . GLU A 1 727 ? -3.989 33.185 34.089 1.00 28.00 727 GLU A C 1
ATOM 5753 O O . GLU A 1 727 ? -3.916 32.881 35.277 1.00 28.00 727 GLU A O 1
ATOM 5758 N N . ASN A 1 728 ? -2.938 33.113 33.259 1.00 28.05 728 ASN A N 1
ATOM 5759 C CA . ASN A 1 728 ? -1.558 32.703 33.585 1.00 28.05 728 ASN A CA 1
ATOM 5760 C C . ASN A 1 728 ? -1.331 31.200 33.882 1.00 28.05 728 ASN A C 1
ATOM 5762 O O . ASN A 1 728 ? -1.721 30.679 34.920 1.00 28.05 728 ASN A O 1
ATOM 5766 N N . GLY A 1 729 ? -0.598 30.506 32.991 1.00 23.80 729 GLY A N 1
ATOM 5767 C CA . GLY A 1 729 ? -0.304 29.072 33.161 1.00 23.80 729 GLY A CA 1
ATOM 5768 C C . GLY A 1 729 ? 0.551 28.380 32.081 1.00 23.80 729 GLY A C 1
ATOM 5769 O O . GLY A 1 729 ? 0.139 27.357 31.542 1.00 23.80 729 GLY A O 1
ATOM 5770 N N . TRP A 1 730 ? 1.757 28.881 31.773 1.00 22.77 730 TRP A N 1
ATOM 5771 C CA . TRP A 1 730 ? 2.867 27.975 31.380 1.00 22.77 730 TRP A CA 1
ATOM 5772 C C . TRP A 1 730 ? 3.280 27.163 32.628 1.00 22.77 730 TRP A C 1
ATOM 5774 O O . TRP A 1 730 ? 3.082 27.640 33.741 1.00 22.77 730 TRP A O 1
ATOM 5784 N N . TYR A 1 731 ? 3.840 25.952 32.577 1.00 26.44 731 TYR A N 1
ATOM 5785 C CA . TYR A 1 731 ? 4.786 25.304 31.644 1.00 26.44 731 TYR A CA 1
ATOM 5786 C C . TYR A 1 731 ? 4.261 23.903 31.223 1.00 26.44 731 TYR A C 1
ATOM 5788 O O . TYR A 1 731 ? 3.206 23.488 31.687 1.00 26.44 731 TYR A O 1
ATOM 5796 N N . GLY A 1 732 ? 4.888 23.078 30.374 1.00 29.23 732 GLY A N 1
ATOM 5797 C CA . GLY A 1 732 ? 6.160 23.111 29.632 1.00 29.23 732 GLY A CA 1
ATOM 5798 C C . GLY A 1 732 ? 6.672 21.661 29.449 1.00 29.23 732 GLY A C 1
ATOM 5799 O O . GLY A 1 732 ? 6.167 20.750 30.093 1.00 29.23 732 GLY A O 1
ATOM 5800 N N . GLY A 1 733 ? 7.627 21.355 28.570 1.00 27.22 733 GLY A N 1
ATOM 5801 C CA . GLY A 1 733 ? 8.403 22.249 27.711 1.00 27.22 733 GLY A CA 1
ATOM 5802 C C . GLY A 1 733 ? 8.903 21.571 26.428 1.00 27.22 733 GLY A C 1
ATOM 5803 O O . GLY A 1 733 ? 8.389 20.536 26.003 1.00 27.22 733 GLY A O 1
ATOM 5804 N N . THR A 1 734 ? 9.895 22.198 25.801 1.00 27.55 734 THR A N 1
ATOM 5805 C CA . THR A 1 734 ? 10.278 21.998 24.394 1.00 27.55 734 THR A CA 1
ATOM 5806 C C . THR A 1 734 ? 11.775 21.709 24.290 1.00 27.55 734 THR A C 1
ATOM 5808 O O . THR A 1 734 ? 12.550 22.285 25.050 1.00 27.55 734 THR A O 1
ATOM 5811 N N . LEU A 1 735 ? 12.207 20.912 23.307 1.00 24.86 735 LEU A N 1
ATOM 5812 C CA . LEU A 1 735 ? 13.596 20.967 22.837 1.00 24.86 735 LEU A CA 1
ATOM 5813 C C . LEU A 1 735 ? 13.745 22.161 21.886 1.00 24.86 735 LEU A C 1
ATOM 5815 O O . LEU A 1 735 ? 13.093 22.213 20.843 1.00 24.86 735 LEU A O 1
ATOM 5819 N N . ILE A 1 736 ? 14.562 23.134 22.283 1.00 31.55 736 ILE A N 1
ATOM 5820 C CA . ILE A 1 736 ? 14.842 24.363 21.533 1.00 31.55 736 ILE A CA 1
ATOM 5821 C C . ILE A 1 736 ? 16.219 24.221 20.878 1.00 31.55 736 ILE A C 1
ATOM 5823 O O . ILE A 1 736 ? 17.178 23.847 21.550 1.00 31.55 736 ILE A O 1
ATOM 5827 N N . TYR A 1 737 ? 16.315 24.545 19.588 1.00 29.42 737 TYR A N 1
ATOM 5828 C CA . TYR A 1 737 ? 17.592 24.869 18.949 1.00 29.42 737 TYR A CA 1
ATOM 5829 C C . TYR A 1 737 ? 17.888 26.357 19.168 1.00 29.42 737 TYR A C 1
ATOM 5831 O O . TYR A 1 737 ? 16.993 27.189 19.013 1.00 29.42 737 TYR A O 1
ATOM 5839 N N . ASP A 1 738 ? 19.122 26.669 19.556 1.00 28.41 738 ASP A N 1
ATOM 5840 C CA . ASP A 1 738 ? 19.556 28.029 19.889 1.00 28.41 738 ASP A CA 1
ATOM 5841 C C . ASP A 1 738 ? 19.783 28.896 18.632 1.00 28.41 738 ASP A C 1
ATOM 5843 O O . ASP A 1 738 ? 19.999 28.374 17.536 1.00 28.41 738 ASP A O 1
ATOM 5847 N N . GLN A 1 739 ? 19.731 30.222 18.783 1.00 38.16 739 GLN A N 1
ATOM 5848 C CA . GLN A 1 739 ? 19.765 31.199 17.684 1.00 38.16 739 GLN A CA 1
ATOM 5849 C C . GLN A 1 739 ? 21.066 32.025 17.664 1.00 38.16 739 GLN A C 1
ATOM 5851 O O . GLN A 1 739 ? 21.032 33.252 17.752 1.00 38.16 739 GLN A O 1
ATOM 5856 N N . ASP A 1 740 ? 22.218 31.361 17.513 1.00 41.16 740 ASP A N 1
ATOM 5857 C CA . ASP A 1 740 ? 23.508 32.024 17.245 1.00 41.16 740 ASP A CA 1
ATOM 5858 C C . ASP A 1 740 ? 24.027 31.712 15.831 1.00 41.16 740 ASP A C 1
ATOM 5860 O O . ASP A 1 740 ? 24.599 30.647 15.566 1.00 41.16 740 ASP A O 1
ATOM 5864 N N . GLU A 1 741 ? 23.877 32.687 14.930 1.00 42.38 741 GLU A N 1
ATOM 5865 C CA . GLU A 1 741 ? 24.340 32.608 13.540 1.00 42.38 741 GLU A CA 1
ATOM 5866 C C . GLU A 1 741 ? 25.874 32.592 13.394 1.00 42.38 741 GLU A C 1
ATOM 5868 O O . GLU A 1 741 ? 26.404 32.228 12.340 1.00 42.38 741 GLU A O 1
ATOM 5873 N N . ASN A 1 742 ? 26.620 32.965 14.441 1.00 38.50 742 ASN A N 1
ATOM 5874 C CA . ASN A 1 742 ? 28.078 32.877 14.444 1.00 38.50 742 ASN A CA 1
ATOM 5875 C C . ASN A 1 742 ? 28.617 31.523 14.912 1.00 38.50 742 ASN A C 1
ATOM 5877 O O . ASN A 1 742 ? 29.816 31.274 14.732 1.00 38.50 742 ASN A O 1
ATOM 5881 N N . SER A 1 743 ? 27.762 30.646 15.444 1.00 49.34 743 SER A N 1
ATOM 5882 C CA . SER A 1 743 ? 28.153 29.303 15.866 1.00 49.34 743 SER A CA 1
ATOM 5883 C C . SER A 1 743 ? 28.676 28.461 14.691 1.00 49.34 743 SER A C 1
ATOM 5885 O O . SER A 1 743 ? 28.170 28.517 13.567 1.00 49.34 743 SER A O 1
ATOM 5887 N N . GLY A 1 744 ? 29.695 27.632 14.948 1.00 36.22 744 GLY A N 1
ATOM 5888 C CA . GLY A 1 744 ? 30.244 26.721 13.932 1.00 36.22 744 GLY A CA 1
ATOM 5889 C C . GLY A 1 744 ? 29.210 25.712 13.417 1.00 36.22 744 GLY A C 1
ATOM 5890 O O . GLY A 1 744 ? 29.227 25.355 12.243 1.00 36.22 744 GLY A O 1
ATOM 5891 N N . ALA A 1 745 ? 28.254 25.328 14.270 1.00 36.47 745 ALA A N 1
ATOM 5892 C CA . ALA A 1 745 ? 27.131 24.474 13.894 1.00 36.47 745 ALA A CA 1
ATOM 5893 C C . ALA A 1 745 ? 26.210 25.145 12.859 1.00 36.47 745 ALA A C 1
ATOM 5895 O O . ALA A 1 745 ? 25.853 24.506 11.874 1.00 36.47 745 ALA A O 1
ATOM 5896 N N . TYR A 1 746 ? 25.868 26.430 13.028 1.00 41.41 746 TYR A N 1
ATOM 5897 C CA . TYR A 1 746 ? 25.037 27.152 12.055 1.00 41.41 746 TYR A CA 1
ATOM 5898 C C . TYR A 1 746 ? 25.765 27.393 10.726 1.00 41.41 746 TYR A C 1
ATOM 5900 O O . TYR A 1 746 ? 25.145 27.345 9.664 1.00 41.41 746 TYR A O 1
ATOM 5908 N N . LYS A 1 747 ? 27.090 27.590 10.753 1.00 39.16 747 LYS A N 1
ATOM 5909 C CA . LYS A 1 747 ? 27.899 27.718 9.529 1.00 39.16 747 LYS A CA 1
ATOM 5910 C C . LYS A 1 747 ? 27.959 26.410 8.742 1.00 39.16 747 LYS A C 1
ATOM 5912 O O . LYS A 1 747 ? 27.570 26.418 7.582 1.00 39.16 747 LYS A O 1
ATOM 5917 N N . HIS A 1 748 ? 28.275 25.281 9.375 1.00 41.03 748 HIS A N 1
ATOM 5918 C CA . HIS A 1 748 ? 28.221 23.986 8.685 1.00 41.03 748 HIS A CA 1
ATOM 5919 C C . HIS A 1 748 ? 26.802 23.599 8.239 1.00 41.03 748 HIS A C 1
ATOM 5921 O O . HIS A 1 748 ? 26.634 23.008 7.176 1.00 41.03 748 HIS A O 1
ATOM 5927 N N . TYR A 1 749 ? 25.765 23.977 8.993 1.00 41.03 749 TYR A N 1
ATOM 5928 C CA . TYR A 1 749 ? 24.375 23.784 8.571 1.00 41.03 749 TYR A CA 1
ATOM 5929 C C . TYR A 1 749 ? 24.002 24.646 7.351 1.00 41.03 749 TYR A C 1
ATOM 5931 O O . TYR A 1 749 ? 23.297 24.168 6.462 1.00 41.03 749 TYR A O 1
ATOM 5939 N N . SER A 1 750 ? 24.489 25.891 7.263 1.00 36.47 750 SER A N 1
ATOM 5940 C CA . SER A 1 750 ? 24.232 26.758 6.104 1.00 36.47 750 SER A CA 1
ATOM 5941 C C . SER A 1 750 ? 25.045 26.360 4.868 1.00 36.47 750 SER A C 1
ATOM 5943 O O . SER A 1 750 ? 24.505 26.417 3.767 1.00 36.47 750 SER A O 1
ATOM 5945 N N . GLU A 1 751 ? 26.272 25.858 5.040 1.00 41.22 751 GLU A N 1
ATOM 5946 C CA . GLU A 1 751 ? 27.066 25.221 3.978 1.00 41.22 751 GLU A CA 1
ATOM 5947 C C . GLU A 1 751 ? 26.356 23.965 3.439 1.00 41.22 751 GLU A C 1
ATOM 5949 O O . GLU A 1 751 ? 26.149 23.842 2.231 1.00 41.22 751 GLU A O 1
ATOM 5954 N N . PHE A 1 752 ? 25.884 23.081 4.327 1.00 37.19 752 PHE A N 1
ATOM 5955 C CA . PHE A 1 752 ? 25.115 21.882 3.966 1.00 37.19 752 PHE A CA 1
ATOM 5956 C C . PHE A 1 752 ? 23.814 22.215 3.212 1.00 37.19 752 PHE A C 1
ATOM 5958 O O . PHE A 1 752 ? 23.448 21.518 2.270 1.00 37.19 752 PHE A O 1
ATOM 5965 N N . CYS A 1 753 ? 23.136 23.311 3.573 1.00 34.97 753 CYS A N 1
ATOM 5966 C CA . CYS A 1 753 ? 21.903 23.755 2.911 1.00 34.97 753 CYS A CA 1
ATOM 5967 C C . CYS A 1 753 ? 22.118 24.555 1.608 1.00 34.97 753 CYS A C 1
ATOM 5969 O O . CYS A 1 753 ? 21.129 24.913 0.967 1.00 34.97 753 CYS A O 1
ATOM 5971 N N . GLN A 1 754 ? 23.360 24.865 1.216 1.00 35.53 754 GLN A N 1
ATOM 5972 C CA . GLN A 1 754 ? 23.678 25.587 -0.030 1.00 35.53 754 GLN A CA 1
ATOM 5973 C C . GLN A 1 754 ? 24.301 24.697 -1.119 1.00 35.53 754 GLN A C 1
ATOM 5975 O O . GLN A 1 754 ? 24.434 25.135 -2.263 1.00 35.53 754 GLN A O 1
ATOM 5980 N N . GLY A 1 755 ? 24.645 23.447 -0.798 1.00 29.80 755 GLY A N 1
ATOM 5981 C CA . GLY A 1 755 ? 25.028 22.443 -1.789 1.00 29.80 755 GLY A CA 1
ATOM 5982 C C . GLY A 1 755 ? 23.846 21.975 -2.647 1.00 29.80 755 GLY A C 1
ATOM 5983 O O . GLY A 1 755 ? 22.697 21.949 -2.206 1.00 29.80 755 GLY A O 1
ATOM 5984 N N . SER A 1 756 ? 24.129 21.553 -3.881 1.00 28.89 756 SER A N 1
ATOM 5985 C CA . SER A 1 756 ? 23.201 20.715 -4.647 1.00 28.89 756 SER A CA 1
ATOM 5986 C C . SER A 1 756 ? 22.949 19.398 -3.910 1.00 28.89 756 SER A C 1
ATOM 5988 O O . SER A 1 756 ? 23.855 18.888 -3.256 1.00 28.89 756 SER A O 1
ATOM 5990 N N . VAL A 1 757 ? 21.745 18.831 -4.045 1.00 38.53 757 VAL A N 1
ATOM 5991 C CA . VAL A 1 757 ? 21.364 17.567 -3.391 1.00 38.53 757 VAL A CA 1
ATOM 5992 C C . VAL A 1 757 ? 22.247 16.415 -3.889 1.00 38.53 757 VAL A C 1
ATOM 5994 O O . VAL A 1 757 ? 21.980 15.839 -4.940 1.00 38.53 757 VAL A O 1
ATOM 5997 N N . MET A 1 758 ? 23.284 16.112 -3.112 1.00 29.62 758 MET A N 1
ATOM 5998 C CA . MET A 1 758 ? 24.112 14.906 -3.175 1.00 29.62 758 MET A CA 1
ATOM 5999 C C . MET A 1 758 ? 23.646 13.932 -2.087 1.00 29.62 758 MET A C 1
ATOM 6001 O O . MET A 1 758 ? 23.092 14.359 -1.066 1.00 29.62 758 MET A O 1
ATOM 6005 N N . ASP A 1 759 ? 23.905 12.639 -2.256 1.00 34.44 759 ASP A N 1
ATOM 6006 C CA . ASP A 1 759 ? 23.814 11.696 -1.141 1.00 34.44 759 ASP A CA 1
ATOM 6007 C C . ASP A 1 759 ? 24.934 12.013 -0.118 1.00 34.44 759 ASP A C 1
ATOM 6009 O O . ASP A 1 759 ? 26.090 12.190 -0.516 1.00 34.44 759 ASP A O 1
ATOM 6013 N N . PRO A 1 760 ? 24.653 12.121 1.198 1.00 36.06 760 PRO A N 1
ATOM 6014 C CA . PRO A 1 760 ? 25.675 12.446 2.198 1.00 36.06 760 PRO A CA 1
ATOM 6015 C C . PRO A 1 760 ? 26.836 11.439 2.270 1.00 36.06 760 PRO A C 1
ATOM 6017 O O . PRO A 1 760 ? 27.860 11.769 2.866 1.00 36.06 760 PRO A O 1
ATOM 6020 N N . PHE A 1 761 ? 26.708 10.254 1.659 1.00 40.44 761 PHE A N 1
ATOM 6021 C CA . PHE A 1 761 ? 27.784 9.266 1.544 1.00 40.44 761 PHE A CA 1
ATOM 6022 C C . PHE A 1 761 ? 28.148 8.910 0.091 1.00 40.44 761 PHE A C 1
ATOM 6024 O O . PHE A 1 761 ? 28.868 7.938 -0.129 1.00 40.44 761 PHE A O 1
ATOM 6031 N N . GLU A 1 762 ? 27.724 9.698 -0.910 1.00 40.53 762 GLU A N 1
ATOM 6032 C CA . GLU A 1 762 ? 27.860 9.360 -2.345 1.00 40.53 762 GLU A CA 1
ATOM 6033 C C . GLU A 1 762 ? 29.299 9.040 -2.787 1.00 40.53 762 GLU A C 1
ATOM 6035 O O . GLU A 1 762 ? 29.513 8.372 -3.801 1.00 40.53 762 GLU A O 1
ATOM 6040 N N . HIS A 1 763 ? 30.297 9.551 -2.060 1.00 37.94 763 HIS A N 1
ATOM 6041 C CA . HIS A 1 763 ? 31.726 9.333 -2.302 1.00 37.94 763 HIS A CA 1
ATOM 6042 C C . HIS A 1 763 ? 32.476 8.815 -1.049 1.00 37.94 763 HIS A C 1
ATOM 6044 O O . HIS A 1 763 ? 33.705 8.792 -1.053 1.00 37.94 763 HIS A O 1
ATOM 6050 N N . ASP A 1 764 ? 31.772 8.397 0.015 1.00 42.75 764 ASP A N 1
ATOM 6051 C CA . ASP A 1 764 ? 32.372 7.964 1.290 1.00 42.75 764 ASP A CA 1
ATOM 6052 C C . ASP A 1 764 ? 31.690 6.713 1.880 1.00 42.75 764 ASP A C 1
ATOM 6054 O O . ASP A 1 764 ? 30.927 6.746 2.851 1.00 42.75 764 ASP A O 1
ATOM 6058 N N . SER A 1 765 ? 32.031 5.566 1.291 1.00 40.94 765 SER A N 1
ATOM 6059 C CA . SER A 1 765 ? 31.595 4.247 1.759 1.00 40.94 765 SER A CA 1
ATOM 6060 C C . SER A 1 765 ? 32.239 3.793 3.080 1.00 40.94 765 SER A C 1
ATOM 6062 O O . SER A 1 765 ? 31.861 2.741 3.597 1.00 40.94 765 SER A O 1
ATOM 6064 N N . GLU A 1 766 ? 33.230 4.517 3.620 1.00 42.12 766 GLU A N 1
ATOM 6065 C CA . GLU A 1 766 ? 33.802 4.198 4.936 1.00 42.12 766 GLU A CA 1
ATOM 6066 C C . GLU A 1 766 ? 32.993 4.853 6.056 1.00 42.12 766 GLU A C 1
ATOM 6068 O O . GLU A 1 766 ? 32.663 4.166 7.020 1.00 42.12 766 GLU A O 1
ATOM 6073 N N . ASN A 1 767 ? 32.560 6.111 5.907 1.00 42.78 767 ASN A N 1
ATOM 6074 C CA . ASN A 1 767 ? 31.607 6.709 6.846 1.00 42.78 767 ASN A CA 1
ATOM 6075 C C . ASN A 1 767 ? 30.220 6.052 6.773 1.00 42.78 767 ASN A C 1
ATOM 6077 O O . ASN A 1 767 ? 29.612 5.837 7.823 1.00 42.78 767 ASN A O 1
ATOM 6081 N N . GLU A 1 768 ? 29.737 5.656 5.587 1.00 40.66 768 GLU A N 1
ATOM 6082 C CA . GLU A 1 768 ? 28.490 4.877 5.477 1.00 40.66 768 GLU A CA 1
ATOM 6083 C C . GLU A 1 768 ? 28.577 3.589 6.317 1.00 40.66 768 GLU A C 1
ATOM 6085 O O . GLU A 1 768 ? 27.701 3.314 7.141 1.00 40.66 768 GLU A O 1
ATOM 6090 N N . ARG A 1 769 ? 29.681 2.837 6.177 1.00 42.69 769 ARG A N 1
ATOM 6091 C CA . ARG A 1 769 ? 29.957 1.652 7.002 1.00 42.69 769 ARG A CA 1
ATOM 6092 C C . ARG A 1 769 ? 30.110 1.991 8.474 1.00 42.69 769 ARG A C 1
ATOM 6094 O O . ARG A 1 769 ? 29.534 1.285 9.287 1.00 42.69 769 ARG A O 1
ATOM 6101 N N . HIS A 1 770 ? 30.825 3.054 8.829 1.00 38.88 770 HIS A N 1
ATOM 6102 C CA . HIS A 1 770 ? 31.047 3.434 10.222 1.00 38.88 770 HIS A CA 1
ATOM 6103 C C . HIS A 1 770 ? 29.730 3.742 10.948 1.00 38.88 770 HIS A C 1
ATOM 6105 O O . HIS A 1 770 ? 29.492 3.232 12.044 1.00 38.88 770 HIS A O 1
ATOM 6111 N N . TYR A 1 771 ? 28.829 4.508 10.324 1.00 40.66 771 TYR A N 1
ATOM 6112 C CA . TYR A 1 771 ? 27.509 4.781 10.893 1.00 40.66 771 TYR A CA 1
ATOM 6113 C C . TYR A 1 771 ? 26.579 3.561 10.841 1.00 40.66 771 TYR A C 1
ATOM 6115 O O . TYR A 1 771 ? 25.810 3.351 11.783 1.00 40.66 771 TYR A O 1
ATOM 6123 N N . ALA A 1 772 ? 26.671 2.717 9.808 1.00 40.06 772 ALA A N 1
ATOM 6124 C CA . ALA A 1 772 ? 25.949 1.448 9.765 1.00 40.06 772 ALA A CA 1
ATOM 6125 C C . ALA A 1 772 ? 26.406 0.489 10.878 1.00 40.06 772 ALA A C 1
ATOM 6127 O O . ALA A 1 772 ? 25.559 -0.082 11.560 1.00 40.06 772 ALA A O 1
ATOM 6128 N N . GLU A 1 773 ? 27.711 0.348 11.119 1.00 41.19 773 GLU A N 1
ATOM 6129 C CA . GLU A 1 773 ? 28.302 -0.457 12.194 1.00 41.19 773 GLU A CA 1
ATOM 6130 C C . GLU A 1 773 ? 27.943 0.111 13.571 1.00 41.19 773 GLU A C 1
ATOM 6132 O O . GLU A 1 773 ? 27.456 -0.632 14.419 1.00 41.19 773 GLU A O 1
ATOM 6137 N N . ALA A 1 774 ? 28.043 1.428 13.779 1.00 36.50 774 ALA A N 1
ATOM 6138 C CA . ALA A 1 774 ? 27.634 2.078 15.027 1.00 36.50 774 ALA A CA 1
ATOM 6139 C C . ALA A 1 774 ? 26.135 1.888 15.351 1.00 36.50 774 ALA A C 1
ATOM 6141 O O . ALA A 1 774 ? 25.755 1.796 16.520 1.00 36.50 774 ALA A O 1
ATOM 6142 N N . LEU A 1 775 ? 25.270 1.787 14.333 1.00 36.03 775 LEU A N 1
ATOM 6143 C CA . LEU A 1 775 ? 23.844 1.469 14.492 1.00 36.03 775 LEU A CA 1
ATOM 6144 C C . LEU A 1 775 ? 23.558 -0.043 14.556 1.00 36.03 775 LEU A C 1
ATOM 6146 O O . LEU A 1 775 ? 22.543 -0.438 15.143 1.00 36.03 775 LEU A O 1
ATOM 6150 N N . SER A 1 776 ? 24.438 -0.871 13.988 1.00 36.16 776 SER A N 1
ATOM 6151 C CA . SER A 1 776 ? 24.389 -2.344 13.996 1.00 36.16 776 SER A CA 1
ATOM 6152 C C . SER A 1 776 ? 25.095 -2.972 15.196 1.00 36.16 776 SER A C 1
ATOM 6154 O O . SER A 1 776 ? 25.019 -4.184 15.365 1.00 36.16 776 SER A O 1
ATOM 6156 N N . LEU A 1 777 ? 25.725 -2.170 16.061 1.00 30.34 777 LEU A N 1
ATOM 6157 C CA . LEU A 1 777 ? 26.080 -2.592 17.408 1.00 30.34 777 LEU A CA 1
ATOM 6158 C C . LEU A 1 777 ? 24.806 -3.053 18.129 1.00 30.34 777 LEU A C 1
ATOM 6160 O O . LEU A 1 777 ? 23.924 -2.255 18.489 1.00 30.34 777 LEU A O 1
ATOM 6164 N N . ASP A 1 778 ? 24.733 -4.363 18.338 1.00 33.09 778 ASP A N 1
ATOM 6165 C CA . ASP A 1 778 ? 23.853 -4.980 19.313 1.00 33.09 778 ASP A CA 1
ATOM 6166 C C . ASP A 1 778 ? 24.365 -4.579 20.702 1.00 33.09 778 ASP A C 1
ATOM 6168 O O . ASP A 1 778 ? 25.244 -5.211 21.287 1.00 33.09 778 ASP A O 1
ATOM 6172 N N . ILE A 1 779 ? 23.810 -3.478 21.223 1.00 31.39 779 ILE A N 1
ATOM 6173 C CA . ILE A 1 779 ? 23.891 -3.094 22.640 1.00 31.39 779 ILE A CA 1
ATOM 6174 C C . ILE A 1 779 ? 22.982 -4.055 23.419 1.00 31.39 779 ILE A C 1
ATOM 6176 O O . ILE A 1 779 ? 21.930 -3.679 23.944 1.00 31.39 779 ILE A O 1
ATOM 6180 N N . ASP A 1 780 ? 23.357 -5.329 23.391 1.00 30.23 780 ASP A N 1
ATOM 6181 C CA . ASP A 1 780 ? 22.629 -6.412 24.021 1.00 30.23 780 ASP A CA 1
ATOM 6182 C C . ASP A 1 780 ? 23.149 -6.573 25.449 1.00 30.23 780 ASP A C 1
ATOM 6184 O O . ASP A 1 780 ? 24.343 -6.751 25.683 1.00 30.23 780 ASP A O 1
ATOM 6188 N N . ILE A 1 781 ? 22.232 -6.473 26.410 1.00 36.09 781 ILE A N 1
ATOM 6189 C CA . ILE A 1 781 ? 22.477 -6.727 27.834 1.00 36.09 781 ILE A CA 1
ATOM 6190 C C . ILE A 1 781 ? 23.690 -5.959 28.410 1.00 36.09 781 ILE A C 1
ATOM 6192 O O . ILE A 1 781 ? 24.609 -6.535 28.996 1.00 36.09 781 ILE A O 1
ATOM 6196 N N . THR A 1 782 ? 23.641 -4.622 28.372 1.00 33.22 782 THR A N 1
ATOM 6197 C CA . THR A 1 782 ? 24.201 -3.871 29.507 1.00 33.22 782 THR A CA 1
ATOM 6198 C C . THR A 1 782 ? 23.464 -4.332 30.760 1.00 33.22 782 THR A C 1
ATOM 6200 O O . THR A 1 782 ? 22.239 -4.214 30.815 1.00 33.22 782 THR A O 1
ATOM 6203 N N . ASP A 1 783 ? 24.193 -4.876 31.731 1.00 38.78 783 ASP A N 1
ATOM 6204 C CA . ASP A 1 783 ? 23.654 -5.272 33.031 1.00 38.78 783 ASP A CA 1
ATOM 6205 C C . ASP A 1 783 ? 22.878 -4.092 33.644 1.00 38.78 783 ASP A C 1
ATOM 6207 O O . ASP A 1 783 ? 23.472 -3.042 33.909 1.00 38.78 783 ASP A O 1
ATOM 6211 N N . ASP A 1 784 ? 21.555 -4.245 33.822 1.00 37.88 784 ASP A N 1
ATOM 6212 C CA . ASP A 1 784 ? 20.681 -3.182 34.349 1.00 37.88 784 ASP A CA 1
ATOM 6213 C C . ASP A 1 784 ? 21.244 -2.671 35.703 1.00 37.88 784 ASP A C 1
ATOM 6215 O O . ASP A 1 784 ? 21.208 -1.468 35.956 1.00 37.88 784 ASP A O 1
ATOM 6219 N N . SER A 1 785 ? 21.872 -3.538 36.517 1.00 42.09 785 SER A N 1
ATOM 6220 C CA . SER A 1 785 ? 22.480 -3.153 37.803 1.00 42.09 785 SER A CA 1
ATOM 6221 C C . SER A 1 785 ? 23.759 -2.322 37.664 1.00 42.09 785 SER A C 1
ATOM 6223 O O . SER A 1 785 ? 24.033 -1.472 38.510 1.00 42.09 785 SER A O 1
ATOM 6225 N N . ARG A 1 786 ? 24.534 -2.510 36.585 1.00 39.78 786 ARG A N 1
ATOM 6226 C CA . ARG A 1 786 ? 25.758 -1.730 36.345 1.00 39.78 786 ARG A CA 1
ATOM 6227 C C . ARG A 1 786 ? 25.446 -0.344 35.792 1.00 39.78 786 ARG A C 1
ATOM 6229 O O . ARG A 1 786 ? 26.147 0.600 36.125 1.00 39.78 786 ARG A O 1
ATOM 6236 N N . VAL A 1 787 ? 24.372 -0.208 35.010 1.00 41.34 787 VAL A N 1
ATOM 6237 C CA . VAL A 1 787 ? 23.864 1.105 34.573 1.00 41.34 787 VAL A CA 1
ATOM 6238 C C . VAL A 1 787 ? 23.249 1.869 35.750 1.00 41.34 787 VAL A C 1
ATOM 6240 O O . VAL A 1 787 ? 23.446 3.077 35.859 1.00 41.34 787 VAL A O 1
ATOM 6243 N N . GLU A 1 788 ? 22.550 1.184 36.661 1.00 43.19 788 GLU A N 1
ATOM 6244 C CA . GLU A 1 788 ? 22.071 1.795 37.909 1.00 43.19 788 GLU A CA 1
ATOM 6245 C C . GLU A 1 788 ? 23.237 2.213 38.827 1.00 43.19 788 GLU A C 1
ATOM 6247 O O . GLU A 1 788 ? 23.199 3.316 39.366 1.00 43.19 788 GLU A O 1
ATOM 6252 N N . ALA A 1 789 ? 24.308 1.414 38.932 1.00 45.75 789 ALA A N 1
ATOM 6253 C CA . ALA A 1 789 ? 25.518 1.776 39.678 1.00 45.75 789 ALA A CA 1
ATOM 6254 C C . ALA A 1 789 ? 26.282 2.963 39.055 1.00 45.75 789 ALA A C 1
ATOM 6256 O O . ALA A 1 789 ? 26.532 3.945 39.744 1.00 45.75 789 ALA A O 1
ATOM 6257 N N . GLU A 1 790 ? 26.579 2.930 37.748 1.00 43.75 790 GLU A N 1
ATOM 6258 C CA . GLU A 1 790 ? 27.255 4.031 37.034 1.00 43.75 790 GLU A CA 1
ATOM 6259 C C . GLU A 1 790 ? 26.462 5.354 37.127 1.00 43.75 790 GLU A C 1
ATOM 6261 O O . GLU A 1 790 ? 27.050 6.436 37.153 1.00 43.75 790 GLU A O 1
ATOM 6266 N N . MET A 1 791 ? 25.127 5.287 37.216 1.00 39.44 791 MET A N 1
ATOM 6267 C CA . MET A 1 791 ? 24.268 6.463 37.396 1.00 39.44 791 MET A CA 1
ATOM 6268 C C . MET A 1 791 ? 24.141 6.912 38.865 1.00 39.44 791 MET A C 1
ATOM 6270 O O . MET A 1 791 ? 23.896 8.093 39.103 1.00 39.44 791 MET A O 1
ATOM 6274 N N . GLN A 1 792 ? 24.330 6.014 39.838 1.00 46.50 792 GLN A N 1
ATOM 6275 C CA . GLN A 1 792 ? 24.401 6.350 41.265 1.00 46.50 792 GLN A CA 1
ATOM 6276 C C . GLN A 1 792 ? 25.747 7.005 41.614 1.00 46.50 792 GLN A C 1
ATOM 6278 O O . GLN A 1 792 ? 25.748 8.083 42.203 1.00 46.50 792 GLN A O 1
ATOM 6283 N N . ASP A 1 793 ? 26.869 6.437 41.159 1.00 48.09 793 ASP A N 1
ATOM 6284 C CA . ASP A 1 793 ? 28.207 7.029 41.317 1.00 48.09 793 ASP A CA 1
ATOM 6285 C C . ASP A 1 793 ? 28.239 8.462 40.749 1.00 48.09 793 ASP A C 1
ATOM 6287 O O . ASP A 1 793 ? 28.709 9.392 41.401 1.00 48.09 793 ASP A O 1
ATOM 6291 N N . ALA A 1 794 ? 27.643 8.677 39.568 1.00 43.16 794 ALA A N 1
ATOM 6292 C CA . ALA A 1 794 ? 27.543 9.997 38.942 1.00 43.16 794 ALA A CA 1
ATOM 6293 C C . ALA A 1 794 ? 26.652 11.002 39.706 1.00 43.16 794 ALA A C 1
ATOM 6295 O O . ALA A 1 794 ? 26.812 12.213 39.531 1.00 43.16 794 ALA A O 1
ATOM 6296 N N . LEU A 1 795 ? 25.711 10.532 40.535 1.00 43.72 795 LEU A N 1
ATOM 6297 C CA . LEU A 1 795 ? 24.916 11.381 41.431 1.00 43.72 795 LEU A CA 1
ATOM 6298 C C . LEU A 1 795 ? 25.686 11.716 42.713 1.00 43.72 795 LEU A C 1
ATOM 6300 O O . LEU A 1 795 ? 25.584 12.844 43.196 1.00 43.72 795 LEU A O 1
ATOM 6304 N N . ASP A 1 796 ? 26.479 10.782 43.232 1.00 51.66 796 ASP A N 1
ATOM 6305 C CA . ASP A 1 796 ? 27.264 10.976 44.451 1.00 51.66 796 ASP A CA 1
ATOM 6306 C C . ASP A 1 796 ? 28.514 11.843 44.206 1.00 51.66 796 ASP A C 1
ATOM 6308 O O . ASP A 1 796 ? 28.781 12.747 45.000 1.00 51.66 796 ASP A O 1
ATOM 6312 N N . ASP A 1 797 ? 29.170 11.725 43.044 1.00 47.56 797 ASP A N 1
ATOM 6313 C CA . ASP A 1 797 ? 30.143 12.718 42.548 1.00 47.56 797 ASP A CA 1
ATOM 6314 C C . ASP A 1 797 ? 29.519 14.128 42.479 1.00 47.56 797 ASP A C 1
ATOM 6316 O O . ASP A 1 797 ? 30.135 15.125 42.869 1.00 47.56 797 ASP A O 1
ATOM 6320 N N . TYR A 1 798 ? 28.258 14.231 42.038 1.00 41.72 798 TYR A N 1
ATOM 6321 C CA . TYR A 1 798 ? 27.526 15.501 42.004 1.00 41.72 798 TYR A CA 1
ATOM 6322 C C . TYR A 1 798 ? 27.215 16.051 43.406 1.00 41.72 798 TYR A C 1
ATOM 6324 O O . TYR A 1 798 ? 27.185 17.273 43.583 1.00 41.72 798 TYR A O 1
ATOM 6332 N N . GLN A 1 799 ? 27.019 15.186 44.410 1.00 44.69 799 GLN A N 1
ATOM 6333 C CA . GLN A 1 799 ? 26.903 15.608 45.810 1.00 44.69 799 GLN A CA 1
ATOM 6334 C C . GLN A 1 799 ? 28.238 16.140 46.345 1.00 44.69 799 GLN A C 1
ATOM 6336 O O . GLN A 1 799 ? 28.245 17.204 46.964 1.00 44.69 799 GLN A O 1
ATOM 6341 N N . ILE A 1 800 ? 29.357 15.464 46.052 1.00 52.81 800 ILE A N 1
ATOM 6342 C CA . ILE A 1 800 ? 30.709 15.884 46.463 1.00 52.81 800 ILE A CA 1
ATOM 6343 C C . ILE A 1 800 ? 31.039 17.269 45.885 1.00 52.81 800 ILE A C 1
ATOM 6345 O O . ILE A 1 800 ? 31.368 18.194 46.635 1.00 52.81 800 ILE A O 1
ATOM 6349 N N . ILE A 1 801 ? 30.836 17.456 44.576 1.00 47.41 801 ILE A N 1
ATOM 6350 C CA . ILE A 1 801 ? 31.011 18.749 43.890 1.00 47.41 801 ILE A CA 1
ATOM 6351 C C . ILE A 1 801 ? 30.077 19.824 44.481 1.00 47.41 801 ILE A C 1
ATOM 6353 O O . ILE A 1 801 ? 30.472 20.982 44.624 1.00 47.41 801 ILE A O 1
ATOM 6357 N N . GLY A 1 802 ? 28.849 19.457 44.863 1.00 42.16 802 GLY A N 1
ATOM 6358 C CA . GLY A 1 802 ? 27.913 20.352 45.549 1.00 42.16 802 GLY A CA 1
ATOM 6359 C C . GLY A 1 802 ? 28.407 20.814 46.926 1.00 42.16 802 GLY A C 1
ATOM 6360 O O . GLY A 1 802 ? 28.308 22.003 47.243 1.00 42.16 802 GLY A O 1
ATOM 6361 N N . SER A 1 803 ? 28.983 19.905 47.723 1.00 46.12 803 SER A N 1
ATOM 6362 C CA . SER A 1 803 ? 29.554 20.235 49.034 1.00 46.12 803 SER A CA 1
ATOM 6363 C C . SER A 1 803 ? 30.811 21.102 48.942 1.00 46.12 803 SER A C 1
ATOM 6365 O O . SER A 1 803 ? 30.895 22.101 49.658 1.00 46.12 803 SER A O 1
ATOM 6367 N N . ASP A 1 804 ? 31.734 20.804 48.021 1.00 40.84 804 ASP A N 1
ATOM 6368 C CA . ASP A 1 804 ? 32.962 21.594 47.826 1.00 40.84 804 ASP A CA 1
ATOM 6369 C C . ASP A 1 804 ? 32.660 23.042 47.401 1.00 40.84 804 ASP A C 1
ATOM 6371 O O . ASP A 1 804 ? 33.372 23.977 47.773 1.00 40.84 804 ASP A O 1
ATOM 6375 N N . LEU A 1 805 ? 31.562 23.256 46.667 1.00 42.59 805 LEU A N 1
ATOM 6376 C CA . LEU A 1 805 ? 31.105 24.581 46.239 1.00 42.59 805 LEU A CA 1
ATOM 6377 C C . LEU A 1 805 ? 30.263 25.329 47.292 1.00 42.59 805 LEU A C 1
ATOM 6379 O O . LEU A 1 805 ? 29.910 26.487 47.065 1.00 42.59 805 LEU A O 1
ATOM 6383 N N . SER A 1 806 ? 29.975 24.718 48.449 1.00 35.44 806 SER A N 1
ATOM 6384 C CA . SER A 1 806 ? 29.254 25.334 49.579 1.00 35.44 806 SER A CA 1
ATOM 6385 C C . SER A 1 806 ? 27.859 25.897 49.233 1.00 35.44 806 SER A C 1
ATOM 6387 O O . SER A 1 806 ? 27.463 26.956 49.726 1.00 35.44 806 SER A O 1
ATOM 6389 N N . ILE A 1 807 ? 27.086 25.178 48.407 1.00 36.44 807 ILE A N 1
ATOM 6390 C CA . ILE A 1 807 ? 25.683 25.504 48.078 1.00 36.44 807 ILE A CA 1
ATOM 6391 C C . ILE A 1 807 ? 24.765 24.404 48.646 1.00 36.44 807 ILE A C 1
ATOM 6393 O O . ILE A 1 807 ? 25.014 23.218 48.464 1.00 36.44 807 ILE A O 1
ATOM 6397 N N . ILE A 1 808 ? 23.719 24.798 49.380 1.00 36.84 808 ILE A N 1
ATOM 6398 C CA . ILE A 1 808 ? 22.968 23.958 50.341 1.00 36.84 808 ILE A CA 1
ATOM 6399 C C . ILE A 1 808 ? 21.445 24.113 50.086 1.00 36.84 808 ILE A C 1
ATOM 6401 O O . ILE A 1 808 ? 21.057 25.238 49.755 1.00 36.84 808 ILE A O 1
ATOM 6405 N N . PRO A 1 809 ? 20.550 23.106 50.296 1.00 41.41 809 PRO A N 1
ATOM 6406 C CA . PRO A 1 809 ? 20.743 21.704 50.723 1.00 41.41 809 PRO A CA 1
ATOM 6407 C C . PRO A 1 809 ? 20.170 20.615 49.765 1.00 41.41 809 PRO A C 1
ATOM 6409 O O . PRO A 1 809 ? 19.455 20.907 48.813 1.00 41.41 809 PRO A O 1
ATOM 6412 N N . SER A 1 810 ? 20.474 19.349 50.097 1.00 37.94 810 SER A N 1
ATOM 6413 C CA . SER A 1 810 ? 19.802 18.064 49.765 1.00 37.94 810 SER A CA 1
ATOM 6414 C C . SER A 1 810 ? 18.880 17.939 48.527 1.00 37.94 810 SER A C 1
ATOM 6416 O O . SER A 1 810 ? 17.785 18.490 48.442 1.00 37.94 810 SER A O 1
ATOM 6418 N N . CYS A 1 811 ? 19.244 17.009 47.633 1.00 37.31 811 CYS A N 1
ATOM 6419 C CA . CYS A 1 811 ? 18.628 16.785 46.314 1.00 37.31 811 CYS A CA 1
ATOM 6420 C C . CYS A 1 811 ? 17.173 16.239 46.299 1.00 37.31 811 CYS A C 1
ATOM 6422 O O . CYS A 1 811 ? 16.585 16.081 45.231 1.00 37.31 811 CYS A O 1
ATOM 6424 N N . GLY A 1 812 ? 16.554 15.967 47.455 1.00 34.53 812 GLY A N 1
ATOM 6425 C CA . GLY A 1 812 ? 15.237 15.307 47.534 1.00 34.53 812 GLY A CA 1
ATOM 6426 C C . GLY A 1 812 ? 14.087 16.055 46.840 1.00 34.53 812 GLY A C 1
ATOM 6427 O O . GLY A 1 812 ? 13.158 15.423 46.352 1.00 34.53 812 GLY A O 1
ATOM 6428 N N . LEU A 1 813 ? 14.167 17.387 46.742 1.00 34.44 813 LEU A N 1
ATOM 6429 C CA . LEU A 1 813 ? 13.132 18.231 46.123 1.00 34.44 813 LEU A CA 1
ATOM 6430 C C . LEU A 1 813 ? 13.247 18.353 44.592 1.00 34.44 813 LEU A C 1
ATOM 6432 O O . LEU A 1 813 ? 12.280 18.738 43.938 1.00 34.44 813 LEU A O 1
ATOM 6436 N N . LEU A 1 814 ? 14.397 18.019 43.994 1.00 36.09 814 LEU A N 1
ATOM 6437 C CA . LEU A 1 814 ? 14.596 18.118 42.537 1.00 36.09 814 LEU A CA 1
ATOM 6438 C C . LEU A 1 814 ? 13.994 16.936 41.760 1.00 36.09 814 LEU A C 1
ATOM 6440 O O . LEU A 1 814 ? 13.816 17.031 40.547 1.00 36.09 814 LEU A O 1
ATOM 6444 N N . ALA A 1 815 ? 13.642 15.847 42.450 1.00 34.84 815 ALA A N 1
ATOM 6445 C CA . ALA A 1 815 ? 12.984 14.686 41.853 1.00 34.84 815 ALA A CA 1
ATOM 6446 C C . ALA A 1 815 ? 11.488 14.914 41.540 1.00 34.84 815 ALA A C 1
ATOM 6448 O O . ALA A 1 815 ? 10.929 14.191 40.715 1.00 34.84 815 ALA A O 1
ATOM 6449 N N . GLU A 1 816 ? 10.838 15.900 42.174 1.00 32.91 816 GLU A N 1
ATOM 6450 C CA . GLU A 1 816 ? 9.389 16.135 42.039 1.00 32.91 816 GLU A CA 1
ATOM 6451 C C . GLU A 1 816 ? 9.020 17.201 40.985 1.00 32.91 816 GLU A C 1
ATOM 6453 O O . GLU A 1 816 ? 7.971 17.084 40.350 1.00 32.91 816 GLU A O 1
ATOM 6458 N N . ASP A 1 817 ? 9.876 18.205 40.741 1.00 36.56 817 ASP A N 1
ATOM 6459 C CA . ASP A 1 817 ? 9.650 19.263 39.736 1.00 36.56 817 ASP A CA 1
ATOM 6460 C C . ASP A 1 817 ? 10.938 19.643 38.964 1.00 36.56 817 ASP A C 1
ATOM 6462 O O . ASP A 1 817 ? 11.724 20.485 39.416 1.00 36.56 817 ASP A O 1
ATOM 6466 N N . PRO A 1 818 ? 11.137 19.104 37.743 1.00 32.91 818 PRO A N 1
ATOM 6467 C CA . PRO A 1 818 ? 12.275 19.451 36.889 1.00 32.91 818 PRO A CA 1
ATOM 6468 C C . PRO A 1 818 ? 12.329 20.917 36.416 1.00 32.91 818 PRO A C 1
ATOM 6470 O O . PRO A 1 818 ? 13.349 21.336 35.866 1.00 32.91 818 PRO A O 1
ATOM 6473 N N . SER A 1 819 ? 11.267 21.719 36.584 1.00 37.91 819 SER A N 1
ATOM 6474 C CA . SER A 1 819 ? 11.213 23.092 36.050 1.00 37.91 819 SER A CA 1
ATOM 6475 C C . SER A 1 819 ? 12.113 24.090 36.795 1.00 37.91 819 SER A C 1
ATOM 6477 O O . SER A 1 819 ? 12.466 25.142 36.250 1.00 37.91 819 SER A O 1
ATOM 6479 N N . GLN A 1 820 ? 12.547 23.761 38.017 1.00 36.91 820 GLN A N 1
ATOM 6480 C CA . GLN A 1 820 ? 13.418 24.628 38.821 1.00 36.91 820 GLN A CA 1
ATOM 6481 C C . GLN A 1 820 ? 14.834 24.749 38.233 1.00 36.91 820 GLN A C 1
ATOM 6483 O O . GLN A 1 820 ? 15.430 25.829 38.274 1.00 36.91 820 GLN A O 1
ATOM 6488 N N . LEU A 1 821 ? 15.348 23.684 37.602 1.00 35.09 821 LEU A N 1
ATOM 6489 C CA . LEU A 1 821 ? 16.661 23.668 36.936 1.00 35.09 821 LEU A CA 1
ATOM 6490 C C . LEU A 1 821 ? 16.784 24.768 35.867 1.00 35.09 821 LEU A C 1
ATOM 6492 O O . LEU A 1 821 ? 17.837 25.386 35.716 1.00 35.09 821 LEU A O 1
ATOM 6496 N N . THR A 1 822 ? 15.687 25.088 35.172 1.00 34.31 822 THR A N 1
ATOM 6497 C CA . THR A 1 822 ? 15.661 26.125 34.127 1.00 34.31 822 THR A CA 1
ATOM 6498 C C . THR A 1 822 ? 15.751 27.555 34.680 1.00 34.31 822 THR A C 1
ATOM 6500 O O . THR A 1 822 ? 15.985 28.493 33.916 1.00 34.31 822 THR A O 1
ATOM 6503 N N . ARG A 1 823 ? 15.569 27.760 35.995 1.00 32.31 823 ARG A N 1
ATOM 6504 C CA . ARG A 1 823 ? 15.616 29.090 36.630 1.00 32.31 823 ARG A CA 1
ATOM 6505 C C . ARG A 1 823 ? 17.019 29.488 37.088 1.00 32.31 823 ARG A C 1
ATOM 6507 O O . ARG A 1 823 ? 17.364 30.663 36.971 1.00 32.31 823 ARG A O 1
ATOM 6514 N N . LEU A 1 824 ? 17.837 28.538 37.551 1.00 30.25 824 LEU A N 1
ATOM 6515 C CA . LEU A 1 824 ? 19.175 28.830 38.087 1.00 30.25 824 LEU A CA 1
ATOM 6516 C C . LEU A 1 824 ? 20.151 29.369 37.024 1.00 30.25 824 LEU A C 1
ATOM 6518 O O . LEU A 1 824 ? 20.974 30.231 37.321 1.00 30.25 824 LEU A O 1
ATOM 6522 N N . HIS A 1 825 ? 20.025 28.929 35.768 1.00 32.34 825 HIS A N 1
ATOM 6523 C CA . HIS A 1 825 ? 20.952 29.295 34.687 1.00 32.34 825 HIS A CA 1
ATOM 6524 C C . HIS A 1 825 ? 20.875 30.758 34.198 1.00 32.34 825 HIS A C 1
ATOM 6526 O O . HIS A 1 825 ? 21.652 31.145 33.327 1.00 32.34 825 HIS A O 1
ATOM 6532 N N . ARG A 1 826 ? 19.973 31.601 34.725 1.00 30.20 826 ARG A N 1
ATOM 6533 C CA . ARG A 1 826 ? 19.770 32.972 34.212 1.00 30.20 826 ARG A CA 1
ATOM 6534 C C . ARG A 1 826 ? 20.798 34.024 34.652 1.00 30.20 826 ARG A C 1
ATOM 6536 O O . ARG A 1 826 ? 20.731 35.142 34.145 1.00 30.20 826 ARG A O 1
ATOM 6543 N N . HIS A 1 827 ? 21.757 33.710 35.530 1.00 30.20 827 HIS A N 1
ATOM 6544 C CA . HIS A 1 827 ? 22.763 34.687 35.969 1.00 30.20 827 HIS A CA 1
ATOM 6545 C C . HIS A 1 827 ? 24.213 34.173 35.936 1.00 30.20 827 HIS A C 1
ATOM 6547 O O . HIS A 1 827 ? 24.567 33.229 36.631 1.00 30.20 827 HIS A O 1
ATOM 6553 N N . LYS A 1 828 ? 25.050 34.940 35.213 1.00 26.14 828 LYS A N 1
ATOM 6554 C CA . LYS A 1 828 ? 26.506 34.813 34.976 1.00 26.14 828 LYS A CA 1
ATOM 6555 C C . LYS A 1 828 ? 26.941 33.673 34.026 1.00 26.14 828 LYS A C 1
ATOM 6557 O O . LYS A 1 828 ? 26.742 32.505 34.342 1.00 26.14 828 LYS A O 1
ATOM 6562 N N . PRO A 1 829 ? 27.620 33.988 32.903 1.00 28.83 829 PRO A N 1
ATOM 6563 C CA . PRO A 1 829 ? 28.285 32.988 32.074 1.00 28.83 829 PRO A CA 1
ATOM 6564 C C . PRO A 1 829 ? 29.680 32.653 32.624 1.00 28.83 829 PRO A C 1
ATOM 6566 O O . PRO A 1 829 ? 30.445 33.552 32.975 1.00 28.83 829 PRO A O 1
ATOM 6569 N N . CYS A 1 830 ? 30.054 31.373 32.614 1.00 25.84 830 CYS A N 1
ATOM 6570 C CA . CYS A 1 830 ? 31.439 30.937 32.791 1.00 25.84 830 CYS A CA 1
ATOM 6571 C C . CYS A 1 830 ? 31.795 29.919 31.699 1.00 25.84 830 CYS A C 1
ATOM 6573 O O . CYS A 1 830 ? 31.038 28.984 31.447 1.00 25.84 830 CYS A O 1
ATOM 6575 N N . LYS A 1 831 ? 32.926 30.112 31.012 1.00 30.55 831 LYS A N 1
ATOM 6576 C CA . LYS A 1 831 ? 33.357 29.245 29.906 1.00 30.55 831 LYS A CA 1
ATOM 6577 C C . LYS A 1 831 ? 34.211 28.085 30.425 1.00 30.55 831 LYS A C 1
ATOM 6579 O O . LYS A 1 831 ? 35.419 28.249 30.491 1.00 30.55 831 LYS A O 1
ATOM 6584 N N . ILE A 1 832 ? 33.588 26.943 30.731 1.00 31.23 832 ILE A N 1
ATOM 6585 C CA . ILE A 1 832 ? 34.128 25.562 30.678 1.00 31.23 832 ILE A CA 1
ATOM 6586 C C . ILE A 1 832 ? 32.948 24.617 30.964 1.00 31.23 832 ILE A C 1
ATOM 6588 O O . ILE A 1 832 ? 32.459 24.603 32.086 1.00 31.23 832 ILE A O 1
ATOM 6592 N N . THR A 1 833 ? 32.471 23.870 29.956 1.00 31.62 833 THR A N 1
ATOM 6593 C CA . THR A 1 833 ? 31.767 22.560 30.047 1.00 31.62 833 THR A CA 1
ATOM 6594 C C . THR A 1 833 ? 31.148 22.205 28.689 1.00 31.62 833 THR A C 1
ATOM 6596 O O . THR A 1 833 ? 30.053 22.635 28.353 1.00 31.62 833 THR A O 1
ATOM 6599 N N . GLN A 1 834 ? 31.855 21.411 27.881 1.00 27.48 834 GLN A N 1
ATOM 6600 C CA . GLN A 1 834 ? 31.297 20.824 26.648 1.00 27.48 834 GLN A CA 1
ATOM 6601 C C . GLN A 1 834 ? 31.909 19.459 26.247 1.00 27.48 834 GLN A C 1
ATOM 6603 O O . GLN A 1 834 ? 31.168 18.644 25.709 1.00 27.48 834 GLN A O 1
ATOM 6608 N N . PRO A 1 835 ? 33.182 19.118 26.566 1.00 26.73 835 PRO A N 1
ATOM 6609 C CA . PRO A 1 835 ? 33.734 17.791 26.236 1.00 26.73 835 PRO A CA 1
ATOM 6610 C C . PRO A 1 835 ? 33.228 16.621 27.104 1.00 26.73 835 PRO A C 1
ATOM 6612 O O . PRO A 1 835 ? 33.325 15.462 26.704 1.00 26.73 835 PRO A O 1
ATOM 6615 N N . VAL A 1 836 ? 32.733 16.900 28.316 1.00 30.72 836 VAL A N 1
ATOM 6616 C CA . VAL A 1 836 ? 32.469 15.860 29.332 1.00 30.72 836 VAL A CA 1
ATOM 6617 C C . VAL A 1 836 ? 31.222 15.035 28.998 1.00 30.72 836 VAL A C 1
ATOM 6619 O O . VAL A 1 836 ? 31.267 13.808 29.031 1.00 30.72 836 VAL A O 1
ATOM 6622 N N . PHE A 1 837 ? 30.127 15.693 28.606 1.00 28.98 837 PHE A N 1
ATOM 6623 C CA . PHE A 1 837 ? 28.808 15.061 28.469 1.00 28.98 837 PHE A CA 1
ATOM 6624 C C . PHE A 1 837 ? 28.755 13.970 27.382 1.00 28.98 837 PHE A C 1
ATOM 6626 O O . PHE A 1 837 ? 28.055 12.973 27.532 1.00 28.98 837 PHE A O 1
ATOM 6633 N N . LEU A 1 838 ? 29.541 14.122 26.309 1.00 29.91 838 LEU A N 1
ATOM 6634 C CA . LEU A 1 838 ? 29.625 13.133 25.227 1.00 29.91 838 LEU A CA 1
ATOM 6635 C C . LEU A 1 838 ? 30.531 11.937 25.579 1.00 29.91 838 LEU A C 1
ATOM 6637 O O . LEU A 1 838 ? 30.383 10.867 24.998 1.00 29.91 838 LEU A O 1
ATOM 6641 N N . SER A 1 839 ? 31.445 12.098 26.543 1.00 29.67 839 SER A N 1
ATOM 6642 C CA . SER A 1 839 ? 32.361 11.029 26.971 1.00 29.67 839 SER A CA 1
ATOM 6643 C C . SER A 1 839 ? 31.656 9.964 27.819 1.00 29.67 839 SER A C 1
ATOM 6645 O O . SER A 1 839 ? 31.998 8.789 27.734 1.00 29.67 839 SER A O 1
ATOM 6647 N N . ILE A 1 840 ? 30.657 10.370 28.610 1.00 34.09 840 ILE A N 1
ATOM 6648 C CA . ILE A 1 840 ? 29.886 9.487 29.504 1.00 34.09 840 ILE A CA 1
ATOM 6649 C C . ILE A 1 840 ? 28.926 8.592 28.699 1.00 34.09 840 ILE A C 1
ATOM 6651 O O . ILE A 1 840 ? 28.773 7.414 28.998 1.00 34.09 840 ILE A O 1
ATOM 6655 N N . LEU A 1 841 ? 28.334 9.116 27.620 1.00 30.95 841 LEU A N 1
ATOM 6656 C CA . LEU A 1 841 ? 27.335 8.412 26.801 1.00 30.95 841 LEU A CA 1
ATOM 6657 C C . LEU A 1 841 ? 27.884 7.288 25.898 1.00 30.95 841 LEU A C 1
ATOM 6659 O O . LEU A 1 841 ? 27.085 6.601 25.263 1.00 30.95 841 LEU A O 1
ATOM 6663 N N . LEU A 1 842 ? 29.209 7.112 25.793 1.00 31.38 842 LEU A N 1
ATOM 6664 C CA . LEU A 1 842 ? 29.835 6.230 24.791 1.00 31.38 842 LEU A CA 1
ATOM 6665 C C . LEU A 1 842 ? 30.752 5.126 25.354 1.00 31.38 842 LEU A C 1
ATOM 6667 O O . LEU A 1 842 ? 31.322 4.373 24.570 1.00 31.38 842 LEU A O 1
ATOM 6671 N N . GLY A 1 843 ? 30.881 4.987 26.680 1.00 30.66 843 GLY A N 1
ATOM 6672 C CA . GLY A 1 843 ? 31.385 3.758 27.327 1.00 30.66 843 GLY A CA 1
ATOM 6673 C C . GLY A 1 843 ? 32.771 3.240 26.896 1.00 30.66 843 GLY A C 1
ATOM 6674 O O . GLY A 1 843 ? 33.033 2.041 26.994 1.00 30.66 843 GLY A O 1
ATOM 6675 N N . ALA A 1 844 ? 33.659 4.102 26.391 1.00 31.28 844 ALA A N 1
ATOM 6676 C CA . ALA A 1 844 ? 34.929 3.691 25.790 1.00 31.28 844 ALA A CA 1
ATOM 6677 C C . ALA A 1 844 ? 36.078 3.581 26.816 1.00 31.28 844 ALA A C 1
ATOM 6679 O O . ALA A 1 844 ? 36.523 4.577 27.392 1.00 31.28 844 ALA A O 1
ATOM 6680 N N . ASN A 1 845 ? 36.603 2.364 27.001 1.00 27.22 845 ASN A N 1
ATOM 6681 C CA . ASN A 1 845 ? 37.740 2.073 27.885 1.00 27.22 845 ASN A CA 1
ATOM 6682 C C . ASN A 1 845 ? 39.014 2.858 27.505 1.00 27.22 845 ASN A C 1
ATOM 6684 O O . ASN A 1 845 ? 39.410 2.893 26.340 1.00 27.22 845 ASN A O 1
ATOM 6688 N N . ARG A 1 846 ? 39.711 3.430 28.499 1.00 28.98 846 ARG A N 1
ATOM 6689 C CA . ARG A 1 846 ? 40.957 4.200 28.308 1.00 28.98 846 ARG A CA 1
ATOM 6690 C C . ARG A 1 846 ? 42.213 3.448 28.759 1.00 28.98 846 ARG A C 1
ATOM 6692 O O . ARG A 1 846 ? 42.606 3.568 29.911 1.00 28.98 846 ARG A O 1
ATOM 6699 N N . HIS A 1 847 ? 42.916 2.815 27.822 1.00 27.02 847 HIS A N 1
ATOM 6700 C CA . HIS A 1 847 ? 44.352 2.489 27.894 1.00 27.02 847 HIS A CA 1
ATOM 6701 C C . HIS A 1 847 ? 44.858 2.177 26.468 1.00 27.02 847 HIS A C 1
ATOM 6703 O O . HIS A 1 847 ? 44.104 1.622 25.682 1.00 27.02 847 HIS A O 1
ATOM 6709 N N . CYS A 1 848 ? 46.102 2.446 26.059 1.00 24.80 848 CYS A N 1
ATOM 6710 C CA . CYS A 1 848 ? 47.162 3.319 26.587 1.00 24.80 848 CYS A CA 1
ATOM 6711 C C . CYS A 1 848 ? 48.257 3.458 25.497 1.00 24.80 848 CYS A C 1
ATOM 6713 O O . CYS A 1 848 ? 48.439 2.506 24.745 1.00 24.80 848 CYS A O 1
ATOM 6715 N N . TRP A 1 849 ? 48.977 4.590 25.444 1.00 24.00 849 TRP A N 1
ATOM 6716 C CA . TRP A 1 849 ? 50.445 4.759 25.265 1.00 24.00 849 TRP A CA 1
ATOM 6717 C C . TRP A 1 849 ? 50.800 6.136 24.665 1.00 24.00 849 TRP A C 1
ATOM 6719 O O . TRP A 1 849 ? 49.926 6.898 24.257 1.00 24.00 849 TRP A O 1
ATOM 6729 N N . SER A 1 850 ? 52.083 6.504 24.729 1.00 25.03 850 SER A N 1
ATOM 6730 C CA . SER A 1 850 ? 52.602 7.861 24.499 1.00 25.03 850 SER A CA 1
ATOM 6731 C C . SER A 1 850 ? 53.883 7.866 23.642 1.00 25.03 850 SER A C 1
ATOM 6733 O O . SER A 1 850 ? 54.325 6.809 23.198 1.00 25.03 850 SER A O 1
ATOM 6735 N N . LEU A 1 851 ? 54.496 9.054 23.477 1.00 27.53 851 LEU A N 1
ATOM 6736 C CA . LEU A 1 851 ? 55.695 9.363 22.664 1.00 27.53 851 LEU A CA 1
ATOM 6737 C C . LEU A 1 851 ? 55.418 9.425 21.139 1.00 27.53 851 LEU A C 1
ATOM 6739 O O . LEU A 1 851 ? 54.617 8.666 20.616 1.00 27.53 851 LEU A O 1
ATOM 6743 N N . GLY A 1 852 ? 56.042 10.309 20.350 1.00 23.75 852 GLY A N 1
ATOM 6744 C CA . GLY A 1 852 ? 56.890 11.459 20.698 1.00 23.75 852 GLY A CA 1
ATOM 6745 C C . GLY A 1 852 ? 57.825 11.864 19.543 1.00 23.75 852 GLY A C 1
ATOM 6746 O O . GLY A 1 852 ? 58.555 11.020 19.041 1.00 23.75 852 GLY A O 1
ATOM 6747 N N . GLY A 1 853 ? 57.845 13.143 19.137 1.00 23.66 853 GLY A N 1
ATOM 6748 C CA . GLY A 1 853 ? 58.820 13.654 18.154 1.00 23.66 853 GLY A CA 1
ATOM 6749 C C . GLY A 1 853 ? 58.335 14.789 17.236 1.00 23.66 853 GLY A C 1
ATOM 6750 O O . GLY A 1 853 ? 57.174 14.857 16.850 1.00 23.66 853 GLY A O 1
ATOM 6751 N N . LYS A 1 854 ? 59.265 15.681 16.880 1.00 22.45 854 LYS A N 1
ATOM 6752 C CA . LYS A 1 854 ? 59.225 16.760 15.864 1.00 22.45 854 LYS A CA 1
ATOM 6753 C C . LYS A 1 854 ? 60.653 16.839 15.259 1.00 22.45 854 LYS A C 1
ATOM 6755 O O . LYS A 1 854 ? 61.553 16.270 15.876 1.00 22.45 854 LYS A O 1
ATOM 6760 N N . PRO A 1 855 ? 60.969 17.746 14.311 1.00 46.09 855 PRO A N 1
ATOM 6761 C CA . PRO A 1 855 ? 60.423 18.060 12.974 1.00 46.09 855 PRO A CA 1
ATOM 6762 C C . PRO A 1 855 ? 61.583 17.799 11.941 1.00 46.09 855 PRO A C 1
ATOM 6764 O O . PRO A 1 855 ? 62.273 16.808 12.177 1.00 46.09 855 PRO A O 1
ATOM 6767 N N . PRO A 1 856 ? 61.945 18.599 10.893 1.00 45.75 856 PRO A N 1
ATOM 6768 C CA . PRO A 1 856 ? 61.277 19.701 10.160 1.00 45.75 856 PRO A CA 1
ATOM 6769 C C . PRO A 1 856 ? 61.432 19.743 8.604 1.00 45.75 856 PRO A C 1
ATOM 6771 O O . PRO A 1 856 ? 62.250 19.046 8.019 1.00 45.75 856 PRO A O 1
ATOM 6774 N N . PHE A 1 857 ? 60.748 20.734 7.993 1.00 25.50 857 PHE A N 1
ATOM 6775 C CA . PHE A 1 857 ? 61.005 21.362 6.670 1.00 25.50 857 PHE A CA 1
ATOM 6776 C C . PHE A 1 857 ? 60.719 20.523 5.391 1.00 25.50 857 PHE A C 1
ATOM 6778 O O . PHE A 1 857 ? 60.630 19.307 5.457 1.00 25.50 857 PHE A O 1
ATOM 6785 N N . HIS A 1 858 ? 60.468 21.113 4.202 1.00 25.80 858 HIS A N 1
ATOM 6786 C CA . HIS A 1 858 ? 60.690 22.500 3.727 1.00 25.80 858 HIS A CA 1
ATOM 6787 C C . HIS A 1 858 ? 59.712 22.935 2.592 1.00 25.80 858 HIS A C 1
ATOM 6789 O O . HIS A 1 858 ? 59.304 22.071 1.830 1.00 25.80 858 HIS A O 1
ATOM 6795 N N . SER A 1 859 ? 59.454 24.259 2.446 1.00 23.84 859 SER A N 1
ATOM 6796 C CA . SER A 1 859 ? 59.174 25.062 1.200 1.00 23.84 859 SER A CA 1
ATOM 6797 C C . SER A 1 859 ? 58.114 24.618 0.146 1.00 23.84 859 SER A C 1
ATOM 6799 O O . SER A 1 859 ? 57.835 23.442 0.008 1.00 23.84 859 SER A O 1
ATOM 6801 N N . MET A 1 860 ? 57.521 25.445 -0.739 1.00 24.20 860 MET A N 1
ATOM 6802 C CA . MET A 1 860 ? 57.314 26.906 -0.957 1.00 24.20 860 MET A CA 1
ATOM 6803 C C . MET A 1 860 ? 56.175 27.002 -2.020 1.00 24.20 860 MET A C 1
ATOM 6805 O O . MET A 1 860 ? 56.239 26.285 -3.008 1.00 24.20 860 MET A O 1
ATOM 6809 N N . SER A 1 861 ? 55.015 27.643 -1.808 1.00 22.94 861 SER A N 1
ATOM 6810 C CA . SER A 1 861 ? 54.681 29.090 -1.871 1.00 22.94 861 SER A CA 1
ATOM 6811 C C . SER A 1 861 ? 54.660 29.747 -3.273 1.00 22.94 861 SER A C 1
ATOM 6813 O O . SER A 1 861 ? 55.580 29.514 -4.043 1.00 22.94 861 SER A O 1
ATOM 6815 N N . ILE A 1 862 ? 53.728 30.709 -3.471 1.00 24.84 862 ILE A N 1
ATOM 6816 C CA . ILE A 1 862 ? 53.544 31.679 -4.599 1.00 24.84 862 ILE A CA 1
ATOM 6817 C C . ILE A 1 862 ? 52.599 31.160 -5.725 1.00 24.84 862 ILE A C 1
ATOM 6819 O O . ILE A 1 862 ? 52.859 30.103 -6.278 1.00 24.84 862 ILE A O 1
ATOM 6823 N N . SER A 1 863 ? 51.380 31.697 -5.965 1.00 23.66 863 SER A N 1
ATOM 6824 C CA . SER A 1 863 ? 50.912 33.021 -6.501 1.00 23.66 863 SER A CA 1
ATOM 6825 C C . SER A 1 863 ? 50.992 33.146 -8.050 1.00 23.66 863 SER A C 1
ATOM 6827 O O . SER A 1 863 ? 51.885 32.557 -8.639 1.00 23.66 863 SER A O 1
ATOM 6829 N N . SER A 1 864 ? 50.139 33.888 -8.791 1.00 25.28 864 SER A N 1
ATOM 6830 C CA . SER A 1 864 ? 48.840 34.555 -8.510 1.00 25.28 864 SER A CA 1
ATOM 6831 C C . SER A 1 864 ? 48.155 35.094 -9.804 1.00 25.28 864 SER A C 1
ATOM 6833 O O . SER A 1 864 ? 48.787 35.206 -10.845 1.00 25.28 864 SER A O 1
ATOM 6835 N N . ALA A 1 865 ? 46.875 35.491 -9.694 1.00 25.45 865 ALA A N 1
ATOM 6836 C CA . ALA A 1 865 ? 46.172 36.544 -10.467 1.00 25.45 865 ALA A CA 1
ATOM 6837 C C . ALA A 1 865 ? 45.976 36.472 -12.018 1.00 25.45 865 ALA A C 1
ATOM 6839 O O . ALA A 1 865 ? 46.801 36.919 -12.801 1.00 25.45 865 ALA A O 1
ATOM 6840 N N . SER A 1 866 ? 44.738 36.135 -12.423 1.00 24.70 866 SER A N 1
ATOM 6841 C CA . SER A 1 866 ? 43.806 36.951 -13.253 1.00 24.70 866 SER A CA 1
ATOM 6842 C C . SER A 1 866 ? 44.301 37.785 -14.465 1.00 24.70 866 SER A C 1
ATOM 6844 O O . SER A 1 866 ? 44.986 38.789 -14.270 1.00 24.70 866 SER A O 1
ATOM 6846 N N . ARG A 1 867 ? 43.711 37.557 -15.667 1.00 27.66 867 ARG A N 1
ATOM 6847 C CA . ARG A 1 867 ? 42.816 38.541 -16.357 1.00 27.66 867 ARG A CA 1
ATOM 6848 C C . ARG A 1 867 ? 42.171 38.089 -17.696 1.00 27.66 867 ARG A C 1
ATOM 6850 O O . ARG A 1 867 ? 42.805 37.506 -18.559 1.00 27.66 867 ARG A O 1
ATOM 6857 N N . ARG A 1 868 ? 40.896 38.487 -17.838 1.00 26.03 868 ARG A N 1
ATOM 6858 C CA . ARG A 1 868 ? 40.051 38.818 -19.022 1.00 26.03 868 ARG A CA 1
ATOM 6859 C C . ARG A 1 868 ? 40.536 38.597 -20.484 1.00 26.03 868 ARG A C 1
ATOM 6861 O O . ARG A 1 868 ? 41.428 39.294 -20.940 1.00 26.03 868 ARG A O 1
ATOM 6868 N N . ALA A 1 869 ? 39.672 37.889 -21.231 1.00 24.83 869 ALA A N 1
ATOM 6869 C CA . ALA A 1 869 ? 38.955 38.295 -22.468 1.00 24.83 869 ALA A CA 1
ATOM 6870 C C . ALA A 1 869 ? 39.682 38.633 -23.801 1.00 24.83 869 ALA A C 1
ATOM 6872 O O . ALA A 1 869 ? 40.658 39.368 -23.852 1.00 24.83 869 ALA A O 1
ATOM 6873 N N . GLY A 1 870 ? 39.054 38.207 -24.908 1.00 22.73 870 GLY A N 1
ATOM 6874 C CA . GLY A 1 870 ? 39.361 38.563 -26.306 1.00 22.73 870 GLY A CA 1
ATOM 6875 C C . GLY A 1 870 ? 38.838 37.474 -27.258 1.00 22.73 870 GLY A C 1
ATOM 6876 O O . GLY A 1 870 ? 38.973 36.300 -26.935 1.00 22.73 870 GLY A O 1
ATOM 6877 N N . GLY A 1 871 ? 38.191 37.811 -28.381 1.00 23.09 871 GLY A N 1
ATOM 6878 C CA . GLY A 1 871 ? 37.523 36.810 -29.237 1.00 23.09 871 GLY A CA 1
ATOM 6879 C C . GLY A 1 871 ? 37.705 37.009 -30.746 1.00 23.09 871 GLY A C 1
ATOM 6880 O O . GLY A 1 871 ? 38.467 37.872 -31.164 1.00 23.09 871 GLY A O 1
ATOM 6881 N N . LEU A 1 872 ? 36.902 36.258 -31.521 1.00 24.38 872 LEU A N 1
ATOM 6882 C CA . LEU A 1 872 ? 36.601 36.427 -32.959 1.00 24.38 872 LEU A CA 1
ATOM 6883 C C . LEU A 1 872 ? 37.670 35.984 -33.994 1.00 24.38 872 LEU A C 1
ATOM 6885 O O . LEU A 1 872 ? 38.694 36.640 -34.125 1.00 24.38 872 LEU A O 1
ATOM 6889 N N . LEU A 1 873 ? 37.351 34.984 -34.848 1.00 23.97 873 LEU A N 1
ATOM 6890 C CA . LEU A 1 873 ? 37.270 35.125 -36.330 1.00 23.97 873 LEU A CA 1
ATOM 6891 C C . LEU A 1 873 ? 36.802 33.841 -37.074 1.00 23.97 873 LEU A C 1
ATOM 6893 O O . LEU A 1 873 ? 36.232 32.944 -36.461 1.00 23.97 873 LEU A O 1
ATOM 6897 N N . ARG A 1 874 ? 36.879 33.828 -38.420 1.00 24.70 874 ARG A N 1
ATOM 6898 C CA . ARG A 1 874 ? 36.022 33.061 -39.357 1.00 24.70 874 ARG A CA 1
ATOM 6899 C C . ARG A 1 874 ? 36.773 32.123 -40.339 1.00 24.70 874 ARG A C 1
ATOM 6901 O O . ARG A 1 874 ? 37.692 32.574 -41.003 1.00 24.70 874 ARG A O 1
ATOM 6908 N N . ARG A 1 875 ? 36.209 30.916 -40.550 1.00 25.06 875 ARG A N 1
ATOM 6909 C CA . ARG A 1 875 ? 35.747 30.294 -41.836 1.00 25.06 875 ARG A CA 1
ATOM 6910 C C . ARG A 1 875 ? 36.625 30.348 -43.115 1.00 25.06 875 ARG A C 1
ATOM 6912 O O . ARG A 1 875 ? 36.829 31.440 -43.626 1.00 25.06 875 ARG A O 1
ATOM 6919 N N . ILE A 1 876 ? 36.872 29.180 -43.747 1.00 25.91 876 ILE A N 1
ATOM 6920 C CA . ILE A 1 876 ? 37.000 28.874 -45.215 1.00 25.91 876 ILE A CA 1
ATOM 6921 C C . ILE A 1 876 ? 37.445 27.387 -45.367 1.00 25.91 876 ILE A C 1
ATOM 6923 O O . ILE A 1 876 ? 38.143 26.927 -44.475 1.00 25.91 876 ILE A O 1
ATOM 6927 N N . VAL A 1 877 ? 37.212 26.556 -46.403 1.00 26.45 877 VAL A N 1
ATOM 6928 C CA . VAL A 1 877 ? 36.191 26.289 -47.459 1.00 26.45 877 VAL A CA 1
ATOM 6929 C C . VAL A 1 877 ? 36.792 25.195 -48.394 1.00 26.45 877 VAL A C 1
ATOM 6931 O O . VAL A 1 877 ? 37.988 25.244 -48.659 1.00 26.45 877 VAL A O 1
ATOM 6934 N N . GLY A 1 878 ? 35.981 24.272 -48.947 1.00 23.42 878 GLY A N 1
ATOM 6935 C CA . GLY A 1 878 ? 36.341 23.361 -50.068 1.00 23.42 878 GLY A CA 1
ATOM 6936 C C . GLY A 1 878 ? 36.221 21.850 -49.759 1.00 23.42 878 GLY A C 1
ATOM 6937 O O . GLY A 1 878 ? 36.592 21.438 -48.669 1.00 23.42 878 GLY A O 1
ATOM 6938 N N . GLY A 1 879 ? 35.705 20.974 -50.641 1.00 23.23 879 GLY A N 1
ATOM 6939 C CA . GLY A 1 879 ? 35.043 21.185 -51.945 1.00 23.23 879 GLY A CA 1
ATOM 6940 C C . GLY A 1 879 ? 34.526 19.876 -52.607 1.00 23.23 879 GLY A C 1
ATOM 6941 O O . GLY A 1 879 ? 34.848 18.800 -52.131 1.00 23.23 879 GLY A O 1
ATOM 6942 N N . ALA A 1 880 ? 33.696 20.020 -53.661 1.00 24.98 880 ALA A N 1
ATOM 6943 C CA . ALA A 1 880 ? 33.500 19.204 -54.899 1.00 24.98 880 ALA A CA 1
ATOM 6944 C C . ALA A 1 880 ? 33.967 17.708 -54.997 1.00 24.98 880 ALA A C 1
ATOM 6946 O O . ALA A 1 880 ? 35.019 17.366 -54.487 1.00 24.98 880 ALA A O 1
ATOM 6947 N N . LEU A 1 881 ? 33.349 16.775 -55.764 1.00 24.92 881 LEU A N 1
ATOM 6948 C CA . LEU A 1 881 ? 32.305 16.829 -56.825 1.00 24.92 881 LEU A CA 1
ATOM 6949 C C . LEU A 1 881 ? 31.605 15.441 -57.078 1.00 24.92 881 LEU A C 1
ATOM 6951 O O . LEU A 1 881 ? 31.878 14.460 -56.403 1.00 24.92 881 LEU A O 1
ATOM 6955 N N . ARG A 1 882 ? 30.663 15.388 -58.041 1.00 24.95 882 ARG A N 1
ATOM 6956 C CA . ARG A 1 882 ? 29.566 14.403 -58.299 1.00 24.95 882 ARG A CA 1
ATOM 6957 C C . ARG A 1 882 ? 29.881 13.063 -59.052 1.00 24.95 882 ARG A C 1
ATOM 6959 O O . ARG A 1 882 ? 30.562 13.134 -60.065 1.00 24.95 882 ARG A O 1
ATOM 6966 N N . ARG A 1 883 ? 29.048 12.016 -58.781 1.00 23.25 883 ARG A N 1
ATOM 6967 C CA . ARG A 1 883 ? 28.351 11.053 -59.730 1.00 23.25 883 ARG A CA 1
ATOM 6968 C C . ARG A 1 883 ? 29.169 9.986 -60.526 1.00 23.25 883 ARG A C 1
ATOM 6970 O O . ARG A 1 883 ? 30.382 10.142 -60.566 1.00 23.25 883 ARG A O 1
ATOM 6977 N N . PRO A 1 884 ? 28.551 9.004 -61.268 1.00 44.28 884 PRO A N 1
ATOM 6978 C CA . PRO A 1 884 ? 27.151 8.462 -61.336 1.00 44.28 884 PRO A CA 1
ATOM 6979 C C . PRO A 1 884 ? 27.027 6.885 -61.377 1.00 44.28 884 PRO A C 1
ATOM 6981 O O . PRO A 1 884 ? 28.002 6.202 -61.099 1.00 44.28 884 PRO A O 1
ATOM 6984 N N . PHE A 1 885 ? 25.853 6.360 -61.822 1.00 24.50 885 PHE A N 1
ATOM 6985 C CA . PHE A 1 885 ? 25.435 4.963 -62.182 1.00 24.50 885 PHE A CA 1
ATOM 6986 C C . PHE A 1 885 ? 24.970 4.016 -61.039 1.00 24.50 885 PHE A C 1
ATOM 6988 O O . PHE A 1 885 ? 25.549 4.064 -59.962 1.00 24.50 885 PHE A O 1
ATOM 6995 N N . SER A 1 886 ? 23.977 3.108 -61.192 1.00 25.08 886 SER A N 1
ATOM 6996 C CA . SER A 1 886 ? 22.753 3.024 -62.054 1.00 25.08 886 SER A CA 1
ATOM 6997 C C . SER A 1 886 ? 21.885 1.779 -61.703 1.00 25.08 886 SER A C 1
ATOM 6999 O O . SER A 1 886 ? 22.486 0.772 -61.361 1.00 25.08 886 SER A O 1
ATOM 7001 N N . SER A 1 887 ? 20.541 1.857 -61.852 1.00 25.20 887 SER A N 1
ATOM 7002 C CA . SER A 1 887 ? 19.523 0.809 -62.227 1.00 25.20 887 SER A CA 1
ATOM 7003 C C . SER A 1 887 ? 19.709 -0.689 -61.864 1.00 25.20 887 SER A C 1
ATOM 7005 O O . SER A 1 887 ? 20.790 -1.219 -62.078 1.00 25.20 887 SER A O 1
ATOM 7007 N N . GLU A 1 888 ? 18.714 -1.527 -61.521 1.00 28.59 888 GLU A N 1
ATOM 7008 C CA . GLU A 1 888 ? 17.230 -1.515 -61.331 1.00 28.59 888 GLU A CA 1
ATOM 7009 C C . GLU A 1 888 ? 16.838 -2.950 -60.804 1.00 28.59 888 GLU A C 1
ATOM 7011 O O . GLU A 1 888 ? 17.759 -3.727 -60.543 1.00 28.59 888 GLU A O 1
ATOM 7016 N N . PRO A 1 889 ? 15.565 -3.411 -60.734 1.00 43.12 889 PRO A N 1
ATOM 7017 C CA . PRO A 1 889 ? 14.407 -2.947 -59.954 1.00 43.12 889 PRO A CA 1
ATOM 7018 C C . PRO A 1 889 ? 13.815 -4.091 -59.060 1.00 43.12 889 PRO A C 1
ATOM 7020 O O . PRO A 1 889 ? 14.495 -5.074 -58.787 1.00 43.12 889 PRO A O 1
ATOM 7023 N N . ASP A 1 890 ? 12.533 -3.972 -58.670 1.00 25.81 890 ASP A N 1
ATOM 7024 C CA . ASP A 1 890 ? 11.615 -5.035 -58.184 1.00 25.81 890 ASP A CA 1
ATOM 7025 C C . ASP A 1 890 ? 11.872 -5.721 -56.812 1.00 25.81 890 ASP A C 1
ATOM 7027 O O . ASP A 1 890 ? 12.997 -5.989 -56.412 1.00 25.81 890 ASP A O 1
ATOM 7031 N N . ALA A 1 891 ? 10.853 -6.062 -56.003 1.00 26.38 891 ALA A N 1
ATOM 7032 C CA . ALA A 1 891 ? 9.416 -5.732 -56.051 1.00 26.38 891 ALA A CA 1
ATOM 7033 C C . ALA A 1 891 ? 8.773 -5.803 -54.645 1.00 26.38 891 ALA A C 1
ATOM 7035 O O . ALA A 1 891 ? 9.077 -6.723 -53.893 1.00 26.38 891 ALA A O 1
ATOM 7036 N N . ALA A 1 892 ? 7.838 -4.887 -54.321 1.00 26.81 892 ALA A N 1
ATOM 7037 C CA . ALA A 1 892 ? 6.855 -5.025 -53.220 1.00 26.81 892 ALA A CA 1
ATOM 7038 C C . ALA A 1 892 ? 5.784 -3.897 -53.200 1.00 26.81 892 ALA A C 1
ATOM 7040 O O . ALA A 1 892 ? 5.647 -3.174 -52.214 1.00 26.81 892 ALA A O 1
ATOM 7041 N N . ALA A 1 893 ? 4.996 -3.722 -54.268 1.00 29.50 893 ALA A N 1
ATOM 7042 C CA . ALA A 1 893 ? 3.908 -2.730 -54.310 1.00 29.50 893 ALA A CA 1
ATOM 7043 C C . ALA A 1 893 ? 2.514 -3.392 -54.320 1.00 29.50 893 ALA A C 1
ATOM 7045 O O . ALA A 1 893 ? 1.863 -3.448 -55.359 1.00 29.50 893 ALA A O 1
ATOM 7046 N N . SER A 1 894 ? 2.042 -3.903 -53.172 1.00 26.98 894 SER A N 1
ATOM 7047 C CA . SER A 1 894 ? 0.678 -4.461 -53.048 1.00 26.98 894 SER A CA 1
ATOM 7048 C C . SER A 1 894 ? 0.137 -4.486 -51.605 1.00 26.98 894 SER A C 1
ATOM 7050 O O . SER A 1 894 ? -0.079 -5.550 -51.028 1.00 26.98 894 SER A O 1
ATOM 7052 N N . ALA A 1 895 ? -0.119 -3.312 -51.020 1.00 28.53 895 ALA A N 1
ATOM 7053 C CA . ALA A 1 895 ? -0.880 -3.186 -49.764 1.00 28.53 895 ALA A CA 1
ATOM 7054 C C . ALA A 1 895 ? -1.713 -1.886 -49.682 1.00 28.53 895 ALA A C 1
ATOM 7056 O O . ALA A 1 895 ? -1.978 -1.367 -48.600 1.00 28.53 895 ALA A O 1
ATOM 7057 N N . ALA A 1 896 ? -2.145 -1.342 -50.826 1.00 33.78 896 ALA A N 1
ATOM 7058 C CA . ALA A 1 896 ? -2.997 -0.151 -50.892 1.00 33.78 896 ALA A CA 1
ATOM 7059 C C . ALA A 1 896 ? -4.477 -0.478 -50.579 1.00 33.78 896 ALA A C 1
ATOM 7061 O O . ALA A 1 896 ? -5.369 -0.236 -51.390 1.00 33.78 896 ALA A O 1
ATOM 7062 N N . ALA A 1 897 ? -4.741 -1.044 -49.398 1.00 28.23 897 ALA A N 1
ATOM 7063 C CA . ALA A 1 897 ? -6.091 -1.274 -48.890 1.00 28.23 897 ALA A CA 1
ATOM 7064 C C . ALA A 1 897 ? -6.702 0.060 -48.421 1.00 28.23 897 ALA A C 1
ATOM 7066 O O . ALA A 1 897 ? -6.471 0.521 -47.303 1.00 28.23 897 ALA A O 1
ATOM 7067 N N . GLY A 1 898 ? -7.440 0.719 -49.316 1.00 31.23 898 GLY A N 1
ATOM 7068 C CA . GLY A 1 898 ? -8.016 2.038 -49.073 1.00 31.23 898 GLY A CA 1
ATOM 7069 C C . GLY A 1 898 ? -9.203 2.015 -48.111 1.00 31.23 898 GLY A C 1
ATOM 7070 O O . GLY A 1 898 ? -10.341 1.855 -48.545 1.00 31.23 898 GLY A O 1
ATOM 7071 N N . TYR A 1 899 ? -8.959 2.281 -46.828 1.00 32.88 899 TYR A N 1
ATOM 7072 C CA . TYR A 1 899 ? -10.017 2.691 -45.904 1.00 32.88 899 TYR A CA 1
ATOM 7073 C C . TYR A 1 899 ? -10.370 4.163 -46.147 1.00 32.88 899 TYR A C 1
ATOM 7075 O O . TYR A 1 899 ? -9.710 5.081 -45.658 1.00 32.88 899 TYR A O 1
ATOM 7083 N N . HIS A 1 900 ? -11.416 4.386 -46.943 1.00 33.16 900 HIS A N 1
ATOM 7084 C CA . HIS A 1 900 ? -12.116 5.665 -46.968 1.00 33.16 900 HIS A CA 1
ATOM 7085 C C . HIS A 1 900 ? -12.878 5.854 -45.652 1.00 33.16 900 HIS A C 1
ATOM 7087 O O . HIS A 1 900 ? -13.695 5.007 -45.292 1.00 33.16 900 HIS A O 1
ATOM 7093 N N . VAL A 1 901 ? -12.720 7.017 -45.012 1.00 40.12 901 VAL A N 1
ATOM 7094 C CA . VAL A 1 901 ? -13.783 7.562 -44.154 1.00 40.12 901 VAL A CA 1
ATOM 7095 C C . VAL A 1 901 ? -14.988 7.787 -45.068 1.00 40.12 901 VAL A C 1
ATOM 7097 O O . VAL A 1 901 ? -14.931 8.620 -45.977 1.00 40.12 901 VAL A O 1
ATOM 7100 N N . ALA A 1 902 ? -16.041 6.987 -44.899 1.00 36.47 902 ALA A N 1
ATOM 7101 C CA . ALA A 1 902 ? -17.149 6.911 -45.847 1.00 36.47 902 ALA A CA 1
ATOM 7102 C C . ALA A 1 902 ? -17.945 8.232 -45.892 1.00 36.47 902 ALA A C 1
ATOM 7104 O O . ALA A 1 902 ? -18.807 8.482 -45.057 1.00 36.47 902 ALA A O 1
ATOM 7105 N N . GLY A 1 903 ? -17.640 9.081 -46.880 1.00 48.84 903 GLY A N 1
ATOM 7106 C CA . GLY A 1 903 ? -18.274 10.392 -47.080 1.00 48.84 903 GLY A CA 1
ATOM 7107 C C . GLY A 1 903 ? -17.582 11.585 -46.402 1.00 48.84 903 GLY A C 1
ATOM 7108 O O . GLY A 1 903 ? -18.107 12.694 -46.475 1.00 48.84 903 GLY A O 1
ATOM 7109 N N . GLY A 1 904 ? -16.419 11.401 -45.765 1.00 56.72 904 GLY A N 1
ATOM 7110 C CA . GLY A 1 904 ? -15.687 12.494 -45.106 1.00 56.72 904 GLY A CA 1
ATOM 7111 C C . GLY A 1 904 ? -14.950 13.436 -46.082 1.00 56.72 904 GLY A C 1
ATOM 7112 O O . GLY A 1 904 ? -14.473 12.980 -47.126 1.00 56.72 904 GLY A O 1
ATOM 7113 N N . PRO A 1 905 ? -14.803 14.741 -45.765 1.00 67.38 905 PRO A N 1
ATOM 7114 C CA . PRO A 1 905 ? -13.993 15.661 -46.563 1.00 67.38 905 PRO A CA 1
ATOM 7115 C C . PRO A 1 905 ? -12.492 15.340 -46.445 1.00 67.38 905 PRO A C 1
ATOM 7117 O O . PRO A 1 905 ? -12.009 14.890 -45.410 1.00 67.38 905 PRO A O 1
ATOM 7120 N N . SER A 1 906 ? -11.723 15.585 -47.508 1.00 80.31 906 SER A N 1
ATOM 7121 C CA . SER A 1 906 ? -10.281 15.268 -47.567 1.00 80.31 906 SER A CA 1
ATOM 7122 C C . SER A 1 906 ? -9.364 16.326 -46.934 1.00 80.31 906 SER A C 1
ATOM 7124 O O . SER A 1 906 ? -8.175 16.073 -46.713 1.00 80.31 906 SER A O 1
ATOM 7126 N N . PHE A 1 907 ? -9.916 17.498 -46.622 1.00 91.06 907 PHE A N 1
ATOM 7127 C CA . PHE A 1 907 ? -9.243 18.649 -46.024 1.00 91.06 907 PHE A CA 1
ATOM 7128 C C . PHE A 1 907 ? -10.158 19.291 -44.973 1.00 91.06 907 PHE A C 1
ATOM 7130 O O . PHE A 1 907 ? -11.358 19.018 -44.951 1.00 91.06 907 PHE A O 1
ATOM 7137 N N . MET A 1 908 ? -9.590 20.142 -44.122 1.00 95.12 908 MET A N 1
ATOM 7138 C CA . MET A 1 908 ? -10.314 20.907 -43.101 1.00 95.12 908 MET A CA 1
ATOM 7139 C C . MET A 1 908 ? -9.691 22.295 -42.915 1.00 95.12 908 MET A C 1
ATOM 7141 O O . MET A 1 908 ? -8.528 22.494 -43.273 1.00 95.12 908 MET A O 1
ATOM 7145 N N . ARG A 1 909 ? -10.414 23.234 -42.306 1.00 96.19 909 ARG A N 1
ATOM 7146 C CA . ARG A 1 909 ? -9.900 24.557 -41.918 1.00 96.19 909 ARG A CA 1
ATOM 7147 C C . ARG A 1 909 ? -9.473 24.594 -40.446 1.00 96.19 909 ARG A C 1
ATOM 7149 O O . ARG A 1 909 ? -10.090 23.947 -39.599 1.00 96.19 909 ARG A O 1
ATOM 7156 N N . GLY A 1 910 ? -8.443 25.384 -40.137 1.00 96.25 910 GLY A N 1
ATOM 7157 C CA . GLY A 1 910 ? -7.957 25.631 -38.773 1.00 96.25 910 GLY A CA 1
ATOM 7158 C C . GLY A 1 910 ? -7.359 27.030 -38.606 1.00 96.25 910 GLY A C 1
ATOM 7159 O O . GLY A 1 910 ? -6.731 27.545 -39.528 1.00 96.25 910 GLY A O 1
ATOM 7160 N N . ALA A 1 911 ? -7.558 27.652 -37.444 1.00 96.00 911 ALA A N 1
ATOM 7161 C CA . ALA A 1 911 ? -7.043 28.979 -37.116 1.00 96.00 911 ALA A CA 1
ATOM 7162 C C . ALA A 1 911 ? -5.619 28.883 -36.541 1.00 96.00 911 ALA A C 1
ATOM 7164 O O . ALA A 1 911 ? -5.405 28.364 -35.443 1.00 96.00 911 ALA A O 1
ATOM 7165 N N . VAL A 1 912 ? -4.640 29.380 -37.295 1.00 96.06 912 VAL A N 1
ATOM 7166 C CA . VAL A 1 912 ? -3.208 29.248 -37.015 1.00 96.06 912 VAL A CA 1
ATOM 7167 C C . VAL A 1 912 ? -2.650 30.516 -36.383 1.00 96.06 912 VAL A C 1
ATOM 7169 O O . VAL A 1 912 ? -2.726 31.607 -36.949 1.00 96.06 912 VAL A O 1
ATOM 7172 N N . PHE A 1 913 ? -2.021 30.344 -35.226 1.00 96.12 913 PHE A N 1
ATOM 7173 C CA . PHE A 1 913 ? -1.127 31.311 -34.611 1.00 96.12 913 PHE A CA 1
ATOM 7174 C C . PHE A 1 913 ? 0.292 31.118 -35.152 1.00 96.12 913 PHE A C 1
ATOM 7176 O O . PHE A 1 913 ? 0.848 30.022 -35.074 1.00 96.12 913 PHE A O 1
ATOM 7183 N N . TRP A 1 914 ? 0.887 32.183 -35.692 1.00 94.38 914 TRP A N 1
ATOM 7184 C CA . TRP A 1 914 ? 2.226 32.143 -36.295 1.00 94.38 914 TRP A CA 1
ATOM 7185 C C . TRP A 1 914 ? 3.323 32.608 -35.333 1.00 94.38 914 TRP A C 1
ATOM 7187 O O . TRP A 1 914 ? 4.287 31.884 -35.094 1.00 94.38 914 TRP A O 1
ATOM 7197 N N . GLU A 1 915 ? 3.169 33.811 -34.786 1.00 92.00 915 GLU A N 1
ATOM 7198 C CA . GLU A 1 915 ? 4.089 34.455 -33.846 1.00 92.00 915 GLU A CA 1
ATOM 7199 C C . GLU A 1 915 ? 3.350 35.579 -33.089 1.00 92.00 915 GLU A C 1
ATOM 7201 O O . GLU A 1 915 ? 2.360 36.105 -33.615 1.00 92.00 915 GLU A O 1
ATOM 7206 N N . PRO A 1 916 ? 3.800 35.961 -31.876 1.00 90.56 916 PRO A N 1
ATOM 7207 C CA . PRO A 1 916 ? 3.168 37.019 -31.093 1.00 90.56 916 PRO A CA 1
ATOM 7208 C C . PRO A 1 916 ? 3.003 38.339 -31.852 1.00 90.56 916 PRO A C 1
ATOM 7210 O O . PRO A 1 916 ? 3.890 38.771 -32.587 1.00 90.56 916 PRO A O 1
ATOM 7213 N N . GLY A 1 917 ? 1.857 38.994 -31.655 1.00 82.75 917 GLY A N 1
ATOM 7214 C CA . GLY A 1 917 ? 1.540 40.262 -32.321 1.00 82.75 917 GLY A CA 1
ATOM 7215 C C . GLY A 1 917 ? 1.013 40.136 -33.757 1.00 82.75 917 GLY A C 1
ATOM 7216 O O . GLY A 1 917 ? 0.755 41.162 -34.384 1.00 82.75 917 GLY A O 1
ATOM 7217 N N . ARG A 1 918 ? 0.804 38.918 -34.283 1.00 90.81 918 ARG A N 1
ATOM 7218 C CA . ARG A 1 918 ? 0.010 38.683 -35.504 1.00 90.81 918 ARG A CA 1
ATOM 7219 C C . ARG A 1 918 ? -1.377 38.115 -35.169 1.00 90.81 918 ARG A C 1
ATOM 7221 O O . ARG A 1 918 ? -1.481 37.316 -34.239 1.00 90.81 918 ARG A O 1
ATOM 7228 N N . PRO A 1 919 ? -2.427 38.460 -35.939 1.00 90.50 919 PRO A N 1
ATOM 7229 C CA . PRO A 1 919 ? -3.727 37.801 -35.834 1.00 90.50 919 PRO A CA 1
ATOM 7230 C C . PRO A 1 919 ? -3.650 36.337 -36.295 1.00 90.50 919 PRO A C 1
ATOM 7232 O O . PRO A 1 919 ? -2.764 35.954 -37.064 1.00 90.50 919 PRO A O 1
ATOM 7235 N N . LEU A 1 920 ? -4.624 35.534 -35.864 1.00 95.06 920 LEU A N 1
ATOM 7236 C CA . LEU A 1 920 ? -4.851 34.180 -36.365 1.00 95.06 920 LEU A CA 1
ATOM 7237 C C . LEU A 1 920 ? -5.234 34.223 -37.852 1.00 95.06 920 LEU A C 1
ATOM 7239 O O . LEU A 1 920 ? -6.120 34.997 -38.229 1.00 95.06 920 LEU A O 1
ATOM 7243 N N . THR A 1 921 ? -4.636 33.362 -38.680 1.00 94.88 921 THR A N 1
ATOM 7244 C CA . THR A 1 921 ? -5.078 33.136 -40.072 1.00 94.88 921 THR A CA 1
ATOM 7245 C C . THR A 1 921 ? -5.813 31.805 -40.190 1.00 94.88 921 THR A C 1
ATOM 7247 O O . THR A 1 921 ? -5.470 30.841 -39.511 1.00 94.88 921 THR A O 1
ATOM 7250 N N . VAL A 1 922 ? -6.847 31.732 -41.032 1.00 94.94 922 VAL A N 1
ATOM 7251 C CA . VAL A 1 922 ? -7.553 30.469 -41.300 1.00 94.94 922 VAL A CA 1
ATOM 7252 C C . VAL A 1 922 ? -6.846 29.750 -42.445 1.00 94.94 922 VAL A C 1
ATOM 7254 O O . VAL A 1 922 ? -6.911 30.189 -43.590 1.00 94.94 922 VAL A O 1
ATOM 7257 N N . GLU A 1 923 ? -6.178 28.645 -42.127 1.00 96.06 923 GLU A N 1
ATOM 7258 C CA . GLU A 1 923 ? -5.410 27.829 -43.069 1.00 96.06 923 GLU A CA 1
ATOM 7259 C C . GLU A 1 923 ? -6.127 26.507 -43.379 1.00 96.06 923 GLU A C 1
ATOM 7261 O O . GLU A 1 923 ? -6.884 25.978 -42.561 1.00 96.06 923 GLU A O 1
ATOM 7266 N N . GLU A 1 924 ? -5.847 25.929 -44.550 1.00 96.44 924 GLU A N 1
ATOM 7267 C CA . GLU A 1 924 ? -6.294 24.577 -44.892 1.00 96.44 924 GLU A CA 1
ATOM 7268 C C . GLU A 1 924 ? -5.280 23.508 -44.466 1.00 96.44 924 GLU A C 1
ATOM 7270 O O . GLU A 1 924 ? -4.087 23.567 -44.784 1.00 96.44 924 GLU A O 1
ATOM 7275 N N . PHE A 1 925 ? -5.793 22.454 -43.842 1.00 96.62 925 PHE A N 1
ATOM 7276 C CA . PHE A 1 925 ? -5.068 21.277 -43.388 1.00 96.62 925 PHE A CA 1
ATOM 7277 C C . PHE A 1 925 ? -5.476 20.033 -44.174 1.00 96.62 925 PHE A C 1
ATOM 7279 O O . PHE A 1 925 ? -6.611 19.898 -44.635 1.00 96.62 925 PHE A O 1
ATOM 7286 N N . ARG A 1 926 ? -4.550 19.078 -44.295 1.00 94.12 926 ARG A N 1
ATOM 7287 C CA . ARG A 1 926 ? -4.900 17.687 -44.627 1.00 94.12 926 ARG A CA 1
ATOM 7288 C C . ARG A 1 926 ? -5.735 17.117 -43.480 1.00 94.12 926 ARG A C 1
ATOM 7290 O O . ARG A 1 926 ? -5.403 17.394 -42.331 1.00 94.12 926 ARG A O 1
ATOM 7297 N N . MET A 1 927 ? -6.768 16.324 -43.780 1.00 94.56 927 MET A N 1
ATOM 7298 C CA . MET A 1 927 ? -7.582 15.681 -42.740 1.00 94.56 927 MET A CA 1
ATOM 7299 C C . MET A 1 927 ? -6.675 14.881 -41.778 1.00 94.56 927 MET A C 1
ATOM 7301 O O . MET A 1 927 ? -5.994 13.955 -42.242 1.00 94.56 927 MET A O 1
ATOM 7305 N N . PRO A 1 928 ? -6.593 15.249 -40.483 1.00 94.50 928 PRO A N 1
ATOM 7306 C CA . PRO A 1 928 ? -5.708 14.588 -39.533 1.00 94.50 928 PRO A CA 1
ATOM 7307 C C . PRO A 1 928 ? -6.187 13.158 -39.269 1.00 94.50 928 PRO A C 1
ATOM 7309 O O . PRO A 1 928 ? -7.380 12.868 -39.319 1.00 94.50 928 PRO A O 1
ATOM 7312 N N . ARG A 1 929 ? -5.246 12.249 -38.997 1.00 92.50 929 ARG A N 1
ATOM 7313 C CA . ARG A 1 929 ? -5.534 10.828 -38.754 1.00 92.50 929 ARG A CA 1
ATOM 7314 C C . ARG A 1 929 ? -5.140 10.439 -37.328 1.00 92.50 929 ARG A C 1
ATOM 7316 O O . ARG A 1 929 ? -3.991 10.696 -36.966 1.00 92.50 929 ARG A O 1
ATOM 7323 N N . PRO A 1 930 ? -6.035 9.828 -36.539 1.00 96.12 930 PRO A N 1
ATOM 7324 C CA . PRO A 1 930 ? -5.707 9.355 -35.200 1.00 96.12 930 PRO A CA 1
ATOM 7325 C C . PRO A 1 930 ? -4.795 8.116 -35.235 1.00 96.12 930 PRO A C 1
ATOM 7327 O O . PRO A 1 930 ? -4.885 7.283 -36.139 1.00 96.12 930 PRO A O 1
ATOM 7330 N N . LYS A 1 931 ? -3.927 7.973 -34.228 1.00 95.06 931 LYS A N 1
ATOM 7331 C CA . LYS A 1 931 ? -3.164 6.744 -33.927 1.00 95.06 931 LYS A CA 1
ATOM 7332 C C . LYS A 1 931 ? -3.788 5.994 -32.736 1.00 95.06 931 LYS A C 1
ATOM 7334 O O . LYS A 1 931 ? -4.737 6.479 -32.130 1.00 95.06 931 LYS A O 1
ATOM 7339 N N . ALA A 1 932 ? -3.304 4.792 -32.417 1.00 91.75 932 ALA A N 1
ATOM 7340 C CA . ALA A 1 932 ? -3.877 3.927 -31.374 1.00 91.75 932 ALA A CA 1
ATOM 7341 C C . ALA A 1 932 ? -4.156 4.670 -30.045 1.00 91.75 932 ALA A C 1
ATOM 7343 O O . ALA A 1 932 ? -3.243 5.220 -29.433 1.00 91.75 932 ALA A O 1
ATOM 7344 N N . GLY A 1 933 ? -5.415 4.667 -29.589 1.00 91.81 933 GLY A N 1
ATOM 7345 C CA . GLY A 1 933 ? -5.847 5.362 -28.366 1.00 91.81 933 GLY A CA 1
ATOM 7346 C C . GLY A 1 933 ? -6.212 6.843 -28.551 1.00 91.81 933 GLY A C 1
ATOM 7347 O O . GLY A 1 933 ? -6.640 7.493 -27.594 1.00 91.81 933 GLY A O 1
ATOM 7348 N N . GLU A 1 934 ? -6.087 7.374 -29.766 1.00 97.19 934 GLU A N 1
ATOM 7349 C CA . GLU A 1 934 ? -6.543 8.704 -30.172 1.00 97.19 934 GLU A CA 1
ATOM 7350 C C . GLU A 1 934 ? -7.868 8.600 -30.940 1.00 97.19 934 GLU A C 1
ATOM 7352 O O . GLU A 1 934 ? -8.106 7.633 -31.669 1.00 97.19 934 GLU A O 1
ATOM 7357 N N . LEU A 1 935 ? -8.722 9.614 -30.799 1.00 97.88 935 LEU A N 1
ATOM 7358 C CA . LEU A 1 935 ? -9.966 9.762 -31.556 1.00 97.88 935 LEU A CA 1
ATOM 7359 C C . LEU A 1 935 ? -9.890 11.003 -32.447 1.00 97.88 935 LEU A C 1
ATOM 7361 O O . LEU A 1 935 ? -9.343 12.028 -32.031 1.00 97.88 935 LEU A O 1
ATOM 7365 N N . LEU A 1 936 ? -10.476 10.928 -33.642 1.00 97.94 936 LEU A N 1
ATOM 7366 C CA . LEU A 1 936 ? -10.759 12.099 -34.468 1.00 97.94 936 LEU A CA 1
ATOM 7367 C C . LEU A 1 936 ? -12.111 12.674 -34.051 1.00 97.94 936 LEU A C 1
ATOM 7369 O O . LEU A 1 936 ? -13.141 12.003 -34.160 1.00 97.94 936 LEU A O 1
ATOM 7373 N N . ILE A 1 937 ? -12.102 13.917 -33.583 1.00 98.00 937 ILE A N 1
ATOM 7374 C CA . ILE A 1 937 ? -13.292 14.651 -33.170 1.00 98.00 937 ILE A CA 1
ATOM 7375 C C . ILE A 1 937 ? -13.595 15.712 -34.221 1.00 98.00 937 ILE A C 1
ATOM 7377 O O . ILE A 1 937 ? -12.728 16.507 -34.571 1.00 98.00 937 ILE A O 1
ATOM 7381 N N . LYS A 1 938 ? -14.834 15.747 -34.703 1.00 97.62 938 LYS A N 1
ATOM 7382 C CA . LYS A 1 938 ? -15.385 16.850 -35.490 1.00 97.62 938 LYS A CA 1
ATOM 7383 C C . LYS A 1 938 ? -15.829 17.948 -34.533 1.00 97.62 938 LYS A C 1
ATOM 7385 O O . LYS A 1 938 ? -16.790 17.760 -33.783 1.00 97.62 938 LYS A O 1
ATOM 7390 N N . THR A 1 939 ? -15.117 19.067 -34.519 1.00 97.50 939 THR A N 1
ATOM 7391 C CA . THR A 1 939 ? -15.341 20.131 -33.541 1.00 97.50 939 THR A CA 1
ATOM 7392 C C . THR A 1 939 ? -16.629 20.880 -33.858 1.00 97.50 939 THR A C 1
ATOM 7394 O O . THR A 1 939 ? -16.821 21.381 -34.964 1.00 97.50 939 THR A O 1
ATOM 7397 N N . LYS A 1 940 ? -17.509 20.999 -32.863 1.00 97.44 940 LYS A N 1
ATOM 7398 C CA . LYS A 1 940 ? -18.736 21.797 -32.950 1.00 97.44 940 LYS A CA 1
ATOM 7399 C C . LYS A 1 940 ? -18.538 23.173 -32.331 1.00 97.44 940 LYS A C 1
ATOM 7401 O O . LYS A 1 940 ? -18.876 24.178 -32.953 1.00 97.44 940 LYS A O 1
ATOM 7406 N N . ALA A 1 941 ? -17.916 23.235 -31.156 1.00 96.69 941 ALA A N 1
ATOM 7407 C CA . ALA A 1 941 ? -17.590 24.492 -30.496 1.00 96.69 941 ALA A CA 1
ATOM 7408 C C . ALA A 1 941 ? -16.250 24.435 -29.754 1.00 96.69 941 ALA A C 1
ATOM 7410 O O . ALA A 1 941 ? -15.832 23.373 -29.291 1.00 96.69 941 ALA A O 1
ATOM 7411 N N . CYS A 1 942 ? -15.609 25.596 -29.612 1.00 96.69 942 CYS A N 1
ATOM 7412 C CA . CYS A 1 942 ? -14.420 25.793 -28.790 1.00 96.69 942 CYS A CA 1
ATOM 7413 C C . CYS A 1 942 ? -14.578 27.036 -27.903 1.00 96.69 942 CYS A C 1
ATOM 7415 O O . CYS A 1 942 ? -14.872 28.127 -28.392 1.00 96.69 942 CYS A O 1
ATOM 7417 N N . GLY A 1 943 ? -14.365 26.895 -26.595 1.00 94.19 943 GLY A N 1
ATOM 7418 C CA . GLY A 1 943 ? -14.326 28.028 -25.667 1.00 94.19 943 GLY A CA 1
ATOM 7419 C C . GLY A 1 943 ? -13.129 28.959 -25.912 1.00 94.19 943 GLY A C 1
ATOM 7420 O O . GLY A 1 943 ? -12.084 28.528 -26.398 1.00 94.19 943 GLY A O 1
ATOM 7421 N N . VAL A 1 944 ? -13.290 30.240 -25.566 1.00 92.69 944 VAL A N 1
ATOM 7422 C CA . VAL A 1 944 ? -12.273 31.297 -25.724 1.00 92.69 944 VAL A CA 1
ATOM 7423 C C . VAL A 1 944 ? -11.690 31.637 -24.351 1.00 92.69 944 VAL A C 1
ATOM 7425 O O . VAL A 1 944 ? -12.395 32.162 -23.484 1.00 92.69 944 VAL A O 1
ATOM 7428 N N . CYS A 1 945 ? -10.409 31.334 -24.129 1.00 90.62 945 CYS A N 1
ATOM 7429 C CA . CYS A 1 945 ? -9.808 31.376 -22.797 1.00 90.62 945 CYS A CA 1
ATOM 7430 C C . CYS A 1 945 ? -8.563 32.274 -22.707 1.00 90.62 945 CYS A C 1
ATOM 7432 O O . CYS A 1 945 ? -7.787 32.402 -23.654 1.00 90.62 945 CYS A O 1
ATOM 7434 N N . HIS A 1 946 ? -8.325 32.850 -21.520 1.00 88.12 946 HIS A N 1
ATOM 7435 C CA . HIS A 1 946 ? -7.103 33.614 -21.231 1.00 88.12 946 HIS A CA 1
ATOM 7436 C C . HIS A 1 946 ? -5.844 32.752 -21.410 1.00 88.12 946 HIS A C 1
ATOM 7438 O O . HIS A 1 946 ? -4.822 33.242 -21.875 1.00 88.12 946 HIS A O 1
ATOM 7444 N N . SER A 1 947 ? -5.933 31.446 -21.136 1.00 87.00 947 SER A N 1
ATOM 7445 C CA . SER A 1 947 ? -4.834 30.505 -21.363 1.00 87.00 947 SER A CA 1
ATOM 7446 C C . SER A 1 947 ? -4.430 30.377 -22.837 1.00 87.00 947 SER A C 1
ATOM 7448 O O . SER A 1 947 ? -3.274 30.056 -23.085 1.00 87.00 947 SER A O 1
ATOM 7450 N N . ASP A 1 948 ? -5.306 30.635 -23.817 1.00 90.19 948 ASP A N 1
ATOM 7451 C CA . ASP A 1 948 ? -4.874 30.779 -25.219 1.00 90.19 948 ASP A CA 1
ATOM 7452 C C . ASP A 1 948 ? -4.289 32.178 -25.460 1.00 90.19 948 ASP A C 1
ATOM 7454 O O . ASP A 1 948 ? -3.226 32.307 -26.060 1.00 90.19 948 ASP A O 1
ATOM 7458 N N . LEU A 1 949 ? -4.936 33.228 -24.935 1.00 89.88 949 LEU A N 1
ATOM 7459 C CA . LEU A 1 949 ? -4.505 34.623 -25.093 1.00 89.88 949 LEU A CA 1
ATOM 7460 C C . LEU A 1 949 ? -3.066 34.866 -24.593 1.00 89.88 949 LEU A C 1
ATOM 7462 O O . LEU A 1 949 ? -2.304 35.554 -25.268 1.00 89.88 949 LEU A O 1
ATOM 7466 N N . HIS A 1 950 ? -2.652 34.250 -23.480 1.00 87.44 950 HIS A N 1
ATOM 7467 C CA . HIS A 1 950 ? -1.263 34.308 -22.999 1.00 87.44 950 HIS A CA 1
ATOM 7468 C C . HIS A 1 950 ? -0.253 33.736 -24.017 1.00 87.44 950 HIS A C 1
ATOM 7470 O O . HIS A 1 950 ? 0.878 34.215 -24.085 1.00 87.44 950 HIS A O 1
ATOM 7476 N N . VAL A 1 951 ? -0.643 32.752 -24.839 1.00 89.31 951 VAL A N 1
ATOM 7477 C CA . VAL A 1 951 ? 0.189 32.245 -25.947 1.00 89.31 951 VAL A CA 1
ATOM 7478 C C . VAL A 1 951 ? 0.163 33.210 -27.131 1.00 89.31 951 VAL A C 1
ATOM 7480 O O . VAL A 1 951 ? 1.224 33.537 -27.656 1.00 89.31 951 VAL A O 1
ATOM 7483 N N . LEU A 1 952 ? -1.013 33.735 -27.501 1.00 91.12 952 LEU A N 1
ATOM 7484 C CA . LEU A 1 952 ? -1.155 34.709 -28.597 1.00 91.12 952 LEU A CA 1
ATOM 7485 C C . LEU A 1 952 ? -0.330 35.990 -28.365 1.00 91.12 952 LEU A C 1
ATOM 7487 O O . LEU A 1 952 ? 0.205 36.575 -29.308 1.00 91.12 952 LEU A O 1
ATOM 7491 N N . LYS A 1 953 ? -0.179 36.400 -27.101 1.00 89.25 953 LYS A N 1
ATOM 7492 C CA . LYS A 1 953 ? 0.681 37.515 -26.675 1.00 89.25 953 LYS A CA 1
ATOM 7493 C C . LYS A 1 953 ? 2.161 37.157 -26.508 1.00 89.25 953 LYS A C 1
ATOM 7495 O O . LYS A 1 953 ? 2.985 38.057 -26.386 1.00 89.25 953 LYS A O 1
ATOM 7500 N N . GLY A 1 954 ? 2.513 35.871 -26.459 1.00 85.94 954 GLY A N 1
ATOM 7501 C CA . GLY A 1 954 ? 3.862 35.408 -26.111 1.00 85.94 954 GLY A CA 1
ATOM 7502 C C . GLY A 1 954 ? 4.228 35.528 -24.623 1.00 85.94 954 GLY A C 1
ATOM 7503 O O . GLY A 1 954 ? 5.386 35.321 -24.270 1.00 85.94 954 GLY A O 1
ATOM 7504 N N . GLU A 1 955 ? 3.264 35.828 -23.746 1.00 84.25 955 GLU A N 1
ATOM 7505 C CA . GLU A 1 955 ? 3.442 35.846 -22.282 1.00 84.25 955 GLU A CA 1
ATOM 7506 C C . GLU A 1 955 ? 3.710 34.435 -21.724 1.00 84.25 955 GLU A C 1
ATOM 7508 O O . GLU A 1 955 ? 4.425 34.281 -20.733 1.00 84.25 955 GLU A O 1
ATOM 7513 N N . LEU A 1 956 ? 3.169 33.406 -22.389 1.00 82.62 956 LEU A N 1
ATOM 7514 C CA . LEU A 1 956 ? 3.489 31.997 -22.172 1.00 82.62 956 LEU A CA 1
ATOM 7515 C C . LEU A 1 956 ? 4.177 31.425 -23.428 1.00 82.62 956 LEU A C 1
ATOM 7517 O O . LEU A 1 956 ? 3.509 31.246 -24.450 1.00 82.62 956 LEU A O 1
ATOM 7521 N N . PRO A 1 957 ? 5.489 31.120 -23.378 1.00 83.38 957 PRO A N 1
ATOM 7522 C CA . PRO A 1 957 ? 6.212 30.538 -24.507 1.00 83.38 957 PRO A CA 1
ATOM 7523 C C . PRO A 1 957 ? 5.636 29.185 -24.941 1.00 83.38 957 PRO A C 1
ATOM 7525 O O . PRO A 1 957 ? 5.388 28.310 -24.111 1.00 83.38 957 PRO A O 1
ATOM 7528 N N . PHE A 1 958 ? 5.461 29.002 -26.250 1.00 90.19 958 PHE A N 1
ATOM 7529 C CA . PHE A 1 958 ? 4.945 27.770 -26.846 1.00 90.19 958 PHE A CA 1
ATOM 7530 C C . PHE A 1 958 ? 5.513 27.551 -28.257 1.00 90.19 958 PHE A C 1
ATOM 7532 O O . PHE A 1 958 ? 5.988 28.489 -28.897 1.00 90.19 958 PHE A O 1
ATOM 7539 N N . SER A 1 959 ? 5.465 26.314 -28.756 1.00 90.94 959 SER A N 1
ATOM 7540 C CA . SER A 1 959 ? 5.916 25.961 -30.107 1.00 90.94 959 SER A CA 1
ATOM 7541 C C . SER A 1 959 ? 4.972 26.532 -31.170 1.00 90.94 959 SER A C 1
ATOM 7543 O O . SER A 1 959 ? 3.828 26.097 -31.268 1.00 90.94 959 SER A O 1
ATOM 7545 N N . SER A 1 960 ? 5.448 27.479 -31.984 1.00 89.75 960 SER A N 1
ATOM 7546 C CA . SER A 1 960 ? 4.703 28.045 -33.118 1.00 89.75 960 SER A CA 1
ATOM 7547 C C . SER A 1 960 ? 5.341 27.658 -34.474 1.00 89.75 960 SER A C 1
ATOM 7549 O O . SER A 1 960 ? 6.524 27.301 -34.513 1.00 89.75 960 SER A O 1
ATOM 7551 N N . PRO A 1 961 ? 4.590 27.674 -35.597 1.00 95.31 961 PRO A N 1
ATOM 7552 C CA . PRO A 1 961 ? 3.155 27.944 -35.690 1.00 95.31 961 PRO A CA 1
ATOM 7553 C C . PRO A 1 961 ? 2.314 26.837 -35.039 1.00 95.31 961 PRO A C 1
ATOM 7555 O O . PRO A 1 961 ? 2.678 25.662 -35.105 1.00 95.31 961 PRO A O 1
ATOM 7558 N N . CYS A 1 962 ? 1.184 27.196 -34.429 1.00 96.62 962 CYS A N 1
ATOM 7559 C CA . CYS A 1 962 ? 0.262 26.248 -33.799 1.00 96.62 962 CYS A CA 1
ATOM 7560 C C . CYS A 1 962 ? -1.211 26.582 -34.065 1.00 96.62 962 CYS A C 1
ATOM 7562 O O . CYS A 1 962 ? -1.549 27.714 -34.400 1.00 96.62 962 CYS A O 1
ATOM 7564 N N . VAL A 1 963 ? -2.097 25.602 -33.884 1.00 97.06 963 VAL A N 1
ATOM 7565 C CA . VAL A 1 963 ? -3.537 25.847 -33.701 1.00 97.06 963 VAL A CA 1
ATOM 7566 C C . VAL A 1 963 ? -3.824 25.907 -32.199 1.00 97.06 963 VAL A C 1
ATOM 7568 O O . VAL A 1 963 ? -3.343 25.059 -31.439 1.00 97.06 963 VAL A O 1
ATOM 7571 N N . VAL A 1 964 ? -4.586 26.921 -31.779 1.00 93.06 964 VAL A N 1
ATOM 7572 C CA . VAL A 1 964 ? -4.978 27.162 -30.375 1.00 93.06 964 VAL A CA 1
ATOM 7573 C C . VAL A 1 964 ? -6.406 26.684 -30.082 1.00 93.06 964 VAL A C 1
ATOM 7575 O O . VAL A 1 964 ? -7.065 26.123 -30.957 1.00 93.06 964 VAL A O 1
ATOM 7578 N N . GLY A 1 965 ? -6.884 26.869 -28.848 1.00 93.06 965 GLY A N 1
ATOM 7579 C CA . GLY A 1 965 ? -8.180 26.377 -28.385 1.00 93.06 965 GLY A CA 1
ATOM 7580 C C . GLY A 1 965 ? -8.069 25.028 -27.674 1.00 93.06 965 GLY A C 1
ATOM 7581 O O . GLY A 1 965 ? -7.514 24.064 -28.202 1.00 93.06 965 GLY A O 1
ATOM 7582 N N . HIS A 1 966 ? -8.605 24.957 -26.457 1.00 93.75 966 HIS A N 1
ATOM 7583 C CA . HIS A 1 966 ? -8.459 23.803 -25.558 1.00 93.75 966 HIS A CA 1
ATOM 7584 C C . HIS A 1 966 ? -9.742 23.453 -24.782 1.00 93.75 966 HIS A C 1
ATOM 7586 O O . HIS A 1 966 ? -9.710 22.694 -23.816 1.00 93.75 966 HIS A O 1
ATOM 7592 N N . GLU A 1 967 ? -10.875 24.010 -25.211 1.00 93.94 967 GLU A N 1
ATOM 7593 C CA . GLU A 1 967 ? -12.198 23.875 -24.592 1.00 93.94 967 GLU A CA 1
ATOM 7594 C C . GLU A 1 967 ? -13.198 23.333 -25.620 1.00 93.94 967 GLU A C 1
ATOM 7596 O O . GLU A 1 967 ? -14.128 24.037 -26.011 1.00 93.94 967 GLU A O 1
ATOM 7601 N N . ILE A 1 968 ? -12.961 22.124 -26.139 1.00 96.06 968 ILE A N 1
ATOM 7602 C CA . ILE A 1 968 ? -13.741 21.590 -27.265 1.00 96.06 968 ILE A CA 1
ATOM 7603 C C . ILE A 1 968 ? -14.949 20.766 -26.834 1.00 96.06 968 ILE A C 1
ATOM 7605 O O . ILE A 1 968 ? -14.899 19.979 -25.883 1.00 96.06 968 ILE A O 1
ATOM 7609 N N . THR A 1 969 ? -15.998 20.868 -27.644 1.00 98.00 969 THR A N 1
ATOM 7610 C CA . THR A 1 969 ? -17.042 19.852 -27.780 1.00 98.00 969 THR A CA 1
ATOM 7611 C C . THR A 1 969 ? -17.204 19.454 -29.242 1.00 98.00 969 THR A C 1
ATOM 7613 O O . THR A 1 969 ? -16.941 20.242 -30.157 1.00 98.00 969 THR A O 1
ATOM 7616 N N . GLY A 1 970 ? -17.634 18.217 -29.482 1.00 97.62 970 GLY A N 1
ATOM 7617 C CA . GLY A 1 970 ? -17.749 17.694 -30.838 1.00 97.62 970 GLY A CA 1
ATOM 7618 C C . GLY A 1 970 ? -18.235 16.255 -30.917 1.00 97.62 970 GLY A C 1
ATOM 7619 O O . GLY A 1 970 ? -18.682 15.674 -29.930 1.00 97.62 970 GLY A O 1
ATOM 7620 N N . GLU A 1 971 ? -18.134 15.694 -32.113 1.00 98.00 971 GLU A N 1
ATOM 7621 C CA . GLU A 1 971 ? -18.634 14.370 -32.487 1.00 98.00 971 GLU A CA 1
ATOM 7622 C C . GLU A 1 971 ? -17.451 13.445 -32.820 1.00 98.00 971 GLU A C 1
ATOM 7624 O O . GLU A 1 971 ? -16.571 13.828 -33.592 1.00 98.00 971 GLU A O 1
ATOM 7629 N N . VAL A 1 972 ? -17.399 12.236 -32.254 1.00 98.00 972 VAL A N 1
ATOM 7630 C CA . VAL A 1 972 ? -16.382 11.225 -32.606 1.00 98.00 972 VAL A CA 1
ATOM 7631 C C . VAL A 1 972 ? -16.657 10.716 -34.020 1.00 98.00 972 VAL A C 1
ATOM 7633 O O . VAL A 1 972 ? -17.706 10.121 -34.255 1.00 98.00 972 VAL A O 1
ATOM 7636 N N . VAL A 1 973 ? -15.724 10.916 -34.953 1.00 96.56 973 VAL A N 1
ATOM 7637 C CA . VAL A 1 973 ? -15.898 10.531 -36.369 1.00 96.56 973 VAL A CA 1
ATOM 7638 C C . VAL A 1 973 ? -14.945 9.436 -36.857 1.00 96.56 973 VAL A C 1
ATOM 7640 O O . VAL A 1 973 ? -15.254 8.796 -37.857 1.00 96.56 973 VAL A O 1
ATOM 7643 N N . ASP A 1 974 ? -13.822 9.198 -36.171 1.00 96.06 974 ASP A N 1
ATOM 7644 C CA . ASP A 1 974 ? -12.886 8.106 -36.489 1.00 96.06 974 ASP A CA 1
ATOM 7645 C C . ASP A 1 974 ? -12.063 7.679 -35.256 1.00 96.06 974 ASP A C 1
ATOM 7647 O O . ASP A 1 974 ? -11.849 8.468 -34.326 1.00 96.06 974 ASP A O 1
ATOM 7651 N N . HIS A 1 975 ? -11.564 6.443 -35.269 1.00 96.19 975 HIS A N 1
ATOM 7652 C CA . HIS A 1 975 ? -10.738 5.833 -34.220 1.00 96.19 975 HIS A CA 1
ATOM 7653 C C . HIS A 1 975 ? -9.365 5.481 -34.780 1.00 96.19 975 HIS A C 1
ATOM 7655 O O . HIS A 1 975 ? -9.258 4.895 -35.854 1.00 96.19 975 HIS A O 1
ATOM 7661 N N . GLY A 1 976 ? -8.294 5.755 -34.034 1.00 92.19 976 GLY A N 1
ATOM 7662 C CA . GLY A 1 976 ? -6.960 5.381 -34.496 1.00 92.19 976 GLY A CA 1
ATOM 7663 C C . GLY A 1 976 ? -6.786 3.871 -34.649 1.00 92.19 976 GLY A C 1
ATOM 7664 O O . GLY A 1 976 ? -7.344 3.085 -33.875 1.00 92.19 976 GLY A O 1
ATOM 7665 N N . THR A 1 977 ? -5.982 3.446 -35.626 1.00 86.00 977 THR A N 1
ATOM 7666 C CA . THR A 1 977 ? -5.723 2.020 -35.880 1.00 86.00 977 THR A CA 1
ATOM 7667 C C . THR A 1 977 ? -5.189 1.328 -34.623 1.00 86.00 977 THR A C 1
ATOM 7669 O O . THR A 1 977 ? -4.306 1.856 -33.953 1.00 86.00 977 THR A O 1
ATOM 7672 N N . HIS A 1 978 ? -5.717 0.141 -34.308 1.00 87.50 978 HIS A N 1
ATOM 7673 C CA . HIS A 1 978 ? -5.439 -0.613 -33.072 1.00 87.50 978 HIS A CA 1
ATOM 7674 C C . HIS A 1 978 ? -5.869 0.069 -31.754 1.00 87.50 978 HIS A C 1
ATOM 7676 O O . HIS A 1 978 ? -5.382 -0.297 -30.687 1.00 87.50 978 HIS A O 1
ATOM 7682 N N . THR A 1 979 ? -6.809 1.022 -31.785 1.00 89.00 979 THR A N 1
ATOM 7683 C CA . THR A 1 979 ? -7.454 1.519 -30.555 1.00 89.00 979 THR A CA 1
ATOM 7684 C C . THR A 1 979 ? -8.185 0.376 -29.822 1.00 89.00 979 THR A C 1
ATOM 7686 O O . THR A 1 979 ? -8.973 -0.329 -30.454 1.00 89.00 979 THR A O 1
ATOM 7689 N N . PRO A 1 980 ? -7.961 0.176 -28.506 1.00 88.38 980 PRO A N 1
ATOM 7690 C CA . PRO A 1 980 ? -8.612 -0.878 -27.726 1.00 88.38 980 PRO A CA 1
ATOM 7691 C C . PRO A 1 980 ? -10.144 -0.860 -27.786 1.00 88.38 980 PRO A C 1
ATOM 7693 O O . PRO A 1 980 ? -10.769 0.202 -27.727 1.00 88.38 980 PRO A O 1
ATOM 7696 N N . ALA A 1 981 ? -10.754 -2.049 -27.803 1.00 89.75 981 ALA A N 1
ATOM 7697 C CA . ALA A 1 981 ? -12.207 -2.216 -27.884 1.00 89.75 981 ALA A CA 1
ATOM 7698 C C . ALA A 1 981 ? -12.968 -1.503 -26.749 1.00 89.75 981 ALA A C 1
ATOM 7700 O O . ALA A 1 981 ? -14.051 -0.980 -26.980 1.00 89.75 981 ALA A O 1
ATOM 7701 N N . GLU A 1 982 ? -12.394 -1.404 -25.546 1.00 89.25 982 GLU A N 1
ATOM 7702 C CA . GLU A 1 982 ? -12.975 -0.641 -24.430 1.00 89.25 982 GLU A CA 1
ATOM 7703 C C . GLU A 1 982 ? -13.145 0.852 -24.749 1.00 89.25 982 GLU A C 1
ATOM 7705 O O . GLU A 1 982 ? -14.156 1.456 -24.391 1.00 89.25 982 GLU A O 1
ATOM 7710 N N . ILE A 1 983 ? -12.179 1.448 -25.456 1.00 91.06 983 ILE A N 1
ATOM 7711 C CA . ILE A 1 983 ? -12.221 2.855 -25.868 1.00 91.06 983 ILE A CA 1
ATOM 7712 C C . ILE A 1 983 ? -13.250 3.043 -26.987 1.00 91.06 983 ILE A C 1
ATOM 7714 O O . ILE A 1 983 ? -14.025 3.995 -26.936 1.00 91.06 983 ILE A O 1
ATOM 7718 N N . ILE A 1 984 ? -13.311 2.112 -27.946 1.00 92.94 984 ILE A N 1
ATOM 7719 C CA . ILE A 1 984 ? -14.323 2.117 -29.015 1.00 92.94 984 ILE A CA 1
ATOM 7720 C C . ILE A 1 984 ? -15.734 1.979 -28.418 1.00 92.94 984 ILE A C 1
ATOM 7722 O O . ILE A 1 984 ? -16.625 2.740 -28.774 1.00 92.94 984 ILE A O 1
ATOM 7726 N N . ASN A 1 985 ? -15.929 1.079 -27.451 1.00 93.19 985 ASN A N 1
ATOM 7727 C CA . ASN A 1 985 ? -17.213 0.861 -26.776 1.00 93.19 985 ASN A CA 1
ATOM 7728 C C . ASN A 1 985 ? -17.621 2.032 -25.862 1.00 93.19 985 ASN A C 1
ATOM 7730 O O . ASN A 1 985 ? -18.812 2.290 -25.697 1.00 93.19 985 ASN A O 1
ATOM 7734 N N . ARG A 1 986 ? -16.656 2.752 -25.272 1.00 93.62 986 ARG A N 1
ATOM 7735 C CA . ARG A 1 986 ? -16.901 3.980 -24.492 1.00 93.62 986 ARG A CA 1
ATOM 7736 C C . ARG A 1 986 ? -17.221 5.187 -25.380 1.00 93.62 986 ARG A C 1
ATOM 7738 O O . ARG A 1 986 ? -17.932 6.084 -24.930 1.00 93.62 986 ARG A O 1
ATOM 7745 N N . PHE A 1 987 ? -16.694 5.215 -26.602 1.00 97.00 987 PHE A N 1
ATOM 7746 C CA . PHE A 1 987 ? -16.844 6.315 -27.554 1.00 97.00 987 PHE A CA 1
ATOM 7747 C C . PHE A 1 987 ? -17.108 5.823 -28.994 1.00 97.00 987 PHE A C 1
ATOM 7749 O O . PHE A 1 987 ? -16.246 6.018 -29.852 1.00 97.00 987 PHE A O 1
ATOM 7756 N N . PRO A 1 988 ? -18.257 5.193 -29.310 1.00 95.81 988 PRO A N 1
ATOM 7757 C CA . PRO A 1 988 ? -18.585 4.815 -30.688 1.00 95.81 988 PRO A CA 1
ATOM 7758 C C . PRO A 1 988 ? -18.592 6.011 -31.655 1.00 95.81 988 PRO A C 1
ATOM 7760 O O . PRO A 1 988 ? -18.800 7.151 -31.236 1.00 95.81 988 PRO A O 1
ATOM 7763 N N . VAL A 1 989 ? -18.425 5.764 -32.957 1.00 96.31 989 VAL A N 1
ATOM 7764 C CA . VAL A 1 989 ? -18.597 6.809 -33.987 1.00 96.31 989 VAL A CA 1
ATOM 7765 C C . VAL A 1 989 ? -20.014 7.398 -33.892 1.00 96.31 989 VAL A C 1
ATOM 7767 O O . VAL A 1 989 ? -20.980 6.664 -33.687 1.00 96.31 989 VAL A O 1
ATOM 7770 N N . GLY A 1 990 ? -20.127 8.724 -33.988 1.00 95.25 990 GLY A N 1
ATOM 7771 C CA . GLY A 1 990 ? -21.341 9.493 -33.694 1.00 95.25 990 GLY A CA 1
ATOM 7772 C C . GLY A 1 990 ? -21.500 9.893 -32.218 1.00 95.25 990 GLY A C 1
ATOM 7773 O O . GLY A 1 990 ? -22.460 10.580 -31.875 1.00 95.25 990 GLY A O 1
ATOM 7774 N N . SER A 1 991 ? -20.582 9.505 -31.321 1.00 96.56 991 SER A N 1
ATOM 7775 C CA . SER A 1 991 ? -20.645 9.924 -29.912 1.00 96.56 991 SER A CA 1
ATOM 7776 C C . SER A 1 991 ? -20.383 11.417 -29.756 1.00 96.56 991 SER A C 1
ATOM 7778 O O . SER A 1 991 ? -19.320 11.914 -30.127 1.00 96.56 991 SER A O 1
ATOM 7780 N N . HIS A 1 992 ? -21.319 12.112 -29.118 1.00 98.19 992 HIS A N 1
ATOM 7781 C CA . HIS A 1 992 ? -21.129 13.470 -28.625 1.00 98.19 992 HIS A CA 1
ATOM 7782 C C . HIS A 1 992 ? -20.123 13.456 -27.457 1.00 98.19 992 HIS A C 1
ATOM 7784 O O . HIS A 1 992 ? -20.255 12.658 -26.524 1.00 98.19 992 HIS A O 1
ATOM 7790 N N . VAL A 1 993 ? -19.116 14.333 -27.481 1.00 98.38 993 VAL A N 1
ATOM 7791 C CA . VAL A 1 993 ? -18.051 14.400 -26.465 1.00 98.38 993 VAL A CA 1
ATOM 7792 C C . VAL A 1 993 ? -17.668 15.828 -26.073 1.00 98.38 993 VAL A C 1
ATOM 7794 O O . VAL A 1 993 ? -17.867 16.789 -26.819 1.00 98.38 993 VAL A O 1
ATOM 7797 N N . VAL A 1 994 ? -17.063 15.940 -24.890 1.00 98.25 994 VAL A N 1
ATOM 7798 C CA . VAL A 1 994 ? -16.353 17.119 -24.378 1.00 98.25 994 VAL A CA 1
ATOM 7799 C C . VAL A 1 994 ? -14.950 16.712 -23.921 1.00 98.25 994 VAL A C 1
ATOM 7801 O O . VAL A 1 994 ? -14.776 15.616 -23.382 1.00 98.25 994 VAL A O 1
ATOM 7804 N N . GLY A 1 995 ? -13.946 17.564 -24.143 1.00 97.25 995 GLY A N 1
ATOM 7805 C CA . GLY A 1 995 ? -12.555 17.297 -23.757 1.00 97.25 995 GLY A CA 1
ATOM 7806 C C . GLY A 1 995 ? -12.065 18.150 -22.588 1.00 97.25 995 GLY A C 1
ATOM 7807 O O . GLY A 1 995 ? -12.285 19.357 -22.575 1.00 97.25 995 GLY A O 1
ATOM 7808 N N . ALA A 1 996 ? -11.348 17.545 -21.638 1.00 96.81 996 ALA A N 1
ATOM 7809 C CA . ALA A 1 996 ? -10.582 18.264 -20.620 1.00 96.81 996 ALA A CA 1
ATOM 7810 C C . ALA A 1 996 ? -9.247 18.755 -21.193 1.00 96.81 996 ALA A C 1
ATOM 7812 O O . ALA A 1 996 ? -8.511 17.985 -21.808 1.00 96.81 996 ALA A O 1
ATOM 7813 N N . PHE A 1 997 ? -8.902 20.022 -20.950 1.00 94.50 997 PHE A N 1
ATOM 7814 C CA . PHE A 1 997 ? -7.702 20.643 -21.528 1.00 94.50 997 PHE A CA 1
ATOM 7815 C C . PHE A 1 997 ? -6.385 19.955 -21.126 1.00 94.50 997 PHE A C 1
ATOM 7817 O O . PHE A 1 997 ? -5.414 19.989 -21.891 1.00 94.50 997 PHE A O 1
ATOM 7824 N N . ILE A 1 998 ? -6.363 19.333 -19.941 1.00 95.38 998 ILE A N 1
ATOM 7825 C CA . ILE A 1 998 ? -5.329 18.389 -19.515 1.00 95.38 998 ILE A CA 1
ATOM 7826 C C . ILE A 1 998 ? -5.671 17.040 -20.135 1.00 95.38 998 ILE A C 1
ATOM 7828 O O . ILE A 1 998 ? -6.659 16.407 -19.762 1.00 95.38 998 ILE A O 1
ATOM 7832 N N . MET A 1 999 ? -4.827 16.593 -21.059 1.00 96.44 999 MET A N 1
ATOM 7833 C CA . MET A 1 999 ? -4.951 15.288 -21.696 1.00 96.44 999 MET A CA 1
ATOM 7834 C C . MET A 1 999 ? -4.015 14.309 -20.973 1.00 96.44 999 MET A C 1
ATOM 7836 O O . MET A 1 999 ? -2.808 14.401 -21.181 1.00 96.44 999 MET A O 1
ATOM 7840 N N . PRO A 1 1000 ? -4.496 13.401 -20.102 1.00 96.38 1000 PRO A N 1
ATOM 7841 C CA . PRO A 1 1000 ? -3.619 12.435 -19.452 1.00 96.38 1000 PRO A CA 1
ATOM 7842 C C . PRO A 1 1000 ? -3.284 11.266 -20.385 1.00 96.38 1000 PRO A C 1
ATOM 7844 O O . PRO A 1 1000 ? -4.133 10.777 -21.134 1.00 96.38 1000 PRO A O 1
ATOM 7847 N N . CYS A 1 1001 ? -2.059 10.748 -20.301 1.00 94.50 1001 CYS A N 1
ATOM 7848 C CA . CYS A 1 1001 ? -1.687 9.490 -20.958 1.00 94.50 1001 CYS A CA 1
ATOM 7849 C C . CYS A 1 1001 ? -2.342 8.272 -20.290 1.00 94.50 1001 CYS A C 1
ATOM 7851 O O . CYS A 1 1001 ? -2.648 7.291 -20.960 1.00 94.50 1001 CYS A O 1
ATOM 7853 N N . GLY A 1 1002 ? -2.624 8.355 -18.985 1.00 91.94 1002 GLY A N 1
ATOM 7854 C CA . GLY A 1 1002 ? -3.286 7.305 -18.211 1.00 91.94 1002 GLY A CA 1
ATOM 7855 C C . GLY A 1 1002 ? -2.348 6.251 -17.608 1.00 91.94 1002 GLY A C 1
ATOM 7856 O O . GLY A 1 1002 ? -2.838 5.442 -16.824 1.00 91.94 1002 GLY A O 1
ATOM 7857 N N . ASN A 1 1003 ? -1.046 6.283 -17.928 1.00 92.44 1003 ASN A N 1
ATOM 7858 C CA . ASN A 1 1003 ? -0.049 5.269 -17.545 1.00 92.44 1003 ASN A CA 1
ATOM 7859 C C . ASN A 1 1003 ? 1.232 5.806 -16.865 1.00 92.44 1003 ASN A C 1
ATOM 7861 O O . ASN A 1 1003 ? 1.986 5.010 -16.317 1.00 92.44 1003 ASN A O 1
ATOM 7865 N N . CYS A 1 1004 ? 1.492 7.118 -16.868 1.00 93.12 1004 CYS A N 1
ATOM 7866 C CA . CYS A 1 1004 ? 2.649 7.698 -16.170 1.00 93.12 1004 CYS A CA 1
ATOM 7867 C C . CYS A 1 1004 ? 2.452 7.730 -14.636 1.00 93.12 1004 CYS A C 1
ATOM 7869 O O . CYS A 1 1004 ? 1.327 7.538 -14.162 1.00 93.12 1004 CYS A O 1
ATOM 7871 N N . PHE A 1 1005 ? 3.506 8.018 -13.858 1.00 90.69 1005 PHE A N 1
ATOM 7872 C CA . PHE A 1 1005 ? 3.506 7.936 -12.383 1.00 90.69 1005 PHE A CA 1
ATOM 7873 C C . PHE A 1 1005 ? 2.299 8.651 -11.753 1.00 90.69 1005 PHE A C 1
ATOM 7875 O O . PHE A 1 1005 ? 1.513 8.053 -11.011 1.00 90.69 1005 PHE A O 1
ATOM 7882 N N . TYR A 1 1006 ? 2.094 9.915 -12.128 1.00 93.94 1006 TYR A N 1
ATOM 7883 C CA . TYR A 1 1006 ? 0.973 10.722 -11.650 1.00 93.94 1006 TYR A CA 1
ATOM 7884 C C . TYR A 1 1006 ? -0.390 10.189 -12.116 1.00 93.94 1006 TYR A C 1
ATOM 7886 O O . TYR A 1 1006 ? -1.327 10.130 -11.322 1.00 93.94 1006 TYR A O 1
ATOM 7894 N N . CYS A 1 1007 ? -0.512 9.726 -13.366 1.00 90.38 1007 CYS A N 1
ATOM 7895 C CA . CYS A 1 1007 ? -1.765 9.160 -13.879 1.00 90.38 1007 CYS A CA 1
ATOM 7896 C C . CYS A 1 1007 ? -2.173 7.869 -13.156 1.00 90.38 1007 CYS A C 1
ATOM 7898 O O . CYS A 1 1007 ? -3.356 7.682 -12.871 1.00 90.38 1007 CYS A O 1
ATOM 7900 N N . VAL A 1 1008 ? -1.212 6.995 -12.836 1.00 87.19 1008 VAL A N 1
ATOM 7901 C CA . VAL A 1 1008 ? -1.455 5.745 -12.094 1.00 87.19 1008 VAL A CA 1
ATOM 7902 C C . VAL A 1 1008 ? -1.841 6.040 -10.642 1.00 87.19 1008 VAL A C 1
ATOM 7904 O O . VAL A 1 1008 ? -2.759 5.413 -10.117 1.00 87.19 1008 VAL A O 1
ATOM 7907 N N . LYS A 1 1009 ? -1.247 7.066 -10.014 1.00 85.38 1009 LYS A N 1
ATOM 7908 C CA . LYS A 1 1009 ? -1.672 7.562 -8.688 1.00 85.38 1009 LYS A CA 1
ATOM 7909 C C . LYS A 1 1009 ? -2.951 8.423 -8.717 1.00 85.38 1009 LYS A C 1
ATOM 7911 O O . LYS A 1 1009 ? -3.333 8.988 -7.693 1.00 85.38 1009 LYS A O 1
ATOM 7916 N N . GLY A 1 1010 ? -3.636 8.525 -9.861 1.00 85.31 1010 GLY A N 1
ATOM 7917 C CA . GLY A 1 1010 ? -4.887 9.278 -10.016 1.00 85.31 1010 GLY A CA 1
ATOM 7918 C C . GLY A 1 1010 ? -4.735 10.803 -9.950 1.00 85.31 1010 GLY A C 1
ATOM 7919 O O . GLY A 1 1010 ? -5.733 11.505 -9.814 1.00 85.31 1010 GLY A O 1
ATOM 7920 N N . GLN A 1 1011 ? -3.510 11.317 -10.050 1.00 90.81 1011 GLN A N 1
ATOM 7921 C CA . GLN A 1 1011 ? -3.147 12.737 -10.127 1.00 90.81 1011 GLN A CA 1
ATOM 7922 C C . GLN A 1 1011 ? -3.005 13.149 -11.602 1.00 90.81 1011 GLN A C 1
ATOM 7924 O O . GLN A 1 1011 ? -1.961 13.605 -12.057 1.00 90.81 1011 GLN A O 1
ATOM 7929 N N . GLU A 1 1012 ? -4.052 12.903 -12.392 1.00 91.81 1012 GLU A N 1
ATOM 7930 C CA . GLU A 1 1012 ? -4.056 13.117 -13.850 1.00 91.81 1012 GLU A CA 1
ATOM 7931 C C . GLU A 1 1012 ? -3.797 14.581 -14.249 1.00 91.81 1012 GLU A C 1
ATOM 7933 O O . GLU A 1 1012 ? -3.291 14.843 -15.338 1.00 91.81 1012 GLU A O 1
ATOM 7938 N N . ASP A 1 1013 ? -4.069 15.515 -13.335 1.00 91.19 1013 ASP A N 1
ATOM 7939 C CA . ASP A 1 1013 ? -3.739 16.939 -13.399 1.00 91.19 1013 ASP A CA 1
ATOM 7940 C C . ASP A 1 1013 ? -2.224 17.239 -13.460 1.00 91.19 1013 ASP A C 1
ATOM 7942 O O . ASP A 1 1013 ? -1.829 18.317 -13.904 1.00 91.19 1013 ASP A O 1
ATOM 7946 N N . LEU A 1 1014 ? -1.374 16.273 -13.088 1.00 93.81 1014 LEU A N 1
ATOM 7947 C CA . LEU A 1 1014 ? 0.094 16.354 -13.089 1.00 93.81 1014 LEU A CA 1
ATOM 7948 C C . LEU A 1 1014 ? 0.750 15.427 -14.139 1.00 93.81 1014 LEU A C 1
ATOM 7950 O O . LEU A 1 1014 ? 1.910 15.048 -14.009 1.00 93.81 1014 LEU A O 1
ATOM 7954 N N . CYS A 1 1015 ? 0.019 15.031 -15.186 1.00 96.81 1015 CYS A N 1
ATOM 7955 C CA . 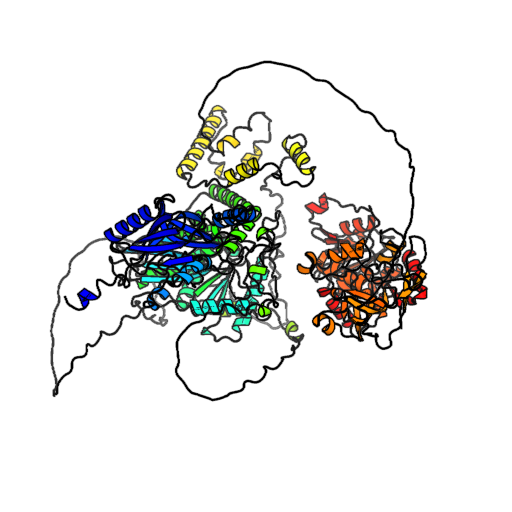CYS A 1 1015 ? 0.484 14.061 -16.184 1.00 96.81 1015 CYS A CA 1
ATOM 7956 C C . CYS A 1 1015 ? 1.817 14.442 -16.878 1.00 96.81 1015 CYS A C 1
ATOM 7958 O O . CYS A 1 1015 ? 1.852 15.312 -17.749 1.00 96.81 1015 CYS A O 1
ATOM 7960 N N . GLU A 1 1016 ? 2.888 13.682 -16.625 1.00 96.94 1016 GLU A N 1
ATOM 7961 C CA . GLU A 1 1016 ? 4.220 13.866 -17.234 1.00 96.94 1016 GLU A CA 1
ATOM 7962 C C . GLU A 1 1016 ? 4.174 13.938 -18.766 1.00 96.94 1016 GLU A C 1
ATOM 7964 O O . GLU A 1 1016 ? 4.699 14.880 -19.357 1.00 96.94 1016 GLU A O 1
ATOM 7969 N N . SER A 1 1017 ? 3.499 12.990 -19.427 1.00 96.12 1017 SER A N 1
ATOM 7970 C CA . SER A 1 1017 ? 3.422 12.943 -20.896 1.00 96.12 1017 SER A CA 1
ATOM 7971 C C . SER A 1 1017 ? 2.697 14.153 -21.500 1.00 96.12 1017 SER A C 1
ATOM 7973 O O . SER A 1 1017 ? 3.062 14.610 -22.583 1.00 96.12 1017 SER A O 1
ATOM 7975 N N . PHE A 1 1018 ? 1.707 14.713 -20.796 1.00 96.31 1018 PHE A N 1
ATOM 7976 C CA . PHE A 1 1018 ? 1.025 15.940 -21.206 1.00 96.31 1018 PHE A CA 1
ATOM 7977 C C . PHE A 1 1018 ? 1.991 17.121 -21.192 1.00 96.31 1018 PHE A C 1
ATOM 7979 O O . PHE A 1 1018 ? 2.113 17.834 -22.189 1.00 96.31 1018 PHE A O 1
ATOM 7986 N N . PHE A 1 1019 ? 2.726 17.297 -20.092 1.00 95.31 1019 PHE A N 1
ATOM 7987 C CA . PHE A 1 1019 ? 3.669 18.402 -19.960 1.00 95.31 1019 PHE A CA 1
ATOM 7988 C C . PHE A 1 1019 ? 4.888 18.249 -20.889 1.00 95.31 1019 PHE A C 1
ATOM 7990 O O . PHE A 1 1019 ? 5.254 19.204 -21.572 1.00 95.31 1019 PHE A O 1
ATOM 7997 N N . ALA A 1 1020 ? 5.470 17.051 -20.993 1.00 95.19 1020 ALA A N 1
ATOM 7998 C CA . ALA A 1 1020 ? 6.706 16.788 -21.738 1.00 95.19 1020 ALA A CA 1
ATOM 7999 C C . ALA A 1 1020 ? 6.555 16.727 -23.273 1.00 95.19 1020 ALA A C 1
ATOM 8001 O O . ALA A 1 1020 ? 7.555 16.855 -23.991 1.00 95.19 1020 ALA A O 1
ATOM 8002 N N . TYR A 1 1021 ? 5.339 16.517 -23.789 1.00 96.12 1021 TYR A N 1
ATOM 8003 C CA . TYR A 1 1021 ? 5.058 16.478 -25.230 1.00 96.12 1021 TYR A CA 1
ATOM 8004 C C . TYR A 1 1021 ? 4.111 17.597 -25.649 1.00 96.12 1021 TYR A C 1
ATOM 8006 O O . TYR A 1 1021 ? 4.504 18.477 -26.410 1.00 96.12 1021 TYR A O 1
ATOM 8014 N N . ASN A 1 1022 ? 2.890 17.629 -25.117 1.00 95.19 1022 ASN A N 1
ATOM 8015 C CA . ASN A 1 1022 ? 1.921 18.616 -25.570 1.00 95.19 1022 ASN A CA 1
ATOM 8016 C C . ASN A 1 1022 ? 2.244 20.027 -25.060 1.00 95.19 1022 ASN A C 1
ATOM 8018 O O . ASN A 1 1022 ? 2.397 20.940 -25.866 1.00 95.19 1022 ASN A O 1
ATOM 8022 N N . ARG A 1 1023 ? 2.437 20.217 -23.749 1.00 91.69 1023 ARG A N 1
ATOM 8023 C CA . ARG A 1 1023 ? 2.684 21.554 -23.183 1.00 91.69 1023 ARG A CA 1
ATOM 8024 C C . ARG A 1 1023 ? 4.043 22.140 -23.584 1.00 91.69 1023 ARG A C 1
ATOM 8026 O O . ARG A 1 1023 ? 4.131 23.347 -23.772 1.00 91.69 1023 ARG A O 1
ATOM 8033 N N . ALA A 1 1024 ? 5.077 21.307 -23.711 1.00 89.56 1024 ALA A N 1
ATOM 8034 C CA . ALA A 1 1024 ? 6.439 21.749 -24.024 1.00 89.56 1024 ALA A CA 1
ATOM 8035 C C . ALA A 1 1024 ? 6.794 21.767 -25.525 1.00 89.56 1024 ALA A C 1
ATOM 8037 O O . ALA A 1 1024 ? 7.744 22.454 -25.898 1.00 89.56 1024 ALA A O 1
ATOM 8038 N N . LYS A 1 1025 ? 6.095 20.996 -26.376 1.00 93.88 1025 LYS A N 1
ATOM 8039 C CA . LYS A 1 1025 ? 6.445 20.818 -27.806 1.00 93.88 1025 LYS A CA 1
ATOM 8040 C C . LYS A 1 1025 ? 5.255 20.939 -28.767 1.00 93.88 1025 LYS A C 1
ATOM 8042 O O . LYS A 1 1025 ? 5.454 20.919 -29.976 1.00 93.88 1025 LYS A O 1
ATOM 8047 N N . GLY A 1 1026 ? 4.022 21.005 -28.257 1.00 94.81 1026 GLY A N 1
ATOM 8048 C CA . GLY A 1 1026 ? 2.798 21.022 -29.061 1.00 94.81 1026 GLY A CA 1
ATOM 8049 C C . GLY A 1 1026 ? 2.583 19.779 -29.924 1.00 94.81 1026 GLY A C 1
ATOM 8050 O O . GLY A 1 1026 ? 2.098 19.880 -31.051 1.00 94.81 1026 GLY A O 1
ATOM 8051 N N . THR A 1 1027 ? 2.953 18.608 -29.405 1.00 96.69 1027 THR A N 1
ATOM 8052 C CA . THR A 1 1027 ? 2.778 17.302 -30.061 1.00 96.69 1027 THR A CA 1
ATOM 8053 C C . THR A 1 1027 ? 1.906 16.369 -29.218 1.00 96.69 1027 THR A C 1
ATOM 8055 O O . THR A 1 1027 ? 1.605 16.659 -28.057 1.00 96.69 1027 THR A O 1
ATOM 8058 N N . LEU A 1 1028 ? 1.511 15.225 -29.778 1.00 95.56 1028 LEU A N 1
ATOM 8059 C CA . LEU A 1 1028 ? 0.978 14.104 -28.996 1.00 95.56 1028 LEU A CA 1
ATOM 8060 C C . LEU A 1 1028 ? 2.136 13.226 -28.473 1.00 95.56 1028 LEU A C 1
ATOM 8062 O O . LEU A 1 1028 ? 3.313 13.565 -28.648 1.00 95.56 1028 LEU A O 1
ATOM 8066 N N . TYR A 1 1029 ? 1.823 12.155 -27.734 1.00 95.06 1029 TYR A N 1
ATOM 8067 C CA . TYR A 1 1029 ? 2.809 11.427 -26.913 1.00 95.06 1029 TYR A CA 1
ATOM 8068 C C . TYR A 1 1029 ? 3.855 10.631 -27.714 1.00 95.06 1029 TYR A C 1
ATOM 8070 O O . TYR A 1 1029 ? 4.848 10.189 -27.146 1.00 95.06 1029 TYR A O 1
ATOM 8078 N N . ASP A 1 1030 ? 3.661 10.472 -29.024 1.00 93.62 1030 ASP A N 1
ATOM 8079 C CA . ASP A 1 1030 ? 4.648 9.913 -29.953 1.00 93.62 1030 ASP A CA 1
ATOM 8080 C C . ASP A 1 1030 ? 5.677 10.949 -30.445 1.00 93.62 1030 ASP A C 1
ATOM 8082 O O . ASP A 1 1030 ? 6.600 10.604 -31.176 1.00 93.62 1030 ASP A O 1
ATOM 8086 N N . GLY A 1 1031 ? 5.540 12.219 -30.046 1.00 94.88 1031 GLY A N 1
ATOM 8087 C CA . GLY A 1 1031 ? 6.417 13.307 -30.483 1.00 94.88 1031 GLY A CA 1
ATOM 8088 C C . GLY A 1 1031 ? 6.039 13.932 -31.825 1.00 94.88 1031 GLY A C 1
ATOM 8089 O O . GLY A 1 1031 ? 6.772 14.793 -32.305 1.00 94.88 1031 GLY A O 1
ATOM 8090 N N . GLU A 1 1032 ? 4.902 13.558 -32.417 1.00 95.44 1032 GLU A N 1
ATOM 8091 C CA . GLU A 1 1032 ? 4.414 14.126 -33.676 1.00 95.44 1032 GLU A CA 1
ATOM 8092 C C . GLU A 1 1032 ? 3.173 15.014 -33.471 1.00 95.44 1032 GLU A C 1
ATOM 8094 O O . GLU A 1 1032 ? 2.383 14.837 -32.540 1.00 95.44 1032 GLU A O 1
ATOM 8099 N N . THR A 1 1033 ? 2.969 15.971 -34.378 1.00 96.12 1033 THR A N 1
ATOM 8100 C CA . THR A 1 1033 ? 1.658 16.618 -34.561 1.00 96.12 1033 THR A CA 1
ATOM 8101 C C . THR A 1 1033 ? 0.747 15.734 -35.422 1.00 96.12 1033 THR A C 1
ATOM 8103 O O . THR A 1 1033 ? 1.191 14.771 -36.052 1.00 96.12 1033 THR A O 1
ATOM 8106 N N . ARG A 1 1034 ? -0.543 16.066 -35.479 1.00 96.38 1034 ARG A N 1
ATOM 8107 C CA . ARG A 1 1034 ? -1.491 15.525 -36.467 1.00 96.38 1034 ARG A CA 1
ATOM 8108 C C . ARG A 1 1034 ? -1.840 16.547 -37.558 1.00 96.38 1034 ARG A C 1
ATOM 8110 O O . ARG A 1 1034 ? -2.431 16.174 -38.568 1.00 96.38 1034 ARG A O 1
ATOM 8117 N N . LEU A 1 1035 ? -1.447 17.813 -37.386 1.00 96.75 1035 LEU A N 1
ATOM 8118 C CA . LEU A 1 1035 ? -1.805 18.930 -38.261 1.00 96.75 1035 LEU A CA 1
ATOM 8119 C C . LEU A 1 1035 ? -0.695 19.235 -39.279 1.00 96.75 1035 LEU A C 1
ATOM 8121 O O . LEU A 1 1035 ? 0.409 19.642 -38.915 1.00 96.75 1035 LEU A O 1
ATOM 8125 N N . PHE A 1 1036 ? -1.012 19.085 -40.568 1.00 96.31 1036 PHE A N 1
ATOM 8126 C CA . PHE A 1 1036 ? -0.107 19.376 -41.685 1.00 96.31 1036 PHE A CA 1
ATOM 8127 C C . PHE A 1 1036 ? -0.802 20.238 -42.745 1.00 96.31 1036 PHE A C 1
ATOM 8129 O O . PHE A 1 1036 ? -1.871 19.871 -43.245 1.00 96.31 1036 PHE A O 1
ATOM 8136 N N . LEU A 1 1037 ? -0.190 21.370 -43.108 1.00 95.12 1037 LEU A N 1
ATOM 8137 C CA . LEU A 1 1037 ? -0.761 22.330 -44.060 1.00 95.12 1037 LEU A CA 1
ATOM 8138 C C . LEU A 1 1037 ? -0.985 21.693 -45.438 1.00 95.12 1037 LEU A C 1
ATOM 8140 O O . LEU A 1 1037 ? -0.100 21.035 -45.994 1.00 95.12 1037 LEU A O 1
ATOM 8144 N N . ARG A 1 1038 ? -2.153 21.944 -46.038 1.00 93.06 1038 ARG A N 1
ATOM 8145 C CA . ARG A 1 1038 ? -2.515 21.465 -47.381 1.00 93.06 1038 ARG A CA 1
ATOM 8146 C C . ARG A 1 1038 ? -1.529 21.954 -48.444 1.00 93.06 1038 ARG A C 1
ATOM 8148 O O . ARG A 1 1038 ? -1.109 21.169 -49.291 1.00 93.06 1038 ARG A O 1
ATOM 8155 N N . SER A 1 1039 ? -1.153 23.230 -48.362 1.00 89.06 1039 SER A N 1
ATOM 8156 C CA . SER A 1 1039 ? -0.387 23.969 -49.375 1.00 89.06 1039 SER A CA 1
ATOM 8157 C C . SER A 1 1039 ? 1.059 23.498 -49.559 1.00 89.06 1039 SER A C 1
ATOM 8159 O O . SER A 1 1039 ? 1.594 23.588 -50.660 1.00 89.06 1039 SER A O 1
ATOM 8161 N N . ASN A 1 1040 ? 1.710 23.016 -48.496 1.00 88.75 1040 ASN A N 1
ATOM 8162 C CA . ASN A 1 1040 ? 3.145 22.701 -48.510 1.00 88.75 1040 ASN A CA 1
ATOM 8163 C C . ASN A 1 1040 ? 3.554 21.500 -47.632 1.00 88.75 1040 ASN A C 1
ATOM 8165 O O . ASN A 1 1040 ? 4.731 21.149 -47.603 1.00 88.75 1040 ASN A O 1
ATOM 8169 N N . GLY A 1 1041 ? 2.616 20.867 -46.920 1.00 89.62 1041 GLY A N 1
ATOM 8170 C CA . GLY A 1 1041 ? 2.879 19.710 -46.061 1.00 89.62 1041 GLY A CA 1
ATOM 8171 C C . GLY A 1 1041 ? 3.663 20.002 -44.777 1.00 89.62 1041 GLY A C 1
ATOM 8172 O O . GLY A 1 1041 ? 4.027 19.051 -44.088 1.00 89.62 1041 GLY A O 1
ATOM 8173 N N . LYS A 1 1042 ? 3.937 21.269 -44.433 1.00 93.25 1042 LYS A N 1
ATOM 8174 C CA . LYS A 1 1042 ? 4.636 21.611 -43.185 1.00 93.25 1042 LYS A CA 1
ATOM 8175 C C . LYS A 1 1042 ? 3.775 21.268 -41.957 1.00 93.25 1042 LYS A C 1
ATOM 8177 O O . LYS A 1 1042 ? 2.558 21.473 -42.012 1.00 93.25 1042 LYS A O 1
ATOM 8182 N N . PRO A 1 1043 ? 4.390 20.790 -40.860 1.00 95.81 1043 PRO A N 1
ATOM 8183 C CA . PRO A 1 1043 ? 3.698 20.582 -39.595 1.00 95.81 1043 PRO A CA 1
ATOM 8184 C C . PRO A 1 1043 ? 3.290 21.917 -38.960 1.00 95.81 1043 PRO A C 1
ATOM 8186 O O . PRO A 1 1043 ? 3.978 22.928 -39.111 1.00 95.81 1043 PRO A O 1
ATOM 8189 N N . VAL A 1 1044 ? 2.192 21.882 -38.211 1.00 97.38 1044 VAL A N 1
ATOM 8190 C CA . VAL A 1 1044 ? 1.729 22.941 -37.303 1.00 97.38 1044 VAL A CA 1
ATOM 8191 C C . VAL A 1 1044 ? 1.465 22.285 -35.951 1.00 97.38 1044 VAL A C 1
ATOM 8193 O O . VAL A 1 1044 ? 0.940 21.174 -35.893 1.00 97.38 1044 VAL A O 1
ATOM 8196 N N . TYR A 1 1045 ? 1.865 22.922 -34.858 1.00 97.56 1045 TYR A N 1
ATOM 8197 C CA . TYR A 1 1045 ? 1.766 22.342 -33.519 1.00 97.56 1045 TYR A CA 1
ATOM 8198 C C . TYR A 1 1045 ? 0.349 22.457 -32.929 1.00 97.56 1045 TYR A C 1
ATOM 8200 O O . TYR A 1 1045 ? -0.481 23.241 -33.391 1.00 97.56 1045 TYR A O 1
ATOM 8208 N N . MET A 1 1046 ? 0.057 21.662 -31.901 1.00 95.75 1046 MET A N 1
ATOM 8209 C CA . MET A 1 1046 ? -1.254 21.569 -31.251 1.00 95.75 1046 MET A CA 1
ATOM 8210 C C . MET A 1 1046 ? -1.159 22.099 -29.818 1.00 95.75 1046 MET A C 1
ATOM 8212 O O . MET A 1 1046 ? -0.514 21.481 -28.971 1.00 95.75 1046 MET A O 1
ATOM 8216 N N . TYR A 1 1047 ? -1.784 23.244 -29.530 1.00 94.44 1047 TYR A N 1
ATOM 8217 C CA . TYR A 1 1047 ? -1.882 23.758 -28.162 1.00 94.44 1047 TYR A CA 1
ATOM 8218 C C . TYR A 1 1047 ? -3.043 23.066 -27.440 1.00 94.44 1047 TYR A C 1
ATOM 8220 O O . TYR A 1 1047 ? -4.205 23.283 -27.786 1.00 94.44 1047 TYR A O 1
ATOM 8228 N N . SER A 1 1048 ? -2.738 22.183 -26.477 1.00 92.94 1048 SER A N 1
ATOM 8229 C CA . SER A 1 1048 ? -3.687 21.147 -26.042 1.00 92.94 1048 SER A CA 1
ATOM 8230 C C . SER A 1 1048 ? -4.209 20.390 -27.274 1.00 92.94 1048 SER A C 1
ATOM 8232 O O . SER A 1 1048 ? -3.414 19.785 -27.995 1.00 92.94 1048 SER A O 1
ATOM 8234 N N . MET A 1 1049 ? -5.509 20.455 -27.550 1.00 95.19 1049 MET A N 1
ATOM 8235 C CA . MET A 1 1049 ? -6.166 19.753 -28.654 1.00 95.19 1049 MET A CA 1
ATOM 8236 C C . MET A 1 1049 ? -6.038 20.467 -30.009 1.00 95.19 1049 MET A C 1
ATOM 8238 O O . MET A 1 1049 ? -6.257 19.830 -31.036 1.00 95.19 1049 MET A O 1
ATOM 8242 N N . GLY A 1 1050 ? -5.706 21.765 -30.039 1.00 95.44 1050 GLY A N 1
ATOM 8243 C CA . GLY A 1 1050 ? -5.794 22.576 -31.263 1.00 95.44 1050 GLY A CA 1
ATOM 8244 C C . GLY A 1 1050 ? -7.245 22.757 -31.728 1.00 95.44 1050 GLY A C 1
ATOM 8245 O O . GLY A 1 1050 ? -7.580 22.483 -32.876 1.00 95.44 1050 GLY A O 1
ATOM 8246 N N . GLY A 1 1051 ? -8.117 23.154 -30.799 1.00 95.12 1051 GLY A N 1
ATOM 8247 C CA . GLY A 1 1051 ? -9.573 23.147 -30.932 1.00 95.12 1051 GLY A CA 1
ATOM 8248 C C . GLY A 1 1051 ? -10.194 24.186 -31.867 1.00 95.12 1051 GLY A C 1
ATOM 8249 O O . GLY A 1 1051 ? -11.352 24.031 -32.241 1.00 95.12 1051 GLY A O 1
ATOM 8250 N N . LEU A 1 1052 ? -9.463 25.218 -32.296 1.00 96.38 1052 LEU A N 1
ATOM 8251 C CA . LEU A 1 1052 ? -9.918 26.129 -33.354 1.00 96.38 1052 LEU A CA 1
ATOM 8252 C C . LEU A 1 1052 ? -9.674 25.533 -34.749 1.00 96.38 1052 LEU A C 1
ATOM 8254 O O . LEU A 1 1052 ? -9.058 26.157 -35.612 1.00 96.38 1052 LEU A O 1
ATOM 8258 N N . ALA A 1 1053 ? -10.165 24.318 -34.970 1.00 97.00 1053 ALA A N 1
ATOM 8259 C CA . ALA A 1 1053 ? -10.175 23.637 -36.258 1.00 97.00 1053 ALA A CA 1
ATOM 8260 C C . ALA A 1 1053 ? -11.429 22.770 -36.386 1.00 97.00 1053 ALA A C 1
ATOM 8262 O O . ALA A 1 1053 ? -11.938 22.255 -35.391 1.00 97.00 1053 ALA A O 1
ATOM 8263 N N . GLU A 1 1054 ? -11.916 22.591 -37.615 1.00 97.25 1054 GLU A N 1
ATOM 8264 C CA . GLU A 1 1054 ? -13.144 21.829 -37.909 1.00 97.25 1054 GLU A CA 1
ATOM 8265 C C . GLU A 1 1054 ? -13.058 20.363 -37.444 1.00 97.25 1054 GLU A C 1
ATOM 8267 O O . GLU A 1 1054 ? -14.078 19.761 -37.113 1.00 97.25 1054 GLU A O 1
ATOM 8272 N N . TYR A 1 1055 ? -11.843 19.810 -37.350 1.00 97.62 1055 TYR A N 1
ATOM 8273 C CA . TYR A 1 1055 ? -11.569 18.543 -36.676 1.00 97.62 1055 TYR A CA 1
ATOM 8274 C C . TYR A 1 1055 ? -10.282 18.646 -35.847 1.00 97.62 1055 TYR A C 1
ATOM 8276 O O . TYR A 1 1055 ? -9.336 19.338 -36.226 1.00 97.62 1055 TYR A O 1
ATOM 8284 N N . CYS A 1 1056 ? -10.217 17.915 -34.737 1.00 96.62 1056 CYS A N 1
ATOM 8285 C CA . CYS A 1 1056 ? -9.020 17.767 -33.911 1.00 96.62 1056 CYS A CA 1
ATOM 8286 C C . CYS A 1 1056 ? -8.807 16.295 -33.522 1.00 96.62 1056 CYS A C 1
ATOM 8288 O O . CYS A 1 1056 ? -9.738 15.490 -33.539 1.00 96.62 1056 CYS A O 1
ATOM 8290 N N . VAL A 1 1057 ? -7.567 15.919 -33.196 1.00 97.75 1057 VAL A N 1
ATOM 8291 C CA . VAL A 1 1057 ? -7.233 14.560 -32.737 1.00 97.75 1057 VAL A CA 1
ATOM 8292 C C . VAL A 1 1057 ? -6.878 14.613 -31.259 1.00 97.75 1057 VAL A C 1
ATOM 8294 O O . VAL A 1 1057 ? -5.997 15.373 -30.859 1.00 97.75 1057 VAL A O 1
ATOM 8297 N N . VAL A 1 1058 ? -7.570 13.810 -30.452 1.00 97.44 1058 VAL A N 1
ATOM 8298 C CA . VAL A 1 1058 ? -7.518 13.885 -28.987 1.00 97.44 1058 VAL A CA 1
ATOM 8299 C C . VAL A 1 1058 ? -7.292 12.486 -28.395 1.00 97.44 1058 VAL A C 1
ATOM 8301 O O . VAL A 1 1058 ? -8.016 11.555 -28.757 1.00 97.44 1058 VAL A O 1
ATOM 8304 N N . PRO A 1 1059 ? -6.334 12.294 -27.467 1.00 96.75 1059 PRO A N 1
ATOM 8305 C CA . PRO A 1 1059 ? -6.200 11.048 -26.712 1.00 96.75 1059 PRO A CA 1
ATOM 8306 C C . PRO A 1 1059 ? -7.480 10.744 -25.923 1.00 96.75 1059 PRO A C 1
ATOM 8308 O O . PRO A 1 1059 ? -7.950 11.582 -25.153 1.00 96.75 1059 PRO A O 1
ATOM 8311 N N . ALA A 1 1060 ? -8.033 9.535 -26.056 1.00 96.62 1060 ALA A N 1
ATOM 8312 C CA . ALA A 1 1060 ? -9.366 9.202 -25.532 1.00 96.62 1060 ALA A CA 1
ATOM 8313 C C . ALA A 1 1060 ? -9.517 9.374 -24.004 1.00 96.62 1060 ALA A C 1
ATOM 8315 O O . ALA A 1 1060 ? -10.617 9.589 -23.494 1.00 96.62 1060 ALA A O 1
ATOM 8316 N N . ASN A 1 1061 ? -8.405 9.325 -23.265 1.00 96.50 1061 ASN A N 1
ATOM 8317 C CA . ASN A 1 1061 ? -8.355 9.570 -21.823 1.00 96.50 1061 ASN A CA 1
ATOM 8318 C C . ASN A 1 1061 ? -8.695 11.022 -21.419 1.00 96.50 1061 ASN A C 1
ATOM 8320 O O . ASN A 1 1061 ? -9.034 11.249 -20.260 1.00 96.50 1061 ASN A O 1
ATOM 8324 N N . ALA A 1 1062 ? -8.646 11.984 -22.346 1.00 96.94 1062 ALA A N 1
ATOM 8325 C CA . ALA A 1 1062 ? -9.030 13.379 -22.111 1.00 96.94 1062 ALA A CA 1
ATOM 8326 C C . ALA A 1 1062 ? -10.543 13.641 -22.243 1.00 96.94 1062 ALA A C 1
ATOM 8328 O O . ALA A 1 1062 ? -11.011 14.722 -21.890 1.00 96.94 1062 ALA A O 1
ATOM 8329 N N . LEU A 1 1063 ? -11.307 12.688 -22.787 1.00 97.94 1063 LEU A N 1
ATOM 8330 C CA . LEU A 1 1063 ? -12.693 12.898 -23.209 1.00 97.94 1063 LEU A CA 1
ATOM 8331 C C . LEU A 1 1063 ? -13.715 12.379 -22.184 1.00 97.94 1063 LEU A C 1
ATOM 8333 O O . LEU A 1 1063 ? -13.498 11.389 -21.477 1.00 97.94 1063 LEU A O 1
ATOM 8337 N N . ALA A 1 1064 ? -14.893 12.996 -22.173 1.00 98.06 1064 ALA A N 1
ATOM 8338 C CA . ALA A 1 1064 ? -16.112 12.467 -21.569 1.00 98.06 1064 ALA A CA 1
ATOM 8339 C C . ALA A 1 1064 ? -17.256 12.508 -22.590 1.00 98.06 1064 ALA A C 1
ATOM 8341 O O . ALA A 1 1064 ? -17.300 13.393 -23.443 1.00 98.06 1064 ALA A O 1
ATOM 8342 N N . VAL A 1 1065 ? -18.182 11.550 -22.499 1.00 97.69 1065 VAL A N 1
ATOM 8343 C CA . VAL A 1 1065 ? -19.410 11.556 -23.309 1.00 97.69 1065 VAL A CA 1
ATOM 8344 C C . VAL A 1 1065 ? -20.277 12.731 -22.865 1.00 97.69 1065 VAL A C 1
ATOM 8346 O O . VAL A 1 1065 ? -20.528 12.892 -21.669 1.00 97.69 1065 VAL A O 1
ATOM 8349 N N . LEU A 1 1066 ? -20.728 13.535 -23.824 1.00 97.50 1066 LEU A N 1
ATOM 8350 C CA . LEU A 1 1066 ? -21.661 14.635 -23.615 1.00 97.50 1066 LEU A CA 1
ATOM 8351 C C . LEU A 1 1066 ? -23.075 14.138 -23.973 1.00 97.50 1066 LEU A C 1
ATOM 8353 O O . LEU A 1 1066 ? -23.285 13.732 -25.112 1.00 97.50 1066 LEU A O 1
ATOM 8357 N N . PRO A 1 1067 ? -24.048 14.119 -23.049 1.00 95.00 1067 PRO A N 1
ATOM 8358 C CA . PRO A 1 1067 ? -25.399 13.663 -23.358 1.00 95.00 1067 PRO A CA 1
ATOM 8359 C C . PRO A 1 1067 ? -26.132 14.663 -24.264 1.00 95.00 1067 PRO A C 1
ATOM 8361 O O . PRO A 1 1067 ? -25.938 15.872 -24.160 1.00 95.00 1067 PRO A O 1
ATOM 8364 N N . ASN A 1 1068 ? -27.044 14.166 -25.105 1.00 92.12 1068 ASN A N 1
ATOM 8365 C CA . ASN A 1 1068 ? -27.834 14.979 -26.049 1.00 92.12 1068 ASN A CA 1
ATOM 8366 C C . ASN A 1 1068 ? -28.767 16.009 -25.371 1.00 92.12 1068 ASN A C 1
ATOM 8368 O O . ASN A 1 1068 ? -29.353 16.850 -26.047 1.00 92.12 1068 ASN A O 1
ATOM 8372 N N . SER A 1 1069 ? -28.915 15.933 -24.046 1.00 92.62 1069 SER A N 1
ATOM 8373 C CA . SER A 1 1069 ? -29.574 16.918 -23.181 1.00 92.62 1069 SER A CA 1
ATOM 8374 C C . SER A 1 1069 ? -28.791 18.235 -23.060 1.00 92.62 1069 SER A C 1
ATOM 8376 O O . SER A 1 1069 ? -29.384 19.269 -22.753 1.00 92.62 1069 SER A O 1
ATOM 8378 N N . LEU A 1 1070 ? -27.476 18.214 -23.310 1.00 94.50 1070 LEU A N 1
ATOM 8379 C CA . LEU A 1 1070 ? -26.580 19.361 -23.203 1.00 94.50 1070 LEU A CA 1
ATOM 8380 C C . LEU A 1 1070 ? -26.134 19.852 -24.595 1.00 94.50 1070 LEU A C 1
ATOM 8382 O O . LEU A 1 1070 ? -25.603 19.069 -25.385 1.00 94.50 1070 LEU A O 1
ATOM 8386 N N . PRO A 1 1071 ? -26.308 21.148 -24.924 1.00 94.31 1071 PRO A N 1
ATOM 8387 C CA . PRO A 1 1071 ? -25.922 21.681 -26.226 1.00 94.31 1071 PRO A CA 1
ATOM 8388 C C . PRO A 1 1071 ? -24.400 21.826 -26.344 1.00 94.31 1071 PRO A C 1
ATOM 8390 O O . PRO A 1 1071 ? -23.715 22.182 -25.380 1.00 94.31 1071 PRO A O 1
ATOM 8393 N N . TYR A 1 1072 ? -23.877 21.597 -27.551 1.00 94.81 1072 TYR A N 1
ATOM 8394 C CA . TYR A 1 1072 ? -22.443 21.645 -27.845 1.00 94.81 1072 TYR A CA 1
ATOM 8395 C C . TYR A 1 1072 ? -21.786 22.970 -27.433 1.00 94.81 1072 TYR A C 1
ATOM 8397 O O . TYR A 1 1072 ? -20.803 22.950 -26.689 1.00 94.81 1072 TYR A O 1
ATOM 8405 N N . THR A 1 1073 ? -22.334 24.109 -27.872 1.00 94.44 1073 THR A N 1
ATOM 8406 C CA . THR A 1 1073 ? -21.735 25.432 -27.640 1.00 94.44 1073 THR A CA 1
ATOM 8407 C C . THR A 1 1073 ? -21.606 25.751 -26.158 1.00 94.44 1073 THR A C 1
ATOM 8409 O O . THR A 1 1073 ? -20.519 26.072 -25.687 1.00 94.44 1073 THR A O 1
ATOM 8412 N N . GLU A 1 1074 ? -22.688 25.626 -25.391 1.00 93.31 1074 GLU A N 1
ATOM 8413 C CA . GLU A 1 1074 ? -22.655 25.952 -23.969 1.00 93.31 1074 GLU A CA 1
ATOM 8414 C C . GLU A 1 1074 ? -21.835 24.951 -23.140 1.00 93.31 1074 GLU A C 1
ATOM 8416 O O . GLU A 1 1074 ? -21.348 25.300 -22.067 1.00 93.31 1074 GLU A O 1
ATOM 8421 N N . SER A 1 1075 ? -21.612 23.737 -23.651 1.00 95.81 1075 SER A N 1
ATOM 8422 C CA . SER A 1 1075 ? -20.826 22.700 -22.970 1.00 95.81 1075 SER A CA 1
ATOM 8423 C C . SER A 1 1075 ? -19.313 22.802 -23.202 1.00 95.81 1075 SER A C 1
ATOM 8425 O O . SER A 1 1075 ? -18.554 22.165 -22.475 1.00 95.81 1075 SER A O 1
ATOM 8427 N N . ALA A 1 1076 ? -18.852 23.623 -24.154 1.00 95.06 1076 ALA A N 1
ATOM 8428 C CA . ALA A 1 1076 ? -17.427 23.854 -24.436 1.00 95.06 1076 ALA A CA 1
ATOM 8429 C C . ALA A 1 1076 ? -16.624 24.221 -23.171 1.00 95.06 1076 ALA A C 1
ATOM 8431 O O . ALA A 1 1076 ? -15.563 23.659 -22.889 1.00 95.06 1076 ALA A O 1
ATOM 8432 N N . ILE A 1 1077 ? -17.196 25.093 -22.335 1.00 94.19 1077 ILE A N 1
ATOM 8433 C CA . ILE A 1 1077 ? -16.553 25.613 -21.120 1.00 94.19 1077 ILE A CA 1
ATOM 8434 C C . ILE A 1 1077 ? -16.403 24.573 -19.997 1.00 94.19 1077 ILE A C 1
ATOM 8436 O O . ILE A 1 1077 ? -15.674 24.814 -19.029 1.00 94.19 1077 ILE A O 1
ATOM 8440 N N . LEU A 1 1078 ? -17.056 23.406 -20.110 1.00 96.06 1078 LEU A N 1
ATOM 8441 C CA . LEU A 1 1078 ? -16.901 22.313 -19.146 1.00 96.06 1078 LEU A CA 1
ATOM 8442 C C . LEU A 1 1078 ? -15.471 21.755 -19.147 1.00 96.06 1078 LEU A C 1
ATOM 8444 O O . LEU A 1 1078 ? -15.023 21.282 -18.108 1.00 96.06 1078 LEU A O 1
ATOM 8448 N N . GLY A 1 1079 ? -14.758 21.843 -20.277 1.00 93.44 1079 GLY A N 1
ATOM 8449 C CA . GLY A 1 1079 ? -13.416 21.285 -20.475 1.00 93.44 1079 GLY A CA 1
ATOM 8450 C C . GLY A 1 1079 ? -12.260 22.027 -19.792 1.00 93.44 1079 GLY A C 1
ATOM 8451 O O . GLY A 1 1079 ? -11.181 21.458 -19.622 1.00 93.44 1079 GLY A O 1
ATOM 8452 N N . CYS A 1 1080 ? -12.465 23.282 -19.375 1.00 94.00 1080 CYS A N 1
ATOM 8453 C CA . CYS A 1 1080 ? -11.449 24.075 -18.672 1.00 94.00 1080 CYS A CA 1
ATOM 8454 C C . CYS A 1 1080 ? -12.058 24.936 -17.562 1.00 94.00 1080 CYS A C 1
ATOM 8456 O O . CYS A 1 1080 ? -11.760 24.706 -16.395 1.00 94.00 1080 CYS A O 1
ATOM 8458 N N . ALA A 1 1081 ? -12.959 25.873 -17.880 1.00 92.69 1081 ALA A N 1
ATOM 8459 C CA . ALA A 1 1081 ? -13.474 26.826 -16.892 1.00 92.69 1081 ALA A CA 1
ATOM 8460 C C . ALA A 1 1081 ? -14.157 26.143 -15.690 1.00 92.69 1081 ALA A C 1
ATOM 8462 O O . ALA A 1 1081 ? -13.820 26.433 -14.540 1.00 92.69 1081 ALA A O 1
ATOM 8463 N N . VAL A 1 1082 ? -15.054 25.183 -15.950 1.00 95.00 1082 VAL A N 1
ATOM 8464 C CA . VAL A 1 1082 ? -15.721 24.405 -14.888 1.00 95.00 1082 VAL A CA 1
ATOM 8465 C C . VAL A 1 1082 ? -14.811 23.296 -14.345 1.00 95.00 1082 VAL A C 1
ATOM 8467 O O . VAL A 1 1082 ? -14.830 23.020 -13.148 1.00 95.00 1082 VAL A O 1
ATOM 8470 N N . PHE A 1 1083 ? -13.959 22.706 -15.189 1.00 96.69 1083 PHE A N 1
ATOM 8471 C CA . PHE A 1 1083 ? -12.987 21.672 -14.810 1.00 96.69 1083 PHE A CA 1
ATOM 8472 C C . PHE A 1 1083 ? -11.977 22.154 -13.762 1.00 96.69 1083 PHE A C 1
ATOM 8474 O O . PHE A 1 1083 ? -11.822 21.533 -12.711 1.00 96.69 1083 PHE A O 1
ATOM 8481 N N . THR A 1 1084 ? -11.338 23.297 -13.998 1.00 95.94 1084 THR A N 1
ATOM 8482 C CA . THR A 1 1084 ? -10.382 23.901 -13.067 1.00 95.94 1084 THR A CA 1
ATOM 8483 C C . THR A 1 1084 ? -11.070 24.428 -11.811 1.00 95.94 1084 THR A C 1
ATOM 8485 O O . THR A 1 1084 ? -10.558 24.211 -10.715 1.00 95.94 1084 THR A O 1
ATOM 8488 N N . ALA A 1 1085 ? -12.263 25.022 -11.922 1.00 95.81 1085 ALA A N 1
ATOM 8489 C CA . ALA A 1 1085 ? -13.051 25.411 -10.751 1.00 95.81 1085 ALA A CA 1
ATOM 8490 C C . ALA A 1 1085 ? -13.427 24.204 -9.864 1.00 95.81 1085 ALA A C 1
ATOM 8492 O O . ALA A 1 1085 ? -13.361 24.285 -8.634 1.00 95.81 1085 ALA A O 1
ATOM 8493 N N . TYR A 1 1086 ? -13.760 23.061 -10.476 1.00 97.00 1086 TYR A N 1
ATOM 8494 C CA . TYR A 1 1086 ? -14.025 21.814 -9.760 1.00 97.00 1086 TYR A CA 1
ATOM 8495 C C . TYR A 1 1086 ? -12.764 21.297 -9.071 1.00 97.00 1086 TYR A C 1
ATOM 8497 O O . TYR A 1 1086 ? -12.811 21.009 -7.881 1.00 97.00 1086 TYR A O 1
ATOM 8505 N N . GLY A 1 1087 ? -11.623 21.243 -9.765 1.00 96.94 1087 GLY A N 1
ATOM 8506 C CA . GLY A 1 1087 ? -10.348 20.822 -9.174 1.00 96.94 1087 GLY A CA 1
ATOM 8507 C C . GLY A 1 1087 ? -9.917 21.698 -7.994 1.00 96.94 1087 GLY A C 1
ATOM 8508 O O . GLY A 1 1087 ? -9.547 21.184 -6.933 1.00 96.94 1087 GLY A O 1
ATOM 8509 N N . ALA A 1 1088 ? -10.067 23.016 -8.136 1.00 97.50 1088 ALA A N 1
ATOM 8510 C CA . ALA A 1 1088 ? -9.742 23.988 -7.103 1.00 97.50 1088 ALA A CA 1
ATOM 8511 C C . ALA A 1 1088 ? -10.588 23.809 -5.836 1.00 97.50 1088 ALA A C 1
ATOM 8513 O O . ALA A 1 1088 ? -10.037 23.776 -4.737 1.00 97.50 1088 ALA A O 1
ATOM 8514 N N . LEU A 1 1089 ? -11.908 23.640 -5.961 1.00 97.38 1089 LEU A N 1
ATOM 8515 C CA . LEU A 1 1089 ? -12.797 23.523 -4.798 1.00 97.38 1089 LEU A CA 1
ATOM 8516 C C . LEU A 1 1089 ? -12.887 22.090 -4.245 1.00 97.38 1089 LEU A C 1
ATOM 8518 O O . LEU A 1 1089 ? -12.995 21.894 -3.033 1.00 97.38 1089 LEU A O 1
ATOM 8522 N N . ARG A 1 1090 ? -12.792 21.067 -5.102 1.00 95.50 1090 ARG A N 1
ATOM 8523 C CA . ARG A 1 1090 ? -12.882 19.654 -4.705 1.00 95.50 1090 ARG A CA 1
ATOM 8524 C C . ARG A 1 1090 ? -11.578 19.110 -4.134 1.00 95.50 1090 ARG A C 1
ATOM 8526 O O . ARG A 1 1090 ? -11.622 18.449 -3.100 1.00 95.50 1090 ARG A O 1
ATOM 8533 N N . HIS A 1 1091 ? -10.446 19.371 -4.792 1.00 95.12 1091 HIS A N 1
ATOM 8534 C CA . HIS A 1 1091 ? -9.168 18.718 -4.478 1.00 95.12 1091 HIS A CA 1
ATOM 8535 C C . HIS A 1 1091 ? -8.191 19.643 -3.747 1.00 95.12 1091 HIS A C 1
ATOM 8537 O O . HIS A 1 1091 ? -7.635 19.236 -2.731 1.00 95.12 1091 HIS A O 1
ATOM 8543 N N . ALA A 1 1092 ? -8.008 20.892 -4.193 1.00 96.12 1092 ALA A N 1
ATOM 8544 C CA . ALA A 1 1092 ? -7.100 21.829 -3.516 1.00 96.12 1092 ALA A CA 1
ATOM 8545 C C . ALA A 1 1092 ? -7.718 22.397 -2.220 1.00 96.12 1092 ALA A C 1
ATOM 8547 O O . ALA A 1 1092 ? -7.133 22.310 -1.131 1.00 96.12 1092 ALA A O 1
ATOM 8548 N N . ALA A 1 1093 ? -8.946 22.916 -2.297 1.00 95.88 1093 ALA A N 1
ATOM 8549 C CA . ALA A 1 1093 ? -9.678 23.406 -1.134 1.00 95.88 1093 ALA A CA 1
ATOM 8550 C C . ALA A 1 1093 ? -10.183 22.275 -0.219 1.00 95.88 1093 ALA A C 1
ATOM 8552 O O . ALA A 1 1093 ? -10.297 22.494 0.983 1.00 95.88 1093 ALA A O 1
ATOM 8553 N N . GLU A 1 1094 ? -10.403 21.050 -0.718 1.00 95.56 1094 GLU A N 1
ATOM 8554 C CA . GLU A 1 1094 ? -11.112 19.975 0.018 1.00 95.56 1094 GLU A CA 1
ATOM 8555 C C . GLU A 1 1094 ? -12.428 20.483 0.656 1.00 95.56 1094 GLU A C 1
ATOM 8557 O O . GLU A 1 1094 ? -12.738 20.153 1.806 1.00 95.56 1094 GLU A O 1
ATOM 8562 N N . MET A 1 1095 ? -13.145 21.364 -0.053 1.00 94.06 1095 MET A N 1
ATOM 8563 C CA . MET A 1 1095 ? -14.182 22.217 0.530 1.00 94.06 1095 MET A CA 1
ATOM 8564 C C . MET A 1 1095 ? -15.375 21.409 1.057 1.00 94.06 1095 MET A C 1
ATOM 8566 O O . MET A 1 1095 ? -15.769 20.386 0.486 1.00 94.06 1095 MET A O 1
ATOM 8570 N N . ARG A 1 1096 ? -15.958 21.884 2.156 1.00 91.38 1096 ARG A N 1
ATOM 8571 C CA . ARG A 1 1096 ? -17.027 21.231 2.911 1.00 91.38 1096 ARG A CA 1
ATOM 8572 C C . ARG A 1 1096 ? -18.310 22.050 2.854 1.00 91.38 1096 ARG A C 1
ATOM 8574 O O . ARG A 1 1096 ? -18.283 23.273 2.757 1.00 91.38 1096 ARG A O 1
ATOM 8581 N N . ALA A 1 1097 ? -19.443 21.367 2.993 1.00 91.88 1097 ALA A N 1
ATOM 8582 C CA . ALA A 1 1097 ? -20.705 22.046 3.250 1.00 91.88 1097 ALA A CA 1
ATOM 8583 C C . ALA A 1 1097 ? -20.611 22.818 4.580 1.00 91.88 1097 ALA A C 1
ATOM 8585 O O . ALA A 1 1097 ? -20.172 22.262 5.589 1.00 91.88 1097 ALA A O 1
ATOM 8586 N N . GLY A 1 1098 ? -21.011 24.088 4.563 1.00 92.31 1098 GLY A N 1
ATOM 8587 C CA . GLY A 1 1098 ? -20.862 25.032 5.669 1.00 92.31 1098 GLY A CA 1
ATOM 8588 C C . GLY A 1 1098 ? -19.601 25.905 5.625 1.00 92.31 1098 GLY A C 1
ATOM 8589 O O . GLY A 1 1098 ? -19.585 26.918 6.322 1.00 92.31 1098 GLY A O 1
ATOM 8590 N N . ASP A 1 1099 ? -18.591 25.592 4.802 1.00 96.94 1099 ASP A N 1
ATOM 8591 C CA . ASP A 1 1099 ? -17.417 26.465 4.629 1.00 96.94 1099 ASP A CA 1
ATOM 8592 C C . ASP A 1 1099 ? -17.831 27.809 3.994 1.00 96.94 1099 ASP A C 1
ATOM 8594 O O . ASP A 1 1099 ? -18.682 27.854 3.101 1.00 96.94 1099 ASP A O 1
ATOM 8598 N N . SER A 1 1100 ? -17.215 28.905 4.434 1.00 98.12 1100 SER A N 1
ATOM 8599 C CA . SER A 1 1100 ? -17.333 30.231 3.817 1.00 98.12 1100 SER A CA 1
ATOM 8600 C C . SER A 1 1100 ? -16.272 30.426 2.726 1.00 98.12 1100 SER A C 1
ATOM 8602 O O . SER A 1 1100 ? -15.111 30.038 2.895 1.00 98.12 1100 SER A O 1
ATOM 8604 N N . VAL A 1 1101 ? -16.664 31.015 1.593 1.00 98.62 1101 VAL A N 1
ATOM 8605 C CA . VAL A 1 1101 ? -15.848 31.072 0.372 1.00 98.62 1101 VAL A CA 1
ATOM 8606 C C . VAL A 1 1101 ? -15.760 32.494 -0.173 1.00 98.62 1101 VAL A C 1
ATOM 8608 O O . VAL A 1 1101 ? -16.784 33.143 -0.364 1.00 98.62 1101 VAL A O 1
ATOM 8611 N N . ALA A 1 1102 ? -14.554 32.959 -0.506 1.00 98.62 1102 ALA A N 1
ATOM 8612 C CA . ALA A 1 1102 ? -14.347 34.153 -1.329 1.00 98.62 1102 ALA A CA 1
ATOM 8613 C C . ALA A 1 1102 ? -13.718 33.790 -2.681 1.00 98.62 1102 ALA A C 1
ATOM 8615 O O . ALA A 1 1102 ? -12.793 32.981 -2.738 1.00 98.62 1102 ALA A O 1
ATOM 8616 N N . VAL A 1 1103 ? -14.175 34.417 -3.766 1.00 98.44 1103 VAL A N 1
ATOM 8617 C CA . VAL A 1 1103 ? -13.626 34.243 -5.120 1.00 98.44 1103 VAL A CA 1
ATOM 8618 C C . VAL A 1 1103 ? -13.187 35.599 -5.665 1.00 98.44 1103 VAL A C 1
ATOM 8620 O O . VAL A 1 1103 ? -14.013 36.490 -5.855 1.00 98.44 1103 VAL A O 1
ATOM 8623 N N . ILE A 1 1104 ? -11.883 35.748 -5.906 1.00 97.75 1104 ILE A N 1
ATOM 8624 C CA . ILE A 1 1104 ? -11.243 36.985 -6.358 1.00 97.75 1104 ILE A CA 1
ATOM 8625 C C . ILE A 1 1104 ? -10.967 36.900 -7.862 1.00 97.75 1104 ILE A C 1
ATOM 8627 O O . ILE A 1 1104 ? -10.120 36.127 -8.317 1.00 97.75 1104 ILE A O 1
ATOM 8631 N N . GLY A 1 1105 ? -11.701 37.725 -8.611 1.00 93.88 1105 GLY A N 1
ATOM 8632 C CA . GLY A 1 1105 ? -11.782 37.740 -10.066 1.00 93.88 1105 GLY A CA 1
ATOM 8633 C C . GLY A 1 1105 ? -12.917 36.867 -10.584 1.00 93.88 1105 GLY A C 1
ATOM 8634 O O . GLY A 1 1105 ? -12.766 35.653 -10.721 1.00 93.88 1105 GLY A O 1
ATOM 8635 N N . VAL A 1 1106 ? -14.045 37.478 -10.951 1.00 91.62 1106 VAL A N 1
ATOM 8636 C CA . VAL A 1 1106 ? -15.241 36.769 -11.438 1.00 91.62 1106 VAL A CA 1
ATOM 8637 C C . VAL A 1 1106 ? -15.217 36.650 -12.968 1.00 91.62 1106 VAL A C 1
ATOM 8639 O O . VAL A 1 1106 ? -16.199 36.873 -13.671 1.00 91.62 1106 VAL A O 1
ATOM 8642 N N . GLY A 1 1107 ? -14.050 36.281 -13.503 1.00 86.81 1107 GLY A N 1
ATOM 8643 C CA . GLY A 1 1107 ? -13.909 35.830 -14.887 1.00 86.81 1107 GLY A CA 1
ATOM 8644 C C . GLY A 1 1107 ? -14.450 34.409 -15.074 1.00 86.81 1107 GLY A C 1
ATOM 8645 O O . GLY A 1 1107 ? -15.053 33.832 -14.175 1.00 86.81 1107 GLY A O 1
ATOM 8646 N N . GLY A 1 1108 ? -14.182 33.796 -16.228 1.00 85.19 1108 GLY A N 1
ATOM 8647 C CA . GLY A 1 1108 ? -14.742 32.486 -16.587 1.00 85.19 1108 GLY A CA 1
ATOM 8648 C C . GLY A 1 1108 ? -14.527 31.339 -15.584 1.00 85.19 1108 GLY A C 1
ATOM 8649 O O . GLY A 1 1108 ? -15.432 30.533 -15.377 1.00 85.19 1108 GLY A O 1
ATOM 8650 N N . VAL A 1 1109 ? -13.351 31.261 -14.951 1.00 91.81 1109 VAL A N 1
ATOM 8651 C CA . VAL A 1 1109 ? -13.093 30.268 -13.889 1.00 91.81 1109 VAL A CA 1
ATOM 8652 C C . VAL A 1 1109 ? -13.765 30.709 -12.585 1.00 91.81 1109 VAL A C 1
ATOM 8654 O O . VAL A 1 1109 ? -14.462 29.914 -11.966 1.00 91.81 1109 VAL A O 1
ATOM 8657 N N . GLY A 1 1110 ? -13.642 31.981 -12.190 1.00 93.69 1110 GLY A N 1
ATOM 8658 C CA . GLY A 1 1110 ? -14.243 32.500 -10.957 1.00 93.69 1110 GLY A CA 1
ATOM 8659 C C . GLY A 1 1110 ? -15.769 32.364 -10.912 1.00 93.69 1110 GLY A C 1
ATOM 8660 O O . GLY A 1 1110 ? -16.315 31.887 -9.921 1.00 93.69 1110 GLY A O 1
ATOM 8661 N N . SER A 1 1111 ? -16.467 32.671 -12.006 1.00 92.38 1111 SER A N 1
ATOM 8662 C CA . SER A 1 1111 ? -17.917 32.468 -12.133 1.00 92.38 1111 SER A CA 1
ATOM 8663 C C . SER A 1 1111 ? -18.332 30.989 -12.113 1.00 92.38 1111 SER A C 1
ATOM 8665 O O . SER A 1 1111 ? -19.448 30.665 -11.698 1.00 92.38 1111 SER A O 1
ATOM 8667 N N . SER A 1 1112 ? -17.423 30.079 -12.477 1.00 94.25 1112 SER A N 1
ATOM 8668 C CA . SER A 1 1112 ? -17.591 28.634 -12.286 1.00 94.25 1112 SER A CA 1
ATOM 8669 C C . SER A 1 1112 ? -17.337 28.223 -10.824 1.00 94.25 1112 SER A C 1
ATOM 8671 O O . SER A 1 1112 ? -18.080 27.407 -10.278 1.00 94.25 1112 SER A O 1
ATOM 8673 N N . CYS A 1 1113 ? -16.358 28.836 -10.144 1.00 95.75 1113 CYS A N 1
ATOM 8674 C CA . CYS A 1 1113 ? -16.102 28.632 -8.713 1.00 95.75 1113 CYS A CA 1
ATOM 8675 C C . CYS A 1 1113 ? -17.298 29.050 -7.845 1.00 95.75 1113 CYS A C 1
ATOM 8677 O O . CYS A 1 1113 ? -17.641 28.317 -6.924 1.00 95.75 1113 CYS A O 1
ATOM 8679 N N . LEU A 1 1114 ? -17.976 30.166 -8.147 1.00 95.56 1114 LEU A N 1
ATOM 8680 C CA . LEU A 1 1114 ? -19.191 30.586 -7.424 1.00 95.56 1114 LEU A CA 1
ATOM 8681 C C . LEU A 1 1114 ? -20.293 29.512 -7.486 1.00 95.56 1114 LEU A C 1
ATOM 8683 O O . LEU A 1 1114 ? -20.867 29.140 -6.460 1.00 95.56 1114 LEU A O 1
ATOM 8687 N N . GLN A 1 1115 ? -20.542 28.970 -8.683 1.00 94.25 1115 GLN A N 1
ATOM 8688 C CA . GLN A 1 1115 ? -21.550 27.930 -8.907 1.00 94.25 1115 GLN A CA 1
ATOM 8689 C C . GLN A 1 1115 ? -21.191 26.627 -8.178 1.00 94.25 1115 GLN A C 1
ATOM 8691 O O . GLN A 1 1115 ? -22.047 26.031 -7.528 1.00 94.25 1115 GLN A O 1
ATOM 8696 N N . ILE A 1 1116 ? -19.922 26.203 -8.223 1.00 94.38 1116 ILE A N 1
ATOM 8697 C CA . ILE A 1 1116 ? -19.452 24.987 -7.537 1.00 94.38 1116 ILE A CA 1
ATOM 8698 C C . ILE A 1 1116 ? -19.443 25.163 -6.012 1.00 94.38 1116 ILE A C 1
ATOM 8700 O O . ILE A 1 1116 ? -19.852 24.245 -5.302 1.00 94.38 1116 ILE A O 1
ATOM 8704 N N . ALA A 1 1117 ? -19.056 26.334 -5.497 1.00 96.25 1117 ALA A N 1
ATOM 8705 C CA . ALA A 1 1117 ? -19.094 26.633 -4.066 1.00 96.25 1117 ALA A CA 1
ATOM 8706 C C . ALA A 1 1117 ? -20.525 26.509 -3.516 1.00 96.25 1117 ALA A C 1
ATOM 8708 O O . ALA A 1 1117 ? -20.771 25.788 -2.546 1.00 96.25 1117 ALA A O 1
ATOM 8709 N N . LYS A 1 1118 ? -21.493 27.121 -4.209 1.00 94.25 1118 LYS A N 1
ATOM 8710 C CA . LYS A 1 1118 ? -22.923 26.992 -3.905 1.00 94.25 1118 LYS A CA 1
ATOM 8711 C C . LYS A 1 1118 ? -23.417 25.544 -4.030 1.00 94.25 1118 LYS A C 1
ATOM 8713 O O . LYS A 1 1118 ? -24.122 25.068 -3.144 1.00 94.25 1118 LYS A O 1
ATOM 8718 N N . ALA A 1 1119 ? -23.021 24.821 -5.079 1.00 91.12 1119 ALA A N 1
ATOM 8719 C CA . ALA A 1 1119 ? -23.414 23.426 -5.303 1.00 91.12 1119 ALA A CA 1
ATOM 8720 C C . ALA A 1 1119 ? -22.887 22.450 -4.236 1.00 91.12 1119 ALA A C 1
ATOM 8722 O O . ALA A 1 1119 ? -23.546 21.462 -3.919 1.00 91.12 1119 ALA A O 1
ATOM 8723 N N . PHE A 1 1120 ? -21.707 22.719 -3.672 1.00 93.62 1120 PHE A N 1
ATOM 8724 C CA . PHE A 1 1120 ? -21.122 21.948 -2.570 1.00 93.62 1120 PHE A CA 1
ATOM 8725 C C . PHE A 1 1120 ? -21.650 22.379 -1.186 1.00 93.62 1120 PHE A C 1
ATOM 8727 O O . PHE A 1 1120 ? -21.281 21.774 -0.179 1.00 93.62 1120 PHE A O 1
ATOM 8734 N N . GLY A 1 1121 ? -22.533 23.383 -1.124 1.00 92.94 1121 GLY A N 1
ATOM 8735 C CA . GLY A 1 1121 ? -23.184 23.830 0.106 1.00 92.94 1121 GLY A CA 1
ATOM 8736 C C . GLY A 1 1121 ? -22.343 24.774 0.964 1.00 92.94 1121 GLY A C 1
ATOM 8737 O O . GLY A 1 1121 ? -22.419 24.686 2.189 1.00 92.94 1121 GLY A O 1
ATOM 8738 N N . ALA A 1 1122 ? -21.534 25.648 0.355 1.00 96.06 1122 ALA A N 1
ATOM 8739 C CA . ALA A 1 1122 ? -20.902 26.760 1.067 1.00 96.06 1122 ALA A CA 1
ATOM 8740 C C . ALA A 1 1122 ? -21.945 27.601 1.832 1.00 96.06 1122 ALA A C 1
ATOM 8742 O O . ALA A 1 1122 ? -23.058 27.806 1.342 1.00 96.06 1122 ALA A O 1
ATOM 8743 N N . SER A 1 1123 ? -21.591 28.075 3.029 1.00 91.38 1123 SER A N 1
ATOM 8744 C CA . SER A 1 1123 ? -22.467 28.926 3.853 1.00 91.38 1123 SER A CA 1
ATOM 8745 C C . SER A 1 1123 ? -22.541 30.353 3.314 1.00 91.38 1123 SER A C 1
ATOM 8747 O O . SER A 1 1123 ? -23.621 30.929 3.225 1.00 91.38 1123 SER A O 1
ATOM 8749 N N . GLU A 1 1124 ? -21.393 30.883 2.900 1.00 93.50 1124 GLU A N 1
ATOM 8750 C CA . GLU A 1 1124 ? -21.234 32.198 2.291 1.00 93.50 1124 GLU A CA 1
ATOM 8751 C C . GLU A 1 1124 ? -20.402 32.091 1.015 1.00 93.50 1124 GLU A C 1
ATOM 8753 O O . GLU A 1 1124 ? -19.418 31.350 0.967 1.00 93.50 1124 GLU A O 1
ATOM 8758 N N . VAL A 1 1125 ? -20.789 32.842 -0.018 1.00 97.88 1125 VAL A N 1
ATOM 8759 C CA . VAL A 1 1125 ? -20.128 32.867 -1.327 1.00 97.88 1125 VAL A CA 1
ATOM 8760 C C . VAL A 1 1125 ? -19.919 34.327 -1.731 1.00 97.88 1125 VAL A C 1
ATOM 8762 O O . VAL A 1 1125 ? -20.810 34.978 -2.278 1.00 97.88 1125 VAL A O 1
ATOM 8765 N N . ILE A 1 1126 ? -18.733 34.852 -1.429 1.00 98.50 1126 ILE A N 1
ATOM 8766 C CA . ILE A 1 1126 ? -18.354 36.254 -1.621 1.00 98.50 1126 ILE A CA 1
ATOM 8767 C C . ILE A 1 1126 ? -17.644 36.416 -2.970 1.00 98.50 1126 ILE A C 1
ATOM 8769 O O . ILE A 1 1126 ? -16.550 35.890 -3.180 1.00 98.50 1126 ILE A O 1
ATOM 8773 N N . ALA A 1 1127 ? -18.249 37.166 -3.885 1.00 98.25 1127 ALA A N 1
ATOM 8774 C CA . ALA A 1 1127 ? -17.664 37.524 -5.173 1.00 98.25 1127 ALA A CA 1
ATOM 8775 C C . ALA A 1 1127 ? -16.883 38.844 -5.079 1.00 98.25 1127 ALA A C 1
ATOM 8777 O O . ALA A 1 1127 ? -17.429 39.849 -4.622 1.00 98.25 1127 ALA A O 1
ATOM 8778 N N . VAL A 1 1128 ? -15.632 38.861 -5.546 1.00 97.88 1128 VAL A N 1
ATOM 8779 C CA . VAL A 1 1128 ? -14.789 40.066 -5.595 1.00 97.88 1128 VAL A CA 1
ATOM 8780 C C . VAL A 1 1128 ? -14.334 40.329 -7.026 1.00 97.88 1128 VAL A C 1
ATOM 8782 O O . VAL A 1 1128 ? -13.694 39.482 -7.646 1.00 97.88 1128 VAL A O 1
ATOM 8785 N N . ASP A 1 1129 ? -14.627 41.519 -7.538 1.00 95.62 1129 ASP A N 1
ATOM 8786 C CA . ASP A 1 1129 ? -14.198 42.003 -8.855 1.00 95.62 1129 ASP A CA 1
ATOM 8787 C C . ASP A 1 1129 ? -14.048 43.538 -8.806 1.00 95.62 1129 ASP A C 1
ATOM 8789 O O . ASP A 1 1129 ? -14.154 44.137 -7.736 1.00 95.62 1129 ASP A O 1
ATOM 8793 N N . VAL A 1 1130 ? -13.796 44.187 -9.943 1.00 94.31 1130 VAL A N 1
ATOM 8794 C CA . VAL A 1 1130 ? -13.750 45.657 -10.069 1.00 94.31 1130 VAL A CA 1
ATOM 8795 C C . VAL A 1 1130 ? -14.899 46.219 -10.915 1.00 94.31 1130 VAL A C 1
ATOM 8797 O O . VAL A 1 1130 ? -15.202 47.408 -10.824 1.00 94.31 1130 VAL A O 1
ATOM 8800 N N . LEU A 1 1131 ? -15.566 45.380 -11.719 1.00 91.94 1131 LEU A N 1
ATOM 8801 C CA . LEU A 1 1131 ? -16.698 45.783 -12.560 1.00 91.94 1131 LEU A CA 1
ATOM 8802 C C . LEU A 1 1131 ? -18.034 45.406 -11.909 1.00 91.94 1131 LEU A C 1
ATOM 8804 O O . LEU A 1 1131 ? -18.307 44.227 -11.679 1.00 91.94 1131 LEU A O 1
ATOM 8808 N N . ASP A 1 1132 ? -18.905 46.394 -11.684 1.00 92.12 1132 ASP A N 1
ATOM 8809 C CA . ASP A 1 1132 ? -20.222 46.169 -11.067 1.00 92.12 1132 ASP A CA 1
ATOM 8810 C C . ASP A 1 1132 ? -21.100 45.209 -11.893 1.00 92.12 1132 ASP A C 1
ATOM 8812 O O . ASP A 1 1132 ? -21.794 44.371 -11.328 1.00 92.12 1132 ASP A O 1
ATOM 8816 N N . GLU A 1 1133 ? -21.007 45.248 -13.227 1.00 89.06 1133 GLU A N 1
ATOM 8817 C CA . GLU A 1 1133 ? -21.726 44.332 -14.130 1.00 89.06 1133 GLU A CA 1
ATOM 8818 C C . GLU A 1 1133 ? -21.339 42.856 -13.916 1.00 89.06 1133 GLU A C 1
ATOM 8820 O O . GLU A 1 1133 ? -22.187 41.962 -13.984 1.00 89.06 1133 GLU A O 1
ATOM 8825 N N . LYS A 1 1134 ? -20.060 42.586 -13.606 1.00 89.62 1134 LYS A N 1
ATOM 8826 C CA . LYS A 1 1134 ? -19.585 41.234 -13.269 1.00 89.62 1134 LYS A CA 1
ATOM 8827 C C . LYS A 1 1134 ? -20.067 40.805 -11.890 1.00 89.62 1134 LYS A C 1
ATOM 8829 O O . LYS A 1 1134 ? -20.426 39.644 -11.717 1.00 89.62 1134 LYS A O 1
ATOM 8834 N N . LEU A 1 1135 ? -20.129 41.732 -10.935 1.00 93.75 1135 LEU A N 1
ATOM 8835 C CA . LEU A 1 1135 ? -20.657 41.476 -9.594 1.00 93.75 1135 LEU A CA 1
ATOM 8836 C C . LEU A 1 1135 ? -22.171 41.217 -9.599 1.00 93.75 1135 LEU A C 1
ATOM 8838 O O . LEU A 1 1135 ? -22.627 40.315 -8.902 1.00 93.75 1135 LEU A O 1
ATOM 8842 N N . GLU A 1 1136 ? -22.949 41.921 -10.420 1.00 91.31 1136 GLU A N 1
ATOM 8843 C CA . GLU A 1 1136 ? -24.384 41.643 -10.557 1.00 91.31 1136 GLU A CA 1
ATOM 8844 C C . GLU A 1 1136 ? -24.621 40.278 -11.224 1.00 91.31 1136 GLU A C 1
ATOM 8846 O O . GLU A 1 1136 ? -25.378 39.450 -10.714 1.00 91.31 1136 GLU A O 1
ATOM 8851 N N . SER A 1 1137 ? -23.869 39.961 -12.286 1.00 89.25 1137 SER A N 1
ATOM 8852 C CA . SER A 1 1137 ? -23.860 38.613 -12.873 1.00 89.25 1137 SER A CA 1
ATOM 8853 C C . SER A 1 1137 ? -23.495 37.534 -11.837 1.00 89.25 1137 SER A C 1
ATOM 8855 O O . SER A 1 1137 ? -24.177 36.508 -11.741 1.00 89.25 1137 SER A O 1
ATOM 8857 N N . ALA A 1 1138 ? -22.499 37.795 -10.979 1.00 93.06 1138 ALA A N 1
ATOM 8858 C CA . ALA A 1 1138 ? -22.065 36.897 -9.906 1.00 93.06 1138 ALA A CA 1
ATOM 8859 C C . ALA A 1 1138 ? -23.200 36.507 -8.945 1.00 93.06 1138 ALA A C 1
ATOM 8861 O O . ALA A 1 1138 ? -23.273 35.346 -8.531 1.00 93.06 1138 ALA A O 1
ATOM 8862 N N . ARG A 1 1139 ? -24.116 37.434 -8.625 1.00 92.31 1139 ARG A N 1
ATOM 8863 C CA . ARG A 1 1139 ? -25.303 37.155 -7.795 1.00 92.31 1139 ARG A CA 1
ATOM 8864 C C . ARG A 1 1139 ? -26.206 36.118 -8.452 1.00 92.31 1139 ARG A C 1
ATOM 8866 O O . ARG A 1 1139 ? -26.579 35.133 -7.814 1.00 92.31 1139 ARG A O 1
ATOM 8873 N N . THR A 1 1140 ? -26.483 36.275 -9.749 1.00 89.56 1140 THR A N 1
ATOM 8874 C CA . THR A 1 1140 ? -27.301 35.312 -10.513 1.00 89.56 1140 THR A CA 1
ATOM 8875 C C . THR A 1 1140 ? -26.660 33.920 -10.586 1.00 89.56 1140 THR A C 1
ATOM 8877 O O . THR A 1 1140 ? -27.367 32.911 -10.589 1.00 89.56 1140 THR A O 1
ATOM 8880 N N . LEU A 1 1141 ? -25.323 33.858 -10.573 1.00 89.88 1141 LEU A N 1
ATOM 8881 C CA . LEU A 1 1141 ? -24.532 32.624 -10.597 1.00 89.88 1141 LEU A CA 1
ATOM 8882 C C . LEU A 1 1141 ? -24.243 32.043 -9.199 1.00 89.88 1141 LEU A C 1
ATOM 8884 O O . LEU A 1 1141 ? -23.671 30.961 -9.096 1.00 89.88 1141 LEU A O 1
ATOM 8888 N N . GLY A 1 1142 ? -24.695 32.694 -8.121 1.00 89.12 1142 GLY A N 1
ATOM 8889 C CA . GLY A 1 1142 ? -24.732 32.104 -6.782 1.00 89.12 1142 GLY A CA 1
ATOM 8890 C C . GLY A 1 1142 ? -23.982 32.833 -5.672 1.00 89.12 1142 GLY A C 1
ATOM 8891 O O . GLY A 1 1142 ? -23.982 32.316 -4.558 1.00 89.12 1142 GLY A O 1
ATOM 8892 N N . ALA A 1 1143 ? -23.390 34.000 -5.930 1.00 95.75 1143 ALA A N 1
ATOM 8893 C CA . ALA A 1 1143 ? -22.801 34.819 -4.875 1.00 95.75 1143 ALA A CA 1
ATOM 8894 C C . ALA A 1 1143 ? -23.877 35.352 -3.910 1.00 95.75 1143 ALA A C 1
ATOM 8896 O O . ALA A 1 1143 ? -24.862 35.957 -4.341 1.00 95.75 1143 ALA A O 1
ATOM 8897 N N . THR A 1 1144 ? -23.676 35.162 -2.606 1.00 96.50 1144 THR A N 1
ATOM 8898 C CA . THR A 1 1144 ? -24.483 35.793 -1.547 1.00 96.50 1144 THR A CA 1
ATOM 8899 C C . THR A 1 1144 ? -24.087 37.265 -1.399 1.00 96.50 1144 THR A C 1
ATOM 8901 O O . THR A 1 1144 ? -24.933 38.166 -1.386 1.00 96.50 1144 THR A O 1
ATOM 8904 N N . HIS A 1 1145 ? -22.779 37.518 -1.399 1.00 97.50 1145 HIS A N 1
ATOM 8905 C CA . HIS A 1 1145 ? -22.168 38.826 -1.206 1.00 97.50 1145 HIS A CA 1
ATOM 8906 C C . HIS A 1 1145 ? -21.309 39.235 -2.410 1.00 97.50 1145 HIS A C 1
ATOM 8908 O O . HIS A 1 1145 ? -20.726 38.397 -3.095 1.00 97.50 1145 HIS A O 1
ATOM 8914 N N . THR A 1 1146 ? -21.207 40.542 -2.653 1.00 98.00 1146 THR A N 1
ATOM 8915 C CA . THR A 1 1146 ? -20.363 41.137 -3.702 1.00 98.00 1146 THR A CA 1
ATOM 8916 C C . THR A 1 1146 ? -19.520 42.254 -3.109 1.00 98.00 1146 THR A C 1
ATOM 8918 O O . THR A 1 1146 ? -20.038 43.025 -2.303 1.00 98.00 1146 THR A O 1
ATOM 8921 N N . VAL A 1 1147 ? -18.272 42.371 -3.550 1.00 97.88 1147 VAL A N 1
ATOM 8922 C CA . VAL A 1 1147 ? -17.301 43.369 -3.086 1.00 97.88 1147 VAL A CA 1
ATOM 8923 C C . VAL A 1 1147 ? -16.622 43.990 -4.304 1.00 97.88 1147 VAL A C 1
ATOM 8925 O O . VAL A 1 1147 ? -16.103 43.252 -5.147 1.00 97.88 1147 VAL A O 1
ATOM 8928 N N . ASN A 1 1148 ? -16.619 45.321 -4.416 1.00 97.50 1148 ASN A N 1
ATOM 8929 C CA . ASN A 1 1148 ? -15.947 46.009 -5.521 1.00 97.50 1148 ASN A CA 1
ATOM 8930 C C . ASN A 1 1148 ? -14.564 46.507 -5.076 1.00 97.50 1148 ASN A C 1
ATOM 8932 O O . ASN A 1 1148 ? -14.426 47.573 -4.476 1.00 97.50 1148 ASN A O 1
ATOM 8936 N N . ALA A 1 1149 ? -13.524 45.760 -5.446 1.00 96.00 1149 ALA A N 1
ATOM 8937 C CA . ALA A 1 1149 ? -12.135 46.011 -5.060 1.00 96.00 1149 ALA A CA 1
ATOM 8938 C C . ALA A 1 1149 ? -11.508 47.286 -5.670 1.00 96.00 1149 ALA A C 1
ATOM 8940 O O . ALA A 1 1149 ? -10.343 47.574 -5.402 1.00 96.00 1149 ALA A O 1
ATOM 8941 N N . ALA A 1 1150 ? -12.245 48.043 -6.492 1.00 94.62 1150 ALA A N 1
ATOM 8942 C CA . ALA A 1 1150 ? -11.868 49.388 -6.938 1.00 94.62 1150 ALA A CA 1
ATOM 8943 C C . ALA A 1 1150 ? -12.544 50.513 -6.122 1.00 94.62 1150 ALA A C 1
ATOM 8945 O O . ALA A 1 1150 ? -12.262 51.687 -6.362 1.00 94.62 1150 ALA A O 1
ATOM 8946 N N . LYS A 1 1151 ? -13.435 50.173 -5.177 1.00 96.06 1151 LYS A N 1
ATOM 8947 C CA . LYS A 1 1151 ? -14.196 51.113 -4.330 1.00 96.06 1151 LYS A CA 1
ATOM 8948 C C . LYS A 1 1151 ? -13.937 50.930 -2.830 1.00 96.06 1151 LYS A C 1
ATOM 8950 O O . LYS A 1 1151 ? -14.016 51.905 -2.090 1.00 96.06 1151 LYS A O 1
ATOM 8955 N N . GLU A 1 1152 ? -13.642 49.708 -2.389 1.00 95.50 1152 GLU A N 1
ATOM 8956 C CA . GLU A 1 1152 ? -13.441 49.328 -0.981 1.00 95.50 1152 GLU A CA 1
ATOM 8957 C C . GLU A 1 1152 ? -12.279 48.321 -0.837 1.00 95.50 1152 GLU A C 1
ATOM 8959 O O . GLU A 1 1152 ? -11.936 47.632 -1.803 1.00 95.50 1152 GLU A O 1
ATOM 8964 N N . ASP A 1 1153 ? -11.661 48.204 0.349 1.00 96.81 1153 ASP A N 1
ATOM 8965 C CA . ASP A 1 1153 ? -10.656 47.154 0.574 1.00 96.81 1153 ASP A CA 1
ATOM 8966 C C . ASP A 1 1153 ? -11.336 45.783 0.681 1.00 96.81 1153 ASP A C 1
ATOM 8968 O O . ASP A 1 1153 ? -12.123 45.504 1.590 1.00 96.81 1153 ASP A O 1
ATOM 8972 N N . ALA A 1 1154 ? -11.007 44.898 -0.259 1.00 96.81 1154 ALA A N 1
ATOM 8973 C CA . ALA A 1 1154 ? -11.652 43.598 -0.349 1.00 96.81 1154 ALA A CA 1
ATOM 8974 C C . ALA A 1 1154 ? -11.320 42.644 0.811 1.00 96.81 1154 ALA A C 1
ATOM 8976 O O . ALA A 1 1154 ? -12.124 41.768 1.123 1.00 96.81 1154 ALA A O 1
ATOM 8977 N N . VAL A 1 1155 ? -10.158 42.786 1.454 1.00 97.81 1155 VAL A N 1
ATOM 8978 C CA . VAL A 1 1155 ? -9.747 41.950 2.591 1.00 97.81 1155 VAL A CA 1
ATOM 8979 C C . VAL A 1 1155 ? -10.487 42.379 3.853 1.00 97.81 1155 VAL A C 1
ATOM 8981 O O . VAL A 1 1155 ? -10.938 41.522 4.615 1.00 97.81 1155 VAL A O 1
ATOM 8984 N N . GLU A 1 1156 ? -10.613 43.685 4.084 1.00 97.56 1156 GLU A N 1
ATOM 8985 C CA . GLU A 1 1156 ? -11.391 44.224 5.203 1.00 97.56 1156 GLU A CA 1
ATOM 8986 C C . GLU A 1 1156 ? -12.875 43.899 5.023 1.00 97.56 1156 GLU A C 1
ATOM 8988 O O . GLU A 1 1156 ? -13.475 43.297 5.914 1.00 97.56 1156 GLU A O 1
ATOM 8993 N N . ARG A 1 1157 ? -13.436 44.128 3.829 1.00 97.81 1157 ARG A N 1
ATOM 8994 C CA . ARG A 1 1157 ? -14.843 43.820 3.542 1.00 97.81 1157 ARG A CA 1
ATOM 8995 C C . ARG A 1 1157 ? -15.175 42.325 3.652 1.00 97.81 1157 ARG A C 1
ATOM 8997 O O . ARG A 1 1157 ? -16.212 41.973 4.212 1.00 97.81 1157 ARG A O 1
ATOM 9004 N N . ILE A 1 1158 ? -14.290 41.424 3.205 1.00 98.31 1158 ILE A N 1
ATOM 9005 C CA . ILE A 1 1158 ? -14.447 39.971 3.434 1.00 98.31 1158 ILE A CA 1
ATOM 9006 C C . ILE A 1 1158 ? -14.457 39.641 4.934 1.00 98.31 1158 ILE A C 1
ATOM 9008 O O . ILE A 1 1158 ? -15.246 38.799 5.371 1.00 98.31 1158 ILE A O 1
ATOM 9012 N N . LYS A 1 1159 ? -13.600 40.285 5.735 1.00 97.31 1159 LYS A N 1
ATOM 9013 C CA . LYS A 1 1159 ? -13.571 40.074 7.188 1.00 97.31 1159 LYS A CA 1
ATOM 9014 C C . LYS A 1 1159 ? -14.844 40.579 7.851 1.00 97.31 1159 LYS A C 1
ATOM 9016 O O . LYS A 1 1159 ? -15.394 39.846 8.660 1.00 97.31 1159 LYS A O 1
ATOM 9021 N N . GLU A 1 1160 ? -15.357 41.752 7.489 1.00 96.88 1160 GLU A N 1
ATOM 9022 C CA . GLU A 1 1160 ? -16.640 42.257 8.003 1.00 96.88 1160 GLU A CA 1
ATOM 9023 C C . GLU A 1 1160 ? -17.794 41.273 7.761 1.00 96.88 1160 GLU A C 1
ATOM 9025 O O . GLU A 1 1160 ? -18.550 40.980 8.682 1.00 96.88 1160 GLU A O 1
ATOM 9030 N N . ILE A 1 1161 ? -17.884 40.703 6.553 1.00 96.75 1161 ILE A N 1
ATOM 9031 C CA . ILE A 1 1161 ? -18.894 39.690 6.183 1.00 96.75 1161 ILE A CA 1
ATOM 9032 C C . ILE A 1 1161 ? -18.720 38.375 6.980 1.00 96.75 1161 ILE A C 1
ATOM 9034 O O . ILE A 1 1161 ? -19.643 37.573 7.071 1.00 96.75 1161 ILE A O 1
ATOM 9038 N N . THR A 1 1162 ? -17.552 38.141 7.589 1.00 96.75 1162 THR A N 1
ATOM 9039 C CA . THR A 1 1162 ? -17.197 36.902 8.308 1.00 96.75 1162 THR A CA 1
ATOM 9040 C C . THR A 1 1162 ? -16.871 37.131 9.796 1.00 96.75 1162 THR A C 1
ATOM 9042 O O . THR A 1 1162 ? -16.048 36.417 10.376 1.00 96.75 1162 THR A O 1
ATOM 9045 N N . ASP A 1 1163 ? -17.518 38.116 10.430 1.00 93.56 1163 ASP A N 1
ATOM 9046 C CA . ASP A 1 1163 ? -17.343 38.529 11.839 1.00 93.56 1163 ASP A CA 1
ATOM 9047 C C . ASP A 1 1163 ? -15.873 38.801 12.238 1.00 93.56 1163 ASP A C 1
ATOM 9049 O O . ASP A 1 1163 ? -15.382 38.368 13.284 1.00 93.56 1163 ASP A O 1
ATOM 9053 N N . GLY A 1 1164 ? -15.118 39.457 11.359 1.00 93.56 1164 GLY A N 1
ATOM 9054 C CA . GLY A 1 1164 ? -13.696 39.764 11.530 1.00 93.56 1164 GLY A CA 1
ATOM 9055 C C . GLY A 1 1164 ? -12.738 38.593 11.269 1.00 93.56 1164 GLY A C 1
ATOM 9056 O O . GLY A 1 1164 ? -11.523 38.800 11.256 1.00 93.56 1164 GLY A O 1
ATOM 9057 N N . ARG A 1 1165 ? -13.239 37.367 11.051 1.00 95.62 1165 ARG A N 1
ATOM 9058 C CA . ARG A 1 1165 ? -12.405 36.151 10.979 1.00 95.62 1165 ARG A CA 1
ATOM 9059 C C . ARG A 1 1165 ? -11.686 35.981 9.642 1.00 95.62 1165 ARG A C 1
ATOM 9061 O O . ARG A 1 1165 ? -10.540 35.532 9.636 1.00 95.62 1165 ARG A O 1
ATOM 9068 N N . GLY A 1 1166 ? -12.343 36.316 8.533 1.00 97.38 1166 GLY A N 1
ATOM 9069 C CA . GLY A 1 1166 ? -11.959 35.874 7.190 1.00 97.38 1166 GLY A CA 1
ATOM 9070 C C . GLY A 1 1166 ? -12.593 34.527 6.812 1.00 97.38 1166 GLY A C 1
ATOM 9071 O O . GLY A 1 1166 ? -13.130 33.811 7.660 1.00 97.38 1166 GLY A O 1
ATOM 9072 N N . VAL A 1 1167 ? -12.519 34.177 5.527 1.00 98.50 1167 VAL A N 1
ATOM 9073 C CA . VAL A 1 1167 ? -13.163 32.977 4.952 1.00 98.50 1167 VAL A CA 1
ATOM 9074 C C . VAL A 1 1167 ? -12.399 31.676 5.219 1.00 98.50 1167 VAL A C 1
ATOM 9076 O O . VAL A 1 1167 ? -11.180 31.677 5.408 1.00 98.50 1167 VAL A O 1
ATOM 9079 N N . ASP A 1 1168 ? -13.101 30.541 5.191 1.00 98.50 1168 ASP A N 1
ATOM 9080 C CA . ASP A 1 1168 ? -12.498 29.201 5.244 1.00 98.50 1168 ASP A CA 1
ATOM 9081 C C . ASP A 1 1168 ? -11.647 28.920 3.997 1.00 98.50 1168 ASP A C 1
ATOM 9083 O O . ASP A 1 1168 ? -10.528 28.401 4.103 1.00 98.50 1168 ASP A O 1
ATOM 9087 N N . VAL A 1 1169 ? -12.168 29.309 2.828 1.00 98.69 1169 VAL A N 1
ATOM 9088 C CA . VAL A 1 1169 ? -11.528 29.167 1.517 1.00 98.69 1169 VAL A CA 1
ATOM 9089 C C . VAL A 1 1169 ? -11.538 30.505 0.779 1.00 98.69 1169 VAL A C 1
ATOM 9091 O O . VAL A 1 1169 ? -12.589 31.105 0.584 1.00 98.69 1169 VAL A O 1
ATOM 9094 N N . ALA A 1 1170 ? -10.382 30.957 0.302 1.00 98.50 1170 ALA A N 1
ATOM 9095 C CA . ALA A 1 1170 ? -10.294 32.018 -0.700 1.00 98.50 1170 ALA A CA 1
ATOM 9096 C C . ALA A 1 1170 ? -9.741 31.438 -2.005 1.00 98.50 1170 ALA A C 1
ATOM 9098 O O . ALA A 1 1170 ? -8.891 30.548 -1.975 1.00 98.50 1170 ALA A O 1
ATOM 9099 N N . VAL A 1 1171 ? -10.215 31.935 -3.144 1.00 98.56 1171 VAL A N 1
ATOM 9100 C CA . VAL A 1 1171 ? -9.798 31.502 -4.482 1.00 98.56 1171 VAL A CA 1
ATOM 9101 C C . VAL A 1 1171 ? -9.311 32.707 -5.281 1.00 98.56 1171 VAL A C 1
ATOM 9103 O O . VAL A 1 1171 ? -10.025 33.699 -5.393 1.00 98.56 1171 VAL A O 1
ATOM 9106 N N . GLU A 1 1172 ? -8.116 32.613 -5.857 1.00 97.00 1172 GLU A N 1
ATOM 9107 C CA . GLU A 1 1172 ? -7.534 33.605 -6.768 1.00 97.00 1172 GLU A CA 1
ATOM 9108 C C . GLU A 1 1172 ? -7.633 33.093 -8.210 1.00 97.00 1172 GLU A C 1
ATOM 9110 O O . GLU A 1 1172 ? -7.183 31.980 -8.495 1.00 97.00 1172 GLU A O 1
ATOM 9115 N N . ALA A 1 1173 ? -8.221 33.886 -9.111 1.00 94.56 1173 ALA A N 1
ATOM 9116 C CA . ALA A 1 1173 ? -8.464 33.498 -10.503 1.00 94.56 1173 ALA A CA 1
ATOM 9117 C C . ALA A 1 1173 ? -7.960 34.523 -11.548 1.00 94.56 1173 ALA A C 1
ATOM 9119 O O . ALA A 1 1173 ? -8.501 34.574 -12.655 1.00 94.56 1173 ALA A O 1
ATOM 9120 N N . LEU A 1 1174 ? -6.948 35.345 -11.222 1.00 89.12 1174 LEU A N 1
ATOM 9121 C CA . LEU A 1 1174 ? -6.429 36.422 -12.090 1.00 89.12 1174 LEU A CA 1
ATOM 9122 C C . LEU A 1 1174 ? -4.902 36.448 -12.261 1.00 89.12 1174 LEU A C 1
ATOM 9124 O O . LEU A 1 1174 ? -4.430 37.107 -13.187 1.00 89.12 1174 LEU A O 1
ATOM 9128 N N . GLY A 1 1175 ? -4.127 35.786 -11.398 1.00 88.19 1175 GLY A N 1
ATOM 9129 C CA . GLY A 1 1175 ? -2.674 35.654 -11.546 1.00 88.19 1175 GLY A CA 1
ATOM 9130 C C . GLY A 1 1175 ? -1.892 36.944 -11.282 1.00 88.19 1175 GLY A C 1
ATOM 9131 O O . GLY A 1 1175 ? -0.812 37.138 -11.838 1.00 88.19 1175 GLY A O 1
ATOM 9132 N N . LYS A 1 1176 ? -2.419 37.861 -10.457 1.00 90.56 1176 LYS A N 1
ATOM 9133 C CA . LYS A 1 1176 ? -1.759 39.141 -10.138 1.00 90.56 1176 LYS A CA 1
ATOM 9134 C C . LYS A 1 1176 ? -1.233 39.145 -8.702 1.00 90.56 1176 LYS A C 1
ATOM 9136 O O . LYS A 1 1176 ? -1.892 38.666 -7.785 1.00 90.56 1176 LYS A O 1
ATOM 9141 N N . ALA A 1 1177 ? -0.069 39.760 -8.484 1.00 91.56 1177 ALA A N 1
ATOM 9142 C CA . ALA A 1 1177 ? 0.566 39.839 -7.162 1.00 91.56 1177 ALA A CA 1
ATOM 9143 C C . ALA A 1 1177 ? -0.350 40.462 -6.083 1.00 91.56 1177 ALA A C 1
ATOM 9145 O O . ALA A 1 1177 ? -0.396 39.981 -4.949 1.00 91.56 1177 ALA A O 1
ATOM 9146 N N . LEU A 1 1178 ? -1.133 41.485 -6.453 1.00 92.62 1178 LEU A N 1
ATOM 9147 C CA . LEU A 1 1178 ? -2.123 42.118 -5.576 1.00 92.62 1178 LEU A CA 1
ATOM 9148 C C . LEU A 1 1178 ? -3.222 41.134 -5.146 1.00 92.62 1178 LEU A C 1
ATOM 9150 O O . LEU A 1 1178 ? -3.456 40.969 -3.951 1.00 92.62 1178 LEU A O 1
ATOM 9154 N N . THR A 1 1179 ? -3.866 40.459 -6.100 1.00 94.62 1179 THR A N 1
ATOM 9155 C CA . THR A 1 1179 ? -5.000 39.558 -5.840 1.00 94.62 1179 THR A CA 1
ATOM 9156 C C . THR A 1 1179 ? -4.559 38.266 -5.154 1.00 94.62 1179 THR A C 1
ATOM 9158 O O . THR A 1 1179 ? -5.269 37.773 -4.281 1.00 94.62 1179 THR A O 1
ATOM 9161 N N . PHE A 1 1180 ? -3.341 37.786 -5.427 1.00 95.56 1180 PHE A N 1
ATOM 9162 C CA . PHE A 1 1180 ? -2.667 36.741 -4.648 1.00 95.56 1180 PHE A CA 1
ATOM 9163 C C . PHE A 1 1180 ? -2.495 37.154 -3.178 1.00 95.56 1180 PHE A C 1
ATOM 9165 O O . PHE A 1 1180 ? -2.869 36.406 -2.271 1.00 95.56 1180 PHE A O 1
ATOM 9172 N N . SER A 1 1181 ? -1.979 38.364 -2.926 1.00 94.56 1181 SER A N 1
ATOM 9173 C CA . SER A 1 1181 ? -1.786 38.870 -1.562 1.00 94.56 1181 SER A CA 1
ATOM 9174 C C . SER A 1 1181 ? -3.123 39.083 -0.842 1.00 94.56 1181 SER A C 1
ATOM 9176 O O . SER A 1 1181 ? -3.252 38.714 0.325 1.00 94.56 1181 SER A O 1
ATOM 9178 N N . GLN A 1 1182 ? -4.143 39.604 -1.534 1.00 95.62 1182 GLN A N 1
ATOM 9179 C CA . GLN A 1 1182 ? -5.510 39.711 -1.012 1.00 95.62 1182 GLN A CA 1
ATOM 9180 C C . GLN A 1 1182 ? -6.075 38.325 -0.663 1.00 95.62 1182 GLN A C 1
ATOM 9182 O O . GLN A 1 1182 ? -6.480 38.117 0.476 1.00 95.62 1182 GLN A O 1
ATOM 9187 N N . CYS A 1 1183 ? -6.002 37.342 -1.568 1.00 97.25 1183 CYS A N 1
ATOM 9188 C CA . CYS A 1 1183 ? -6.448 35.963 -1.333 1.00 97.25 1183 CYS A CA 1
ATOM 9189 C C . CYS A 1 1183 ? -5.801 35.349 -0.075 1.00 97.25 1183 CYS A C 1
ATOM 9191 O O . CYS A 1 1183 ? -6.498 34.852 0.813 1.00 97.25 1183 CYS A O 1
ATOM 9193 N N . ALA A 1 1184 ? -4.477 35.476 0.070 1.00 96.06 1184 ALA A N 1
ATOM 9194 C CA . ALA A 1 1184 ? -3.750 35.006 1.250 1.00 96.06 1184 ALA A CA 1
ATOM 9195 C C . ALA A 1 1184 ? -4.124 35.757 2.550 1.00 96.06 1184 ALA A C 1
ATOM 9197 O O . ALA A 1 1184 ? -4.059 35.181 3.641 1.00 96.06 1184 ALA A O 1
ATOM 9198 N N . LYS A 1 1185 ? -4.526 37.033 2.466 1.00 96.25 1185 LYS A N 1
ATOM 9199 C CA . LYS A 1 1185 ? -4.940 37.868 3.612 1.00 96.25 1185 LYS A CA 1
ATOM 9200 C C . LYS A 1 1185 ? -6.422 37.706 3.995 1.00 96.25 1185 LYS A C 1
ATOM 9202 O O . LYS A 1 1185 ? -6.748 37.943 5.159 1.00 96.25 1185 LYS A O 1
ATOM 9207 N N . SER A 1 1186 ? -7.280 37.285 3.064 1.00 97.62 1186 SER A N 1
ATOM 9208 C CA . SER A 1 1186 ? -8.735 37.133 3.242 1.00 97.62 1186 SER A CA 1
ATOM 9209 C C . SER A 1 1186 ? -9.164 35.876 4.002 1.00 97.62 1186 SER A C 1
ATOM 9211 O O . SER A 1 1186 ? -10.261 35.853 4.560 1.00 97.62 1186 SER A O 1
ATOM 9213 N N . VAL A 1 1187 ? -8.335 34.829 4.041 1.00 98.00 1187 VAL A N 1
ATOM 9214 C CA . VAL A 1 1187 ? -8.656 33.593 4.781 1.00 98.00 1187 VAL A CA 1
ATOM 9215 C C . VAL A 1 1187 ? -8.457 33.744 6.284 1.00 98.00 1187 VAL A C 1
ATOM 9217 O O . VAL A 1 1187 ? -7.555 34.464 6.718 1.00 98.00 1187 VAL A O 1
ATOM 9220 N N . ARG A 1 1188 ? -9.241 33.015 7.082 1.00 97.69 1188 ARG A N 1
ATOM 9221 C CA . ARG A 1 1188 ? -9.045 32.902 8.536 1.00 97.69 1188 ARG A CA 1
ATOM 9222 C C . ARG A 1 1188 ? -7.817 32.071 8.916 1.00 97.69 1188 ARG A C 1
ATOM 9224 O O . ARG A 1 1188 ? -7.251 31.340 8.101 1.00 97.69 1188 ARG A O 1
ATOM 9231 N N . ASP A 1 1189 ? -7.463 32.109 10.198 1.00 96.44 1189 ASP A N 1
ATOM 9232 C CA . ASP A 1 1189 ? -6.520 31.168 10.812 1.00 96.44 1189 ASP A CA 1
ATOM 9233 C C . ASP A 1 1189 ? -6.922 29.710 10.500 1.00 96.44 1189 ASP A C 1
ATOM 9235 O O . ASP A 1 1189 ? -8.077 29.310 10.674 1.00 96.44 1189 ASP A O 1
ATOM 9239 N N . GLY A 1 1190 ? -5.972 28.912 10.006 1.00 95.69 1190 GLY A N 1
ATOM 9240 C CA . GLY A 1 1190 ? -6.175 27.536 9.534 1.00 95.69 1190 GLY A CA 1
ATOM 9241 C C . GLY A 1 1190 ? -6.843 27.381 8.154 1.00 95.69 1190 GLY A C 1
ATOM 9242 O O . GLY A 1 1190 ? -6.993 26.242 7.695 1.00 95.69 1190 GLY A O 1
ATOM 9243 N N . GLY A 1 1191 ? -7.252 28.485 7.515 1.00 97.25 1191 GLY A N 1
ATOM 9244 C CA . GLY A 1 1191 ? -7.933 28.523 6.215 1.00 97.25 1191 GLY A CA 1
ATOM 9245 C C . GLY A 1 1191 ? -7.022 28.269 5.005 1.00 97.25 1191 GLY A C 1
ATOM 9246 O O . GLY A 1 1191 ? -5.801 28.116 5.131 1.00 97.25 1191 GLY A O 1
ATOM 9247 N N . LYS A 1 1192 ? -7.632 28.199 3.816 1.00 98.44 1192 LYS A N 1
ATOM 9248 C CA . LYS A 1 1192 ? -6.977 27.828 2.551 1.00 98.44 1192 LYS A CA 1
ATOM 9249 C C . LYS A 1 1192 ? -7.133 28.899 1.472 1.00 98.44 1192 LYS A C 1
ATOM 9251 O O . LYS A 1 1192 ? -8.239 29.145 1.008 1.00 98.44 1192 LYS A O 1
ATOM 9256 N N . ALA A 1 1193 ? -6.024 29.473 1.025 1.00 98.12 1193 ALA A N 1
ATOM 9257 C CA . ALA A 1 1193 ? -5.960 30.311 -0.165 1.00 98.12 1193 ALA A CA 1
ATOM 9258 C C . ALA A 1 1193 ? -5.542 29.444 -1.367 1.00 98.12 1193 ALA A C 1
ATOM 9260 O O . ALA A 1 1193 ? -4.439 28.891 -1.393 1.00 98.12 1193 ALA A O 1
ATOM 9261 N N . VAL A 1 1194 ? -6.438 29.281 -2.338 1.00 98.38 1194 VAL A N 1
ATOM 9262 C CA . VAL A 1 1194 ? -6.239 28.460 -3.537 1.00 98.38 1194 VAL A CA 1
ATOM 9263 C C . VAL A 1 1194 ? -5.939 29.362 -4.727 1.00 98.38 1194 VAL A C 1
ATOM 9265 O O . VAL A 1 1194 ? -6.714 30.259 -5.046 1.00 98.38 1194 VAL A O 1
ATOM 9268 N N . MET A 1 1195 ? -4.811 29.118 -5.385 1.00 96.62 1195 MET A N 1
ATOM 9269 C CA . MET A 1 1195 ? -4.298 29.943 -6.475 1.00 96.62 1195 MET A CA 1
ATOM 9270 C C . MET A 1 1195 ? -4.501 29.213 -7.803 1.00 96.62 1195 MET A C 1
ATOM 9272 O O . MET A 1 1195 ? -3.924 28.144 -8.014 1.00 96.62 1195 MET A O 1
ATOM 9276 N N . ILE A 1 1196 ? -5.337 29.783 -8.671 1.00 94.94 1196 ILE A N 1
ATOM 9277 C CA . ILE A 1 1196 ? -5.652 29.258 -10.008 1.00 94.94 1196 ILE A CA 1
ATOM 9278 C C . ILE A 1 1196 ? -5.052 30.148 -11.100 1.00 94.94 1196 ILE A C 1
ATOM 9280 O O . ILE A 1 1196 ? -4.604 29.651 -12.133 1.00 94.94 1196 ILE A O 1
ATOM 9284 N N . GLY A 1 1197 ? -5.081 31.468 -10.898 1.00 89.56 1197 GLY A N 1
ATOM 9285 C CA . GLY A 1 1197 ? -4.697 32.433 -11.919 1.00 89.56 1197 GLY A CA 1
ATOM 9286 C C . GLY A 1 1197 ? -3.249 32.272 -12.383 1.00 89.56 1197 GLY A C 1
ATOM 9287 O O . GLY A 1 1197 ? -2.316 32.276 -11.579 1.00 89.56 1197 GLY A O 1
ATOM 9288 N N . LEU A 1 1198 ? -3.065 32.150 -13.699 1.00 85.06 1198 LEU A N 1
ATOM 9289 C CA . LEU A 1 1198 ? -1.747 32.102 -14.325 1.00 85.06 1198 LEU A CA 1
ATOM 9290 C C . LEU A 1 1198 ? -1.198 33.520 -14.498 1.00 85.06 1198 LEU A C 1
ATOM 9292 O O . LEU A 1 1198 ? -1.923 34.433 -14.885 1.00 85.06 1198 LEU A O 1
ATOM 9296 N N . ALA A 1 1199 ? 0.093 33.684 -14.227 1.00 81.12 1199 ALA A N 1
ATOM 9297 C CA . ALA A 1 1199 ? 0.804 34.948 -14.359 1.00 81.12 1199 ALA A CA 1
ATOM 9298 C C . ALA A 1 1199 ? 1.836 34.885 -15.493 1.00 81.12 1199 ALA A C 1
ATOM 9300 O O . ALA A 1 1199 ? 2.274 33.802 -15.891 1.00 81.12 1199 ALA A O 1
ATOM 9301 N N . ALA A 1 1200 ? 2.282 36.050 -15.966 1.00 75.62 1200 ALA A N 1
ATOM 9302 C CA . ALA A 1 1200 ? 3.483 36.139 -16.792 1.00 75.62 1200 ALA A CA 1
ATOM 9303 C C . ALA A 1 1200 ? 4.722 35.649 -16.012 1.00 75.62 1200 ALA A C 1
ATOM 9305 O O . ALA A 1 1200 ? 4.768 35.702 -14.778 1.00 75.62 1200 ALA A O 1
ATOM 9306 N N . ALA A 1 1201 ? 5.746 35.184 -16.731 1.00 68.62 1201 ALA A N 1
ATOM 9307 C CA . ALA A 1 1201 ? 6.964 34.668 -16.112 1.00 68.62 1201 ALA A CA 1
ATOM 9308 C C . ALA A 1 1201 ? 7.622 35.694 -15.163 1.00 68.62 1201 ALA A C 1
ATOM 9310 O O . ALA A 1 1201 ? 7.770 36.869 -15.500 1.00 68.62 1201 ALA A O 1
ATOM 9311 N N . ASN A 1 1202 ? 8.083 35.215 -14.002 1.00 78.38 1202 ASN A N 1
ATOM 9312 C CA . ASN A 1 1202 ? 8.732 35.986 -12.927 1.00 78.38 1202 ASN A CA 1
ATOM 9313 C C . ASN A 1 1202 ? 7.825 36.936 -12.111 1.00 78.38 1202 ASN A C 1
ATOM 9315 O O . ASN A 1 1202 ? 8.338 37.702 -11.295 1.00 78.38 1202 ASN A O 1
ATOM 9319 N N . VAL A 1 1203 ? 6.495 36.883 -12.260 1.00 84.19 1203 VAL A N 1
ATOM 9320 C CA . VAL A 1 1203 ? 5.577 37.543 -11.311 1.00 84.19 1203 VAL A CA 1
ATOM 9321 C C . VAL A 1 1203 ? 5.580 36.783 -9.978 1.00 84.19 1203 VAL A C 1
ATOM 9323 O O . VAL A 1 1203 ? 5.324 35.582 -9.944 1.00 84.19 1203 VAL A O 1
ATOM 9326 N N . MET A 1 1204 ? 5.844 37.492 -8.877 1.00 86.56 1204 MET A N 1
ATOM 9327 C CA . MET A 1 1204 ? 5.927 36.928 -7.523 1.00 86.56 1204 MET A CA 1
ATOM 9328 C C . MET A 1 1204 ? 4.750 37.383 -6.648 1.00 86.56 1204 MET A C 1
ATOM 9330 O O . MET A 1 1204 ? 4.270 38.508 -6.780 1.00 86.56 1204 MET A O 1
ATOM 9334 N N . GLY A 1 1205 ? 4.302 36.518 -5.734 1.00 85.81 1205 GLY A N 1
ATOM 9335 C CA . GLY A 1 1205 ? 3.244 36.809 -4.763 1.00 85.81 1205 GLY A CA 1
ATOM 9336 C C . GLY A 1 1205 ? 3.775 36.864 -3.328 1.00 85.81 1205 GLY A C 1
ATOM 9337 O O . GLY A 1 1205 ? 4.400 35.913 -2.862 1.00 85.81 1205 GLY A O 1
ATOM 9338 N N . GLU A 1 1206 ? 3.523 37.964 -2.617 1.00 85.38 1206 GLU A N 1
ATOM 9339 C CA . GLU A 1 1206 ? 4.022 38.172 -1.249 1.00 85.38 1206 GLU A CA 1
ATOM 9340 C C . GLU A 1 1206 ? 3.141 37.522 -0.172 1.00 85.38 1206 GLU A C 1
ATOM 9342 O O . GLU A 1 1206 ? 1.908 37.608 -0.210 1.00 85.38 1206 GLU A O 1
ATOM 9347 N N . VAL A 1 1207 ? 3.792 36.934 0.839 1.00 89.12 1207 VAL A N 1
ATOM 9348 C CA . VAL A 1 1207 ? 3.158 36.225 1.961 1.00 89.12 1207 VAL A CA 1
ATOM 9349 C C . VAL A 1 1207 ? 3.842 36.593 3.277 1.00 89.12 1207 VAL A C 1
ATOM 9351 O O . VAL A 1 1207 ? 5.061 36.504 3.397 1.00 89.12 1207 VAL A O 1
ATOM 9354 N N . ASP A 1 1208 ? 3.056 36.928 4.302 1.00 91.69 1208 ASP A N 1
ATOM 9355 C CA . ASP A 1 1208 ? 3.548 37.024 5.680 1.00 91.69 1208 ASP A CA 1
ATOM 9356 C C . ASP A 1 1208 ? 3.892 35.619 6.208 1.00 91.69 1208 ASP A C 1
ATOM 9358 O O . ASP A 1 1208 ? 3.007 34.834 6.557 1.00 91.69 1208 ASP A O 1
ATOM 9362 N N . ILE A 1 1209 ? 5.192 35.317 6.275 1.00 91.94 1209 ILE A N 1
ATOM 9363 C CA . ILE A 1 1209 ? 5.746 34.046 6.767 1.00 91.94 1209 ILE A CA 1
ATOM 9364 C C . ILE A 1 1209 ? 5.334 33.785 8.226 1.00 91.94 1209 ILE A C 1
ATOM 9366 O O . ILE A 1 1209 ? 5.016 32.651 8.593 1.00 91.94 1209 ILE A O 1
ATOM 9370 N N . THR A 1 1210 ? 5.287 34.826 9.064 1.00 93.88 1210 THR A N 1
ATOM 9371 C CA . THR A 1 1210 ? 4.931 34.700 10.484 1.00 93.88 1210 THR A CA 1
ATOM 9372 C C . THR A 1 1210 ? 3.469 34.300 10.631 1.00 93.88 1210 THR A C 1
ATOM 9374 O O . THR A 1 1210 ? 3.159 33.389 11.404 1.00 93.88 1210 THR A O 1
ATOM 9377 N N . ARG A 1 1211 ? 2.566 34.920 9.864 1.00 92.06 1211 ARG A N 1
ATOM 9378 C CA . ARG A 1 1211 ? 1.151 34.529 9.817 1.00 92.06 1211 ARG A CA 1
ATOM 9379 C C . ARG A 1 1211 ? 0.966 33.150 9.190 1.00 92.06 1211 ARG A C 1
ATOM 9381 O O . ARG A 1 1211 ? 0.248 32.341 9.772 1.00 92.06 1211 ARG A O 1
ATOM 9388 N N . LEU A 1 1212 ? 1.636 32.853 8.075 1.00 92.44 1212 LEU A N 1
ATOM 9389 C CA . LEU A 1 1212 ? 1.570 31.553 7.399 1.00 92.44 1212 LEU A CA 1
ATOM 9390 C C . LEU A 1 1212 ? 1.881 30.405 8.372 1.00 92.44 1212 LEU A C 1
ATOM 9392 O O . LEU A 1 1212 ? 1.057 29.512 8.569 1.00 92.44 1212 LEU A O 1
ATOM 9396 N N . VAL A 1 1213 ? 3.028 30.484 9.055 1.00 92.06 1213 VAL A N 1
ATOM 9397 C CA . VAL A 1 1213 ? 3.489 29.455 9.997 1.00 92.06 1213 VAL A CA 1
ATOM 9398 C C . VAL A 1 1213 ? 2.667 29.458 11.289 1.00 92.06 1213 VAL A C 1
ATOM 9400 O O . VAL A 1 1213 ? 2.120 28.423 11.672 1.00 92.06 1213 VAL A O 1
ATOM 9403 N N . ARG A 1 1214 ? 2.540 30.602 11.982 1.00 93.62 1214 ARG A N 1
ATOM 9404 C CA . ARG A 1 1214 ? 1.923 30.640 13.325 1.00 93.62 1214 ARG A CA 1
ATOM 9405 C C . ARG A 1 1214 ? 0.405 30.492 13.304 1.00 93.62 1214 ARG A C 1
ATOM 9407 O O . ARG A 1 1214 ? -0.151 30.029 14.296 1.00 93.62 1214 ARG A O 1
ATOM 9414 N N . ARG A 1 1215 ? -0.268 30.886 12.217 1.00 95.06 1215 ARG A N 1
ATOM 9415 C CA . ARG A 1 1215 ? -1.731 30.784 12.061 1.00 95.06 1215 ARG A CA 1
ATOM 9416 C C . ARG A 1 1215 ? -2.173 29.641 11.146 1.00 95.06 1215 ARG A C 1
ATOM 9418 O O . ARG A 1 1215 ? -3.359 29.526 10.857 1.00 95.06 1215 ARG A O 1
ATOM 9425 N N . GLN A 1 1216 ? -1.247 28.775 10.720 1.00 94.06 1216 GLN A N 1
ATOM 9426 C CA . GLN A 1 1216 ? -1.521 27.566 9.926 1.00 94.06 1216 GLN A CA 1
ATOM 9427 C C . GLN A 1 1216 ? -2.305 27.825 8.625 1.00 94.06 1216 GLN A C 1
ATOM 9429 O O . GLN A 1 1216 ? -3.049 26.956 8.157 1.00 94.06 1216 GLN A O 1
ATOM 9434 N N . VAL A 1 1217 ? -2.147 29.020 8.049 1.00 96.75 1217 VAL A N 1
ATOM 9435 C CA . VAL A 1 1217 ? -2.724 29.376 6.747 1.00 96.75 1217 VAL A CA 1
ATOM 9436 C C . VAL A 1 1217 ? -2.063 28.516 5.670 1.00 96.75 1217 VAL A C 1
ATOM 9438 O O . VAL A 1 1217 ? -0.865 28.243 5.726 1.00 96.75 1217 VAL A O 1
ATOM 9441 N N . LYS A 1 1218 ? -2.845 28.070 4.688 1.00 97.81 1218 LYS A N 1
ATOM 9442 C CA . LYS A 1 1218 ? -2.365 27.237 3.579 1.00 97.81 1218 LYS A CA 1
ATOM 9443 C C . LYS A 1 1218 ? -2.493 28.002 2.274 1.00 97.81 1218 LYS A C 1
ATOM 9445 O O . LYS A 1 1218 ? -3.547 28.571 2.011 1.00 97.81 1218 LYS A O 1
ATOM 9450 N N . ILE A 1 1219 ? -1.450 27.958 1.453 1.00 96.88 1219 ILE A N 1
ATOM 9451 C CA . ILE A 1 1219 ? -1.463 28.447 0.073 1.00 96.88 1219 ILE A CA 1
ATOM 9452 C C . ILE A 1 1219 ? -1.263 27.231 -0.830 1.00 96.88 1219 ILE A C 1
ATOM 9454 O O . ILE A 1 1219 ? -0.350 26.440 -0.596 1.00 96.88 1219 ILE A O 1
ATOM 9458 N N . ILE A 1 1220 ? -2.165 27.031 -1.792 1.00 97.19 1220 ILE A N 1
ATOM 9459 C CA . ILE A 1 1220 ? -2.266 25.794 -2.579 1.00 97.19 1220 ILE A CA 1
ATOM 9460 C C . ILE A 1 1220 ? -2.502 26.161 -4.047 1.00 97.19 1220 ILE A C 1
ATOM 9462 O O . ILE A 1 1220 ? -3.464 26.859 -4.351 1.00 97.19 1220 ILE A O 1
ATOM 9466 N N . GLY A 1 1221 ? -1.651 25.699 -4.964 1.00 95.31 1221 GLY A N 1
ATOM 9467 C CA . GLY A 1 1221 ? -1.889 25.857 -6.405 1.00 95.31 1221 GLY A CA 1
ATOM 9468 C C . GLY A 1 1221 ? -2.926 24.858 -6.929 1.00 95.31 1221 GLY A C 1
ATOM 9469 O O . GLY A 1 1221 ? -3.007 23.736 -6.430 1.00 95.31 1221 GLY A O 1
ATOM 9470 N N . SER A 1 1222 ? -3.706 25.238 -7.943 1.00 95.12 1222 SER A N 1
ATOM 9471 C CA . SER A 1 1222 ? -4.614 24.324 -8.647 1.00 95.12 1222 SER A CA 1
ATOM 9472 C C . SER A 1 1222 ? -4.694 24.659 -10.136 1.00 95.12 1222 SER A C 1
ATOM 9474 O O . SER A 1 1222 ? -5.059 25.770 -10.506 1.00 95.12 1222 SER A O 1
ATOM 9476 N N . TYR A 1 1223 ? -4.342 23.693 -10.990 1.00 90.50 1223 TYR A N 1
ATOM 9477 C CA . TYR A 1 1223 ? -4.292 23.869 -12.447 1.00 90.50 1223 TYR A CA 1
ATOM 9478 C C . TYR A 1 1223 ? -5.547 23.326 -13.150 1.00 90.50 1223 TYR A C 1
ATOM 9480 O O . TYR A 1 1223 ? -6.086 23.957 -14.058 1.00 90.50 1223 TYR A O 1
ATOM 9488 N N . GLY A 1 1224 ? -6.053 22.176 -12.698 1.00 91.81 1224 GLY A N 1
ATOM 9489 C CA . GLY A 1 1224 ? -7.208 21.486 -13.269 1.00 91.81 1224 GLY A CA 1
ATOM 9490 C C . GLY A 1 1224 ? -7.782 20.438 -12.314 1.00 91.81 1224 GLY A C 1
ATOM 9491 O O . GLY A 1 1224 ? -7.472 20.433 -11.123 1.00 91.81 1224 GLY A O 1
ATOM 9492 N N . ALA A 1 1225 ? -8.609 19.543 -12.851 1.00 95.25 1225 ALA A N 1
ATOM 9493 C CA . ALA A 1 1225 ? -9.107 18.346 -12.175 1.00 95.25 1225 ALA A CA 1
ATOM 9494 C C . ALA A 1 1225 ? -8.604 17.071 -12.889 1.00 95.25 1225 ALA A C 1
ATOM 9496 O O . ALA A 1 1225 ? -7.726 17.138 -13.751 1.00 95.25 1225 ALA A O 1
ATOM 9497 N N . ARG A 1 1226 ? -9.143 15.896 -12.548 1.00 95.50 1226 ARG A N 1
ATOM 9498 C CA . ARG A 1 1226 ? -8.697 14.602 -13.093 1.00 95.50 1226 ARG A CA 1
ATOM 9499 C C . ARG A 1 1226 ? -9.588 14.196 -14.261 1.00 95.50 1226 ARG A C 1
ATOM 9501 O O . ARG A 1 1226 ? -10.765 13.902 -14.053 1.00 95.50 1226 ARG A O 1
ATOM 9508 N N . ALA A 1 1227 ? -9.068 14.190 -15.488 1.00 94.94 1227 ALA A N 1
ATOM 9509 C CA . ALA A 1 1227 ? -9.900 14.116 -16.695 1.00 94.94 1227 ALA A CA 1
ATOM 9510 C C . ALA A 1 1227 ? -10.824 12.886 -16.736 1.00 94.94 1227 ALA A C 1
ATOM 9512 O O . ALA A 1 1227 ? -12.022 13.033 -16.978 1.00 94.94 1227 ALA A O 1
ATOM 9513 N N . ARG A 1 1228 ? -10.316 11.684 -16.429 1.00 93.62 1228 ARG A N 1
ATOM 9514 C CA . ARG A 1 1228 ? -11.112 10.445 -16.498 1.00 93.62 1228 ARG A CA 1
ATOM 9515 C C . ARG A 1 1228 ? -12.120 10.305 -15.356 1.00 93.62 1228 ARG A C 1
ATOM 9517 O O . ARG A 1 1228 ? -13.113 9.601 -15.524 1.00 93.62 1228 ARG A O 1
ATOM 9524 N N . GLN A 1 1229 ? -11.872 10.944 -14.210 1.00 92.06 1229 GLN A N 1
ATOM 9525 C CA . GLN A 1 1229 ? -12.700 10.813 -13.003 1.00 92.06 1229 GLN A CA 1
ATOM 9526 C C . GLN A 1 1229 ? -13.718 11.952 -12.874 1.00 92.06 1229 GLN A C 1
ATOM 9528 O O . GLN A 1 1229 ? -14.896 11.699 -12.624 1.00 92.06 1229 GLN A O 1
ATOM 9533 N N . ASP A 1 1230 ? -13.278 13.198 -13.042 1.00 96.62 1230 ASP A N 1
ATOM 9534 C CA . ASP A 1 1230 ? -14.041 14.393 -12.679 1.00 96.62 1230 ASP A CA 1
ATOM 9535 C C . ASP A 1 1230 ? -14.830 14.979 -13.856 1.00 96.62 1230 ASP A C 1
ATOM 9537 O O . ASP A 1 1230 ? -15.963 15.412 -13.654 1.00 96.62 1230 ASP A O 1
ATOM 9541 N N . LEU A 1 1231 ? -14.317 14.938 -15.096 1.00 96.56 1231 LEU A N 1
ATOM 9542 C CA . LEU A 1 1231 ? -15.057 15.461 -16.259 1.00 96.56 1231 LEU A CA 1
ATOM 9543 C C . LEU A 1 1231 ? -16.424 14.760 -16.449 1.00 96.56 1231 LEU A C 1
ATOM 9545 O O . LEU A 1 1231 ? -17.423 15.465 -16.609 1.00 96.56 1231 LEU A O 1
ATOM 9549 N N . PRO A 1 1232 ? -16.555 13.420 -16.310 1.00 96.06 1232 PRO A N 1
ATOM 9550 C CA . PRO A 1 1232 ? -17.862 12.755 -16.337 1.00 96.06 1232 PRO A CA 1
ATOM 9551 C C . PRO A 1 1232 ? -18.781 13.107 -15.152 1.00 96.06 1232 PRO A C 1
ATOM 9553 O O . PRO A 1 1232 ? -19.994 12.922 -15.250 1.00 96.06 1232 PRO A O 1
ATOM 9556 N N . GLN A 1 1233 ? -18.241 13.592 -14.027 1.00 95.12 1233 GLN A N 1
ATOM 9557 C CA . GLN A 1 1233 ? -19.042 14.098 -12.902 1.00 95.12 1233 GLN A CA 1
ATOM 9558 C C . GLN A 1 1233 ? -19.526 15.528 -13.179 1.00 95.12 1233 GLN A C 1
ATOM 9560 O O . GLN A 1 1233 ? -20.693 15.831 -12.948 1.00 95.12 1233 GLN A O 1
ATOM 9565 N N . ILE A 1 1234 ? -18.663 16.380 -13.737 1.00 95.94 1234 ILE A N 1
ATOM 9566 C CA . ILE A 1 1234 ? -18.976 17.753 -14.157 1.00 95.94 1234 ILE A CA 1
ATOM 9567 C C . ILE A 1 1234 ? -20.079 17.764 -15.224 1.00 95.94 1234 ILE A C 1
ATOM 9569 O O . ILE A 1 1234 ? -21.030 18.533 -15.099 1.00 95.94 1234 ILE A O 1
ATOM 9573 N N . VAL A 1 1235 ? -20.016 16.864 -16.212 1.00 96.44 1235 VAL A N 1
ATOM 9574 C CA . VAL A 1 1235 ? -21.081 16.690 -17.218 1.00 96.44 1235 VAL A CA 1
ATOM 9575 C C . VAL A 1 1235 ? -22.415 16.304 -16.567 1.00 96.44 1235 VAL A C 1
ATOM 9577 O O . VAL A 1 1235 ? -23.443 16.890 -16.890 1.00 96.44 1235 VAL A O 1
ATOM 9580 N N . LYS A 1 1236 ? -22.416 15.387 -15.590 1.00 93.81 1236 LYS A N 1
ATOM 9581 C CA . LYS A 1 1236 ? -23.639 15.007 -14.853 1.00 93.81 1236 LYS A CA 1
ATOM 9582 C C . LYS A 1 1236 ? -24.192 16.145 -13.991 1.00 93.81 1236 LYS A C 1
ATOM 9584 O O . LYS A 1 1236 ? -25.406 16.279 -13.869 1.00 93.81 1236 LYS A O 1
ATOM 9589 N N . LEU A 1 1237 ? -23.325 16.978 -13.411 1.00 92.00 1237 LEU A N 1
ATOM 9590 C CA . LEU A 1 1237 ? -23.736 18.182 -12.681 1.00 92.00 1237 LEU A CA 1
ATOM 9591 C C . LEU A 1 1237 ? -24.378 19.208 -13.632 1.00 92.00 1237 LEU A C 1
ATOM 9593 O O . LEU A 1 1237 ? -25.462 19.708 -13.324 1.00 92.00 1237 LEU A O 1
ATOM 9597 N N . ALA A 1 1238 ? -23.784 19.440 -14.808 1.00 93.00 1238 ALA A N 1
ATOM 9598 C CA . ALA A 1 1238 ? -24.364 20.275 -15.862 1.00 93.00 1238 ALA A CA 1
ATOM 9599 C C . ALA A 1 1238 ? -25.744 19.762 -16.311 1.00 93.00 1238 ALA A C 1
ATOM 9601 O O . ALA A 1 1238 ? -26.704 20.527 -16.312 1.00 93.00 1238 ALA A O 1
ATOM 9602 N N . GLU A 1 1239 ? -25.863 18.466 -16.617 1.00 92.69 1239 GLU A N 1
ATOM 9603 C CA . GLU A 1 1239 ? -27.127 17.826 -17.015 1.00 92.69 1239 GLU A CA 1
ATOM 9604 C C . GLU A 1 1239 ? -28.205 17.936 -15.926 1.00 92.69 1239 GLU A C 1
ATOM 9606 O O . GLU A 1 1239 ? -29.371 18.176 -16.226 1.00 92.69 1239 GLU A O 1
ATOM 9611 N N . SER A 1 1240 ? -27.823 17.845 -14.647 1.00 89.06 1240 SER A N 1
ATOM 9612 C CA . SER A 1 1240 ? -28.750 18.052 -13.524 1.00 89.06 1240 SER A CA 1
ATOM 9613 C C . SER A 1 1240 ? -29.131 19.519 -13.258 1.00 89.06 1240 SER A C 1
ATOM 9615 O O . SER A 1 1240 ? -29.814 19.796 -12.274 1.00 89.06 1240 SER A O 1
ATOM 9617 N N . GLY A 1 1241 ? -28.696 20.465 -14.099 1.00 86.75 1241 GLY A N 1
ATOM 9618 C CA . GLY A 1 1241 ? -29.032 21.887 -13.976 1.00 86.75 1241 GLY A CA 1
ATOM 9619 C C . GLY A 1 1241 ? -28.294 22.627 -12.856 1.00 86.75 1241 GLY A C 1
ATOM 9620 O O . GLY A 1 1241 ? -28.665 23.750 -12.522 1.00 86.75 1241 GLY A O 1
ATOM 9621 N N . VAL A 1 1242 ? -27.246 22.028 -12.276 1.00 83.12 1242 VAL A N 1
ATOM 9622 C CA . VAL A 1 1242 ? -26.426 22.653 -11.218 1.00 83.12 1242 VAL A CA 1
ATOM 9623 C C . VAL A 1 1242 ? -25.563 23.795 -11.771 1.00 83.12 1242 VAL A C 1
ATOM 9625 O O . VAL A 1 1242 ? -25.246 24.732 -11.040 1.00 83.12 1242 VAL A O 1
ATOM 9628 N N . PHE A 1 1243 ? -25.219 23.752 -13.063 1.00 83.12 1243 PHE A N 1
ATOM 9629 C CA . PHE A 1 1243 ? -24.498 24.822 -13.754 1.00 83.12 1243 PHE A CA 1
ATOM 9630 C C . PHE A 1 1243 ? -25.407 25.559 -14.734 1.00 83.12 1243 PHE A C 1
ATOM 9632 O O . PHE A 1 1243 ? -25.969 24.965 -15.654 1.00 83.12 1243 PHE A O 1
ATOM 9639 N N . ASN A 1 1244 ? -25.488 26.880 -14.594 1.00 85.00 1244 ASN A N 1
ATOM 9640 C CA . ASN A 1 1244 ? -26.190 27.745 -15.531 1.00 85.00 1244 ASN A CA 1
ATOM 9641 C C . ASN A 1 1244 ? -25.253 28.120 -16.690 1.00 85.00 1244 ASN A C 1
ATOM 9643 O O . ASN A 1 1244 ? -24.809 29.265 -16.823 1.00 85.00 1244 ASN A O 1
ATOM 9647 N N . LEU A 1 1245 ? -24.925 27.129 -17.527 1.00 86.31 1245 LEU A N 1
ATOM 9648 C CA . LEU A 1 1245 ? -24.009 27.296 -18.664 1.00 86.31 1245 LEU A CA 1
ATOM 9649 C C . LEU A 1 1245 ? -24.479 28.401 -19.622 1.00 86.31 1245 LEU A C 1
ATOM 9651 O O . LEU A 1 1245 ? -23.668 29.189 -20.102 1.00 86.31 1245 LEU A O 1
ATOM 9655 N N . LYS A 1 1246 ? -25.801 28.509 -19.822 1.00 84.06 1246 LYS A N 1
ATOM 9656 C CA . LYS A 1 1246 ? -26.429 29.520 -20.680 1.00 84.06 1246 LYS A CA 1
ATOM 9657 C C . LYS A 1 1246 ? -26.131 30.946 -20.212 1.00 84.06 1246 LYS A C 1
ATOM 9659 O O . LYS A 1 1246 ? -25.663 31.741 -21.014 1.00 84.06 1246 LYS A O 1
ATOM 9664 N N . ASN A 1 1247 ? -26.353 31.268 -18.935 1.00 82.44 1247 ASN A N 1
ATOM 9665 C CA . ASN A 1 1247 ? -26.066 32.615 -18.419 1.00 82.44 1247 ASN A CA 1
ATOM 9666 C C . ASN A 1 1247 ? -24.565 32.838 -18.157 1.00 82.44 1247 ASN A C 1
ATOM 9668 O O . ASN A 1 1247 ? -24.122 33.979 -18.064 1.00 82.44 1247 ASN A O 1
ATOM 9672 N N . THR A 1 1248 ? -23.771 31.767 -18.059 1.00 85.12 1248 THR A N 1
ATOM 9673 C CA . THR A 1 1248 ? -22.306 31.857 -17.947 1.00 85.12 1248 THR A CA 1
ATOM 9674 C C . THR A 1 1248 ? -21.661 32.330 -19.264 1.00 85.12 1248 THR A C 1
ATOM 9676 O O . THR A 1 1248 ? -20.566 32.894 -19.239 1.00 85.12 1248 THR A O 1
ATOM 9679 N N . ILE A 1 1249 ? -22.322 32.157 -20.417 1.00 89.44 1249 ILE A N 1
ATOM 9680 C CA . ILE A 1 1249 ? -21.817 32.567 -21.738 1.00 89.44 1249 ILE A CA 1
ATOM 9681 C C . ILE A 1 1249 ? -22.461 33.881 -22.183 1.00 89.44 1249 ILE A C 1
ATOM 9683 O O . ILE A 1 1249 ? -23.648 33.951 -22.482 1.00 89.44 1249 ILE A O 1
ATOM 9687 N N . SER A 1 1250 ? -21.638 34.929 -22.263 1.00 87.00 1250 SER A N 1
ATOM 9688 C CA . SER A 1 1250 ? -22.050 36.283 -22.650 1.00 87.00 1250 SER A CA 1
ATOM 9689 C C . SER A 1 1250 ? -21.802 36.600 -24.129 1.00 87.00 1250 SER A C 1
ATOM 9691 O O . SER A 1 1250 ? -22.334 37.587 -24.627 1.00 87.00 1250 SER A O 1
ATOM 9693 N N . ARG A 1 1251 ? -20.999 35.797 -24.847 1.00 90.50 1251 ARG A N 1
ATOM 9694 C CA . ARG A 1 1251 ? -20.778 35.946 -26.298 1.00 90.50 1251 ARG A CA 1
ATOM 9695 C C . ARG A 1 1251 ? -20.695 34.583 -26.992 1.00 90.50 1251 ARG A C 1
ATOM 9697 O O . ARG A 1 1251 ? -19.879 33.742 -26.624 1.00 90.50 1251 ARG A O 1
ATOM 9704 N N . LYS A 1 1252 ? -21.499 34.397 -28.038 1.00 93.69 1252 LYS A N 1
ATOM 9705 C CA . LYS A 1 1252 ? -21.271 33.388 -29.083 1.00 93.69 1252 LYS A CA 1
ATOM 9706 C C . LYS A 1 1252 ? -20.705 34.098 -30.311 1.00 93.69 1252 LYS A C 1
ATOM 9708 O O . LYS A 1 1252 ? -21.044 35.257 -30.549 1.00 93.69 1252 LYS A O 1
ATOM 9713 N N . CYS A 1 1253 ? -19.825 33.436 -31.047 1.00 92.81 1253 CYS A N 1
ATOM 9714 C CA . CYS A 1 1253 ? -19.192 33.973 -32.251 1.00 92.81 1253 CYS A CA 1
ATOM 9715 C C . CYS A 1 1253 ? -18.892 32.842 -33.239 1.00 92.81 1253 CYS A C 1
ATOM 9717 O O . CYS A 1 1253 ? -18.778 31.685 -32.839 1.00 92.81 1253 CYS A O 1
ATOM 9719 N N . LYS A 1 1254 ? -18.797 33.159 -34.528 1.00 94.25 1254 LYS A N 1
ATOM 9720 C CA . LYS A 1 1254 ? -18.494 32.193 -35.595 1.00 94.25 1254 LYS A CA 1
ATOM 9721 C C . LYS A 1 1254 ? -16.997 31.918 -35.681 1.00 94.25 1254 LYS A C 1
ATOM 9723 O O . LYS A 1 1254 ? -16.189 32.724 -35.224 1.00 94.25 1254 LYS A O 1
ATOM 9728 N N . PHE A 1 1255 ? -16.623 30.824 -36.338 1.00 93.38 1255 PHE A N 1
ATOM 9729 C CA . PHE A 1 1255 ? -15.228 30.461 -36.594 1.00 93.38 1255 PHE A CA 1
ATOM 9730 C C . PHE A 1 1255 ? -14.383 31.610 -37.174 1.00 93.38 1255 PHE A C 1
ATOM 9732 O O . PHE A 1 1255 ? -13.282 31.879 -36.697 1.00 93.38 1255 PHE A O 1
ATOM 9739 N N . GLU A 1 1256 ? -14.929 32.350 -38.140 1.00 92.56 1256 GLU A N 1
ATOM 9740 C CA . GLU A 1 1256 ? -14.270 33.491 -38.785 1.00 92.56 1256 GLU A CA 1
ATOM 9741 C C . GLU A 1 1256 ? -14.096 34.715 -37.857 1.00 92.56 1256 GLU A C 1
ATOM 9743 O O . GLU A 1 1256 ? -13.291 35.600 -38.140 1.00 92.56 1256 GLU A O 1
ATOM 9748 N N . GLU A 1 1257 ? -14.816 34.773 -36.732 1.00 93.31 1257 GLU A N 1
ATOM 9749 C CA . GLU A 1 1257 ? -14.805 35.884 -35.768 1.00 93.31 1257 GLU A CA 1
ATOM 9750 C C . GLU A 1 1257 ? -13.811 35.665 -34.607 1.00 93.31 1257 GLU A C 1
ATOM 9752 O O . GLU A 1 1257 ? -13.708 36.513 -33.717 1.00 93.31 1257 GLU A O 1
ATOM 9757 N N . ALA A 1 1258 ? -13.055 34.557 -34.603 1.00 93.06 1258 ALA A N 1
ATOM 9758 C CA . ALA A 1 1258 ? -12.196 34.146 -33.487 1.00 93.06 1258 ALA A CA 1
ATOM 9759 C C . ALA A 1 1258 ? -11.174 35.215 -33.039 1.00 93.06 1258 ALA A C 1
ATOM 9761 O O . ALA A 1 1258 ? -10.962 35.383 -31.839 1.00 93.06 1258 ALA A O 1
ATOM 9762 N N . ASN A 1 1259 ? -10.591 35.990 -33.966 1.00 93.38 1259 ASN A N 1
ATOM 9763 C CA . ASN A 1 1259 ? -9.708 37.119 -33.619 1.00 93.38 1259 ASN A CA 1
ATOM 9764 C C . ASN A 1 1259 ? -10.440 38.164 -32.757 1.00 93.38 1259 ASN A C 1
ATOM 9766 O O . ASN A 1 1259 ? -9.992 38.483 -31.659 1.00 93.38 1259 ASN A O 1
ATOM 9770 N N . SER A 1 1260 ? -11.627 38.603 -33.191 1.00 93.69 1260 SER A N 1
ATOM 9771 C CA . SER A 1 1260 ? -12.466 39.556 -32.449 1.00 93.69 1260 SER A CA 1
ATOM 9772 C C . SER A 1 1260 ? -12.917 39.015 -31.085 1.00 93.69 1260 SER A C 1
ATOM 9774 O O . SER A 1 1260 ? -13.173 39.793 -30.163 1.00 93.69 1260 SER A O 1
ATOM 9776 N N . ALA A 1 1261 ? -13.028 37.693 -30.925 1.00 93.31 1261 ALA A N 1
ATOM 9777 C CA . ALA A 1 1261 ? -13.337 37.076 -29.638 1.00 93.31 1261 ALA A CA 1
ATOM 9778 C C . ALA A 1 1261 ? -12.166 37.178 -28.642 1.00 93.31 1261 ALA A C 1
ATOM 9780 O O . ALA A 1 1261 ? -12.397 37.461 -27.466 1.00 93.31 1261 ALA A O 1
ATOM 9781 N N . TYR A 1 1262 ? -10.921 37.010 -29.104 1.00 93.31 1262 TYR A N 1
ATOM 9782 C CA . TYR A 1 1262 ? -9.727 37.229 -28.278 1.00 93.31 1262 TYR A CA 1
ATOM 9783 C C . TYR A 1 1262 ? -9.443 38.715 -28.025 1.00 93.31 1262 TYR A C 1
ATOM 9785 O O . TYR A 1 1262 ? -9.081 39.070 -26.906 1.00 93.31 1262 TYR A O 1
ATOM 9793 N N . GLU A 1 1263 ? -9.674 39.591 -29.005 1.00 93.19 1263 GLU A N 1
ATOM 9794 C CA . GLU A 1 1263 ? -9.559 41.047 -28.838 1.00 93.19 1263 GLU A CA 1
ATOM 9795 C C . GLU A 1 1263 ? -10.510 41.575 -27.753 1.00 93.19 1263 GLU A C 1
ATOM 9797 O O . GLU A 1 1263 ? -10.092 42.338 -26.883 1.00 93.19 1263 GLU A O 1
ATOM 9802 N N . ASP A 1 1264 ? -11.782 41.162 -27.750 1.00 91.94 1264 ASP A N 1
ATOM 9803 C CA . ASP A 1 1264 ? -12.736 41.569 -26.707 1.00 91.94 1264 ASP A CA 1
ATOM 9804 C C . ASP A 1 1264 ? -12.442 40.934 -25.343 1.00 91.94 1264 ASP A C 1
ATOM 9806 O O . ASP A 1 1264 ? -12.782 41.523 -24.312 1.00 91.94 1264 ASP A O 1
ATOM 9810 N N . LEU A 1 1265 ? -11.818 39.751 -25.321 1.00 90.12 1265 LEU A N 1
ATOM 9811 C CA . LEU A 1 1265 ? -11.356 39.122 -24.086 1.00 90.12 1265 LEU A CA 1
ATOM 9812 C C . LEU A 1 1265 ? -10.201 39.918 -23.464 1.00 90.12 1265 LEU A C 1
ATOM 9814 O O . LEU A 1 1265 ? -10.235 40.173 -22.263 1.00 90.12 1265 LEU A O 1
ATOM 9818 N N . ASP A 1 1266 ? -9.233 40.353 -24.277 1.00 89.00 1266 ASP A N 1
ATOM 9819 C CA . ASP A 1 1266 ? -8.081 41.150 -23.838 1.00 89.00 1266 ASP A CA 1
ATOM 9820 C C . ASP A 1 1266 ? -8.498 42.537 -23.328 1.00 89.00 1266 ASP A C 1
ATOM 9822 O O . ASP A 1 1266 ? -8.140 42.954 -22.228 1.00 89.00 1266 ASP A O 1
ATOM 9826 N N . HIS A 1 1267 ? -9.385 43.213 -24.065 1.00 88.38 1267 HIS A N 1
ATOM 9827 C CA . HIS A 1 1267 ? -9.995 44.475 -23.633 1.00 88.38 1267 HIS A CA 1
ATOM 9828 C C . HIS A 1 1267 ? -11.021 44.308 -22.489 1.00 88.38 1267 HIS A C 1
ATOM 9830 O O . HIS A 1 1267 ? -11.700 45.269 -22.129 1.00 88.38 1267 HIS A O 1
ATOM 9836 N N . GLY A 1 1268 ? -11.179 43.104 -21.925 1.00 83.12 1268 GLY A N 1
ATOM 9837 C CA . GLY A 1 1268 ? -12.013 42.834 -20.751 1.00 83.12 1268 GLY A CA 1
ATOM 9838 C C . GLY A 1 1268 ? -13.530 42.922 -20.966 1.00 83.12 1268 GLY A C 1
ATOM 9839 O O . GLY A 1 1268 ? -14.274 42.773 -19.994 1.00 83.12 1268 GLY A O 1
ATOM 9840 N N . LYS A 1 1269 ? -13.994 43.119 -22.211 1.00 86.31 1269 LYS A N 1
ATOM 9841 C CA . LYS A 1 1269 ? -15.411 43.316 -22.581 1.00 86.31 1269 LYS A CA 1
ATOM 9842 C C . LYS A 1 1269 ? -16.262 42.054 -22.407 1.00 86.31 1269 LYS A C 1
ATOM 9844 O O . LYS A 1 1269 ? -17.486 42.128 -22.351 1.00 86.31 1269 LYS A O 1
ATOM 9849 N N . ILE A 1 1270 ? -15.633 40.881 -22.325 1.00 87.50 1270 ILE A N 1
ATOM 9850 C CA . ILE A 1 1270 ? -16.326 39.627 -22.016 1.00 87.50 1270 ILE A CA 1
ATOM 9851 C C . ILE A 1 1270 ? -16.681 39.599 -20.520 1.00 87.50 1270 ILE A C 1
ATOM 9853 O O . ILE A 1 1270 ? -15.808 39.502 -19.651 1.00 87.50 1270 ILE A O 1
ATOM 9857 N N . ILE A 1 1271 ? -17.983 39.684 -20.229 1.00 81.00 1271 ILE A N 1
ATOM 9858 C CA . ILE A 1 1271 ? -18.534 39.659 -18.865 1.00 81.00 1271 ILE A CA 1
ATOM 9859 C C . ILE A 1 1271 ? -18.395 38.259 -18.246 1.00 81.00 1271 ILE A C 1
ATOM 9861 O O . ILE A 1 1271 ? -17.909 38.143 -17.125 1.00 81.00 1271 ILE A O 1
ATOM 9865 N N . GLY A 1 1272 ? -18.778 37.204 -18.977 1.00 82.88 1272 GLY A N 1
ATOM 9866 C CA . GLY A 1 1272 ? -18.703 35.808 -18.529 1.00 82.88 1272 GLY A CA 1
ATOM 9867 C C . GLY A 1 1272 ? -17.717 34.980 -19.358 1.00 82.88 1272 GLY A C 1
ATOM 9868 O O . GLY A 1 1272 ? -16.500 35.050 -19.175 1.00 82.88 1272 GLY A O 1
ATOM 9869 N N . ARG A 1 1273 ? -18.251 34.167 -20.272 1.00 89.81 1273 ARG A N 1
ATOM 9870 C CA . ARG A 1 1273 ? -17.501 33.361 -21.248 1.00 89.81 1273 ARG A CA 1
ATOM 9871 C C . ARG A 1 1273 ? -17.827 33.764 -22.684 1.00 89.81 1273 ARG A C 1
ATOM 9873 O O . ARG A 1 1273 ? -18.952 34.167 -22.983 1.00 89.81 1273 ARG A O 1
ATOM 9880 N N . ALA A 1 1274 ? -16.849 33.578 -23.567 1.00 92.38 1274 ALA A N 1
ATOM 9881 C CA . ALA A 1 1274 ? -17.039 33.581 -25.011 1.00 92.38 1274 ALA A CA 1
ATOM 9882 C C . ALA A 1 1274 ? -16.792 32.172 -25.578 1.00 92.38 1274 ALA A C 1
ATOM 9884 O O . ALA A 1 1274 ? -15.948 31.434 -25.059 1.00 92.38 1274 ALA A O 1
ATOM 9885 N N . VAL A 1 1275 ? -17.536 31.797 -26.621 1.00 95.19 1275 VAL A N 1
ATOM 9886 C CA . VAL A 1 1275 ? -17.401 30.509 -27.324 1.00 95.19 1275 VAL A CA 1
ATOM 9887 C C . VAL A 1 1275 ? -17.457 30.732 -28.834 1.00 95.19 1275 VAL A C 1
ATOM 9889 O O . VAL A 1 1275 ? -18.310 31.479 -29.321 1.00 95.19 1275 VAL A O 1
ATOM 9892 N N . VAL A 1 1276 ? -16.555 30.068 -29.557 1.00 96.31 1276 VAL A N 1
ATOM 9893 C CA . VAL A 1 1276 ? -16.529 29.985 -31.019 1.00 96.31 1276 VAL A CA 1
ATOM 9894 C C . VAL A 1 1276 ? -17.335 28.765 -31.466 1.00 96.31 1276 VAL A C 1
ATOM 9896 O O . VAL A 1 1276 ? -17.025 27.640 -31.077 1.00 96.31 1276 VAL A O 1
ATOM 9899 N N . GLU A 1 1277 ? -18.356 28.971 -32.290 1.00 96.19 1277 GLU A N 1
ATOM 9900 C CA . GLU A 1 1277 ? -19.083 27.914 -32.994 1.00 96.19 1277 GLU A CA 1
ATOM 9901 C C . GLU A 1 1277 ? -18.313 27.599 -34.291 1.00 96.19 1277 GLU A C 1
ATOM 9903 O O . GLU A 1 1277 ? -18.174 28.453 -35.169 1.00 96.19 1277 GLU A O 1
ATOM 9908 N N . ILE A 1 1278 ? -17.735 26.393 -34.363 1.00 92.69 1278 ILE A N 1
ATOM 9909 C CA . ILE A 1 1278 ? -16.785 25.972 -35.409 1.00 92.69 1278 ILE A CA 1
ATOM 9910 C C . ILE A 1 1278 ? -17.527 25.383 -36.612 1.00 92.69 1278 ILE A C 1
ATOM 9912 O O . ILE A 1 1278 ? -17.271 25.754 -37.756 1.00 92.69 1278 ILE A O 1
ATOM 9916 N N . MET A 1 1279 ? -18.472 24.480 -36.341 1.00 75.94 1279 MET A N 1
ATOM 9917 C CA . MET A 1 1279 ? -19.388 23.905 -37.323 1.00 75.94 1279 MET A CA 1
ATOM 9918 C C . MET A 1 1279 ? -20.780 23.805 -36.700 1.00 75.94 1279 MET A C 1
ATOM 9920 O O . MET A 1 1279 ? -20.916 23.294 -35.586 1.00 75.94 1279 MET A O 1
ATOM 9924 N N . SER A 1 1280 ? -21.810 24.238 -37.429 1.00 49.06 1280 SER A N 1
ATOM 9925 C CA . SER A 1 1280 ? -23.212 23.949 -37.097 1.00 49.06 1280 SER A CA 1
ATOM 9926 C C . SER A 1 1280 ? -23.528 22.456 -37.196 1.00 49.06 1280 SER A C 1
ATOM 9928 O O . SER A 1 1280 ? -22.869 21.717 -37.967 1.00 49.06 1280 SER A O 1
#

Organism: NCBI:txid77586

Secondary structure (DSSP, 8-state):
--HHHHGGG-TTTT--EEEEEEEE-SSEEEEEEEETTSS-EEEEEEE-S-SS---EEE-S--B-HHHHHHHHHHHHHHTGGGT--EEEEEES-EEEEEESSS-EEEEEEEEEEEEEEETTEEEEEEEEEEEEE-S-TTT--GGGGSHHHHHHHHHHHTS-TTSSEEE-SSS-TTS-HHHHHHTTT--S--TTSTTBTTHHHHHHHHHHHTSSSSB---EEEEEEEEEEEETTEEEEEEEEEEE-STT---TTTS-SB-TTSPBTT-EEEEEEEE---TT-TTS-EEEEEEEEE--SSSEE----TT-SS---EE----SS-HHHHHHHHHHHHHH-S-EEEEE---S--SS-SHHHHHHHHHHHHHHHGGGS-TTT--EEEE--HHHHHT-TT--HHHHHHHHHHHHHHHH--EESSPP-----------------------------------------------------PPPPS----B---SEEEEE-SS-HHHHHHHHHHHHHHHHHHHHHHTTS-SSS---TTSHHHHHHHHHHHHHHHHHHHHHHSS-----HHHHHTT--HHHHHHHHHHHHHHHHHIIIIIHHHHHHHHHHHTTSS---TTS--GGG-S-SGGGTS--TTGGGT--S-----------------PPPPPP----PPPPTTGGG---S-SHHHHHHHHHHTSTT---S--------------PPPGGGSTTSS--S-----------PPP--TTSHHHHHHHHHTTS----TTTT-HHHHHHHHHHHH-------HHHHHHHHHHHHHHHHHHHHHTT----GGGTTT-GGGHHHHTTS------SSHHHHHTT-----------------------------------------------------------TT--SEEEEEEE-STTS--EEEEEE---PPTTEEEEEEEEEEE-HHHHHHHTTSS---SSEE----EEEEEEEE-TT--HHHHHHS-TT-EEEE-SS---SSSHHHHTT-GGG-HHIIIIIIHHS--TTS--SEEBTTT--EEEESTT--SBSEEEEEGGGEEEPPTTS-HHHHGGGGTHHHHHHHIIIIIS---TT-EEEEE--SHHHHHHHHHHHHTT-SEEEEEES-HHHHHHHHHTT-SEEEETTTS-HHHHHHHHTTTS-EEEEEE-S--HHHHHHHHHHEEEEEEEEE-----TT------HHHHHHTT-EEEE-----HHHHHHHHHHHHHTT-S-HHHHEEEEEEGGGHHHHHHHHHTT--SSEEEEE---

InterPro domains:
  IPR002013 SAC domain [PF02383] (92-388)
  IPR002013 SAC domain [PS50275] (156-553)
  IPR011032 GroES-like superfamily [SSF50129] (905-1111)
  IPR013149 Alcohol dehydrogenase-like, C-terminal [PF00107] (1108-1239)
  IPR013154 Alcohol dehydrogenase-like, N-terminal [PF08240] (932-1067)
  IPR020843 Enoylreductase domain [SM00829] (917-1276)
  IPR036291 NAD(P)-binding domain superfamily [SSF51735] (1070-1243)
  IPR043573 Polyphosphoinositide phosphatase Fig4-like [PTHR45738] (9-771)

Foldseek 3Di:
DDVVVVVVPDPVPDFFFFKWWWKDFLFWIWIWTAGPVRQWIWIKIWTALAWADTDIDTDPDIDGPVVVVVVLVVQQVVRVVRPGMGTDAMFRFWQFWFDFAIWIKTKTQRDWDFQDDDLNFTKIAGPDMDIGTRHRPVNYDVVCVDPQVVVLVVLLVVPPSRAQKMFTRQFQPLADPQCRVVVVPPPARPLVRQQQQQSVRHCSVCVNHVHCRRHTRIGGFDKHWDWDQFPNATKIKIKDKGWGLAQEAAQQQGAAFFLQLHGYGKMKIKIKIWRDPDPDPPTKIWMDIAIEGHQHAQKGFHDDLPDLGGAIDRQDDDPQSNSVVSNLVVQCVRFNDDEEEEEQFAPDDPDCGSVVSVVVSCVSLVNVQPPDPPGHRYHYHYDHPVVQVPDPPHPSLVVLLLVLLVVCVGQPIWIQFDFPDDDPPPDDDDDDDDDDDDDDDDDDDDDDDDDDDDDDDDDDDDDDDDDDDDDDDDDDDDTDIDHGRYYYYYYDRDFLLSVLSSVLSNVQLVVLCSCNRSVSDVGSHDDCPDPVNLVSNVVSQVSQQSVCCSHQNGGGLNPPNVVVVVHDPVVSVVVSVLRSVSRSCCSNPPSQSRRLSSCPSNVLDHHYPPDDRPVRDPGSPPSRHDDPVCVVPPPDDDDDDDDDDDDDDDDDDDDDDDDDDDDDDDDPPVVVPDDPDPVVVVVCVSCVVSPPDDPPDDDDDDDDDDDDDDDDDDPPPPPPPPDDDDDDDDDDDDDDDDDDCPDPVVVVVVVVVPDDDDDPCNPPPPVVVVVVVVSVPPPDDPPPVVVVVLVVVVVVVVVVVCVVVPHDDDPPVCVPDVVVVVVVPPDDDDPDDDPPPVVSVPPDDDDDDDDDDDDDDDDDDDDDDDDDDDDDDDDDDDDDDDDDDDDDDDDDPPDCPDDDLVPDDQKWWAFWQAQAPDGTDIAIWGQFAEAAQKFKWQFQWFWDDVVQVCPNNVLQDDDPRAQDTQLTKGFGRDHHPNHDPVLCVQHPGRFTKTFALQAAPCPDPCNSVLNSVPHPQCCVACVHHQPHSVNHHRTAGPPPRDDGGYNRQSNLMSMTMGRSQRMHGFDPLDDGFLNSLLNALLFLLCQQVVPFQVHAAAFAEEEADLEANSLSVQLVCVVRHYPAYEYEDQDVLLQVLSVVSHHPHYDHVVPDPPLVVQCVVVVNFATQEYEYAACAQVSLQSLQSRHGQLHEREYAHHDRPPHDHDDDPCCCVVSVYYYTYTHGHRSNPCSNVSSVCVSVVSGPSVSLEPEEEESVCSSVLSVCVVVVVGSGIYMYRDDD

Sequence (1280 aa):
MTAAEAEADDPTAADTLEKFRLYETRARFYLIGTSREKRWFQVLKIDRSERSELNISEDPVWYSQQEVKNLLHRISEGNRSTGGLTFVTKAYGIAGCIKFLESYYLILVTKRRQIGCICGHPIYCIDESQMITIPHSSVQTDVATSKNELRYKKLLASVDLTKDFFYSYTYPIMQSLQQNVTSAGLKEMPYENLFVWNTFLTEPVRSRCRNTLWTLALVHGHFKQVKLSIFGRELNVVLISRRSRHFAGTRFLKRGVNDHGKVANDVETEQIVLEEEAGSWKGRMSAIVQMRGSIPLFWSQEAGRLSPKPDIFVQRYDPTYEATKLHFDDLAQRYGHPIIILNLIKTVEKRPREMMLRREYFNAVGYLNQNVPEEKKLRFIHWDFHKFAKSKSANVLGVLGGVASEILDLTGFYYSGKPKVQKKRSTQLSRTSTARDGSIDVRASSGDLSRLSSNADTLGSTASQDGRKDDSKQELPGYAPCYQTGVLRTNCIDCLDRTNVAQYAYGLAALGRQLHAMGVTDVSKIHPDSSIASALMEMYQSMGDALAHQYGGSAAHNTVFPERQGKWKATTQSREFLKSIKRYYSNAYTDGEKQDAINLFLGYFQPQDGKPALWELDTDYYLHVTTSADDLTSDSYHMTSSTGNSAAGEAGVALSPRATLSPVPACKEDFSRMKLTSFDKLIQRTCSLIRNVRLHCDADLKQSGTVGTSGMAPDAAYLAFTTADVENGWYGGTLIYDQDENSGAYKHYSEFCQGSVMDPFEHDSENERHYAEALSLDIDITDDSRVEAEMQDALDDYQIIGSDLSIIPSCGLLAEDPSQLTRLHRHKPCKITQPVFLSILLGANRHCWSLGGKPPFHSMSISSASRRAGGLLRRIVGGALRRPFSSEPDAAASAAAGYHVAGGPSFMRGAVFWEPGRPLTVEEFRMPRPKAGELLIKTKACGVCHSDLHVLKGELPFSSPCVVGHEITGEVVDHGTHTPAEIINRFPVGSHVVGAFIMPCGNCFYCVKGQEDLCESFFAYNRAKGTLYDGETRLFLRSNGKPVYMYSMGGLAEYCVVPANALAVLPNSLPYTESAILGCAVFTAYGALRHAAEMRAGDSVAVIGVGGVGSSCLQIAKAFGASEVIAVDVLDEKLESARTLGATHTVNAAKEDAVERIKEITDGRGVDVAVEALGKALTFSQCAKSVRDGGKAVMIGLAAANVMGEVDITRLVRRQVKIIGSYGARARQDLPQIVKLAESGVFNLKNTISRKCKFEEANSAYEDLDHGKIIGRAVVEIMS